Protein AF-0000000072324642 (afdb_homodimer)

Foldseek 3Di:
DVVPCVVPPPPPVPVPLDLLVLVLLCVQPNPRSVQEAEEADDDPWWKWKWADDVQHIYIYTNFLLRSLLVVQVCLQQFQLAHADLLHSHDYGDPGGGHDPDMDMFTFQQQAEEEEALLQQQLANLQPALVSLVSVVSVCSNLRHQEYAQEQLVLVLVCVLCVVLPDDLVVSQQFQEHSNCRSCSLQQQAGNHLTRDDPLRNVRRLVSSQSNLVSSVSRNHFYAYAADQFFDAQCCCVVVVFDWAQQQHALRHGTTTGGALPTPCNLVSRLSSVVSVCVRRNAGQEHEDEPCPPHDDDPVHQLQSSLVSRLVSNCVSPVNHAYEYEDDDCPPPCSNPVPPAENNYEYEQQDLLAAGAQCDDHPNHDPNGPQRYAYAAEHQQAFLQAAADAAALVSSLCSVLCCVDPVNVRSNVRYNHYYYYYSHDDPDVVRSSSRSCVSRDNDRDDPLVVVQSNQCSLQVDHDPLLSVLSVLCVVFRRNDDHPQRFHHHQAFQLQAQDFLDDRHRFDRRSGDDTGDLVSLLSSLVSLLVCLVVRFPRSSSLVVNLSSLLNSLRSVLVVLSNVLSVCLVVLVLVVNVVSLVLSLVSLVLLLQLQLQALVQALLVQLVSQLVSDDDPVSSLSSSLSRLCCQAQNDPPSSRPVSRNGRSNHGRHRPCSVPPSSVSSVVQSVVSSVVSVVVVDDDVVLVLPDPNVPPDPVRSVVVPDDDTDDDPSNVVHVVVSNDDPHIHSDGDDGNSVSSVVSSCSSVVVVPVVPPDD/DVPPVVPPPPVPVPVPLPLVVLVLLCVQPNPRSVQEAEEADADPWWKWKWADDVQHIYIYTNFLLSSLLVVQVCLQQFQLAHADLLHSHDDGDPGGGHDPDMDMFTFQQQAEEEEALLQQQLANLQDALVSLVSVVSVCSNLRHQEYAQEQLVLVLVCVLCVVLPDDLVVSQQFQEHSNCRSCSLQQQAGNHLTRDDPLRNVRRLVSSQSNLVSSVSRNHFYAYAADQFFDAQCCCVVVVFDWAQQQHALRHGTTTGGALPTPCNLVSRLSSVVSVCVRNNAGQEHEDEPCPPHDDDPVHQLQSSLVSRLVSNCVSPVNHAYEYEDDDCPPPCSNPVPPAENNYEYEQQDLLAAGQQCPDHPNHDPNGPQRYAYAAEHQQAFLQAAADAAALVSSLCSVLVCVDPVNVRSNVRYNHYYYYYSHDDPDVVRSSSRSCVSRDNDRDDPLVVQQSNQCSLQVDHDPLLSVLSVLCVVFRNNDDHPQRFHHHQAFQLQAQDFLDDRHRFDRRSGDDTGDLVSLLSSLVSLLVCCVVRFPRSSSLVVNLSSLLNSLRSVLVVLSNVLSVCLVVLVLVVNVVSLVLSLVSLVLLLQLQLQALVQALLVQLVSQLVSDDDPVSSLSSSLSRLCCQAQNDPPSSRPVSRNGRSNHGRHRPCSVPPSSVSSVVQSVVSSVVSVVVVDDDCVLVLPDPNVPPDPVRSVVVPDDDTDDDPSNVVHVVVSNDDPHIHSDGDDGNSVSSVVSSCSSPVVVPPVPPDD

Structure (mmCIF, N/CA/C/O backbone):
data_AF-0000000072324642-model_v1
#
loop_
_entity.id
_entity.type
_entity.pdbx_description
1 polymer Alpha-N-acetylglucosaminidase
#
loop_
_atom_site.group_PDB
_atom_site.id
_atom_site.type_symbol
_atom_site.label_atom_id
_atom_site.label_alt_id
_atom_site.label_comp_id
_atom_site.label_asym_id
_atom_site.label_entity_id
_atom_site.label_seq_id
_atom_site.pdbx_PDB_ins_code
_atom_site.Cartn_x
_atom_site.Cartn_y
_atom_site.Cartn_z
_atom_site.occupancy
_atom_site.B_iso_or_equiv
_atom_site.auth_seq_id
_atom_site.auth_comp_id
_atom_site.auth_asym_id
_atom_site.auth_atom_id
_atom_site.pdbx_PDB_model_num
ATOM 1 N N . MET A 1 1 ? 21.5 88.25 34.75 1 21.2 1 MET A N 1
ATOM 2 C CA . MET A 1 1 ? 20.203 88.312 34.094 1 21.2 1 MET A CA 1
ATOM 3 C C . MET A 1 1 ? 19.953 87.062 33.219 1 21.2 1 MET A C 1
ATOM 5 O O . MET A 1 1 ? 18.812 86.75 32.875 1 21.2 1 MET A O 1
ATOM 9 N N . ARG A 1 2 ? 21.172 86.812 32.375 1 30.38 2 ARG A N 1
ATOM 10 C CA . ARG A 1 2 ? 21.125 85.812 31.297 1 30.38 2 ARG A CA 1
ATOM 11 C C . ARG A 1 2 ? 20.828 84.438 31.828 1 30.38 2 ARG A C 1
ATOM 13 O O . ARG A 1 2 ? 20.562 83.5 31.062 1 30.38 2 ARG A O 1
ATOM 20 N N . LYS A 1 3 ? 21.344 84.25 33.094 1 33.34 3 LYS A N 1
ATOM 21 C CA . LYS A 1 3 ? 21.172 83 33.844 1 33.34 3 LYS A CA 1
ATOM 22 C C . LYS A 1 3 ? 19.703 82.688 34.062 1 33.34 3 LYS A C 1
ATOM 24 O O . LYS A 1 3 ? 19.328 81.562 34.375 1 33.34 3 LYS A O 1
ATOM 29 N N . LEU A 1 4 ? 19.031 83.812 34.281 1 33.78 4 LEU A N 1
ATOM 30 C CA . LEU A 1 4 ? 17.672 83.688 34.812 1 33.78 4 LEU A CA 1
ATOM 31 C C . LEU A 1 4 ? 16.734 83.125 33.719 1 33.78 4 LEU A C 1
ATOM 33 O O . LEU A 1 4 ? 15.797 82.375 34 1 33.78 4 LEU A O 1
ATOM 37 N N . LEU A 1 5 ? 17.031 83.562 32.469 1 35.97 5 LEU A N 1
ATOM 38 C CA . LEU A 1 5 ? 16.016 83.375 31.438 1 35.97 5 LEU A CA 1
ATOM 39 C C . LEU A 1 5 ? 15.852 81.875 31.109 1 35.97 5 LEU A C 1
ATOM 41 O O . LEU A 1 5 ? 14.992 81.562 30.312 1 35.97 5 LEU A O 1
ATOM 45 N N . THR A 1 6 ? 16.891 81.125 31.531 1 34.72 6 THR A N 1
ATOM 46 C CA . THR A 1 6 ? 16.656 79.75 31.109 1 34.72 6 THR A CA 1
ATOM 47 C C . THR A 1 6 ? 15.414 79.188 31.766 1 34.72 6 THR A C 1
ATOM 49 O O . THR A 1 6 ? 15.109 78 31.609 1 34.72 6 THR A O 1
ATOM 52 N N . ILE A 1 7 ? 14.883 79.875 32.812 1 37.72 7 ILE A N 1
ATOM 53 C CA . ILE A 1 7 ? 13.711 79.312 33.469 1 37.72 7 ILE A CA 1
ATOM 54 C C . ILE A 1 7 ? 12.539 79.25 32.5 1 37.72 7 ILE A C 1
ATOM 56 O O . ILE A 1 7 ? 11.383 79.312 32.906 1 37.72 7 ILE A O 1
ATOM 60 N N . ILE A 1 8 ? 12.727 79.75 31.234 1 34.94 8 ILE A N 1
ATOM 61 C CA . ILE A 1 8 ? 11.625 79.938 30.297 1 34.94 8 ILE A CA 1
ATOM 62 C C . ILE A 1 8 ? 10.758 78.688 30.25 1 34.94 8 ILE A C 1
ATOM 64 O O . ILE A 1 8 ? 9.555 78.75 30.531 1 34.94 8 ILE A O 1
ATOM 68 N N . GLY A 1 9 ? 10.586 78 28.953 1 31.8 9 GLY A N 1
ATOM 69 C CA . GLY A 1 9 ? 9.656 77.25 28.094 1 31.8 9 GLY A CA 1
ATOM 70 C C . GLY A 1 9 ? 9.453 75.812 28.516 1 31.8 9 GLY A C 1
ATOM 71 O O . GLY A 1 9 ? 10.172 74.938 28.047 1 31.8 9 GLY A O 1
ATOM 72 N N . ILE A 1 10 ? 9.586 75.438 29.766 1 35.47 10 ILE A N 1
ATOM 73 C CA . ILE A 1 10 ? 9.133 74.062 30 1 35.47 10 ILE A CA 1
ATOM 74 C C . ILE A 1 10 ? 7.691 73.938 29.5 1 35.47 10 ILE A C 1
ATOM 76 O O . ILE A 1 10 ? 6.762 74.438 30.125 1 35.47 10 ILE A O 1
ATOM 80 N N . LEU A 1 11 ? 7.367 74.375 28.203 1 31.77 11 LEU A N 1
ATOM 81 C CA . LEU A 1 11 ? 6.121 73.875 27.594 1 31.77 11 LEU A CA 1
ATOM 82 C C . LEU A 1 11 ? 5.789 72.5 28.031 1 31.77 11 LEU A C 1
ATOM 84 O O . LEU A 1 11 ? 6.645 71.562 27.984 1 31.77 11 LEU A O 1
ATOM 88 N N . LEU A 1 12 ? 5.051 72.375 29.109 1 33.28 12 LEU A N 1
ATOM 89 C CA . LEU A 1 12 ? 4.285 71.125 29.375 1 33.28 12 LEU A CA 1
ATOM 90 C C . LEU A 1 12 ? 3.82 70.5 28.094 1 33.28 12 LEU A C 1
ATOM 92 O O . LEU A 1 12 ? 3.018 71.062 27.344 1 33.28 12 LEU A O 1
ATOM 96 N N . SER A 1 13 ? 4.723 70.062 27.266 1 31.83 13 SER A N 1
ATOM 97 C CA . SER A 1 13 ? 4.234 69.062 26.297 1 31.83 13 SER A CA 1
ATOM 98 C C . SER A 1 13 ? 3.115 68.188 26.875 1 31.83 13 SER A C 1
ATOM 100 O O . SER A 1 13 ? 3.355 67.375 27.766 1 31.83 13 SER A O 1
ATOM 102 N N . ILE A 1 14 ? 2.033 68.812 27.281 1 35.88 14 ILE A N 1
ATOM 103 C CA . ILE A 1 14 ? 0.851 67.938 27.391 1 35.88 14 ILE A CA 1
ATOM 104 C C . ILE A 1 14 ? 0.906 66.875 26.328 1 35.88 14 ILE A C 1
ATOM 106 O O . ILE A 1 14 ? 0.858 67.125 25.141 1 35.88 14 ILE A O 1
ATOM 110 N N . GLN A 1 15 ? 1.738 65.938 26.516 1 36.31 15 GLN A N 1
ATOM 111 C CA . GLN A 1 15 ? 1.545 64.75 25.734 1 36.31 15 GLN A CA 1
ATOM 112 C C . GLN A 1 15 ? 0.061 64.438 25.578 1 36.31 15 GLN A C 1
ATOM 114 O O . GLN A 1 15 ? -0.611 64.062 26.531 1 36.31 15 GLN A O 1
ATOM 119 N N . MET A 1 16 ? -0.775 65.312 25.125 1 41.06 16 MET A N 1
ATOM 120 C CA . MET A 1 16 ? -2.08 64.875 24.641 1 41.06 16 MET A CA 1
ATOM 121 C C . MET A 1 16 ? -2.033 63.375 24.219 1 41.06 16 MET A C 1
ATOM 123 O O . MET A 1 16 ? -1.313 63.031 23.281 1 41.06 16 MET A O 1
ATOM 127 N N . TRP A 1 17 ? -2.004 62.5 25.141 1 50.53 17 TRP A N 1
ATOM 128 C CA . TRP A 1 17 ? -2.025 61.062 24.859 1 50.53 17 TRP A CA 1
ATOM 129 C C . TRP A 1 17 ? -3.01 60.75 23.75 1 50.53 17 TRP A C 1
ATOM 131 O O . TRP A 1 17 ? -4.199 61.031 23.844 1 50.53 17 TRP A O 1
ATOM 141 N N . ALA A 1 18 ? -2.666 60.594 22.5 1 71.69 18 ALA A N 1
ATOM 142 C CA . ALA A 1 18 ? -3.324 60.156 21.281 1 71.69 18 ALA A CA 1
ATOM 143 C C . ALA A 1 18 ? -4.145 58.906 21.516 1 71.69 18 ALA A C 1
ATOM 145 O O . ALA A 1 18 ? -3.715 58 22.234 1 71.69 18 ALA A O 1
ATOM 146 N N . ASN A 1 19 ? -5.465 58.969 21.438 1 91.56 19 ASN A N 1
ATOM 147 C CA . ASN A 1 19 ? -6.387 57.812 21.422 1 91.56 19 ASN A CA 1
ATOM 148 C C . ASN A 1 19 ? -6.016 56.812 20.359 1 91.56 19 ASN A C 1
ATOM 150 O O . ASN A 1 19 ? -6.242 57.031 19.172 1 91.56 19 ASN A O 1
ATOM 154 N N . PRO A 1 20 ? -5.262 55.719 20.781 1 95.88 20 PRO A N 1
ATOM 155 C CA . PRO A 1 20 ? -4.758 54.75 19.797 1 95.88 20 PRO A CA 1
ATOM 156 C C . PRO A 1 20 ? -5.875 54.125 18.969 1 95.88 20 PRO A C 1
ATOM 158 O O . PRO A 1 20 ? -5.633 53.656 17.844 1 95.88 20 PRO A O 1
ATOM 161 N N . VAL A 1 21 ? -7.094 54.062 19.469 1 97.44 21 VAL A N 1
ATOM 162 C CA . VAL A 1 21 ? -8.203 53.469 18.719 1 97.44 21 VAL A CA 1
ATOM 163 C C . VAL A 1 21 ? -8.648 54.438 17.609 1 97.44 21 VAL A C 1
ATOM 165 O O . VAL A 1 21 ? -9.055 54 16.531 1 97.44 21 VAL A O 1
ATOM 168 N N . ASP A 1 22 ? -8.547 55.75 17.859 1 96.56 22 ASP A N 1
ATOM 169 C CA . ASP A 1 22 ? -8.812 56.719 16.797 1 96.56 22 ASP A CA 1
ATOM 170 C C . ASP A 1 22 ? -7.824 56.562 15.648 1 96.56 22 ASP A C 1
ATOM 172 O O . ASP A 1 22 ? -8.211 56.594 14.477 1 96.56 22 ASP A O 1
ATOM 176 N N . ASP A 1 23 ? -6.586 56.375 16.047 1 97 23 ASP A N 1
ATOM 177 C CA . ASP A 1 23 ? -5.57 56.156 15.016 1 97 23 ASP A CA 1
ATOM 178 C C . ASP A 1 23 ? -5.859 54.875 14.227 1 97 23 ASP A C 1
ATOM 180 O O . ASP A 1 23 ? -5.68 54.844 13.008 1 97 23 ASP A O 1
ATOM 184 N N . LEU A 1 24 ? -6.238 53.812 14.945 1 98 24 LEU A N 1
ATOM 185 C CA . LEU A 1 24 ? -6.617 52.562 14.32 1 98 24 LEU A CA 1
ATOM 186 C C . LEU A 1 24 ? -7.781 52.75 13.359 1 98 24 LEU A C 1
ATOM 188 O O . LEU A 1 24 ? -7.762 52.25 12.234 1 98 24 LEU A O 1
ATOM 192 N N . LEU A 1 25 ? -8.742 53.531 13.719 1 98.12 25 LEU A N 1
ATOM 193 C CA . LEU A 1 25 ? -9.906 53.844 12.883 1 98.12 25 LEU A CA 1
ATOM 194 C C . LEU A 1 25 ? -9.477 54.531 11.602 1 98.12 25 LEU A C 1
ATOM 196 O O . LEU A 1 25 ? -10 54.219 10.523 1 98.12 25 LEU A O 1
ATOM 200 N N . GLU A 1 26 ? -8.492 55.438 11.688 1 97.56 26 GLU A N 1
ATOM 201 C CA . GLU A 1 26 ? -8.023 56.156 10.516 1 97.56 26 GLU A CA 1
ATOM 202 C C . GLU A 1 26 ? -7.305 55.25 9.539 1 97.56 26 GLU A C 1
ATOM 204 O O . GLU A 1 26 ? -7.328 55.469 8.328 1 97.56 26 GLU A O 1
ATOM 209 N N . ARG A 1 27 ? -6.676 54.188 10.117 1 97.62 27 ARG A N 1
ATOM 210 C CA . ARG A 1 27 ? -5.992 53.25 9.258 1 97.62 27 ARG A CA 1
ATOM 211 C C . ARG A 1 27 ? -6.988 52.281 8.609 1 97.62 27 ARG A C 1
ATOM 213 O O . ARG A 1 27 ? -6.738 51.75 7.52 1 97.62 27 ARG A O 1
ATOM 220 N N . ILE A 1 28 ? -8.141 52.094 9.25 1 97.94 28 ILE A N 1
ATOM 221 C CA . ILE A 1 28 ? -9.211 51.281 8.68 1 97.94 28 ILE A CA 1
ATOM 222 C C . ILE A 1 28 ? -9.883 52.031 7.543 1 97.94 28 ILE A C 1
ATOM 224 O O . ILE A 1 28 ? -10.102 51.469 6.461 1 97.94 28 ILE A O 1
ATOM 228 N N . ASP A 1 29 ? -10.203 53.219 7.82 1 97.56 29 ASP A N 1
ATOM 229 C CA . ASP A 1 29 ? -10.852 54.125 6.875 1 97.56 29 ASP A CA 1
ATOM 230 C C . ASP A 1 29 ? -10.562 55.594 7.223 1 97.56 29 ASP A C 1
ATOM 232 O O . ASP A 1 29 ? -10.898 56.062 8.32 1 97.56 29 ASP A O 1
ATOM 236 N N . LYS A 1 30 ? -10.008 56.344 6.297 1 96.69 30 LYS A N 1
ATOM 237 C CA . LYS A 1 30 ? -9.695 57.75 6.539 1 96.69 30 LYS A CA 1
ATOM 238 C C . LYS A 1 30 ? -10.945 58.531 6.957 1 96.69 30 LYS A C 1
ATOM 240 O O . LYS A 1 30 ? -11.969 58.469 6.277 1 96.69 30 LYS A O 1
ATOM 245 N N . GLY A 1 31 ? -10.93 59.156 8.117 1 95.94 31 GLY A N 1
ATOM 246 C CA . GLY A 1 31 ? -12.039 59.938 8.617 1 95.94 31 GLY A CA 1
ATOM 247 C C . GLY A 1 31 ? -12.961 59.156 9.539 1 95.94 31 GLY A C 1
ATOM 248 O O . GLY A 1 31 ? -13.875 59.75 10.141 1 95.94 31 GLY A O 1
ATOM 249 N N . ALA A 1 32 ? -12.672 57.969 9.711 1 96.69 32 ALA A N 1
ATOM 250 C CA . ALA A 1 32 ? -13.562 57.094 10.461 1 96.69 32 ALA A CA 1
ATOM 251 C C . ALA A 1 32 ? -13.625 57.531 11.93 1 96.69 32 ALA A C 1
ATOM 253 O O . ALA A 1 32 ? -14.664 57.375 12.586 1 96.69 32 ALA A O 1
ATOM 254 N N . SER A 1 33 ? -12.539 58.062 12.484 1 96.38 33 SER A N 1
ATOM 255 C CA . SER A 1 33 ? -12.516 58.406 13.898 1 96.38 33 SER A CA 1
ATOM 256 C C . SER A 1 33 ? -13.602 59.438 14.227 1 96.38 33 SER A C 1
ATOM 258 O O . SER A 1 33 ? -14.086 59.469 15.359 1 96.38 33 SER A O 1
ATOM 260 N N . ALA A 1 34 ? -14.055 60.156 13.266 1 96 34 ALA A N 1
ATOM 261 C CA . ALA A 1 34 ? -15.07 61.156 13.469 1 96 34 ALA A CA 1
ATOM 262 C C . ALA A 1 34 ? -16.453 60.562 13.625 1 96 34 ALA A C 1
ATOM 264 O O . ALA A 1 34 ? -17.391 61.219 14.102 1 96 34 ALA A O 1
ATOM 265 N N . LYS A 1 35 ? -16.609 59.375 13.227 1 97.12 35 LYS A N 1
ATOM 266 C CA . LYS A 1 35 ? -17.891 58.719 13.266 1 97.12 35 LYS A CA 1
ATOM 267 C C . LYS A 1 35 ? -18.094 57.969 14.586 1 97.12 35 LYS A C 1
ATOM 269 O O . LYS A 1 35 ? -19.172 57.438 14.852 1 97.12 35 LYS A O 1
ATOM 274 N N . PHE A 1 36 ? -17.047 57.938 15.406 1 97.94 36 PHE A N 1
ATOM 275 C CA . PHE A 1 36 ? -17.078 57.188 16.656 1 97.94 36 PHE A CA 1
ATOM 276 C C . PHE A 1 36 ? -16.703 58.062 17.828 1 97.94 36 PHE A C 1
ATOM 278 O O . PHE A 1 36 ? -16.094 59.125 17.641 1 97.94 36 PHE A O 1
ATOM 285 N N . LYS A 1 37 ? -17.125 57.688 19.016 1 97.38 37 LYS A N 1
ATOM 286 C CA . LYS A 1 37 ? -16.672 58.219 20.297 1 97.38 37 LYS A CA 1
ATOM 287 C C . LYS A 1 37 ? -16.219 57.094 21.234 1 97.38 37 LYS A C 1
ATOM 289 O O . LYS A 1 37 ? -17.016 56.25 21.609 1 97.38 37 LYS A O 1
ATOM 294 N N . THR A 1 38 ? -14.984 57.062 21.547 1 97.38 38 THR A N 1
ATOM 295 C CA . THR A 1 38 ? -14.438 56.031 22.406 1 97.38 38 THR A CA 1
ATOM 296 C C . THR A 1 38 ? -14.188 56.562 23.812 1 97.38 38 THR A C 1
ATOM 298 O O . THR A 1 38 ? -13.789 57.719 23.984 1 97.38 38 THR A O 1
ATOM 301 N N . GLN A 1 39 ? -14.492 55.75 24.797 1 96.75 39 GLN A N 1
ATOM 302 C CA . GLN A 1 39 ? -14.359 56.156 26.188 1 96.75 39 GLN A CA 1
ATOM 303 C C . GLN A 1 39 ? -13.719 55.062 27.047 1 96.75 39 GLN A C 1
ATOM 305 O O . GLN A 1 39 ? -14.219 53.938 27.094 1 96.75 39 GLN A O 1
ATOM 310 N N . LEU A 1 40 ? -12.648 55.406 27.703 1 96.69 40 LEU A N 1
ATOM 311 C CA . LEU A 1 40 ? -12.047 54.5 28.688 1 96.69 40 LEU A CA 1
ATOM 312 C C . LEU A 1 40 ? -12.781 54.594 30.031 1 96.69 40 LEU A C 1
ATOM 314 O O . LEU A 1 40 ? -12.883 55.688 30.609 1 96.69 40 LEU A O 1
ATOM 318 N N . VAL A 1 41 ? -13.328 53.531 30.422 1 96.94 41 VAL A N 1
ATOM 319 C CA . VAL A 1 41 ? -14.094 53.469 31.672 1 96.94 41 VAL A CA 1
ATOM 320 C C . VAL A 1 41 ? -13.547 52.375 32.562 1 96.94 41 VAL A C 1
ATOM 322 O O . VAL A 1 41 ? -13.375 51.219 32.125 1 96.94 41 VAL A O 1
ATOM 325 N N . LYS A 1 42 ? -13.234 52.625 33.812 1 96.5 42 LYS A N 1
ATOM 326 C CA . LYS A 1 42 ? -12.711 51.625 34.75 1 96.5 42 LYS A CA 1
ATOM 327 C C . LYS A 1 42 ? -13.75 50.531 35.031 1 96.5 42 LYS A C 1
ATOM 329 O O . LYS A 1 42 ? -14.945 50.812 35.094 1 96.5 42 LYS A O 1
ATOM 334 N N . SER A 1 43 ? -13.273 49.375 35.125 1 96.19 43 SER A N 1
ATOM 335 C CA . SER A 1 43 ? -14.109 48.219 35.469 1 96.19 43 SER A CA 1
ATOM 336 C C . SER A 1 43 ? -13.281 47.062 36.031 1 96.19 43 SER A C 1
ATOM 338 O O . SER A 1 43 ? -12.102 46.938 35.688 1 96.19 43 SER A O 1
ATOM 340 N N . ASP A 1 44 ? -13.891 46.25 36.875 1 93.44 44 ASP A N 1
ATOM 341 C CA . ASP A 1 44 ? -13.219 45.094 37.469 1 93.44 44 ASP A CA 1
ATOM 342 C C . ASP A 1 44 ? -13.148 43.938 36.438 1 93.44 44 ASP A C 1
ATOM 344 O O . ASP A 1 44 ? -12.242 43.125 36.5 1 93.44 44 ASP A O 1
ATOM 348 N N . LYS A 1 45 ? -14.094 43.906 35.594 1 96.31 45 LYS A N 1
ATOM 349 C CA . LYS A 1 45 ? -14.125 42.906 34.5 1 96.31 45 LYS A CA 1
ATOM 350 C C . LYS A 1 45 ? -13.789 43.562 33.156 1 96.31 45 LYS A C 1
ATOM 352 O O . LYS A 1 45 ? -14.039 44.75 32.969 1 96.31 45 LYS A O 1
ATOM 357 N N . ASP A 1 46 ? -13.203 42.75 32.375 1 97.81 46 ASP A N 1
ATOM 358 C CA . ASP A 1 46 ? -13.055 43.25 31 1 97.81 46 ASP A CA 1
ATOM 359 C C . ASP A 1 46 ? -14.414 43.406 30.328 1 97.81 46 ASP A C 1
ATOM 361 O O . ASP A 1 46 ? -15.305 42.594 30.516 1 97.81 46 ASP A O 1
ATOM 365 N N . PHE A 1 47 ? -14.531 44.469 29.547 1 98.31 47 PHE A N 1
ATOM 366 C CA . PHE A 1 47 ? -15.797 44.656 28.844 1 98.31 47 PHE A CA 1
ATOM 367 C C . PHE A 1 47 ? -15.648 45.625 27.688 1 98.31 47 PHE A C 1
ATOM 369 O O . PHE A 1 47 ? -14.664 46.375 27.609 1 98.31 47 PHE A O 1
ATOM 376 N N . PHE A 1 48 ? -16.578 45.625 26.812 1 98.5 48 PHE A N 1
ATOM 377 C CA . PHE A 1 48 ? -16.906 46.75 25.922 1 98.5 48 PHE A CA 1
ATOM 378 C C . PHE A 1 48 ? -18.406 46.969 25.891 1 98.5 48 PHE A C 1
ATOM 380 O O . PHE A 1 48 ? -19.188 46.094 26.234 1 98.5 48 PHE A O 1
ATOM 387 N N . GLU A 1 49 ? -18.688 48.188 25.547 1 98.62 49 GLU A N 1
ATOM 388 C CA . GLU A 1 49 ? -20.094 48.594 25.484 1 98.62 49 GLU A CA 1
ATOM 389 C C . GLU A 1 49 ? -20.359 49.469 24.281 1 98.62 49 GLU A C 1
ATOM 391 O O . GLU A 1 49 ? -19.594 50.375 23.984 1 98.62 49 GLU A O 1
ATOM 396 N N . LEU A 1 50 ? -21.344 49.156 23.578 1 98.75 50 LEU A N 1
ATOM 397 C CA . LEU A 1 50 ? -21.797 49.906 22.406 1 98.75 50 LEU A CA 1
ATOM 398 C C . LEU A 1 50 ? -23.016 50.75 22.75 1 98.75 50 LEU A C 1
ATOM 400 O O . LEU A 1 50 ? -23.922 50.281 23.438 1 98.75 50 LEU A O 1
ATOM 404 N N . ASP A 1 51 ? -22.922 51.938 22.281 1 98.19 51 ASP A N 1
ATOM 405 C CA . ASP A 1 51 ? -24 52.906 22.516 1 98.19 51 ASP A CA 1
ATOM 406 C C . ASP A 1 51 ? -24.062 53.938 21.391 1 98.19 51 ASP A C 1
ATOM 408 O O . ASP A 1 51 ? -23.422 53.781 20.359 1 98.19 51 ASP A O 1
ATOM 412 N N . GLN A 1 52 ? -24.969 54.969 21.609 1 97.62 52 GLN A N 1
ATOM 413 C CA . GLN A 1 52 ? -25.188 55.969 20.562 1 97.62 52 GLN A CA 1
ATOM 414 C C . GLN A 1 52 ? -25.188 57.375 21.156 1 97.62 52 GLN A C 1
ATOM 416 O O . GLN A 1 52 ? -25.766 57.594 22.219 1 97.62 52 GLN A O 1
ATOM 421 N N . ALA A 1 53 ? -24.484 58.281 20.547 1 97 53 ALA A N 1
ATOM 422 C CA . ALA A 1 53 ? -24.531 59.688 20.844 1 97 53 ALA A CA 1
ATOM 423 C C . ALA A 1 53 ? -24.703 60.531 19.578 1 97 53 ALA A C 1
ATOM 425 O O . ALA A 1 53 ? -23.734 60.844 18.906 1 97 53 ALA A O 1
ATOM 426 N N . GLY A 1 54 ? -25.906 60.969 19.312 1 95.31 54 GLY A N 1
ATOM 427 C CA . GLY A 1 54 ? -26.172 61.594 18.031 1 95.31 54 GLY A CA 1
ATOM 428 C C . GLY A 1 54 ? -25.891 60.719 16.844 1 95.31 54 GLY A C 1
ATOM 429 O O . GLY A 1 54 ? -26.406 59.594 16.766 1 95.31 54 GLY A O 1
ATOM 430 N N . ASN A 1 55 ? -24.984 61.188 16.109 1 94.69 55 ASN A N 1
ATOM 431 C CA . ASN A 1 55 ? -24.672 60.406 14.906 1 94.69 55 ASN A CA 1
ATOM 432 C C . ASN A 1 55 ? -23.422 59.562 15.094 1 94.69 55 ASN A C 1
ATOM 434 O O . ASN A 1 55 ? -23.016 58.844 14.18 1 94.69 55 ASN A O 1
ATOM 438 N N . LYS A 1 56 ? -22.891 59.531 16.266 1 97 56 LYS A N 1
ATOM 439 C CA . LYS A 1 56 ? -21.672 58.781 16.531 1 97 56 LYS A CA 1
ATOM 440 C C . LYS A 1 56 ? -21.953 57.5 17.312 1 97 56 LYS A C 1
ATOM 442 O O . LYS A 1 56 ? -22.797 57.5 18.203 1 97 56 LYS A O 1
ATOM 447 N N . VAL A 1 57 ? -21.359 56.5 16.906 1 98.31 57 VAL A N 1
ATOM 448 C CA . VAL A 1 57 ? -21.375 55.281 17.703 1 98.31 57 VAL A CA 1
ATOM 449 C C . VAL A 1 57 ? -20.406 55.406 18.875 1 98.31 57 VAL A C 1
ATOM 451 O O . VAL A 1 57 ? -19.234 55.781 18.688 1 98.31 57 VAL A O 1
ATOM 454 N N . VAL A 1 58 ? -20.891 55.156 20.094 1 98.44 58 VAL A N 1
ATOM 455 C CA . VAL A 1 58 ? -20.062 55.25 21.297 1 98.44 58 VAL A CA 1
ATOM 456 C C . VAL A 1 58 ? -19.562 53.875 21.688 1 98.44 58 VAL A C 1
ATOM 458 O O . VAL A 1 58 ? -20.359 52.906 21.766 1 98.44 58 VAL A O 1
ATOM 461 N N . ILE A 1 59 ? -18.328 53.719 21.891 1 98.69 59 ILE A N 1
ATOM 462 C CA . ILE A 1 59 ? -17.734 52.469 22.375 1 98.69 59 ILE A CA 1
ATOM 463 C C . ILE A 1 59 ? -16.984 52.719 23.672 1 98.69 59 ILE A C 1
ATOM 465 O O . ILE A 1 59 ? -16.016 53.5 23.703 1 98.69 59 ILE A O 1
ATOM 469 N N . ARG A 1 60 ? -17.375 52.062 24.719 1 98.38 60 ARG A N 1
ATOM 470 C CA . ARG A 1 60 ? -16.719 52.125 26.016 1 98.38 60 ARG A CA 1
ATOM 471 C C . ARG A 1 60 ? -16.016 50.844 26.375 1 98.38 60 ARG A C 1
ATOM 473 O O . ARG A 1 60 ? -16.469 49.75 25.969 1 98.38 60 ARG A O 1
ATOM 480 N N . GLY A 1 61 ? -14.977 50.906 27.078 1 98.19 61 GLY A N 1
ATOM 481 C CA . GLY A 1 61 ? -14.234 49.75 27.594 1 98.19 61 GLY A CA 1
ATOM 482 C C . GLY A 1 61 ? -13.219 50.125 28.656 1 98.19 61 GLY A C 1
ATOM 483 O O . GLY A 1 61 ? -12.961 51.312 28.891 1 98.19 61 GLY A O 1
ATOM 484 N N . ASN A 1 62 ? -12.656 49.156 29.297 1 97.81 62 ASN A N 1
ATOM 485 C CA . ASN A 1 62 ? -11.719 49.438 30.375 1 97.81 62 ASN A CA 1
ATOM 486 C C . ASN A 1 62 ? -10.273 49.406 29.891 1 97.81 62 ASN A C 1
ATOM 488 O O . ASN A 1 62 ? -9.344 49.656 30.656 1 97.81 62 ASN A O 1
ATOM 492 N N . SER A 1 63 ? -10.023 49.094 28.719 1 97.31 63 SER A N 1
ATOM 493 C CA . SER A 1 63 ? -8.734 49.156 28.047 1 97.31 63 SER A CA 1
ATOM 494 C C . SER A 1 63 ? -8.898 49.5 26.562 1 97.31 63 SER A C 1
ATOM 496 O O . SER A 1 63 ? -9.977 49.344 26 1 97.31 63 SER A O 1
ATOM 498 N N . TRP A 1 64 ? -7.844 50 25.906 1 97.56 64 TRP A N 1
ATOM 499 C CA . TRP A 1 64 ? -7.902 50.312 24.484 1 97.56 64 TRP A CA 1
ATOM 500 C C . TRP A 1 64 ? -8.156 49.094 23.641 1 97.56 64 TRP A C 1
ATOM 502 O O . TRP A 1 64 ? -8.875 49.156 22.641 1 97.56 64 TRP A O 1
ATOM 512 N N . VAL A 1 65 ? -7.648 47.969 24.062 1 97.81 65 VAL A N 1
ATOM 513 C CA . VAL A 1 65 ? -7.832 46.719 23.344 1 97.81 65 VAL A CA 1
ATOM 514 C C . VAL A 1 65 ? -9.289 46.25 23.438 1 97.81 65 VAL A C 1
ATOM 516 O O . VAL A 1 65 ? -9.859 45.75 22.453 1 97.81 65 VAL A O 1
ATOM 519 N N . ASN A 1 66 ? -9.891 46.438 24.562 1 98.31 66 ASN A N 1
ATOM 520 C CA . ASN A 1 66 ? -11.297 46.094 24.703 1 98.31 66 ASN A CA 1
ATOM 521 C C . ASN A 1 66 ? -12.203 47.031 23.906 1 98.31 66 ASN A C 1
ATOM 523 O O . ASN A 1 66 ? -13.227 46.594 23.359 1 98.31 66 ASN A O 1
ATOM 527 N N . ILE A 1 67 ? -11.836 48.281 23.859 1 98.5 67 ILE A N 1
ATOM 528 C CA . ILE A 1 67 ? -12.562 49.25 23.016 1 98.5 67 ILE A CA 1
ATOM 529 C C . ILE A 1 67 ? -12.422 48.812 21.547 1 98.5 67 ILE A C 1
ATOM 531 O O . ILE A 1 67 ? -13.406 48.812 20.797 1 98.5 67 ILE A O 1
ATOM 535 N N . ALA A 1 68 ? -11.242 48.375 21.172 1 98.62 68 ALA A N 1
ATOM 536 C CA . ALA A 1 68 ? -11.023 47.906 19.812 1 98.62 68 ALA A CA 1
ATOM 537 C C . ALA A 1 68 ? -11.852 46.656 19.547 1 98.62 68 ALA A C 1
ATOM 539 O O . ALA A 1 68 ? -12.367 46.469 18.438 1 98.62 68 ALA A O 1
ATOM 540 N N . SER A 1 69 ? -11.961 45.781 20.531 1 98.38 69 SER A N 1
ATOM 541 C CA . SER A 1 69 ? -12.82 44.594 20.406 1 98.38 69 SER A CA 1
ATOM 542 C C . SER A 1 69 ? -14.273 45 20.172 1 98.38 69 SER A C 1
ATOM 544 O O . SER A 1 69 ? -14.984 44.375 19.391 1 98.38 69 SER A O 1
ATOM 546 N N . GLY A 1 70 ? -14.703 46 20.906 1 98.62 70 GLY A N 1
ATOM 547 C CA . GLY A 1 70 ? -16.047 46.531 20.688 1 98.62 70 GLY A CA 1
ATOM 548 C C . GLY A 1 70 ? -16.234 47.094 19.297 1 98.62 70 GLY A C 1
ATOM 549 O O . GLY A 1 70 ? -17.297 46.906 18.688 1 98.62 70 GLY A O 1
ATOM 550 N N . LEU A 1 71 ? -15.203 47.781 18.812 1 98.5 71 LEU A N 1
ATOM 551 C CA . LEU A 1 71 ? -15.234 48.281 17.438 1 98.5 71 LEU A CA 1
ATOM 552 C C . LEU A 1 71 ? -15.414 47.125 16.453 1 98.5 71 LEU A C 1
ATOM 554 O O . LEU A 1 71 ? -16.25 47.219 15.547 1 98.5 71 LEU A O 1
ATOM 558 N N . ASN A 1 72 ? -14.609 46.125 16.625 1 98.44 72 ASN A N 1
ATOM 559 C CA . ASN A 1 72 ? -14.695 44.938 15.75 1 98.44 72 ASN A CA 1
ATOM 560 C C . ASN A 1 72 ? -16.078 44.312 15.812 1 98.44 72 ASN A C 1
ATOM 562 O O . ASN A 1 72 ? -16.625 43.906 14.781 1 98.44 72 ASN A O 1
ATOM 566 N N . TRP A 1 73 ? -16.609 44.156 17 1 98.5 73 TRP A N 1
ATOM 567 C CA . TRP A 1 73 ? -17.953 43.594 17.188 1 98.5 73 TRP A CA 1
ATOM 568 C C . TRP A 1 73 ? -19 44.438 16.453 1 98.5 73 TRP A C 1
ATOM 570 O O . TRP A 1 73 ? -19.859 43.906 15.758 1 98.5 73 TRP A O 1
ATOM 580 N N . TYR A 1 74 ? -18.953 45.75 16.578 1 98.38 74 TYR A N 1
ATOM 581 C CA . TYR A 1 74 ? -19.875 46.656 15.898 1 98.38 74 TYR A CA 1
ATOM 582 C C . TYR A 1 74 ? -19.766 46.5 14.383 1 98.38 74 TYR A C 1
ATOM 584 O O . TYR A 1 74 ? -20.781 46.406 13.688 1 98.38 74 TYR A O 1
ATOM 592 N N . LEU A 1 75 ? -18.5 46.531 13.922 1 98.25 75 LEU A N 1
ATOM 593 C CA . LEU A 1 75 ? -18.297 46.438 12.484 1 98.25 75 LEU A CA 1
ATOM 594 C C . LEU A 1 75 ? -18.906 45.125 11.93 1 98.25 75 LEU A C 1
ATOM 596 O O . LEU A 1 75 ? -19.562 45.156 10.891 1 98.25 75 LEU A O 1
ATOM 600 N N . LYS A 1 76 ? -18.781 44.062 12.633 1 97.75 76 LYS A N 1
ATOM 601 C CA . LYS A 1 76 ? -19.266 42.781 12.156 1 97.75 76 LYS A CA 1
ATOM 602 C C . LYS A 1 76 ? -20.797 42.688 12.25 1 97.75 76 LYS A C 1
ATOM 604 O O . LYS A 1 76 ? -21.469 42.406 11.258 1 97.75 76 LYS A O 1
ATOM 609 N N . TYR A 1 77 ? -21.359 43.031 13.375 1 97.19 77 TYR A N 1
ATOM 610 C CA . TYR A 1 77 ? -22.719 42.594 13.672 1 97.19 77 TYR A CA 1
ATOM 611 C C . TYR A 1 77 ? -23.703 43.75 13.5 1 97.19 77 TYR A C 1
ATOM 613 O O . TYR A 1 77 ? -24.922 43.531 13.492 1 97.19 77 TYR A O 1
ATOM 621 N N . TYR A 1 78 ? -23.219 44.969 13.328 1 97.25 78 TYR A N 1
ATOM 622 C CA . TYR A 1 78 ? -24.078 46.125 13.031 1 97.25 78 TYR A CA 1
ATOM 623 C C . TYR A 1 78 ? -23.844 46.625 11.617 1 97.25 78 TYR A C 1
ATOM 625 O O . TYR A 1 78 ? -24.781 46.75 10.836 1 97.25 78 TYR A O 1
ATOM 633 N N . ALA A 1 79 ? -22.594 46.781 11.273 1 96.75 79 ALA A N 1
ATOM 634 C CA . ALA A 1 79 ? -22.266 47.406 10 1 96.75 79 ALA A CA 1
ATOM 635 C C . ALA A 1 79 ? -22.094 46.375 8.898 1 96.75 79 ALA A C 1
ATOM 637 O O . ALA A 1 79 ? -22.078 46.719 7.711 1 96.75 79 ALA A O 1
ATOM 638 N N . GLY A 1 80 ? -21.906 45.094 9.266 1 95.94 80 GLY A N 1
ATOM 639 C CA . GLY A 1 80 ? -21.688 44.062 8.273 1 95.94 80 GLY A CA 1
ATOM 640 C C . GLY A 1 80 ? -20.328 44.125 7.613 1 95.94 80 GLY A C 1
ATOM 641 O O . GLY A 1 80 ? -20.203 43.906 6.41 1 95.94 80 GLY A O 1
ATOM 642 N N . VAL A 1 81 ? -19.281 44.5 8.344 1 96.75 81 VAL A N 1
ATOM 643 C CA . VAL A 1 81 ? -17.922 44.656 7.848 1 96.75 81 VAL A CA 1
ATOM 644 C C . VAL A 1 81 ? -17 43.688 8.602 1 96.75 81 VAL A C 1
ATOM 646 O O . VAL A 1 81 ? -16.922 43.75 9.836 1 96.75 81 VAL A O 1
ATOM 649 N N . HIS A 1 82 ? -16.344 42.844 7.895 1 97.31 82 HIS A N 1
ATOM 650 C CA . HIS A 1 82 ? -15.367 41.938 8.492 1 97.31 82 HIS A CA 1
ATOM 651 C C . HIS A 1 82 ? -13.945 42.281 8.062 1 97.31 82 HIS A C 1
ATOM 653 O O . HIS A 1 82 ? -13.625 42.25 6.875 1 97.31 82 HIS A O 1
ATOM 659 N N . LEU A 1 83 ? -13.148 42.688 9.023 1 97.38 83 LEU A N 1
ATOM 660 C CA . LEU A 1 83 ? -11.719 42.938 8.82 1 97.38 83 LEU A CA 1
ATOM 661 C C . LEU A 1 83 ? -10.906 41.688 9.141 1 97.38 83 LEU A C 1
ATOM 663 O O . LEU A 1 83 ? -10.969 41.188 10.266 1 97.38 83 LEU A O 1
ATOM 667 N N . SER A 1 84 ? -10.203 41.219 8.18 1 94.25 84 SER A N 1
ATOM 668 C CA . SER A 1 84 ? -9.398 40 8.289 1 94.25 84 SER A CA 1
ATOM 669 C C . SER A 1 84 ? -8.016 40.219 7.668 1 94.25 84 SER A C 1
ATOM 671 O O . SER A 1 84 ? -7.715 41.281 7.145 1 94.25 84 SER A O 1
ATOM 673 N N . TRP A 1 85 ? -7.129 39.219 7.746 1 95.81 85 TRP A N 1
ATOM 674 C CA . TRP A 1 85 ? -5.75 39.312 7.281 1 95.81 85 TRP A CA 1
ATOM 675 C C . TRP A 1 85 ? -5.695 39.75 5.816 1 95.81 85 TRP A C 1
ATOM 677 O O . TRP A 1 85 ? -4.801 40.469 5.414 1 95.81 85 TRP A O 1
ATOM 687 N N . ASN A 1 86 ? -6.695 39.375 5.027 1 93.75 86 ASN A N 1
ATOM 688 C CA . ASN A 1 86 ? -6.66 39.688 3.604 1 93.75 86 ASN A CA 1
ATOM 689 C C . ASN A 1 86 ? -7.285 41.062 3.322 1 93.75 86 ASN A C 1
ATOM 691 O O . ASN A 1 86 ? -7.258 41.531 2.188 1 93.75 86 ASN A O 1
ATOM 695 N N . GLN A 1 87 ? -7.883 41.625 4.414 1 94.5 87 GLN A N 1
ATOM 696 C CA . GLN A 1 87 ? -8.547 42.906 4.211 1 94.5 87 GLN A CA 1
ATOM 697 C C . GLN A 1 87 ? -8.656 43.688 5.516 1 94.5 87 GLN A C 1
ATOM 699 O O . GLN A 1 87 ? -9.688 43.656 6.18 1 94.5 87 GLN A O 1
ATOM 704 N N . MET A 1 88 ? -7.66 44.562 5.746 1 96.69 88 MET A N 1
ATOM 705 C CA . MET A 1 88 ? -7.652 45.312 7 1 96.69 88 MET A CA 1
ATOM 706 C C . MET A 1 88 ? -8.156 46.719 6.789 1 96.69 88 MET A C 1
ATOM 708 O O . MET A 1 88 ? -8.172 47.531 7.723 1 96.69 88 MET A O 1
ATOM 712 N N . GLN A 1 89 ? -8.562 47.062 5.582 1 96.69 89 GLN A N 1
ATOM 713 C CA . GLN A 1 89 ? -9.148 48.344 5.254 1 96.69 89 GLN A CA 1
ATOM 714 C C . GLN A 1 89 ? -10.516 48.188 4.605 1 96.69 89 GLN A C 1
ATOM 716 O O . GLN A 1 89 ? -10.805 47.156 3.992 1 96.69 89 GLN A O 1
ATOM 721 N N . THR A 1 90 ? -11.305 49.156 4.852 1 96.06 90 THR A N 1
ATOM 722 C CA . THR A 1 90 ? -12.641 49.156 4.258 1 96.06 90 THR A CA 1
ATOM 723 C C . THR A 1 90 ? -13.133 50.594 4.086 1 96.06 90 THR A C 1
ATOM 725 O O . THR A 1 90 ? -12.492 51.531 4.555 1 96.06 90 THR A O 1
ATOM 728 N N . LYS A 1 91 ? -14.148 50.75 3.264 1 94.62 91 LYS A N 1
ATOM 729 C CA . LYS A 1 91 ? -14.867 52 3.189 1 94.62 91 LYS A CA 1
ATOM 730 C C . LYS A 1 91 ? -16.156 51.969 4.012 1 94.62 91 LYS A C 1
ATOM 732 O O . LYS A 1 91 ? -17.109 51.281 3.646 1 94.62 91 LYS A O 1
ATOM 737 N N . LEU A 1 92 ? -16.188 52.719 5.074 1 96.31 92 LEU A N 1
ATOM 738 C CA . LEU A 1 92 ? -17.375 52.75 5.926 1 96.31 92 LEU A CA 1
ATOM 739 C C . LEU A 1 92 ? -18.438 53.688 5.332 1 96.31 92 LEU A C 1
ATOM 741 O O . LEU A 1 92 ? -18.109 54.656 4.684 1 96.31 92 LEU A O 1
ATOM 745 N N . PRO A 1 93 ? -19.688 53.375 5.555 1 93.81 93 PRO A N 1
ATOM 746 C CA . PRO A 1 93 ? -20.734 54.25 5.062 1 93.81 93 PRO A CA 1
ATOM 747 C C . PRO A 1 93 ? -20.703 55.625 5.73 1 93.81 93 PRO A C 1
ATOM 749 O O . PRO A 1 93 ? -20.172 55.781 6.836 1 93.81 93 PRO A O 1
ATOM 752 N N . ALA A 1 94 ? -21.344 56.562 5.039 1 92.62 94 ALA A N 1
ATOM 753 C CA . ALA A 1 94 ? -21.391 57.906 5.57 1 92.62 94 ALA A CA 1
ATOM 754 C C . ALA A 1 94 ? -22.125 57.969 6.902 1 92.62 94 ALA A C 1
ATOM 756 O O . ALA A 1 94 ? -21.703 58.656 7.832 1 92.62 94 ALA A O 1
ATOM 757 N N . LYS A 1 95 ? -23.234 57.25 6.922 1 94.5 95 LYS A N 1
ATOM 758 C CA . LYS A 1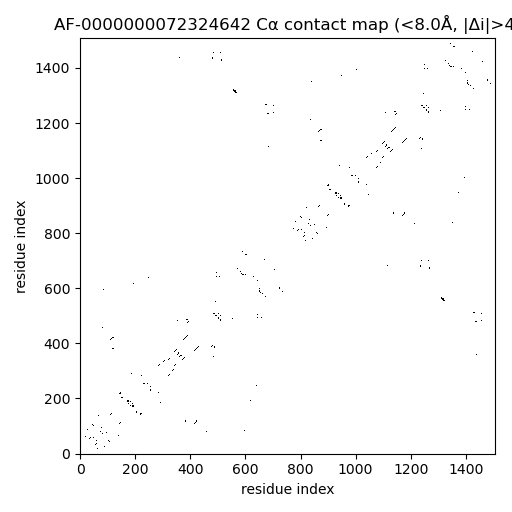 95 ? -23.969 57.062 8.172 1 94.5 95 LYS A CA 1
ATOM 759 C C . LYS A 1 95 ? -23.875 55.625 8.664 1 94.5 95 LYS A C 1
ATOM 761 O O . LYS A 1 95 ? -24.281 54.688 7.957 1 94.5 95 LYS A O 1
ATOM 766 N N . LEU A 1 96 ? -23.375 55.562 9.836 1 97.31 96 LEU A N 1
ATOM 767 C CA . LEU A 1 96 ? -23.234 54.219 10.414 1 97.31 96 LEU A CA 1
ATOM 768 C C . LEU A 1 96 ? -24.562 53.719 10.953 1 97.31 96 LEU A C 1
ATOM 770 O O . LEU A 1 96 ? -25.375 54.5 11.438 1 97.31 96 LEU A O 1
ATOM 774 N N . PRO A 1 97 ? -24.797 52.406 10.844 1 97.25 97 PRO A N 1
ATOM 775 C CA . PRO A 1 97 ? -25.984 51.875 11.516 1 97.25 97 PRO A CA 1
ATOM 776 C C . PRO A 1 97 ? -26.031 52.219 13 1 97.25 97 PRO A C 1
ATOM 778 O O . PRO A 1 97 ? -25.031 52.062 13.711 1 97.25 97 PRO A O 1
ATOM 781 N N . ALA A 1 98 ? -27.156 52.594 13.484 1 97.38 98 ALA A N 1
ATOM 782 C CA . ALA A 1 98 ? -27.281 53.094 14.859 1 97.38 98 ALA A CA 1
ATOM 783 C C . ALA A 1 98 ? -27.359 51.938 15.852 1 97.38 98 ALA A C 1
ATOM 785 O O . ALA A 1 98 ? -27.938 50.906 15.547 1 97.38 98 ALA A O 1
ATOM 786 N N . VAL A 1 99 ? -26.766 52.188 16.984 1 98.06 99 VAL A N 1
ATOM 787 C CA . VAL A 1 99 ? -26.953 51.281 18.125 1 98.06 99 VAL A CA 1
ATOM 788 C C . VAL A 1 99 ? -28.203 51.656 18.891 1 98.06 99 VAL A C 1
ATOM 790 O O . VAL A 1 99 ? -28.156 52.531 19.766 1 98.06 99 VAL A O 1
ATOM 793 N N . THR A 1 100 ? -29.266 50.969 18.656 1 96.25 100 THR A N 1
ATOM 794 C CA . THR A 1 100 ? -30.562 51.344 19.188 1 96.25 100 THR A CA 1
ATOM 795 C C . THR A 1 100 ? -30.719 50.875 20.625 1 96.25 100 THR A C 1
ATOM 797 O O . THR A 1 100 ? -31.484 51.438 21.406 1 96.25 100 THR A O 1
ATOM 800 N N . LYS A 1 101 ? -30.078 49.781 20.891 1 97 101 LYS A N 1
ATOM 801 C CA . LYS A 1 101 ? -30.047 49.25 22.25 1 97 101 LYS A CA 1
ATOM 802 C C . LYS A 1 101 ? -28.609 49.062 22.734 1 97 101 LYS A C 1
ATOM 804 O O . LYS A 1 101 ? -27.812 48.406 22.078 1 97 101 LYS A O 1
ATOM 809 N N . LYS A 1 102 ? -28.391 49.688 23.875 1 97.25 102 LYS A N 1
ATOM 810 C CA . LYS A 1 102 ? -27.062 49.531 24.484 1 97.25 102 LYS A CA 1
ATOM 811 C C . LYS A 1 102 ? -26.703 48.062 24.625 1 97.25 102 LYS A C 1
ATOM 813 O O . LYS A 1 102 ? -27.516 47.25 25.047 1 97.25 102 LYS A O 1
ATOM 818 N N . GLU A 1 103 ? -25.484 47.688 24.188 1 97.88 103 GLU A N 1
ATOM 819 C CA . GLU A 1 103 ? -25 46.312 24.266 1 97.88 103 GLU A CA 1
ATOM 820 C C . GLU A 1 103 ? -23.672 46.25 25 1 97.88 103 GLU A C 1
ATOM 822 O O . GLU A 1 103 ? -22.688 46.875 24.594 1 97.88 103 GLU A O 1
ATOM 827 N N . ARG A 1 104 ? -23.672 45.562 26.094 1 97.75 104 ARG A N 1
ATOM 828 C CA . ARG A 1 104 ? -22.469 45.344 26.891 1 97.75 104 ARG A CA 1
ATOM 829 C C . ARG A 1 104 ? -22.062 43.875 26.906 1 97.75 104 ARG A C 1
ATOM 831 O O . ARG A 1 104 ? -22.922 43 27.078 1 97.75 104 ARG A O 1
ATOM 838 N N . ARG A 1 105 ? -20.922 43.594 26.625 1 97.94 105 ARG A N 1
ATOM 839 C CA . ARG A 1 105 ? -20.312 42.281 26.781 1 97.94 105 ARG A CA 1
ATOM 840 C C . ARG A 1 105 ? -19.156 42.312 27.797 1 97.94 105 ARG A C 1
ATOM 842 O O . ARG A 1 105 ? -18.344 43.25 27.766 1 97.94 105 ARG A O 1
ATOM 849 N N . GLU A 1 106 ? -19.094 41.406 28.719 1 97.38 106 GLU A N 1
ATOM 850 C CA . GLU A 1 106 ? -18.078 41.406 29.75 1 97.38 106 GLU A CA 1
ATOM 851 C C . GLU A 1 106 ? -17.562 40 30 1 97.38 106 GLU A C 1
ATOM 853 O O . GLU A 1 106 ? -18.203 39 29.641 1 97.38 106 GLU A O 1
ATOM 858 N N . THR A 1 107 ? -16.422 39.844 30.562 1 97.5 107 THR A N 1
ATOM 859 C CA . THR A 1 107 ? -15.805 38.531 30.812 1 97.5 107 THR A CA 1
ATOM 860 C C . THR A 1 107 ? -14.758 38.656 31.922 1 97.5 107 THR A C 1
ATOM 862 O O . THR A 1 107 ? -14.203 39.719 32.156 1 97.5 107 THR A O 1
ATOM 865 N N . ASP A 1 108 ? -14.539 37.531 32.625 1 95.69 108 ASP A N 1
ATOM 866 C CA . ASP A 1 108 ? -13.461 37.438 33.594 1 95.69 108 ASP A CA 1
ATOM 867 C C . ASP A 1 108 ? -12.18 36.906 32.969 1 95.69 108 ASP A C 1
ATOM 869 O O . ASP A 1 108 ? -11.133 36.844 33.594 1 95.69 108 ASP A O 1
ATOM 873 N N . LEU A 1 109 ? -12.242 36.531 31.75 1 97.31 109 LEU A N 1
ATOM 874 C CA . LEU A 1 109 ? -11.07 36.062 31.016 1 97.31 109 LEU A CA 1
ATOM 875 C C . LEU A 1 109 ? -10.25 37.25 30.484 1 97.31 109 LEU A C 1
ATOM 877 O O . LEU A 1 109 ? -10.422 37.656 29.344 1 97.31 109 LEU A O 1
ATOM 881 N N . SER A 1 110 ? -9.32 37.625 31.203 1 96.56 110 SER A N 1
ATOM 882 C CA . SER A 1 110 ? -8.703 38.938 31 1 96.56 110 SER A CA 1
ATOM 883 C C . SER A 1 110 ? -7.434 38.812 30.156 1 96.56 110 SER A C 1
ATOM 885 O O . SER A 1 110 ? -6.906 39.812 29.672 1 96.56 110 SER A O 1
ATOM 887 N N . LEU A 1 111 ? -6.883 37.625 29.969 1 98.12 111 LEU A N 1
ATOM 888 C CA . LEU A 1 111 ? -5.66 37.469 29.188 1 98.12 111 LEU A CA 1
ATOM 889 C C . LEU A 1 111 ? -5.961 36.875 27.812 1 98.12 111 LEU A C 1
ATOM 891 O O . LEU A 1 111 ? -6.648 35.844 27.703 1 98.12 111 LEU A O 1
ATOM 895 N N . ARG A 1 112 ? -5.477 37.531 26.844 1 98.5 112 ARG A N 1
ATOM 896 C CA . ARG A 1 112 ? -5.586 37.094 25.469 1 98.5 112 ARG A CA 1
ATOM 897 C C . ARG A 1 112 ? -4.223 37.031 24.781 1 98.5 112 ARG A C 1
ATOM 899 O O . ARG A 1 112 ? -3.664 38.094 24.453 1 98.5 112 ARG A O 1
ATOM 906 N N . TYR A 1 113 ? -3.764 35.844 24.484 1 98.69 113 TYR A N 1
ATOM 907 C CA . TYR A 1 113 ? -2.414 35.562 24 1 98.69 113 TYR A CA 1
ATOM 908 C C . TYR A 1 113 ? -2.41 35.406 22.484 1 98.69 113 TYR A C 1
ATOM 910 O O . TYR A 1 113 ? -3.43 35.031 21.891 1 98.69 113 TYR A O 1
ATOM 918 N N . ASP A 1 114 ? -1.224 35.688 21.844 1 98.5 114 ASP A N 1
ATOM 919 C CA . ASP A 1 114 ? -1.091 35.469 20.406 1 98.5 114 ASP A CA 1
ATOM 920 C C . ASP A 1 114 ? 0.315 34.969 20.047 1 98.5 114 ASP A C 1
ATOM 922 O O . ASP A 1 114 ? 1.298 35.438 20.641 1 98.5 114 ASP A O 1
ATOM 926 N N . PHE A 1 115 ? 0.395 34 19.109 1 97.88 115 PHE A N 1
ATOM 927 C CA . PHE A 1 115 ? 1.559 33.562 18.375 1 97.88 115 PHE A CA 1
ATOM 928 C C . PHE A 1 115 ? 2.188 32.344 19.047 1 97.88 115 PHE A C 1
ATOM 930 O O . PHE A 1 115 ? 1.929 32.062 20.219 1 97.88 115 PHE A O 1
ATOM 937 N N . ASN A 1 116 ? 2.801 31.609 18.234 1 96.62 116 ASN A N 1
ATOM 938 C CA . ASN A 1 116 ? 3.76 30.531 18.5 1 96.62 116 ASN A CA 1
ATOM 939 C C . ASN A 1 116 ? 5.168 30.922 18.062 1 96.62 116 ASN A C 1
ATOM 941 O O . ASN A 1 116 ? 5.34 31.766 17.172 1 96.62 116 ASN A O 1
ATOM 945 N N . TYR A 1 117 ? 6.195 30.438 18.688 1 95.94 117 TYR A N 1
ATOM 946 C CA . TYR A 1 117 ? 7.535 30.703 18.188 1 95.94 117 TYR A CA 1
ATOM 947 C C . TYR A 1 117 ? 7.617 30.469 16.688 1 95.94 117 TYR A C 1
ATOM 949 O O . TYR A 1 117 ? 8.188 31.266 15.953 1 95.94 117 TYR A O 1
ATOM 957 N N . CYS A 1 118 ? 7 29.453 16.234 1 95.94 118 CYS A N 1
ATOM 958 C CA . CYS A 1 118 ? 7.043 29.031 14.836 1 95.94 118 CYS A CA 1
ATOM 959 C C . CYS A 1 118 ? 6.402 30.078 13.938 1 95.94 118 CYS A C 1
ATOM 961 O O . CYS A 1 118 ? 6.773 30.219 12.766 1 95.94 118 CYS A O 1
ATOM 963 N N . THR A 1 119 ? 5.398 30.781 14.453 1 98.19 119 THR A N 1
ATOM 964 C CA . THR A 1 119 ? 4.703 31.766 13.641 1 98.19 119 THR A CA 1
ATOM 965 C C . THR A 1 119 ? 5.684 32.781 13.078 1 98.19 119 THR A C 1
ATOM 967 O O . THR A 1 119 ? 5.52 33.25 11.945 1 98.19 119 THR A O 1
ATOM 970 N N . PHE A 1 120 ? 6.734 33.062 13.812 1 98.06 120 PHE A N 1
ATOM 971 C CA . PHE A 1 120 ? 7.691 34.125 13.477 1 98.06 120 PHE A CA 1
ATOM 972 C C . PHE A 1 120 ? 8.57 33.688 12.305 1 98.06 120 PHE A C 1
ATOM 974 O O . PHE A 1 120 ? 9.172 34.531 11.641 1 98.06 120 PHE A O 1
ATOM 981 N N . SER A 1 121 ? 8.633 32.406 12.055 1 97.94 121 SER A N 1
ATOM 982 C CA . SER A 1 121 ? 9.43 31.953 10.93 1 97.94 121 SER A CA 1
ATOM 983 C C . SER A 1 121 ? 8.539 31.531 9.758 1 97.94 121 SER A C 1
ATOM 985 O O . SER A 1 121 ? 8.852 31.828 8.602 1 97.94 121 SER A O 1
ATOM 987 N N . TYR A 1 122 ? 7.461 30.922 10 1 97.94 122 TYR A N 1
ATOM 988 C CA . TYR A 1 122 ? 6.629 30.375 8.938 1 97.94 122 TYR A CA 1
ATOM 989 C C . TYR A 1 122 ? 5.832 31.469 8.25 1 97.94 122 TYR A C 1
ATOM 991 O O . TYR A 1 122 ? 5.418 31.328 7.098 1 97.94 122 TYR A O 1
ATOM 999 N N . SER A 1 123 ? 5.566 32.594 8.969 1 97.62 123 SER A N 1
ATOM 1000 C CA . SER A 1 123 ? 4.754 33.625 8.375 1 97.62 123 SER A CA 1
ATOM 1001 C C . SER A 1 123 ? 5.477 34.969 8.414 1 97.62 123 SER A C 1
ATOM 1003 O O . SER A 1 123 ? 5.406 35.75 7.453 1 97.62 123 SER A O 1
ATOM 1005 N N . MET A 1 124 ? 6.32 35.25 9.43 1 97.75 124 MET A N 1
ATOM 1006 C CA . MET A 1 124 ? 6.656 36.656 9.734 1 97.75 124 MET A CA 1
ATOM 1007 C C . MET A 1 124 ? 8.148 36.906 9.539 1 97.75 124 MET A C 1
ATOM 1009 O O . MET A 1 124 ? 8.641 38 9.836 1 97.75 124 MET A O 1
ATOM 1013 N N . ALA A 1 125 ? 8.844 36 8.992 1 97.88 125 ALA A N 1
ATOM 1014 C CA . ALA A 1 125 ? 10.305 36 8.977 1 97.88 125 ALA A CA 1
ATOM 1015 C C . ALA A 1 125 ? 10.836 37.281 8.359 1 97.88 125 ALA A C 1
ATOM 1017 O O . ALA A 1 125 ? 11.875 37.812 8.789 1 97.88 125 ALA A O 1
ATOM 1018 N N . PHE A 1 126 ? 10.086 37.844 7.402 1 98.25 126 PHE A N 1
ATOM 1019 C CA . PHE A 1 126 ? 10.664 38.938 6.629 1 98.25 126 PHE A CA 1
ATOM 1020 C C . PHE A 1 126 ? 9.75 40.156 6.645 1 98.25 126 PHE A C 1
ATOM 1022 O O . PHE A 1 126 ? 9.891 41.062 5.812 1 98.25 126 PHE A O 1
ATOM 1029 N N . TRP A 1 127 ? 8.789 40.188 7.566 1 97.94 127 TRP A N 1
ATOM 1030 C CA . TRP A 1 127 ? 7.859 41.281 7.645 1 97.94 127 TRP A CA 1
ATOM 1031 C C . TRP A 1 127 ? 8.586 42.594 7.98 1 97.94 127 TRP A C 1
ATOM 1033 O O . TRP A 1 127 ? 9.516 42.594 8.789 1 97.94 127 TRP A O 1
ATOM 1043 N N . ASP A 1 128 ? 8.141 43.625 7.367 1 97.62 128 ASP A N 1
ATOM 1044 C CA . ASP A 1 128 ? 8.602 44.969 7.734 1 97.62 128 ASP A CA 1
ATOM 1045 C C . ASP A 1 128 ? 7.594 45.656 8.641 1 97.62 128 ASP A C 1
ATOM 1047 O O . ASP A 1 128 ? 6.613 45.062 9.07 1 97.62 128 ASP A O 1
ATOM 1051 N N . TRP A 1 129 ? 7.906 46.844 8.992 1 98.12 129 TRP A N 1
ATOM 1052 C CA . TRP A 1 129 ? 7.066 47.562 9.93 1 98.12 129 TRP A CA 1
ATOM 1053 C C . TRP A 1 129 ? 5.656 47.75 9.383 1 98.12 129 TRP A C 1
ATOM 1055 O O . TRP A 1 129 ? 4.672 47.594 10.109 1 98.12 129 TRP A O 1
ATOM 1065 N N . LYS A 1 130 ? 5.598 48.062 8.148 1 97.19 130 LYS A N 1
ATOM 1066 C CA . LYS A 1 130 ? 4.293 48.312 7.539 1 97.19 130 LYS A CA 1
ATOM 1067 C C . LYS A 1 130 ? 3.383 47.094 7.711 1 97.19 130 LYS A C 1
ATOM 1069 O O . LYS A 1 130 ? 2.205 47.219 8.047 1 97.19 130 LYS A O 1
ATOM 1074 N N . ARG A 1 131 ? 3.934 45.969 7.504 1 97.12 131 ARG A N 1
ATOM 1075 C CA . ARG A 1 131 ? 3.127 44.75 7.652 1 97.12 131 ARG A CA 1
ATOM 1076 C C . ARG A 1 131 ? 2.834 44.469 9.125 1 97.12 131 ARG A C 1
ATOM 1078 O O . ARG A 1 131 ? 1.734 44.031 9.469 1 97.12 131 ARG A O 1
ATOM 1085 N N . TRP A 1 132 ? 3.799 44.656 10.008 1 98.19 132 TRP A N 1
ATOM 1086 C CA . TRP A 1 132 ? 3.613 44.438 11.438 1 98.19 132 TRP A CA 1
ATOM 1087 C C . TRP A 1 132 ? 2.533 45.344 11.992 1 98.19 132 TRP A C 1
ATOM 1089 O O . TRP A 1 132 ? 1.761 44.969 12.875 1 98.19 132 TRP A O 1
ATOM 1099 N N . GLU A 1 133 ? 2.498 46.562 11.516 1 98 133 GLU A N 1
ATOM 1100 C CA . GLU A 1 133 ? 1.474 47.469 11.984 1 98 133 GLU A CA 1
ATOM 1101 C C . GLU A 1 133 ? 0.073 46.906 11.742 1 98 133 GLU A C 1
ATOM 1103 O O . GLU A 1 133 ? -0.794 47 12.609 1 98 133 GLU A O 1
ATOM 1108 N N . LYS A 1 134 ? -0.114 46.344 10.602 1 97.56 134 LYS A N 1
ATOM 1109 C CA . LYS A 1 134 ? -1.398 45.719 10.289 1 97.56 134 LYS A CA 1
ATOM 1110 C C . LYS A 1 134 ? -1.692 44.562 11.234 1 97.56 134 LYS A C 1
ATOM 1112 O O . LYS A 1 134 ? -2.838 44.375 11.648 1 97.56 134 LYS A O 1
ATOM 1117 N N . GLU A 1 135 ? -0.633 43.844 11.539 1 98.19 135 GLU A N 1
ATOM 1118 C CA . GLU A 1 135 ? -0.821 42.688 12.438 1 98.19 135 GLU A CA 1
ATOM 1119 C C . GLU A 1 135 ? -1.21 43.156 13.836 1 98.19 135 GLU A C 1
ATOM 1121 O O . GLU A 1 135 ? -2.066 42.562 14.484 1 98.19 135 GLU A O 1
ATOM 1126 N N . ILE A 1 136 ? -0.621 44.188 14.289 1 98.56 136 ILE A N 1
ATOM 1127 C CA . ILE A 1 136 ? -0.919 44.719 15.617 1 98.56 136 ILE A CA 1
ATOM 1128 C C . ILE A 1 136 ? -2.344 45.25 15.656 1 98.56 136 ILE A C 1
ATOM 1130 O O . ILE A 1 136 ? -3.055 45.094 16.641 1 98.56 136 ILE A O 1
ATOM 1134 N N . ASP A 1 137 ? -2.752 45.938 14.562 1 98.5 137 ASP A N 1
ATOM 1135 C CA . ASP A 1 137 ? -4.141 46.375 14.453 1 98.5 137 ASP A CA 1
ATOM 1136 C C . ASP A 1 137 ? -5.098 45.188 14.523 1 98.5 137 ASP A C 1
ATOM 1138 O O . ASP A 1 137 ? -6.125 45.25 15.203 1 98.5 137 ASP A O 1
ATOM 1142 N N . TRP A 1 138 ? -4.785 44.125 13.797 1 98.38 138 TRP A N 1
ATOM 1143 C CA . TRP A 1 138 ? -5.598 42.906 13.828 1 98.38 138 TRP A CA 1
ATOM 1144 C C . TRP A 1 138 ? -5.676 42.344 15.242 1 98.38 138 TRP A C 1
ATOM 1146 O O . TRP A 1 138 ? -6.754 41.969 15.703 1 98.38 138 TRP A O 1
ATOM 1156 N N . MET A 1 139 ? -4.539 42.312 15.961 1 98.62 139 MET A N 1
ATOM 1157 C CA . MET A 1 139 ? -4.5 41.812 17.344 1 98.62 139 MET A CA 1
ATOM 1158 C C . MET A 1 139 ? -5.41 42.656 18.234 1 98.62 139 MET A C 1
ATOM 1160 O O . MET A 1 139 ? -6.184 42.094 19.016 1 98.62 139 MET A O 1
ATOM 1164 N N . ALA A 1 140 ? -5.34 43.938 18.062 1 98.62 140 ALA A N 1
ATOM 1165 C CA . ALA A 1 140 ? -6.176 44.812 18.875 1 98.62 140 ALA A CA 1
ATOM 1166 C C . ALA A 1 140 ? -7.656 44.562 18.625 1 98.62 140 ALA A C 1
ATOM 1168 O O . ALA A 1 140 ? -8.43 44.375 19.562 1 98.62 140 ALA A O 1
ATOM 1169 N N . LEU A 1 141 ? -8.016 44.469 17.406 1 98.62 141 LEU A N 1
ATOM 1170 C CA . LEU A 1 141 ? -9.406 44.25 17.016 1 98.62 141 LEU A CA 1
ATOM 1171 C C . LEU A 1 141 ? -9.914 42.906 17.531 1 98.62 141 LEU A C 1
ATOM 1173 O O . LEU A 1 141 ? -11.125 42.719 17.734 1 98.62 141 LEU A O 1
ATOM 1177 N N . HIS A 1 142 ? -9.023 42 17.812 1 98.25 142 HIS A N 1
ATOM 1178 C CA . HIS A 1 142 ? -9.422 40.656 18.25 1 98.25 142 HIS A CA 1
ATOM 1179 C C . HIS A 1 142 ? -9.117 40.469 19.734 1 98.25 142 HIS A C 1
ATOM 1181 O O . HIS A 1 142 ? -9.094 39.344 20.219 1 98.25 142 HIS A O 1
ATOM 1187 N N . GLY A 1 143 ? -8.758 41.531 20.406 1 98 143 GLY A N 1
ATOM 1188 C CA . GLY A 1 143 ? -8.711 41.562 21.859 1 98 143 GLY A CA 1
ATOM 1189 C C . GLY A 1 143 ? -7.383 41.094 22.422 1 98 143 GLY A C 1
ATOM 1190 O O . GLY A 1 143 ? -7.246 40.906 23.641 1 98 143 GLY A O 1
ATOM 1191 N N . ILE A 1 144 ? -6.391 40.875 21.609 1 98.62 144 ILE A N 1
ATOM 1192 C CA . ILE A 1 144 ? -5.102 40.406 22.062 1 98.62 144 ILE A CA 1
ATOM 1193 C C . ILE A 1 144 ? -4.422 41.469 22.938 1 98.62 144 ILE A C 1
ATOM 1195 O O . ILE A 1 144 ? -4.219 42.594 22.484 1 98.62 144 ILE A O 1
ATOM 1199 N N . ASN A 1 145 ? -4.051 41.062 24.125 1 98.5 145 ASN A N 1
ATOM 1200 C CA . ASN A 1 145 ? -3.367 42.031 24.984 1 98.5 145 ASN A CA 1
ATOM 1201 C C . ASN A 1 145 ? -2.059 41.438 25.531 1 98.5 145 ASN A C 1
ATOM 1203 O O . ASN A 1 145 ? -1.327 42.125 26.25 1 98.5 145 ASN A O 1
ATOM 1207 N N . MET A 1 146 ? -1.766 40.25 25.125 1 98.25 146 MET A N 1
ATOM 1208 C CA . MET A 1 146 ? -0.54 39.594 25.594 1 98.25 146 MET A CA 1
ATOM 1209 C C . MET A 1 146 ? 0.165 38.875 24.438 1 98.25 146 MET A C 1
ATOM 1211 O O . MET A 1 146 ? 0.322 37.656 24.453 1 98.25 146 MET A O 1
ATOM 1215 N N . PRO A 1 147 ? 0.654 39.594 23.453 1 98.56 147 PRO A N 1
ATOM 1216 C CA . PRO A 1 147 ? 1.304 38.938 22.312 1 98.56 147 PRO A CA 1
ATOM 1217 C C . PRO A 1 147 ? 2.75 38.531 22.609 1 98.56 147 PRO A C 1
ATOM 1219 O O . PRO A 1 147 ? 3.469 39.281 23.297 1 98.56 147 PRO A O 1
ATOM 1222 N N . LEU A 1 148 ? 3.148 37.375 22.109 1 98.62 148 LEU A N 1
ATOM 1223 C CA . LEU A 1 148 ? 4.559 37.031 22.094 1 98.62 148 LEU A CA 1
ATOM 1224 C C . LEU A 1 148 ? 5.367 38 21.234 1 98.62 148 LEU A C 1
ATOM 1226 O O . LEU A 1 148 ? 4.957 38.312 20.125 1 98.62 148 LEU A O 1
ATOM 1230 N N . ALA A 1 149 ? 6.449 38.469 21.734 1 98.44 149 ALA A N 1
ATOM 1231 C CA . ALA A 1 149 ? 7.289 39.438 21.047 1 98.44 149 ALA A CA 1
ATOM 1232 C C . ALA A 1 149 ? 8.75 39 21.047 1 98.44 149 ALA A C 1
ATOM 1234 O O . ALA A 1 149 ? 9.531 39.469 21.891 1 98.44 149 ALA A O 1
ATOM 1235 N N . ILE A 1 150 ? 9.156 38.281 20 1 97.62 150 ILE A N 1
ATOM 1236 C CA . ILE A 1 150 ? 10.492 37.719 20.047 1 97.62 150 ILE A CA 1
ATOM 1237 C C . ILE A 1 150 ? 11.32 38.219 18.875 1 97.62 150 ILE A C 1
ATOM 1239 O O . ILE A 1 150 ? 12.406 37.688 18.594 1 97.62 150 ILE A O 1
ATOM 1243 N N . VAL A 1 151 ? 10.75 39.188 18.156 1 98.12 151 VAL A N 1
ATOM 1244 C CA . VAL A 1 151 ? 11.57 39.844 17.125 1 98.12 151 VAL A CA 1
ATOM 1245 C C . VAL A 1 151 ? 12.82 40.438 17.766 1 98.12 151 VAL A C 1
ATOM 1247 O O . VAL A 1 151 ? 12.75 41.062 18.812 1 98.12 151 VAL A O 1
ATOM 1250 N N . GLY A 1 152 ? 14 40.156 17.172 1 97.88 152 GLY A N 1
ATOM 1251 C CA . GLY A 1 152 ? 15.242 40.719 17.656 1 97.88 152 GLY A CA 1
ATOM 1252 C C . GLY A 1 152 ? 15.859 39.938 18.812 1 97.88 152 GLY A C 1
ATOM 1253 O O . GLY A 1 152 ? 16.875 40.375 19.375 1 97.88 152 GLY A O 1
ATOM 1254 N N . GLU A 1 153 ? 15.289 38.844 19.125 1 97.75 153 GLU A N 1
ATOM 1255 C CA . GLU A 1 153 ? 15.906 38 20.156 1 97.75 153 GLU A CA 1
ATOM 1256 C C . GLU A 1 153 ? 17.359 37.688 19.812 1 97.75 153 GLU A C 1
ATOM 1258 O O . GLU A 1 153 ? 18.203 37.594 20.703 1 97.75 153 GLU A O 1
ATOM 1263 N N . GLU A 1 154 ? 17.641 37.469 18.531 1 97.88 154 GLU A N 1
ATOM 1264 C CA . GLU A 1 154 ? 19 37.156 18.078 1 97.88 154 GLU A CA 1
ATOM 1265 C C . GLU A 1 154 ? 19.953 38.312 18.359 1 97.88 154 GLU A C 1
ATOM 1267 O O . GLU A 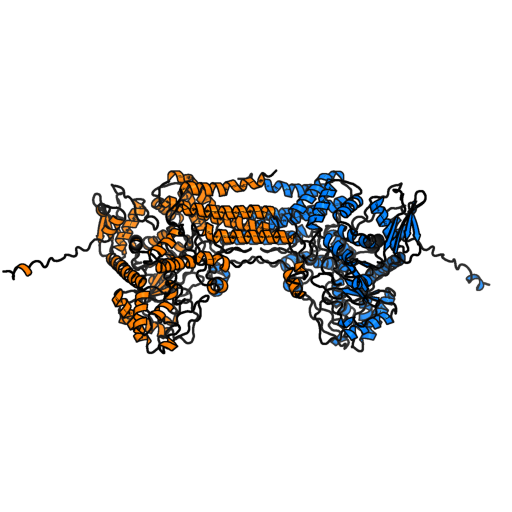1 154 ? 21.156 38.094 18.531 1 97.88 154 GLU A O 1
ATOM 1272 N N . CYS A 1 155 ? 19.469 39.562 18.469 1 98.44 155 CYS A N 1
ATOM 1273 C CA . CYS A 1 155 ? 20.312 40.688 18.844 1 98.44 155 CYS A CA 1
ATOM 1274 C C . CYS A 1 155 ? 20.781 40.562 20.281 1 98.44 155 CYS A C 1
ATOM 1276 O O . CYS A 1 155 ? 21.953 40.844 20.578 1 98.44 155 CYS A O 1
ATOM 1278 N N . VAL A 1 156 ? 19.906 40.188 21.156 1 98.44 156 VAL A N 1
ATOM 1279 C CA . VAL A 1 156 ? 20.219 39.969 22.562 1 98.44 156 VAL A CA 1
ATOM 1280 C C . VAL A 1 156 ? 21.281 38.875 22.688 1 98.44 156 VAL A C 1
ATOM 1282 O O . VAL A 1 156 ? 22.266 39.062 23.422 1 98.44 156 VAL A O 1
ATOM 1285 N N . TRP A 1 157 ? 21.125 37.812 22.016 1 98.06 157 TRP A N 1
ATOM 1286 C CA . TRP A 1 157 ? 22.031 36.688 22.047 1 98.06 157 TRP A CA 1
ATOM 1287 C C . TRP A 1 157 ? 23.406 37.062 21.5 1 98.06 157 TRP A C 1
ATOM 1289 O O . TRP A 1 157 ? 24.438 36.656 22.062 1 98.06 157 TRP A O 1
ATOM 1299 N N . ARG A 1 158 ? 23.375 37.781 20.344 1 98.38 158 ARG A N 1
ATOM 1300 C CA . ARG A 1 158 ? 24.656 38.25 19.797 1 98.38 158 ARG A CA 1
ATOM 1301 C C . ARG A 1 158 ? 25.438 39.031 20.844 1 98.38 158 ARG A C 1
ATOM 1303 O O . ARG A 1 158 ? 26.625 38.781 21.047 1 98.38 158 ARG A O 1
ATOM 1310 N N . ASN A 1 159 ? 24.781 39.969 21.5 1 98.31 159 ASN A N 1
ATOM 1311 C CA . ASN A 1 159 ? 25.438 40.781 22.516 1 98.31 159 ASN A CA 1
ATOM 1312 C C . ASN A 1 159 ? 25.969 39.938 23.656 1 98.31 159 ASN A C 1
ATOM 1314 O O . ASN A 1 159 ? 27.109 40.125 24.094 1 98.31 159 ASN A O 1
ATOM 1318 N N . MET A 1 160 ? 25.172 39.031 24.109 1 98 160 MET A N 1
ATOM 1319 C CA . MET A 1 160 ? 25.578 38.188 25.219 1 98 160 MET A CA 1
ATOM 1320 C C . MET A 1 160 ? 26.781 37.312 24.828 1 98 160 MET A C 1
ATOM 1322 O O . MET A 1 160 ? 27.75 37.219 25.594 1 98 160 MET A O 1
ATOM 1326 N N . LEU A 1 161 ? 26.75 36.688 23.672 1 98.06 161 LEU A N 1
ATOM 1327 C CA . LEU A 1 161 ? 27.812 35.781 23.25 1 98.06 161 LEU A CA 1
ATOM 1328 C C . LEU A 1 161 ? 29.125 36.531 23.047 1 98.06 161 LEU A C 1
ATOM 1330 O O . LEU A 1 161 ? 30.188 36.031 23.422 1 98.06 161 LEU A O 1
ATOM 1334 N N . LEU A 1 162 ? 29.016 37.719 22.484 1 98.19 162 LEU A N 1
ATOM 1335 C CA . LEU A 1 162 ? 30.219 38.531 22.344 1 98.19 162 LEU A CA 1
ATOM 1336 C C . LEU A 1 162 ? 30.828 38.812 23.703 1 98.19 162 LEU A C 1
ATOM 1338 O O . LEU A 1 162 ? 32.062 38.75 23.875 1 98.19 162 LEU A O 1
ATOM 1342 N N . LYS A 1 163 ? 30.078 39.094 24.672 1 97.94 163 LYS A N 1
ATOM 1343 C CA . LYS A 1 163 ? 30.547 39.438 26.016 1 97.94 163 LYS A CA 1
ATOM 1344 C C . LYS A 1 163 ? 31.094 38.188 26.719 1 97.94 163 LYS A C 1
ATOM 1346 O O . LYS A 1 163 ? 31.922 38.281 27.609 1 97.94 163 LYS A O 1
ATOM 1351 N N . LEU A 1 164 ? 30.594 37.062 26.344 1 97.56 164 LEU A N 1
ATOM 1352 C CA . LEU A 1 164 ? 31.078 35.812 26.922 1 97.56 164 LEU A CA 1
ATOM 1353 C C . LEU A 1 164 ? 32.344 35.344 26.234 1 97.56 164 LEU A C 1
ATOM 1355 O O . LEU A 1 164 ? 32.938 34.344 26.641 1 97.56 164 LEU A O 1
ATOM 1359 N N . GLY A 1 165 ? 32.719 36 25.141 1 96.94 165 GLY A N 1
ATOM 1360 C CA . GLY A 1 165 ? 34 35.75 24.531 1 96.94 165 GLY A CA 1
ATOM 1361 C C . GLY A 1 165 ? 33.906 35.094 23.172 1 96.94 165 GLY A C 1
ATOM 1362 O O . GLY A 1 165 ? 34.906 34.781 22.531 1 96.94 165 GLY A O 1
ATOM 1363 N N . TYR A 1 166 ? 32.75 34.844 22.688 1 98 166 TYR A N 1
ATOM 1364 C CA . TYR A 1 166 ? 32.625 34.344 21.328 1 98 166 TYR A CA 1
ATOM 1365 C C . TYR A 1 166 ? 32.938 35.406 20.297 1 98 166 TYR A C 1
ATOM 1367 O O . TYR A 1 166 ? 32.688 36.594 20.516 1 98 166 TYR A O 1
ATOM 1375 N N . THR A 1 167 ? 33.469 34.969 19.141 1 97.5 167 THR A N 1
ATOM 1376 C CA . THR A 1 167 ? 33.781 35.875 18.031 1 97.5 167 THR A CA 1
ATOM 1377 C C . THR A 1 167 ? 32.531 36.062 17.156 1 97.5 167 THR A C 1
ATOM 1379 O O . THR A 1 167 ? 31.578 35.312 17.25 1 97.5 167 THR A O 1
ATOM 1382 N N . GLU A 1 168 ? 32.562 37.094 16.359 1 96.75 168 GLU A N 1
ATOM 1383 C CA . GLU A 1 168 ? 31.484 37.312 15.43 1 96.75 168 GLU A CA 1
ATOM 1384 C C . GLU A 1 168 ? 31.25 36.125 14.531 1 96.75 168 GLU A C 1
ATOM 1386 O O . GLU A 1 168 ? 30.109 35.781 14.203 1 96.75 168 GLU A O 1
ATOM 1391 N N . LYS A 1 169 ? 32.344 35.531 14.164 1 97.12 169 LYS A N 1
ATOM 1392 C CA . LYS A 1 169 ? 32.25 34.344 13.328 1 97.12 169 LYS A CA 1
ATOM 1393 C C . LYS A 1 169 ? 31.516 33.188 14.055 1 97.12 169 LYS A C 1
ATOM 1395 O O . LYS A 1 169 ? 30.641 32.562 13.484 1 97.12 169 LYS A O 1
ATOM 1400 N N . GLU A 1 170 ? 31.859 32.969 15.273 1 97.31 170 GLU A N 1
ATOM 1401 C CA . GLU A 1 170 ? 31.25 31.922 16.078 1 97.31 170 GLU A CA 1
ATOM 1402 C C . GLU A 1 170 ? 29.781 32.219 16.359 1 97.31 170 GLU A C 1
ATOM 1404 O O . GLU A 1 170 ? 28.953 31.297 16.391 1 97.31 170 GLU A O 1
ATOM 1409 N N . VAL A 1 171 ? 29.484 33.469 16.562 1 97.75 171 VAL A N 1
ATOM 1410 C CA . VAL A 1 171 ? 28.094 33.906 16.734 1 97.75 171 VAL A CA 1
ATOM 1411 C C . VAL A 1 171 ? 27.281 33.562 15.477 1 97.75 171 VAL A C 1
ATOM 1413 O O . VAL A 1 171 ? 26.172 33.062 15.57 1 97.75 171 VAL A O 1
ATOM 1416 N N . GLY A 1 172 ? 27.859 33.812 14.375 1 97 172 GLY A N 1
ATOM 1417 C CA . GLY A 1 172 ? 27.219 33.531 13.102 1 97 172 GLY A CA 1
ATOM 1418 C C . GLY A 1 172 ? 27.016 32.062 12.859 1 97 172 GLY A C 1
ATOM 1419 O O . GLY A 1 172 ? 26.062 31.656 12.172 1 97 172 GLY A O 1
ATOM 1420 N N . GLU A 1 173 ? 27.875 31.219 13.383 1 96.94 173 GLU A N 1
ATOM 1421 C CA . GLU A 1 173 ? 27.781 29.766 13.242 1 96.94 173 GLU A CA 1
ATOM 1422 C C . GLU A 1 173 ? 26.734 29.188 14.195 1 96.94 173 GLU A C 1
ATOM 1424 O O . GLU A 1 173 ? 26.297 28.047 14.023 1 96.94 173 GLU A O 1
ATOM 1429 N N . PHE A 1 174 ? 26.312 30 15.125 1 98.12 174 PHE A N 1
ATOM 1430 C CA . PHE A 1 174 ? 25.391 29.531 16.141 1 98.12 174 PHE A CA 1
ATOM 1431 C C . PHE A 1 174 ? 23.969 30 15.844 1 98.12 174 PHE A C 1
ATOM 1433 O O . PHE A 1 174 ? 23.016 29.234 15.961 1 98.12 174 PHE A O 1
ATOM 1440 N N . ILE A 1 175 ? 23.781 31.25 15.484 1 98.38 175 ILE A N 1
ATOM 1441 C CA . ILE A 1 175 ? 22.453 31.844 15.305 1 98.38 175 ILE A CA 1
ATOM 1442 C C . ILE A 1 175 ? 21.922 31.484 13.914 1 98.38 175 ILE A C 1
ATOM 1444 O O . ILE A 1 175 ? 22.625 31.656 12.914 1 98.38 175 ILE A O 1
ATOM 1448 N N . ALA A 1 176 ? 20.719 31.031 13.82 1 98.44 176 ALA A N 1
ATOM 1449 C CA . ALA A 1 176 ? 20.109 30.562 12.578 1 98.44 176 ALA A CA 1
ATOM 1450 C C . ALA A 1 176 ? 19.609 31.734 11.734 1 98.44 176 ALA A C 1
ATOM 1452 O O . ALA A 1 176 ? 19.609 32.875 12.18 1 98.44 176 ALA A O 1
ATOM 1453 N N . GLY A 1 177 ? 19.219 31.375 10.516 1 98.19 177 GLY A N 1
ATOM 1454 C CA . GLY A 1 177 ? 18.641 32.344 9.617 1 98.19 177 GLY A CA 1
ATOM 1455 C C . GLY A 1 177 ? 17.172 32.625 9.906 1 98.19 177 GLY A C 1
ATOM 1456 O O . GLY A 1 177 ? 16.531 31.891 10.672 1 98.19 177 GLY A O 1
ATOM 1457 N N . PRO A 1 178 ? 16.656 33.625 9.266 1 97.75 178 PRO A N 1
ATOM 1458 C CA . PRO A 1 178 ? 15.328 34.125 9.609 1 97.75 178 PRO A CA 1
ATOM 1459 C C . PRO A 1 178 ? 14.234 33.062 9.477 1 97.75 178 PRO A C 1
ATOM 1461 O O . PRO A 1 178 ? 13.32 33 10.297 1 97.75 178 PRO A O 1
ATOM 1464 N N . ALA A 1 179 ? 14.32 32.281 8.469 1 98.25 179 ALA A N 1
ATOM 1465 C CA . ALA A 1 179 ? 13.289 31.266 8.234 1 98.25 179 ALA A CA 1
ATOM 1466 C C . ALA A 1 179 ? 13.391 30.141 9.25 1 98.25 179 ALA A C 1
ATOM 1468 O O . ALA A 1 179 ? 12.461 29.328 9.383 1 98.25 179 ALA A O 1
ATOM 1469 N N . PHE A 1 180 ? 14.469 30.078 10.055 1 98.19 180 PHE A N 1
ATOM 1470 C CA . PHE A 1 180 ? 14.711 28.953 10.945 1 98.19 180 PHE A CA 1
ATOM 1471 C C . PHE A 1 180 ? 14.992 29.438 12.359 1 98.19 180 PHE A C 1
ATOM 1473 O O . PHE A 1 180 ? 15.242 28.625 13.258 1 98.19 180 PHE A O 1
ATOM 1480 N N . LEU A 1 181 ? 14.867 30.703 12.609 1 97.06 181 LEU A N 1
ATOM 1481 C CA . LEU A 1 181 ? 15.195 31.328 13.883 1 97.06 181 LEU A CA 1
ATOM 1482 C C . LEU A 1 181 ? 14.336 30.75 15.008 1 97.06 181 LEU A C 1
ATOM 1484 O O . LEU A 1 181 ? 14.812 30.578 16.125 1 97.06 181 LEU A O 1
ATOM 1488 N N . ALA A 1 182 ? 13.094 30.516 14.711 1 95.56 182 ALA A N 1
ATOM 1489 C CA . ALA A 1 182 ? 12.188 29.984 15.727 1 95.56 182 ALA A CA 1
ATOM 1490 C C . ALA A 1 182 ? 12.719 28.672 16.312 1 95.56 182 ALA A C 1
ATOM 1492 O O . ALA A 1 182 ? 12.68 28.469 17.531 1 95.56 182 ALA A O 1
ATOM 1493 N N . TRP A 1 183 ? 13.25 27.781 15.484 1 95.38 183 TRP A N 1
ATOM 1494 C CA . TRP A 1 183 ? 13.742 26.469 15.914 1 95.38 183 TRP A CA 1
ATOM 1495 C C . TRP A 1 183 ? 15.078 26.609 16.625 1 95.38 183 TRP A C 1
ATOM 1497 O O . TRP A 1 183 ? 15.391 25.828 17.531 1 95.38 183 TRP A O 1
ATOM 1507 N N . TRP A 1 184 ? 15.812 27.578 16.203 1 95.94 184 TRP A N 1
ATOM 1508 C CA . TRP A 1 184 ? 17 27.906 16.984 1 95.94 184 TRP A CA 1
ATOM 1509 C C . TRP A 1 184 ? 16.609 28.406 18.375 1 95.94 184 TRP A C 1
ATOM 1511 O O . TRP A 1 184 ? 17.172 27.969 19.391 1 95.94 184 TRP A O 1
ATOM 1521 N N . GLU A 1 185 ? 15.617 29.25 18.438 1 94.75 185 GLU A N 1
ATOM 1522 C CA . GLU A 1 185 ? 15.141 29.812 19.703 1 94.75 185 GLU A CA 1
ATOM 1523 C C . GLU A 1 185 ? 14.562 28.734 20.609 1 94.75 185 GLU A C 1
ATOM 1525 O O . GLU A 1 185 ? 14.586 28.875 21.844 1 94.75 185 GLU A O 1
ATOM 1530 N N . MET A 1 186 ? 14.109 27.688 20.047 1 92.38 186 MET A N 1
ATOM 1531 C CA . MET A 1 186 ? 13.539 26.594 20.812 1 92.38 186 MET A CA 1
ATOM 1532 C C . MET A 1 186 ? 14.57 25.5 21.047 1 92.38 186 MET A C 1
ATOM 1534 O O . MET A 1 186 ? 14.219 24.375 21.422 1 92.38 186 MET A O 1
ATOM 1538 N N . ASN A 1 187 ? 15.805 25.766 20.672 1 93.06 187 ASN A N 1
ATOM 1539 C CA . ASN A 1 187 ? 16.938 24.891 20.969 1 93.06 187 ASN A CA 1
ATOM 1540 C C . ASN A 1 187 ? 16.953 23.672 20.062 1 93.06 187 ASN A C 1
ATOM 1542 O O . ASN A 1 187 ? 17.453 22.609 20.453 1 93.06 187 ASN A O 1
ATOM 1546 N N . ASN A 1 188 ? 16.453 23.75 18.828 1 93.62 188 ASN A N 1
ATOM 1547 C CA . ASN A 1 188 ? 16.359 22.594 17.953 1 93.62 188 ASN A CA 1
ATOM 1548 C C . ASN A 1 188 ? 17.578 22.484 17.031 1 93.62 188 ASN A C 1
ATOM 1550 O O . ASN A 1 188 ? 17.922 21.391 16.562 1 93.62 188 ASN A O 1
ATOM 1554 N N . LEU A 1 189 ? 18.156 23.656 16.766 1 96.56 189 LEU A N 1
ATOM 1555 C CA . LEU A 1 189 ? 19.234 23.625 15.789 1 96.56 189 LEU A CA 1
ATOM 1556 C C . LEU A 1 189 ? 20.188 24.812 15.992 1 96.56 189 LEU A C 1
ATOM 1558 O O . LEU A 1 189 ? 19.859 25.75 16.734 1 96.56 189 LEU A O 1
ATOM 1562 N N . GLU A 1 190 ? 21.359 24.75 15.328 1 97.25 190 GLU A N 1
ATOM 1563 C CA . GLU A 1 190 ? 22.328 25.859 15.336 1 97.25 190 GLU A CA 1
ATOM 1564 C C . GLU A 1 190 ? 22.688 26.266 13.914 1 97.25 190 GLU A C 1
ATOM 1566 O O . GLU A 1 190 ? 22.859 25.422 13.039 1 97.25 190 GLU A O 1
ATOM 1571 N N . GLY A 1 191 ? 22.672 27.5 13.719 1 97.81 191 GLY A N 1
ATOM 1572 C CA . GLY A 1 191 ? 23.391 28.125 12.625 1 97.81 191 GLY A CA 1
ATOM 1573 C C . GLY A 1 191 ? 22.672 27.984 11.289 1 97.81 191 GLY A C 1
ATOM 1574 O O . GLY A 1 191 ? 23 28.688 10.336 1 97.81 191 GLY A O 1
ATOM 1575 N N . TRP A 1 192 ? 21.703 27.078 11.094 1 98.19 192 TRP A N 1
ATOM 1576 C CA . TRP A 1 192 ? 21.094 26.797 9.805 1 98.19 192 TRP A CA 1
ATOM 1577 C C . TRP A 1 192 ? 20.438 28.047 9.219 1 98.19 192 TRP A C 1
ATOM 1579 O O . TRP A 1 192 ? 19.703 28.75 9.914 1 98.19 192 TRP A O 1
ATOM 1589 N N . GLY A 1 193 ? 20.766 28.328 7.977 1 98 193 GLY A N 1
ATOM 1590 C CA . GLY A 1 193 ? 20.234 29.484 7.285 1 98 193 GLY A CA 1
ATOM 1591 C C . GLY A 1 193 ? 21.031 30.75 7.516 1 98 193 GLY A C 1
ATOM 1592 O O . GLY A 1 193 ? 20.766 31.781 6.906 1 98 193 GLY A O 1
ATOM 1593 N N . GLY A 1 194 ? 21.891 30.719 8.547 1 97.44 194 GLY A N 1
ATOM 1594 C CA . GLY A 1 194 ? 22.812 31.812 8.773 1 97.44 194 GLY A CA 1
ATOM 1595 C C . GLY A 1 194 ? 24.094 31.688 7.965 1 97.44 194 GLY A C 1
ATOM 1596 O O . GLY A 1 194 ? 24.141 30.938 6.988 1 97.44 194 GLY A O 1
ATOM 1597 N N . PRO A 1 195 ? 25.109 32.5 8.266 1 97.62 195 PRO A N 1
ATOM 1598 C CA . PRO A 1 195 ? 25.188 33.562 9.281 1 97.62 195 PRO A CA 1
ATOM 1599 C C . PRO A 1 195 ? 24.422 34.812 8.883 1 97.62 195 PRO A C 1
ATOM 1601 O O . PRO A 1 195 ? 24.328 35.125 7.695 1 97.62 195 PRO A O 1
ATOM 1604 N N . LEU A 1 196 ? 23.984 35.5 9.867 1 98 196 LEU A N 1
ATOM 1605 C CA . LEU A 1 196 ? 23.25 36.75 9.625 1 98 196 LEU A CA 1
ATOM 1606 C C . LEU A 1 196 ? 24.188 37.938 9.547 1 98 196 LEU A C 1
ATOM 1608 O O . LEU A 1 196 ? 25.109 38.062 10.344 1 98 196 LEU A O 1
ATOM 1612 N N . PRO A 1 197 ? 24 38.781 8.539 1 97.31 197 PRO A N 1
ATOM 1613 C CA . PRO A 1 197 ? 24.797 40 8.477 1 97.31 197 PRO A CA 1
ATOM 1614 C C . PRO A 1 197 ? 24.438 41 9.562 1 97.31 197 PRO A C 1
ATOM 1616 O O . PRO A 1 197 ? 23.344 40.938 10.133 1 97.31 197 PRO A O 1
ATOM 1619 N N . THR A 1 198 ? 25.281 41.969 9.852 1 96.31 198 THR A N 1
ATOM 1620 C CA . THR A 1 198 ? 25.062 42.969 10.891 1 96.31 198 THR A CA 1
ATOM 1621 C C . THR A 1 198 ? 23.844 43.812 10.57 1 96.31 198 THR A C 1
ATOM 1623 O O . THR A 1 198 ? 23.156 44.281 11.477 1 96.31 198 THR A O 1
ATOM 1626 N N . SER A 1 199 ? 23.594 43.969 9.266 1 97.75 199 SER A N 1
ATOM 1627 C CA . SER A 1 199 ? 22.438 44.75 8.852 1 97.75 199 SER A CA 1
ATOM 1628 C C . SER A 1 199 ? 21.141 44.094 9.328 1 97.75 199 SER A C 1
ATOM 1630 O O . SER A 1 199 ? 20.156 44.781 9.602 1 97.75 199 SER A O 1
ATOM 1632 N N . TRP A 1 200 ? 21.156 42.812 9.43 1 98.19 200 TRP A N 1
ATOM 1633 C CA . TRP A 1 200 ? 19.969 42.125 9.93 1 98.19 200 TRP A CA 1
ATOM 1634 C C . TRP A 1 200 ? 19.703 42.469 11.383 1 98.19 200 TRP A C 1
ATOM 1636 O O . TRP A 1 200 ? 18.562 42.781 11.75 1 98.19 200 TRP A O 1
ATOM 1646 N N . TYR A 1 201 ? 20.719 42.438 12.211 1 98.25 201 TYR A N 1
ATOM 1647 C CA . TYR A 1 201 ? 20.562 42.781 13.625 1 98.25 201 TYR A CA 1
ATOM 1648 C C . TYR A 1 201 ? 20.047 44.188 13.805 1 98.25 201 TYR A C 1
ATOM 1650 O O . TYR A 1 201 ? 19.156 44.438 14.625 1 98.25 201 TYR A O 1
ATOM 1658 N N . ALA A 1 202 ? 20.578 45.062 13.031 1 98.12 202 ALA A N 1
ATOM 1659 C CA . ALA A 1 202 ? 20.125 46.438 13.102 1 98.12 202 ALA A CA 1
ATOM 1660 C C . ALA A 1 202 ? 18.656 46.562 12.703 1 98.12 202 ALA A C 1
ATOM 1662 O O . ALA A 1 202 ? 17.891 47.281 13.344 1 98.12 202 ALA A O 1
ATOM 1663 N N . ARG A 1 203 ? 18.359 45.906 11.703 1 97.81 203 ARG A N 1
ATOM 1664 C CA . ARG A 1 203 ? 16.984 45.906 11.203 1 97.81 203 ARG A CA 1
ATOM 1665 C C . ARG A 1 203 ? 16.031 45.375 12.25 1 97.81 203 ARG A C 1
ATOM 1667 O O . ARG A 1 203 ? 14.977 45.969 12.508 1 97.81 203 ARG A O 1
ATOM 1674 N N . GLN A 1 204 ? 16.391 44.281 12.828 1 98.38 204 GLN A N 1
ATOM 1675 C CA . GLN A 1 204 ? 15.5 43.594 13.773 1 98.38 204 GLN A CA 1
ATOM 1676 C C . GLN A 1 204 ? 15.359 44.406 15.062 1 98.38 204 GLN A C 1
ATOM 1678 O O . GLN A 1 204 ? 14.281 44.469 15.648 1 98.38 204 GLN A O 1
ATOM 1683 N N . GLU A 1 205 ? 16.406 44.969 15.516 1 98.62 205 GLU A N 1
ATOM 1684 C CA . GLU A 1 205 ? 16.328 45.812 16.703 1 98.62 205 GLU A CA 1
ATOM 1685 C C . GLU A 1 205 ? 15.391 46.969 16.5 1 98.62 205 GLU A C 1
ATOM 1687 O O . GLU A 1 205 ? 14.539 47.25 17.344 1 98.62 205 GLU A O 1
ATOM 1692 N N . LYS A 1 206 ? 15.555 47.625 15.414 1 98.56 206 LYS A N 1
ATOM 1693 C CA . LYS A 1 206 ? 14.695 48.75 15.094 1 98.56 206 LYS A CA 1
ATOM 1694 C C . LYS A 1 206 ? 13.234 48.312 15 1 98.56 206 LYS A C 1
ATOM 1696 O O . LYS A 1 206 ? 12.352 48.969 15.555 1 98.56 206 LYS A O 1
ATOM 1701 N N . LEU A 1 207 ? 12.984 47.281 14.328 1 98.69 207 LEU A N 1
ATOM 1702 C CA . LEU A 1 207 ? 11.633 46.75 14.125 1 98.69 207 LEU A CA 1
ATOM 1703 C C . LEU A 1 207 ? 10.977 46.406 15.461 1 98.69 207 LEU A C 1
ATOM 1705 O O . LEU A 1 207 ? 9.82 46.75 15.695 1 98.69 207 LEU A O 1
ATOM 1709 N N . GLN A 1 208 ? 11.75 45.75 16.312 1 98.75 208 GLN A N 1
ATOM 1710 C CA . GLN A 1 208 ? 11.188 45.344 17.594 1 98.75 208 GLN A CA 1
ATOM 1711 C C . GLN A 1 208 ? 10.836 46.562 18.453 1 98.75 208 GLN A C 1
ATOM 1713 O O . GLN A 1 208 ? 9.82 46.562 19.156 1 98.75 208 GLN A O 1
ATOM 1718 N N . LYS A 1 209 ? 11.586 47.531 18.422 1 98.69 209 LYS A N 1
ATOM 1719 C CA . LYS A 1 209 ? 11.297 48.75 19.188 1 98.69 209 LYS A CA 1
ATOM 1720 C C . LYS A 1 209 ? 10.016 49.406 18.703 1 98.69 209 LYS A C 1
ATOM 1722 O O . LYS A 1 209 ? 9.227 49.906 19.5 1 98.69 209 LYS A O 1
ATOM 1727 N N . GLN A 1 210 ? 9.805 49.375 17.406 1 98.62 210 GLN A N 1
ATOM 1728 C CA . GLN A 1 210 ? 8.562 49.875 16.844 1 98.62 210 GLN A CA 1
ATOM 1729 C C . GLN A 1 210 ? 7.371 49.031 17.281 1 98.62 210 GLN A C 1
ATOM 1731 O O . GLN A 1 210 ? 6.324 49.594 17.656 1 98.62 210 GLN A O 1
ATOM 1736 N N . ILE A 1 211 ? 7.512 47.75 17.25 1 98.69 211 ILE A N 1
ATOM 1737 C CA . ILE A 1 211 ? 6.457 46.812 17.609 1 98.69 211 ILE A CA 1
ATOM 1738 C C . ILE A 1 211 ? 6.059 47.031 19.062 1 98.69 211 ILE A C 1
ATOM 1740 O O . ILE A 1 211 ? 4.879 47.219 19.375 1 98.69 211 ILE A O 1
ATOM 1744 N N . LEU A 1 212 ? 7.062 47.094 19.938 1 98.62 212 LEU A N 1
ATOM 1745 C CA . LEU A 1 212 ? 6.82 47.219 21.359 1 98.62 212 LEU A CA 1
ATOM 1746 C C . LEU A 1 212 ? 6.188 48.594 21.688 1 98.62 212 LEU A C 1
ATOM 1748 O O . LEU A 1 212 ? 5.32 48.688 22.547 1 98.62 212 LEU A O 1
ATOM 1752 N N . ALA A 1 213 ? 6.625 49.594 20.984 1 98.06 213 ALA A N 1
ATOM 1753 C CA . ALA A 1 213 ? 6.043 50.938 21.203 1 98.06 213 ALA A CA 1
ATOM 1754 C C . ALA A 1 213 ? 4.559 50.938 20.844 1 98.06 213 ALA A C 1
ATOM 1756 O O . ALA A 1 213 ? 3.742 51.5 21.578 1 98.06 213 ALA A O 1
ATOM 1757 N N . ARG A 1 214 ? 4.242 50.375 19.75 1 98.19 214 ARG A N 1
ATOM 1758 C CA . ARG A 1 214 ? 2.844 50.312 19.328 1 98.19 214 ARG A CA 1
ATOM 1759 C C . ARG A 1 214 ? 2.021 49.469 20.297 1 98.19 214 ARG A C 1
ATOM 1761 O O . ARG A 1 214 ? 0.882 49.812 20.609 1 98.19 214 ARG A O 1
ATOM 1768 N N . MET A 1 215 ? 2.547 48.344 20.734 1 98.25 215 MET A N 1
ATOM 1769 C CA . MET A 1 215 ? 1.862 47.5 21.703 1 98.25 215 MET A CA 1
ATOM 1770 C C . MET A 1 215 ? 1.598 48.25 23 1 98.25 215 MET A C 1
ATOM 1772 O O . MET A 1 215 ? 0.505 48.156 23.562 1 98.25 215 MET A O 1
ATOM 1776 N N . LYS A 1 216 ? 2.551 49 23.391 1 97.19 216 LYS A N 1
ATOM 1777 C CA . LYS A 1 216 ? 2.412 49.812 24.609 1 97.19 216 LYS A CA 1
ATOM 1778 C C . LYS A 1 216 ? 1.325 50.844 24.438 1 97.19 216 LYS A C 1
ATOM 1780 O O . LYS A 1 216 ? 0.529 51.094 25.359 1 97.19 216 LYS A O 1
ATOM 1785 N N . GLN A 1 217 ? 1.311 51.469 23.281 1 96.62 217 GLN A N 1
ATOM 1786 C CA . GLN A 1 217 ? 0.295 52.469 23 1 96.62 217 GLN A CA 1
ATOM 1787 C C . GLN A 1 217 ? -1.11 51.875 23.141 1 96.62 217 GLN A C 1
ATOM 1789 O O . GLN A 1 217 ? -2.029 52.562 23.578 1 96.62 217 GLN A O 1
ATOM 1794 N N . LEU A 1 218 ? -1.28 50.688 22.844 1 97.5 218 LEU A N 1
ATOM 1795 C CA . LEU A 1 218 ? -2.582 50.031 22.859 1 97.5 218 LEU A CA 1
ATOM 1796 C C . LEU A 1 218 ? -2.84 49.344 24.203 1 97.5 218 LEU A C 1
ATOM 1798 O O . LEU A 1 218 ? -3.9 48.75 24.422 1 97.5 218 LEU A O 1
ATOM 1802 N N . GLY A 1 219 ? -1.875 49.406 25.031 1 95.75 219 GLY A N 1
ATOM 1803 C CA . GLY A 1 219 ? -2.016 48.875 26.359 1 95.75 219 GLY A CA 1
ATOM 1804 C C . GLY A 1 219 ? -1.762 47.375 26.422 1 95.75 219 GLY A C 1
ATOM 1805 O O . GLY A 1 219 ? -2.217 46.688 27.344 1 95.75 219 GLY A O 1
ATOM 1806 N N . MET A 1 220 ? -1.062 46.812 25.469 1 97.88 220 MET A N 1
ATOM 1807 C CA . MET A 1 220 ? -0.721 45.406 25.484 1 97.88 220 MET A CA 1
ATOM 1808 C C . MET A 1 220 ? 0.471 45.125 26.406 1 97.88 220 MET A C 1
ATOM 1810 O O . MET A 1 220 ? 1.248 46.031 26.688 1 97.88 220 MET A O 1
ATOM 1814 N N . HIS A 1 221 ? 0.559 43.938 26.859 1 97.06 221 HIS A N 1
ATOM 1815 C CA . HIS A 1 221 ? 1.683 43.438 27.656 1 97.06 221 HIS A CA 1
ATOM 1816 C C . HIS A 1 221 ? 2.447 42.344 26.906 1 97.06 221 HIS A C 1
ATOM 1818 O O . HIS A 1 221 ? 2.184 41.156 27.109 1 97.06 221 HIS A O 1
ATOM 1824 N N . PRO A 1 222 ? 3.436 42.75 26.172 1 98.06 222 PRO A N 1
ATOM 1825 C CA . PRO A 1 222 ? 4.16 41.75 25.359 1 98.06 222 PRO A CA 1
ATOM 1826 C C . PRO A 1 222 ? 4.891 40.719 26.219 1 98.06 222 PRO A C 1
ATOM 1828 O O . PRO A 1 222 ? 5.375 41.031 27.297 1 98.06 222 PRO A O 1
ATOM 1831 N N . VAL A 1 223 ? 4.953 39.531 25.719 1 98.62 223 VAL A N 1
ATOM 1832 C CA . VAL A 1 223 ? 5.73 38.438 26.312 1 98.62 223 VAL A CA 1
ATOM 1833 C C . VAL A 1 223 ? 7.109 38.375 25.672 1 98.62 223 VAL A C 1
ATOM 1835 O O . VAL A 1 223 ? 7.234 38.031 24.484 1 98.62 223 VAL A O 1
ATOM 1838 N N . LEU A 1 224 ? 8.133 38.688 26.375 1 98.25 224 LEU A N 1
ATOM 1839 C CA . LEU A 1 224 ? 9.492 38.688 25.844 1 98.25 224 LEU A CA 1
ATOM 1840 C C . LEU A 1 224 ? 10.148 37.312 26.062 1 98.25 224 LEU A C 1
ATOM 1842 O O . LEU A 1 224 ? 9.688 36.531 26.875 1 98.25 224 LEU A O 1
ATOM 1846 N N . PRO A 1 225 ? 11.203 37 25.297 1 97.38 225 PRO A N 1
ATOM 1847 C CA . PRO A 1 225 ? 11.883 35.719 25.469 1 97.38 225 PRO A CA 1
ATOM 1848 C C . PRO A 1 225 ? 12.789 35.688 26.703 1 97.38 225 PRO A C 1
ATOM 1850 O O . PRO A 1 225 ? 13.656 36.562 26.859 1 97.38 225 PRO A O 1
ATOM 1853 N N . GLY A 1 226 ? 12.562 34.75 27.547 1 96.38 226 GLY A N 1
ATOM 1854 C CA . GLY A 1 226 ? 13.422 34.562 28.719 1 96.38 226 GLY A CA 1
ATOM 1855 C C . GLY A 1 226 ? 14.617 33.656 28.422 1 96.38 226 GLY A C 1
ATOM 1856 O O . GLY A 1 226 ? 14.859 33.281 27.281 1 96.38 226 GLY A O 1
ATOM 1857 N N . TYR A 1 227 ? 15.414 33.438 29.484 1 95.88 227 TYR A N 1
ATOM 1858 C CA . TYR A 1 227 ? 16.609 32.625 29.359 1 95.88 227 TYR A CA 1
ATOM 1859 C C . TYR A 1 227 ? 16.469 31.328 30.141 1 95.88 227 TYR A C 1
ATOM 1861 O O . TYR A 1 227 ? 16.281 31.359 31.359 1 95.88 227 TYR A O 1
ATOM 1869 N N . CYS A 1 228 ? 16.609 30.203 29.453 1 90.88 228 CYS A N 1
ATOM 1870 C CA . CYS A 1 228 ? 16.391 28.953 30.156 1 90.88 228 CYS A CA 1
ATOM 1871 C C . CYS A 1 228 ? 17.625 28.047 30.062 1 90.88 228 CYS A C 1
ATOM 1873 O O . CYS A 1 228 ? 17.516 26.828 30.219 1 90.88 228 CYS A O 1
ATOM 1875 N N . GLY A 1 229 ? 18.781 28.609 29.719 1 92.31 229 GLY A N 1
ATOM 1876 C CA . GLY A 1 229 ? 20.016 27.859 29.859 1 92.31 229 GLY A CA 1
ATOM 1877 C C . GLY A 1 229 ? 20.594 27.422 28.531 1 92.31 229 GLY A C 1
ATOM 1878 O O . GLY A 1 229 ? 21.641 26.75 28.484 1 92.31 229 GLY A O 1
ATOM 1879 N N . MET A 1 230 ? 20.031 27.797 27.406 1 93.12 230 MET A N 1
ATOM 1880 C CA . MET A 1 230 ? 20.594 27.469 26.109 1 93.12 230 MET A CA 1
ATOM 1881 C C . MET A 1 230 ? 21.984 28.062 25.938 1 93.12 230 MET A C 1
ATOM 1883 O O . MET A 1 230 ? 22.219 29.203 26.344 1 93.12 230 MET A O 1
ATOM 1887 N N . VAL A 1 231 ? 22.906 27.266 25.469 1 95.38 231 VAL A N 1
ATOM 1888 C CA . VAL A 1 231 ? 24.25 27.719 25.125 1 95.38 231 VAL A CA 1
ATOM 1889 C C . VAL A 1 231 ? 24.734 26.984 23.875 1 95.38 231 VAL A C 1
ATOM 1891 O O . VAL A 1 231 ? 24.172 25.953 23.5 1 95.38 231 VAL A O 1
ATOM 1894 N N . PRO A 1 232 ? 25.719 27.578 23.203 1 97.19 232 PRO A N 1
ATOM 1895 C CA . PRO A 1 232 ? 26.266 26.859 22.062 1 97.19 232 PRO A CA 1
ATOM 1896 C C . PRO A 1 232 ? 26.734 25.453 22.438 1 97.19 232 PRO A C 1
ATOM 1898 O O . PRO A 1 232 ? 27.156 25.219 23.578 1 97.19 232 PRO A O 1
ATOM 1901 N N . HIS A 1 233 ? 26.703 24.547 21.469 1 96.12 233 HIS A N 1
ATOM 1902 C CA . HIS A 1 233 ? 27 23.141 21.719 1 96.12 233 HIS A CA 1
ATOM 1903 C C . HIS A 1 233 ? 28.422 22.953 22.234 1 96.12 233 HIS A C 1
ATOM 1905 O O . HIS A 1 233 ? 28.719 21.953 22.906 1 96.12 233 HIS A O 1
ATOM 1911 N N . ASP A 1 234 ? 29.328 23.922 21.984 1 95.81 234 ASP A N 1
ATOM 1912 C CA . ASP A 1 234 ? 30.734 23.781 22.359 1 95.81 234 ASP A CA 1
ATOM 1913 C C . ASP A 1 234 ? 31.031 24.547 23.641 1 95.81 234 ASP A C 1
ATOM 1915 O O . ASP A 1 234 ? 32.188 24.781 23.969 1 95.81 234 ASP A O 1
ATOM 1919 N N . ALA A 1 235 ? 30.062 24.969 24.375 1 96.44 235 ALA A N 1
ATOM 1920 C CA . ALA A 1 235 ? 30.219 25.844 25.531 1 96.44 235 ALA A CA 1
ATOM 1921 C C . ALA A 1 235 ? 31.016 25.156 26.625 1 96.44 235 ALA A C 1
ATOM 1923 O O . ALA A 1 235 ? 31.719 25.828 27.406 1 96.44 235 ALA A O 1
ATOM 1924 N N . LYS A 1 236 ? 30.891 23.859 26.766 1 94.94 236 LYS A N 1
ATOM 1925 C CA . LYS A 1 236 ? 31.719 23.156 27.734 1 94.94 236 LYS A CA 1
ATOM 1926 C C . LYS A 1 236 ? 33.219 23.375 27.453 1 94.94 236 LYS A C 1
ATOM 1928 O O . LYS A 1 236 ? 33.969 23.688 28.359 1 94.94 236 LYS A O 1
ATOM 1933 N N . GLU A 1 237 ? 33.625 23.234 26.281 1 95.5 237 GLU A N 1
ATOM 1934 C CA . GLU A 1 237 ? 35 23.359 25.875 1 95.5 237 GLU A CA 1
ATOM 1935 C C . GLU A 1 237 ? 35.469 24.812 25.906 1 95.5 237 GLU A C 1
ATOM 1937 O O . GLU A 1 237 ? 36.562 25.125 26.359 1 95.5 237 GLU A O 1
ATOM 1942 N N . LYS A 1 238 ? 34.594 25.672 25.438 1 94.94 238 LYS A N 1
ATOM 1943 C CA . LYS A 1 238 ? 34.969 27.062 25.219 1 94.94 238 LYS A CA 1
ATOM 1944 C C . LYS A 1 238 ? 34.875 27.859 26.516 1 94.94 238 LYS A C 1
ATOM 1946 O O . LYS A 1 238 ? 35.656 28.781 26.734 1 94.94 238 LYS A O 1
ATOM 1951 N N . LEU A 1 239 ? 33.875 27.531 27.344 1 96.06 239 LEU A N 1
ATOM 1952 C CA . LEU A 1 239 ? 33.625 28.375 28.516 1 96.06 239 LEU A CA 1
ATOM 1953 C C . LEU A 1 239 ? 33.781 27.594 29.812 1 96.06 239 LEU A C 1
ATOM 1955 O O . LEU A 1 239 ? 33.75 28.172 30.891 1 96.06 239 LEU A O 1
ATOM 1959 N N . GLY A 1 240 ? 34 26.297 29.672 1 95.06 240 GLY A N 1
ATOM 1960 C CA . GLY A 1 240 ? 34.156 25.469 30.859 1 95.06 240 GLY A CA 1
ATOM 1961 C C . GLY A 1 240 ? 32.844 25.25 31.609 1 95.06 240 GLY A C 1
ATOM 1962 O O . GLY A 1 240 ? 32.844 25.031 32.812 1 95.06 240 GLY A O 1
ATOM 1963 N N . LEU A 1 241 ? 31.75 25.344 30.938 1 95.31 241 LEU A N 1
ATOM 1964 C CA . LEU A 1 241 ? 30.438 25.234 31.578 1 95.31 241 LEU A CA 1
ATOM 1965 C C . LEU A 1 241 ? 30.031 23.766 31.734 1 95.31 241 LEU A C 1
ATOM 1967 O O . LEU A 1 241 ? 30.438 22.922 30.953 1 95.31 241 LEU A O 1
ATOM 1971 N N . ASN A 1 242 ? 29.281 23.469 32.781 1 93.12 242 ASN A N 1
ATOM 1972 C CA . ASN A 1 242 ? 28.625 22.188 32.906 1 93.12 242 ASN A CA 1
ATOM 1973 C C . ASN A 1 242 ? 27.297 22.156 32.156 1 93.12 242 ASN A C 1
ATOM 1975 O O . ASN A 1 242 ? 26.312 22.734 32.594 1 93.12 242 ASN A O 1
ATOM 1979 N N . VAL A 1 243 ? 27.328 21.484 31 1 92.25 243 VAL A N 1
ATOM 1980 C CA . VAL A 1 243 ? 26.156 21.484 30.125 1 92.25 243 VAL A CA 1
ATOM 1981 C C . VAL A 1 243 ? 25.656 20.062 29.922 1 92.25 243 VAL A C 1
ATOM 1983 O O . VAL A 1 243 ? 26.406 19.094 30.078 1 92.25 243 VAL A O 1
ATOM 1986 N N . ALA A 1 244 ? 24.391 19.906 29.688 1 87.25 244 ALA A N 1
ATOM 1987 C CA . ALA A 1 244 ? 23.812 18.672 29.156 1 87.25 244 ALA A CA 1
ATOM 1988 C C . ALA A 1 244 ? 23.797 18.672 27.625 1 87.25 244 ALA A C 1
ATOM 1990 O O . ALA A 1 244 ? 23.344 19.641 27.016 1 87.25 244 ALA A O 1
ATOM 1991 N N . ASP A 1 245 ? 24.391 17.594 27.078 1 85.94 245 ASP A N 1
ATOM 1992 C CA . ASP A 1 245 ? 24.359 17.453 25.625 1 85.94 245 ASP A CA 1
ATOM 1993 C C . ASP A 1 245 ? 22.938 17.156 25.141 1 85.94 245 ASP A C 1
ATOM 1995 O O . ASP A 1 245 ? 22.266 16.266 25.656 1 85.94 245 ASP A O 1
ATOM 1999 N N . ALA A 1 246 ? 22.5 17.922 24.125 1 85.75 246 ALA A N 1
ATOM 2000 C CA . ALA A 1 246 ? 21.125 17.781 23.672 1 85.75 246 ALA A CA 1
ATOM 2001 C C . ALA A 1 246 ? 21.047 16.922 22.422 1 85.75 246 ALA A C 1
ATOM 2003 O O . ALA A 1 246 ? 19.953 16.594 21.953 1 85.75 246 ALA A O 1
ATOM 2004 N N . GLY A 1 247 ? 22.219 16.5 21.859 1 90 247 GLY A N 1
ATOM 2005 C CA . GLY A 1 247 ? 22.234 15.609 20.719 1 90 247 GLY A CA 1
ATOM 2006 C C . GLY A 1 247 ? 21.781 16.281 19.422 1 90 247 GLY A C 1
ATOM 2007 O O . GLY A 1 247 ? 22.219 17.391 19.109 1 90 247 GLY A O 1
ATOM 2008 N N . LEU A 1 248 ? 20.969 15.477 18.531 1 92.62 248 LEU A N 1
ATOM 2009 C CA . LEU A 1 248 ? 20.5 15.961 17.234 1 92.62 248 LEU A CA 1
ATOM 2010 C C . LEU A 1 248 ? 18.984 16.109 17.219 1 92.62 248 LEU A C 1
ATOM 2012 O O . LEU A 1 248 ? 18.281 15.438 17.984 1 92.62 248 LEU A O 1
ATOM 2016 N N . TRP A 1 249 ? 18.547 16.953 16.484 1 93.62 249 TRP A N 1
ATOM 2017 C CA . TRP A 1 249 ? 17.125 17.078 16.156 1 93.62 249 TRP A CA 1
ATOM 2018 C C . TRP A 1 249 ? 16.906 16.922 14.648 1 93.62 249 TRP A C 1
ATOM 2020 O O . TRP A 1 249 ? 17.219 17.812 13.867 1 93.62 249 TRP A O 1
ATOM 2030 N N . ASN A 1 250 ? 16.391 15.734 14.219 1 94.69 250 ASN A N 1
ATOM 2031 C CA . ASN A 1 250 ? 16.156 15.406 12.812 1 94.69 250 ASN A CA 1
ATOM 2032 C C . ASN A 1 250 ? 17.406 15.609 11.977 1 94.69 250 ASN A C 1
ATOM 2034 O O . ASN A 1 250 ? 17.328 16.016 10.812 1 94.69 250 ASN A O 1
ATOM 2038 N N . GLY A 1 251 ? 18.547 15.523 12.555 1 95.62 251 GLY A N 1
ATOM 2039 C CA . GLY A 1 251 ? 19.812 15.617 11.852 1 95.62 251 GLY A CA 1
ATOM 2040 C C . GLY A 1 251 ? 20.578 16.891 12.172 1 95.62 251 GLY A C 1
ATOM 2041 O O . GLY A 1 251 ? 21.781 16.969 11.906 1 95.62 251 GLY A O 1
ATOM 2042 N N . PHE A 1 252 ? 19.984 17.859 12.805 1 96.69 252 PHE A N 1
ATOM 2043 C CA . PHE A 1 252 ? 20.641 19.109 13.172 1 96.69 252 PHE A CA 1
ATOM 2044 C C . PHE A 1 252 ? 21.281 19 14.547 1 96.69 252 PHE A C 1
ATOM 2046 O O . PHE A 1 252 ? 20.703 18.406 15.461 1 96.69 252 PHE A O 1
ATOM 2053 N N . GLN A 1 253 ? 22.453 19.625 14.633 1 95.69 253 GLN A N 1
ATOM 2054 C CA . GLN A 1 253 ? 23.062 19.781 15.945 1 95.69 253 GLN A CA 1
ATOM 2055 C C . GLN A 1 253 ? 22.234 20.719 16.828 1 95.69 253 GLN A C 1
ATOM 2057 O O . GLN A 1 253 ? 21.953 21.859 16.438 1 95.69 253 GLN A O 1
ATOM 2062 N N . ARG A 1 254 ? 21.875 20.297 18.047 1 95.31 254 ARG A N 1
ATOM 2063 C CA . ARG A 1 254 ? 21.156 21.141 19 1 95.31 254 ARG A CA 1
ATOM 2064 C C . ARG A 1 254 ? 22.141 21.953 19.859 1 95.31 254 ARG A C 1
ATOM 2066 O O . ARG A 1 254 ? 23.25 21.516 20.109 1 95.31 254 ARG A O 1
ATOM 2073 N N . PRO A 1 255 ? 21.672 23.078 20.312 1 95.12 255 PRO A N 1
ATOM 2074 C CA . PRO A 1 255 ? 22.391 23.75 21.391 1 95.12 255 PRO A CA 1
ATOM 2075 C C . PRO A 1 255 ? 22.438 22.938 22.672 1 95.12 255 PRO A C 1
ATOM 2077 O O . PRO A 1 255 ? 21.547 22.109 22.922 1 95.12 255 PRO A O 1
ATOM 2080 N N . ALA A 1 256 ? 23.516 23.188 23.453 1 93 256 ALA A N 1
ATOM 2081 C CA . ALA A 1 256 ? 23.609 22.531 24.75 1 93 256 ALA A CA 1
ATOM 2082 C C . ALA A 1 256 ? 22.766 23.25 25.781 1 93 256 ALA A C 1
ATOM 2084 O O . ALA A 1 256 ? 22.312 24.375 25.562 1 93 256 ALA A O 1
ATOM 2085 N N . ASN A 1 257 ? 22.531 22.578 26.891 1 90.62 257 ASN A N 1
ATOM 2086 C CA . ASN A 1 257 ? 21.766 23.156 28 1 90.62 257 ASN A CA 1
ATOM 2087 C C . ASN A 1 257 ? 22.641 23.359 29.234 1 90.62 257 ASN A C 1
ATOM 2089 O O . ASN A 1 257 ? 23.125 22.391 29.812 1 90.62 257 ASN A O 1
ATOM 2093 N N . LEU A 1 258 ? 22.844 24.547 29.516 1 90.56 258 LEU A N 1
ATOM 2094 C CA . LEU A 1 258 ? 23.547 24.859 30.766 1 90.56 258 LEU A CA 1
ATOM 2095 C C . LEU A 1 258 ? 22.75 24.375 31.969 1 90.56 258 LEU A C 1
ATOM 2097 O O . LEU A 1 258 ? 21.578 24.766 32.125 1 90.56 258 LEU A O 1
ATOM 2101 N N . LEU A 1 259 ? 23.391 23.562 32.781 1 88.06 259 LEU A N 1
ATOM 2102 C CA . LEU A 1 259 ? 22.688 23.062 33.938 1 88.06 259 LEU A CA 1
ATOM 2103 C C . LEU A 1 259 ? 22.469 24.172 34.969 1 88.06 259 LEU A C 1
ATOM 2105 O O . LEU A 1 259 ? 23.359 24.969 35.219 1 88.06 259 LEU A O 1
ATOM 2109 N N . PRO A 1 260 ? 21.281 24.297 35.438 1 82.69 260 PRO A N 1
ATOM 2110 C CA . PRO A 1 260 ? 20.969 25.375 36.375 1 82.69 260 PRO A CA 1
ATOM 2111 C C . PRO A 1 260 ? 21.828 25.312 37.656 1 82.69 260 PRO A C 1
ATOM 2113 O O . PRO A 1 260 ? 21.938 26.297 38.375 1 82.69 260 PRO A O 1
ATOM 2116 N N . THR A 1 261 ? 22.406 24.188 37.875 1 82.31 261 THR A N 1
ATOM 2117 C CA . THR A 1 261 ? 23.25 24 39.062 1 82.31 261 THR A CA 1
ATOM 2118 C C . THR A 1 261 ? 24.672 24.438 38.781 1 82.31 261 THR A C 1
ATOM 2120 O O . THR A 1 261 ? 25.516 24.469 39.688 1 82.31 261 THR A O 1
ATOM 2123 N N . ASP A 1 262 ? 24.891 24.766 37.562 1 90.94 262 ASP A N 1
ATOM 2124 C CA . ASP A 1 262 ? 26.203 25.328 37.25 1 90.94 262 ASP A CA 1
ATOM 2125 C C . ASP A 1 262 ? 26.422 26.641 37.969 1 90.94 262 ASP A C 1
ATOM 2127 O O . ASP A 1 262 ? 25.5 27.453 38.094 1 90.94 262 ASP A O 1
ATOM 2131 N N . ALA A 1 263 ? 27.656 26.844 38.375 1 90.56 263 ALA A N 1
ATOM 2132 C CA . ALA A 1 263 ? 28 28 39.188 1 90.56 263 ALA A CA 1
ATOM 2133 C C . ALA A 1 263 ? 27.828 29.297 38.406 1 90.56 263 ALA A C 1
ATOM 2135 O O . ALA A 1 263 ? 27.594 30.359 38.969 1 90.56 263 ALA A O 1
ATOM 2136 N N . ARG A 1 264 ? 27.859 29.203 37.094 1 94.88 264 ARG A N 1
ATOM 2137 C CA . ARG A 1 264 ? 27.828 30.406 36.25 1 94.88 264 ARG A CA 1
ATOM 2138 C C . ARG A 1 264 ? 26.422 30.656 35.688 1 94.88 264 ARG A C 1
ATOM 2140 O O . ARG A 1 264 ? 26.188 31.625 34.969 1 94.88 264 ARG A O 1
ATOM 2147 N N . PHE A 1 265 ? 25.453 29.844 36.031 1 94.62 265 PHE A N 1
ATOM 2148 C CA . PHE A 1 265 ? 24.109 30.016 35.5 1 94.62 265 PHE A CA 1
ATOM 2149 C C . PHE A 1 265 ? 23.562 31.406 35.844 1 94.62 265 PHE A C 1
ATOM 2151 O O . PHE A 1 265 ? 23.031 32.094 34.969 1 94.62 265 PHE A O 1
ATOM 2158 N N . SER A 1 266 ? 23.688 31.766 37.031 1 94.31 266 SER A N 1
ATOM 2159 C CA . SER A 1 266 ? 23.156 33.031 37.5 1 94.31 266 SER A CA 1
ATOM 2160 C C . SER A 1 266 ? 23.812 34.219 36.781 1 94.31 266 SER A C 1
ATOM 2162 O O . SER A 1 266 ? 23.141 35.156 36.375 1 94.31 266 SER A O 1
ATOM 2164 N N . GLU A 1 267 ? 25.062 34.125 36.594 1 95.38 267 GLU A N 1
ATOM 2165 C CA . GLU A 1 267 ? 25.828 35.156 35.906 1 95.38 267 GLU A CA 1
ATOM 2166 C C . GLU A 1 267 ? 25.344 35.312 34.469 1 95.38 267 GLU A C 1
ATOM 2168 O O . GLU A 1 267 ? 25.078 36.438 34 1 95.38 267 GLU A O 1
ATOM 2173 N N . ILE A 1 268 ? 25.25 34.219 33.844 1 96.62 268 ILE A N 1
ATOM 2174 C CA . ILE A 1 268 ? 24.906 34.219 32.438 1 96.62 268 ILE A CA 1
ATOM 2175 C C . ILE A 1 268 ? 23.453 34.656 32.25 1 96.62 268 ILE A C 1
ATOM 2177 O O . ILE A 1 268 ? 23.141 35.438 31.344 1 96.62 268 ILE A O 1
ATOM 2181 N N . ALA A 1 269 ? 22.594 34.156 33.062 1 96.56 269 ALA A N 1
ATOM 2182 C CA . ALA A 1 269 ? 21.188 34.562 33.031 1 96.56 269 ALA A CA 1
ATOM 2183 C C . ALA A 1 269 ? 21.062 36.094 33.219 1 96.56 269 ALA A C 1
ATOM 2185 O O . ALA A 1 269 ? 20.297 36.75 32.531 1 96.56 269 ALA A O 1
ATOM 2186 N N . THR A 1 270 ? 21.781 36.594 34.156 1 95.88 270 THR A N 1
ATOM 2187 C CA . THR A 1 270 ? 21.766 38.031 34.406 1 95.88 270 THR A CA 1
ATOM 2188 C C . THR A 1 270 ? 22.25 38.812 33.188 1 95.88 270 THR A C 1
ATOM 2190 O O . THR A 1 270 ? 21.672 39.844 32.844 1 95.88 270 THR A O 1
ATOM 2193 N N . LEU A 1 271 ? 23.297 38.312 32.656 1 97.12 271 LEU A N 1
ATOM 2194 C CA . LEU A 1 271 ? 23.844 38.938 31.453 1 97.12 271 LEU A CA 1
ATOM 2195 C C . LEU A 1 271 ? 22.797 38.969 30.344 1 97.12 271 LEU A C 1
ATOM 2197 O O . LEU A 1 271 ? 22.609 40.031 29.688 1 97.12 271 LEU A O 1
ATOM 2201 N N . TYR A 1 272 ? 22.141 37.906 30.109 1 97.81 272 TYR A N 1
ATOM 2202 C CA . TYR A 1 272 ? 21.094 37.844 29.094 1 97.81 272 TYR A CA 1
ATOM 2203 C C . TYR A 1 272 ? 20 38.844 29.375 1 97.81 272 TYR A C 1
ATOM 2205 O O . TYR A 1 272 ? 19.625 39.625 28.484 1 97.81 272 TYR A O 1
ATOM 2213 N N . TYR A 1 273 ? 19.438 38.875 30.547 1 97.88 273 TYR A N 1
ATOM 2214 C CA . TYR A 1 273 ? 18.312 39.719 30.875 1 97.88 273 TYR A CA 1
ATOM 2215 C C . TYR A 1 273 ? 18.734 41.188 30.844 1 97.88 273 TYR A C 1
ATOM 2217 O O . TYR A 1 273 ? 17.938 42.062 30.484 1 97.88 273 TYR A O 1
ATOM 2225 N N . ASN A 1 274 ? 20 41.469 31.203 1 97.5 274 ASN A N 1
ATOM 2226 C CA . ASN A 1 274 ? 20.484 42.844 31.078 1 97.5 274 ASN A CA 1
ATOM 2227 C C . ASN A 1 274 ? 20.469 43.312 29.641 1 97.5 274 ASN A C 1
ATOM 2229 O O . ASN A 1 274 ? 20.031 44.438 29.344 1 97.5 274 ASN A O 1
ATOM 2233 N N . GLU A 1 275 ? 20.953 42.438 28.797 1 98.12 275 GLU A N 1
ATOM 2234 C CA . GLU A 1 275 ? 20.969 42.781 27.391 1 98.12 275 GLU A CA 1
ATOM 2235 C C . GLU A 1 275 ? 19.547 42.938 26.844 1 98.12 275 GLU A C 1
ATOM 2237 O O . GLU A 1 275 ? 19.266 43.812 26.031 1 98.12 275 GLU A O 1
ATOM 2242 N N . LEU A 1 276 ? 18.672 42.031 27.25 1 98.44 276 LEU A N 1
ATOM 2243 C CA . LEU A 1 276 ? 17.266 42.062 26.828 1 98.44 276 LEU A CA 1
ATOM 2244 C C . LEU A 1 276 ? 16.609 43.375 27.297 1 98.44 276 LEU A C 1
ATOM 2246 O O . LEU A 1 276 ? 15.953 44.062 26.5 1 98.44 276 LEU A O 1
ATOM 2250 N N . THR A 1 277 ? 16.844 43.688 28.562 1 97.62 277 THR A N 1
ATOM 2251 C CA . THR A 1 277 ? 16.234 44.906 29.141 1 97.62 277 THR A CA 1
ATOM 2252 C C . THR A 1 277 ? 16.797 46.156 28.5 1 97.62 277 THR A C 1
ATOM 2254 O O . THR A 1 277 ? 16.062 47.125 28.266 1 97.62 277 THR A O 1
ATOM 2257 N N . LYS A 1 278 ? 18.047 46.125 28.25 1 97.81 278 LYS A N 1
ATOM 2258 C CA . LYS A 1 278 ? 18.703 47.25 27.609 1 97.81 278 LYS A CA 1
ATOM 2259 C C . LYS A 1 278 ? 18.078 47.531 26.234 1 97.81 278 LYS A C 1
ATOM 2261 O O . LYS A 1 278 ? 17.828 48.688 25.891 1 97.81 278 LYS A O 1
ATOM 2266 N N . LEU A 1 279 ? 17.844 46.531 25.516 1 98.06 279 LEU A N 1
ATOM 2267 C CA . LEU A 1 279 ? 17.375 46.688 24.156 1 98.06 279 LEU A CA 1
ATOM 2268 C C . LEU A 1 279 ? 15.859 46.906 24.125 1 98.06 279 LEU A C 1
ATOM 2270 O O . LEU A 1 279 ? 15.367 47.75 23.375 1 98.06 279 LEU A O 1
ATOM 2274 N N . PHE A 1 280 ? 15.125 46.156 24.969 1 98.06 280 PHE A N 1
ATOM 2275 C CA . PHE A 1 280 ? 13.695 46.062 24.719 1 98.06 280 PHE A CA 1
ATOM 2276 C C . PHE A 1 280 ? 12.898 46.375 25.984 1 98.06 280 PHE A C 1
ATOM 2278 O O . PHE A 1 280 ? 11.664 46.281 25.984 1 98.06 280 PHE A O 1
ATOM 2285 N N . GLY A 1 281 ? 13.547 46.688 27.062 1 95.88 281 GLY A N 1
ATOM 2286 C CA . GLY A 1 281 ? 12.883 47.062 28.312 1 95.88 281 GLY A CA 1
ATOM 2287 C C . GLY A 1 281 ? 12.461 45.844 29.141 1 95.88 281 GLY A C 1
ATOM 2288 O O . GLY A 1 281 ? 12.672 44.719 28.719 1 95.88 281 GLY A O 1
ATOM 2289 N N . LYS A 1 282 ? 11.898 46.125 30.266 1 94.44 282 LYS A N 1
ATOM 2290 C CA . LYS A 1 282 ? 11.391 45.062 31.156 1 94.44 282 LYS A CA 1
ATOM 2291 C C . LYS A 1 282 ? 9.984 44.656 30.766 1 94.44 282 LYS A C 1
ATOM 2293 O O . LYS A 1 282 ? 9.227 45.438 30.203 1 94.44 282 LYS A O 1
ATOM 2298 N N . ALA A 1 283 ? 9.688 43.469 31.078 1 95.62 283 ALA A N 1
ATOM 2299 C CA . ALA A 1 283 ? 8.352 42.938 30.828 1 95.62 283 ALA A CA 1
ATOM 2300 C C . ALA A 1 283 ? 7.797 42.25 32.062 1 95.62 283 ALA A C 1
ATOM 2302 O O . ALA A 1 283 ? 8.547 41.906 33 1 95.62 283 ALA A O 1
ATOM 2303 N N . ASP A 1 284 ? 6.512 42.062 32.062 1 96.31 284 ASP A N 1
ATOM 2304 C CA . ASP A 1 284 ? 5.859 41.312 33.125 1 96.31 284 ASP A CA 1
ATOM 2305 C C . ASP A 1 284 ? 5.812 39.812 32.812 1 96.31 284 ASP A C 1
ATOM 2307 O O . ASP A 1 284 ? 5.652 39 33.688 1 96.31 284 ASP A O 1
ATOM 2311 N N . TYR A 1 285 ? 5.875 39.5 31.562 1 97.94 285 TYR A N 1
ATOM 2312 C CA . TYR A 1 285 ? 5.801 38.094 31.094 1 97.94 285 TYR A CA 1
ATOM 2313 C C . TYR A 1 285 ? 7.047 37.719 30.312 1 97.94 285 TYR A C 1
ATOM 2315 O O . TYR A 1 285 ? 7.512 38.5 29.469 1 97.94 285 TYR A O 1
ATOM 2323 N N . TYR A 1 286 ? 7.629 36.562 30.578 1 97.94 286 TYR A N 1
ATOM 2324 C CA . TYR A 1 286 ? 8.75 36 29.828 1 97.94 286 TYR A CA 1
ATOM 2325 C C . TYR A 1 286 ? 8.461 34.562 29.406 1 97.94 286 TYR A C 1
ATOM 2327 O O . TYR A 1 286 ? 8.062 33.719 30.234 1 97.94 286 TYR A O 1
ATOM 2335 N N . SER A 1 287 ? 8.641 34.281 28.172 1 97.25 287 SER A N 1
ATOM 2336 C CA . SER A 1 287 ? 8.359 32.969 27.625 1 97.25 287 SER A CA 1
ATOM 2337 C C . SER A 1 287 ? 9.609 32.094 27.625 1 97.25 287 SER A C 1
ATOM 2339 O O . SER A 1 287 ? 10.672 32.5 27.172 1 97.25 287 SER A O 1
ATOM 2341 N N . MET A 1 288 ? 9.516 30.844 28.141 1 94.06 288 MET A N 1
ATOM 2342 C CA . MET A 1 288 ? 10.578 29.844 28.125 1 94.06 288 MET A CA 1
ATOM 2343 C C . MET A 1 288 ? 10 28.438 28.078 1 94.06 288 MET A C 1
ATOM 2345 O O . MET A 1 288 ? 8.992 28.156 28.734 1 94.06 288 MET A O 1
ATOM 2349 N N . ASP A 1 289 ? 10.594 27.594 27.312 1 92.88 289 ASP A N 1
ATOM 2350 C CA . ASP A 1 289 ? 10.258 26.172 27.25 1 92.88 289 ASP A CA 1
ATOM 2351 C C . ASP A 1 289 ? 11.492 25.312 27.438 1 92.88 289 ASP A C 1
ATOM 2353 O O . ASP A 1 289 ? 11.953 24.656 26.5 1 92.88 289 ASP A O 1
ATOM 2357 N N . PRO A 1 290 ? 11.93 25.219 28.609 1 89.25 290 PRO A N 1
ATOM 2358 C CA . PRO A 1 290 ? 13.141 24.438 28.859 1 89.25 290 PRO A CA 1
ATOM 2359 C C . PRO A 1 290 ? 12.977 22.953 28.5 1 89.25 290 PRO A C 1
ATOM 2361 O O . PRO A 1 290 ? 11.922 22.375 28.75 1 89.25 290 PRO A O 1
ATOM 2364 N N . PHE A 1 291 ? 13.953 22.328 27.906 1 82.12 291 PHE A N 1
ATOM 2365 C CA . PHE A 1 291 ? 14.023 20.922 27.578 1 82.12 291 PHE A CA 1
ATOM 2366 C C . PHE A 1 291 ? 12.898 20.531 26.625 1 82.12 291 PHE A C 1
ATOM 2368 O O . PHE A 1 291 ? 12.312 19.453 26.75 1 82.12 291 PHE A O 1
ATOM 2375 N N . HIS A 1 292 ? 12.555 21.438 25.766 1 81.12 292 HIS A N 1
ATOM 2376 C CA . HIS A 1 292 ? 11.461 21.266 24.828 1 81.12 292 HIS A CA 1
ATOM 2377 C C . HIS A 1 292 ? 11.672 20.016 23.953 1 81.12 292 HIS A C 1
ATOM 2379 O O . HIS A 1 292 ? 12.719 19.875 23.312 1 81.12 292 HIS A O 1
ATOM 2385 N N . GLU A 1 293 ? 10.766 19.047 23.875 1 78.69 293 GLU A N 1
ATOM 2386 C CA . GLU A 1 293 ? 10.75 17.828 23.062 1 78.69 293 GLU A CA 1
ATOM 2387 C C . GLU A 1 293 ? 11.961 16.953 23.359 1 78.69 293 GLU A C 1
ATOM 2389 O O . GLU A 1 293 ? 12.555 16.375 22.438 1 78.69 293 GLU A O 1
ATOM 2394 N N . SER A 1 294 ? 12.43 17.016 24.594 1 79.56 294 SER A N 1
ATOM 2395 C CA . SER A 1 294 ? 13.508 16.141 25.047 1 79.56 294 SER A CA 1
ATOM 2396 C C . SER A 1 294 ? 13 15.086 26.031 1 79.56 294 SER A C 1
ATOM 2398 O O . SER A 1 294 ? 12.078 15.344 26.812 1 79.56 294 SER A O 1
ATOM 2400 N N . ASN A 1 295 ? 13.727 14.008 26.062 1 79.31 295 ASN A N 1
ATOM 2401 C CA . ASN A 1 295 ? 13.398 12.961 27.031 1 79.31 295 ASN A CA 1
ATOM 2402 C C . ASN A 1 295 ? 13.883 13.328 28.422 1 79.31 295 ASN A C 1
ATOM 2404 O O . ASN A 1 295 ? 14.789 14.141 28.578 1 79.31 295 ASN A O 1
ATOM 2408 N N . ASP A 1 296 ? 13.234 12.703 29.375 1 84.06 296 ASP A N 1
ATOM 2409 C CA . ASP A 1 296 ? 13.672 12.914 30.766 1 84.06 296 ASP A CA 1
ATOM 2410 C C . ASP A 1 296 ? 15.102 12.43 30.969 1 84.06 296 ASP A C 1
ATOM 2412 O O . ASP A 1 296 ? 15.5 11.398 30.406 1 84.06 296 ASP A O 1
ATOM 2416 N N . ASP A 1 297 ? 15.766 13.266 31.609 1 82.56 297 ASP A N 1
ATOM 2417 C CA . ASP A 1 297 ? 17.141 12.969 31.984 1 82.56 297 ASP A CA 1
ATOM 2418 C C . ASP A 1 297 ? 17.281 12.852 33.5 1 82.56 297 ASP A C 1
ATOM 2420 O O . ASP A 1 297 ? 17.094 13.836 34.219 1 82.56 297 ASP A O 1
ATOM 2424 N N . PRO A 1 298 ? 17.641 11.703 33.969 1 83.56 298 PRO A N 1
ATOM 2425 C CA . PRO A 1 298 ? 17.734 11.5 35.406 1 83.56 298 PRO A CA 1
ATOM 2426 C C . PRO A 1 298 ? 18.828 12.352 36.031 1 83.56 298 PRO A C 1
ATOM 2428 O O . PRO A 1 298 ? 18.844 12.547 37.25 1 83.56 298 PRO A O 1
ATOM 2431 N N . ASN A 1 299 ? 19.688 12.875 35.25 1 79.38 299 ASN A N 1
ATOM 2432 C CA . ASN A 1 299 ? 20.797 13.664 35.781 1 79.38 299 ASN A CA 1
ATOM 2433 C C . ASN A 1 299 ? 20.375 15.117 36.031 1 79.38 299 ASN A C 1
ATOM 2435 O O . ASN A 1 299 ? 21.141 15.898 36.594 1 79.38 299 ASN A O 1
ATOM 2439 N N . ILE A 1 300 ? 19.203 15.477 35.656 1 84.88 300 ILE A N 1
ATOM 2440 C CA . ILE A 1 300 ? 18.734 16.844 35.812 1 84.88 300 ILE A CA 1
ATOM 2441 C C . ILE A 1 300 ? 17.812 16.938 37.031 1 84.88 300 ILE A C 1
ATOM 2443 O O . ILE A 1 300 ? 16.844 16.172 37.125 1 84.88 300 ILE A O 1
ATOM 2447 N N . ASP A 1 301 ? 18.141 17.734 37.906 1 89.38 301 ASP A N 1
ATOM 2448 C CA . ASP A 1 301 ? 17.219 18.094 38.969 1 89.38 301 ASP A CA 1
ATOM 2449 C C . ASP A 1 301 ? 16.203 19.141 38.5 1 89.38 301 ASP A C 1
ATOM 2451 O O . ASP A 1 301 ? 16.453 20.344 38.625 1 89.38 301 ASP A O 1
ATOM 2455 N N . TYR A 1 302 ? 15.062 18.75 38.125 1 91.75 302 TYR A N 1
ATOM 2456 C CA . TYR A 1 302 ? 14.078 19.625 37.5 1 91.75 302 TYR A CA 1
ATOM 2457 C C . TYR A 1 302 ? 13.555 20.656 38.469 1 91.75 302 TYR A C 1
ATOM 2459 O O . TYR A 1 302 ? 13.266 21.797 38.094 1 91.75 302 TYR A O 1
ATOM 2467 N N . ALA A 1 303 ? 13.414 20.297 39.719 1 93 303 ALA A N 1
ATOM 2468 C CA . ALA A 1 303 ? 12.938 21.234 40.719 1 93 303 ALA A CA 1
ATOM 2469 C C . ALA A 1 303 ? 13.914 22.391 40.906 1 93 303 ALA A C 1
ATOM 2471 O O . ALA A 1 303 ? 13.516 23.562 40.906 1 93 303 ALA A O 1
ATOM 2472 N N . LYS A 1 304 ? 15.148 22.031 41 1 91.62 304 LYS A N 1
ATOM 2473 C CA . LYS A 1 304 ? 16.172 23.062 41.125 1 91.62 304 LYS A CA 1
ATOM 2474 C C . LYS A 1 304 ? 16.281 23.906 39.875 1 91.62 304 LYS A C 1
ATOM 2476 O O . LYS A 1 304 ? 16.578 25.109 39.938 1 91.62 304 LYS A O 1
ATOM 2481 N N . ALA A 1 305 ? 16.141 23.297 38.812 1 91.06 305 ALA A N 1
ATOM 2482 C CA . ALA A 1 305 ? 16.188 24.016 37.531 1 91.06 305 ALA A CA 1
ATOM 2483 C C . ALA A 1 305 ? 15.07 25.047 37.469 1 91.06 305 ALA A C 1
ATOM 2485 O O . ALA A 1 305 ? 15.305 26.203 37.094 1 91.06 305 ALA A O 1
ATOM 2486 N N . GLY A 1 306 ? 13.852 24.641 37.812 1 93.12 306 GLY A N 1
ATOM 2487 C CA . GLY A 1 306 ? 12.734 25.562 37.844 1 93.12 306 GLY A CA 1
ATOM 2488 C C . GLY A 1 306 ? 12.953 26.75 38.75 1 93.12 306 GLY A C 1
ATOM 2489 O O . GLY A 1 306 ? 12.656 27.891 38.406 1 93.12 306 GLY A O 1
ATOM 2490 N N . GLN A 1 307 ? 13.492 26.453 39.875 1 93.19 307 GLN A N 1
ATOM 2491 C CA . GLN A 1 307 ? 13.766 27.5 40.844 1 93.19 307 GLN A CA 1
ATOM 2492 C C . GLN A 1 307 ? 14.797 28.484 40.312 1 93.19 307 GLN A C 1
ATOM 2494 O O . GLN A 1 307 ? 14.641 29.703 40.5 1 93.19 307 GLN A O 1
ATOM 2499 N N . ALA A 1 308 ? 15.812 27.953 39.781 1 92.88 308 ALA A N 1
ATOM 2500 C CA . ALA A 1 308 ? 16.875 28.797 39.25 1 92.88 308 ALA A CA 1
ATOM 2501 C C . ALA A 1 308 ? 16.359 29.719 38.156 1 92.88 308 ALA A C 1
ATOM 2503 O O . ALA A 1 308 ? 16.719 30.906 38.094 1 92.88 308 ALA A O 1
ATOM 2504 N N . MET A 1 309 ? 15.578 29.266 37.312 1 93.19 309 MET A N 1
ATOM 2505 C CA . MET A 1 309 ? 15.031 30.047 36.188 1 93.19 309 MET A CA 1
ATOM 2506 C C . MET A 1 309 ? 14.078 31.125 36.719 1 93.19 309 MET A C 1
ATOM 2508 O O . MET A 1 309 ? 14.117 32.25 36.25 1 93.19 309 MET A O 1
ATOM 2512 N N . MET A 1 310 ? 13.242 30.75 37.656 1 94.31 310 MET A N 1
ATOM 2513 C CA . MET A 1 310 ? 12.328 31.703 38.281 1 94.31 310 MET A CA 1
ATOM 2514 C C . MET A 1 310 ? 13.094 32.812 38.969 1 94.31 310 MET A C 1
ATOM 2516 O O . MET A 1 310 ? 12.75 34 38.844 1 94.31 310 MET A O 1
ATOM 2520 N N . GLN A 1 311 ? 14.117 32.438 39.625 1 93.94 311 GLN A N 1
ATOM 2521 C CA . GLN A 1 311 ? 14.906 33.406 40.344 1 93.94 311 GLN A CA 1
ATOM 2522 C C . GLN A 1 311 ? 15.586 34.375 39.406 1 93.94 311 GLN A C 1
ATOM 2524 O O . GLN A 1 311 ? 15.648 35.594 39.688 1 93.94 311 GLN A O 1
ATOM 2529 N N . ALA A 1 312 ? 16.109 33.875 38.375 1 93.19 312 ALA A N 1
ATOM 2530 C CA . ALA A 1 312 ? 16.766 34.75 37.406 1 93.19 312 ALA A CA 1
ATOM 2531 C C . ALA A 1 312 ? 15.789 35.75 36.844 1 93.19 312 ALA A C 1
ATOM 2533 O O . ALA A 1 312 ? 16.141 36.938 36.688 1 93.19 312 ALA A O 1
ATOM 2534 N N . MET A 1 313 ? 14.594 35.406 36.5 1 94.06 313 MET A N 1
ATOM 2535 C CA . MET A 1 313 ? 13.555 36.281 35.969 1 94.06 313 MET A CA 1
ATOM 2536 C C . MET A 1 313 ? 13.125 37.312 37 1 94.06 313 MET A C 1
ATOM 2538 O O . MET A 1 313 ? 12.992 38.5 36.688 1 94.06 313 MET A O 1
ATOM 2542 N N . LYS A 1 314 ? 12.961 36.875 38.25 1 94.62 314 LYS A N 1
ATOM 2543 C CA . LYS A 1 314 ? 12.461 37.75 39.312 1 94.62 314 LYS A CA 1
ATOM 2544 C C . LYS A 1 314 ? 13.5 38.781 39.719 1 94.62 314 LYS A C 1
ATOM 2546 O O . LYS A 1 314 ? 13.156 39.844 40.188 1 94.62 314 LYS A O 1
ATOM 2551 N N . ARG A 1 315 ? 14.75 38.5 39.5 1 93.69 315 ARG A N 1
ATOM 2552 C CA . ARG A 1 315 ? 15.797 39.469 39.75 1 93.69 315 ARG A CA 1
ATOM 2553 C C . ARG A 1 315 ? 15.656 40.688 38.844 1 93.69 315 ARG A C 1
ATOM 2555 O O . ARG A 1 315 ? 15.992 41.781 39.219 1 93.69 315 ARG A O 1
ATOM 2562 N N . VAL A 1 316 ? 15.18 40.438 37.688 1 91.69 316 VAL A N 1
ATOM 2563 C CA . VAL A 1 316 ? 14.992 41.5 36.719 1 91.69 316 VAL A CA 1
ATOM 2564 C C . VAL A 1 316 ? 13.688 42.25 37.031 1 91.69 316 VAL A C 1
ATOM 2566 O O . VAL A 1 316 ? 13.656 43.469 37 1 91.69 316 VAL A O 1
ATOM 2569 N N . ASN A 1 317 ? 12.672 41.469 37.219 1 93.88 317 ASN A N 1
ATOM 2570 C CA . ASN A 1 317 ? 11.359 41.969 37.562 1 93.88 317 ASN A CA 1
ATOM 2571 C C . ASN A 1 317 ? 10.648 41.094 38.562 1 93.88 317 ASN A C 1
ATOM 2573 O O . ASN A 1 317 ? 10.188 40 38.219 1 93.88 317 ASN A O 1
ATOM 2577 N N . PRO A 1 318 ? 10.477 41.562 39.719 1 94.81 318 PRO A N 1
ATOM 2578 C CA . PRO A 1 318 ? 9.844 40.719 40.75 1 94.81 318 PRO A CA 1
ATOM 2579 C C . PRO A 1 318 ? 8.414 40.344 40.375 1 94.81 318 PRO A C 1
ATOM 2581 O O . PRO A 1 318 ? 7.887 39.344 40.938 1 94.81 318 PRO A O 1
ATOM 2584 N N . LYS A 1 319 ? 7.797 40.969 39.469 1 94.38 319 LYS A N 1
ATOM 2585 C CA . LYS A 1 319 ? 6.426 40.688 39.062 1 94.38 319 LYS A CA 1
ATOM 2586 C C . LYS A 1 319 ? 6.398 39.719 37.875 1 94.38 319 LYS A C 1
ATOM 2588 O O . LYS A 1 319 ? 5.328 39.344 37.406 1 94.38 319 LYS A O 1
ATOM 2593 N N . ALA A 1 320 ? 7.504 39.344 37.531 1 96 320 ALA A N 1
ATOM 2594 C CA . ALA A 1 320 ? 7.613 38.562 36.281 1 96 320 ALA A CA 1
ATOM 2595 C C . ALA A 1 320 ? 6.852 37.25 36.375 1 96 320 ALA A C 1
ATOM 2597 O O . ALA A 1 320 ? 6.867 36.594 37.438 1 96 320 ALA A O 1
ATOM 2598 N N . VAL A 1 321 ? 6.152 36.875 35.375 1 97.94 321 VAL A N 1
ATOM 2599 C CA . VAL A 1 321 ? 5.43 35.625 35.25 1 97.94 321 VAL A CA 1
ATOM 2600 C C . VAL A 1 321 ? 6.059 34.781 34.125 1 97.94 321 VAL A C 1
ATOM 2602 O O . VAL A 1 321 ? 6.348 35.312 33.031 1 97.94 321 VAL A O 1
ATOM 2605 N N . TRP A 1 322 ? 6.332 33.531 34.438 1 97.94 322 TRP A N 1
ATOM 2606 C CA . TRP A 1 322 ? 6.844 32.562 33.469 1 97.94 322 TRP A CA 1
ATOM 2607 C C . TRP A 1 322 ? 5.719 32.031 32.594 1 97.94 322 TRP A C 1
ATOM 2609 O O . TRP A 1 322 ? 4.797 31.375 33.094 1 97.94 322 TRP A O 1
ATOM 2619 N N . VAL A 1 323 ? 5.785 32.281 31.281 1 98.25 323 VAL A N 1
ATOM 2620 C CA . VAL A 1 323 ? 4.836 31.75 30.312 1 98.25 323 VAL A CA 1
ATOM 2621 C C . VAL A 1 323 ? 5.426 30.516 29.656 1 98.25 323 VAL A C 1
ATOM 2623 O O . VAL A 1 323 ? 6.488 30.578 29.031 1 98.25 323 VAL A O 1
ATOM 2626 N N . ILE A 1 324 ? 4.738 29.344 29.75 1 96.94 324 ILE A N 1
ATOM 2627 C CA . ILE A 1 324 ? 5.262 28.078 29.234 1 96.94 324 ILE A CA 1
ATOM 2628 C C . ILE A 1 324 ? 4.195 27.391 28.391 1 96.94 324 ILE A C 1
ATOM 2630 O O . ILE A 1 324 ? 3.006 27.438 28.703 1 96.94 324 ILE A O 1
ATOM 2634 N N . GLN A 1 325 ? 4.625 26.781 27.344 1 96.25 325 GLN A N 1
ATOM 2635 C CA . GLN A 1 325 ? 3.707 26.031 26.5 1 96.25 325 GLN A CA 1
ATOM 2636 C C . GLN A 1 325 ? 3.412 24.656 27.078 1 96.25 325 GLN A C 1
ATOM 2638 O O . GLN A 1 325 ? 4.332 23.922 27.453 1 96.25 325 GLN A O 1
ATOM 2643 N N . GLY A 1 326 ? 2.105 24.359 27.234 1 95.56 326 GLY A N 1
ATOM 2644 C CA . GLY A 1 326 ? 1.712 23 27.547 1 95.56 326 GLY A CA 1
ATOM 2645 C C . GLY A 1 326 ? 1.722 22.094 26.328 1 95.56 326 GLY A C 1
ATOM 2646 O O . GLY A 1 326 ? 0.721 21.984 25.609 1 95.56 326 GLY A O 1
ATOM 2647 N N . TRP A 1 327 ? 2.754 21.375 26.109 1 91.81 327 TRP A N 1
ATOM 2648 C CA . TRP A 1 327 ? 3.018 20.531 24.953 1 91.81 327 TRP A CA 1
ATOM 2649 C C . TRP A 1 327 ? 3.895 19.344 25.328 1 91.81 327 TRP A C 1
ATOM 2651 O O . TRP A 1 327 ? 4.996 19.516 25.859 1 91.81 327 TRP A O 1
ATOM 2661 N N . THR A 1 328 ? 3.393 18.109 25.016 1 87.62 328 THR A N 1
ATOM 2662 C CA . THR A 1 328 ? 4.07 16.875 25.375 1 87.62 328 THR A CA 1
ATOM 2663 C C . THR A 1 328 ? 4.289 16.797 26.891 1 87.62 328 THR A C 1
ATOM 2665 O O . THR A 1 328 ? 3.33 16.812 27.656 1 87.62 328 THR A O 1
ATOM 2668 N N . GLU A 1 329 ? 5.621 16.891 27.281 1 86.12 329 GLU A N 1
ATOM 2669 C CA . GLU A 1 329 ? 5.949 16.75 28.703 1 86.12 329 GLU A CA 1
ATOM 2670 C C . GLU A 1 329 ? 5.906 18.094 29.422 1 86.12 329 GLU A C 1
ATOM 2672 O O . GLU A 1 329 ? 5.84 18.141 30.656 1 86.12 329 GLU A O 1
ATOM 2677 N N . ASN A 1 330 ? 5.891 19.156 28.672 1 91.06 330 ASN A N 1
ATOM 2678 C CA . ASN A 1 330 ? 5.934 20.469 29.312 1 91.06 330 ASN A CA 1
ATOM 2679 C C . ASN A 1 330 ? 4.547 20.922 29.75 1 91.06 330 ASN A C 1
ATOM 2681 O O . ASN A 1 330 ? 3.557 20.672 29.062 1 91.06 330 ASN A O 1
ATOM 2685 N N . PRO A 1 331 ? 4.484 21.562 30.875 1 94.06 331 PRO A N 1
ATOM 2686 C CA . PRO A 1 331 ? 5.527 21.688 31.891 1 94.06 331 PRO A CA 1
ATOM 2687 C C . PRO A 1 331 ? 5.707 20.391 32.688 1 94.06 331 PRO A C 1
ATOM 2689 O O . PRO A 1 331 ? 4.727 19.734 33.031 1 94.06 331 PRO A O 1
ATOM 2692 N N . ARG A 1 332 ? 6.902 20.125 32.906 1 93.62 332 ARG A N 1
ATOM 2693 C CA . ARG A 1 332 ? 7.172 19.016 33.812 1 93.62 332 ARG A CA 1
ATOM 2694 C C . ARG A 1 332 ? 6.719 19.328 35.219 1 93.62 332 ARG A C 1
ATOM 2696 O O . ARG A 1 332 ? 7.082 20.375 35.781 1 93.62 332 ARG A O 1
ATOM 2703 N N . GLU A 1 333 ? 5.961 18.438 35.781 1 92.81 333 GLU A N 1
ATOM 2704 C CA . GLU A 1 333 ? 5.426 18.656 37.125 1 92.81 333 GLU A CA 1
ATOM 2705 C C . GLU A 1 333 ? 6.547 18.875 38.156 1 92.81 333 GLU A C 1
ATOM 2707 O O . GLU A 1 333 ? 6.488 19.797 38.969 1 92.81 333 GLU A O 1
ATOM 2712 N N . ALA A 1 334 ? 7.551 18.047 38.062 1 93.44 334 ALA A N 1
ATOM 2713 C CA . ALA A 1 334 ? 8.672 18.125 39 1 93.44 334 ALA A CA 1
ATOM 2714 C C . ALA A 1 334 ? 9.312 19.516 38.969 1 93.44 334 ALA A C 1
ATOM 2716 O O . ALA A 1 334 ? 9.844 19.984 40 1 93.44 334 ALA A O 1
ATOM 2717 N N . MET A 1 335 ? 9.203 20.188 37.906 1 93.75 335 MET A N 1
ATOM 2718 C CA . MET A 1 335 ? 9.867 21.484 37.719 1 93.75 335 MET A CA 1
ATOM 2719 C C . MET A 1 335 ? 9.023 22.609 38.281 1 93.75 335 MET A C 1
ATOM 2721 O O . MET A 1 335 ? 9.562 23.641 38.719 1 93.75 335 MET A O 1
ATOM 2725 N N . VAL A 1 336 ? 7.656 22.406 38.344 1 95 336 VAL A N 1
ATOM 2726 C CA . VAL A 1 336 ? 6.836 23.594 38.562 1 95 336 VAL A CA 1
ATOM 2727 C C . VAL A 1 336 ? 5.992 23.422 39.844 1 95 336 VAL A C 1
ATOM 2729 O O . VAL A 1 336 ? 5.359 24.375 40.312 1 95 336 VAL A O 1
ATOM 2732 N N . ASP A 1 337 ? 6.02 22.328 40.5 1 93.25 337 ASP A N 1
ATOM 2733 C CA . ASP A 1 337 ? 5.129 21.984 41.594 1 93.25 337 ASP A CA 1
ATOM 2734 C C . ASP A 1 337 ? 5.312 22.938 42.781 1 93.25 337 ASP A C 1
ATOM 2736 O O . ASP A 1 337 ? 4.359 23.234 43.5 1 93.25 337 ASP A O 1
ATOM 2740 N N . ASP A 1 338 ? 6.473 23.391 42.906 1 91.62 338 ASP A N 1
ATOM 2741 C CA . ASP A 1 338 ? 6.75 24.188 44.094 1 91.62 338 ASP A CA 1
ATOM 2742 C C . ASP A 1 338 ? 6.555 25.688 43.812 1 91.62 338 ASP A C 1
ATOM 2744 O O . ASP A 1 338 ? 6.754 26.516 44.719 1 91.62 338 ASP A O 1
ATOM 2748 N N . MET A 1 339 ? 6.105 26.047 42.688 1 94.69 339 MET A N 1
ATOM 2749 C CA . MET A 1 339 ? 5.922 27.453 42.344 1 94.69 339 MET A CA 1
ATOM 2750 C C . MET A 1 339 ? 4.602 27.984 42.906 1 94.69 339 MET A C 1
ATOM 2752 O O . MET A 1 339 ? 3.637 27.234 43.031 1 94.69 339 MET A O 1
ATOM 2756 N N . LYS A 1 340 ? 4.598 29.203 43.094 1 94.06 340 LYS A N 1
ATOM 2757 C CA . LYS A 1 340 ? 3.393 29.828 43.625 1 94.06 340 LYS A CA 1
ATOM 2758 C C . LYS A 1 340 ? 2.383 30.094 42.5 1 94.06 340 LYS A C 1
ATOM 2760 O O . LYS A 1 340 ? 2.762 30.297 41.344 1 94.06 340 LYS A O 1
ATOM 2765 N N . THR A 1 341 ? 1.121 30.109 42.969 1 95.19 341 THR A N 1
ATOM 2766 C CA . THR A 1 341 ? 0.077 30.516 42.062 1 95.19 341 THR A CA 1
ATOM 2767 C C . THR A 1 341 ? 0.352 31.922 41.5 1 95.19 341 THR A C 1
ATOM 2769 O O . THR A 1 341 ? 0.642 32.844 42.281 1 95.19 341 THR A O 1
ATOM 2772 N N . GLY A 1 342 ? 0.384 31.969 40.188 1 95.12 342 GLY A N 1
ATOM 2773 C CA . GLY A 1 342 ? 0.598 33.281 39.531 1 95.12 342 GLY A CA 1
ATOM 2774 C C . GLY A 1 342 ? 1.997 33.438 38.969 1 95.12 342 GLY A C 1
ATOM 2775 O O . GLY A 1 342 ? 2.242 34.344 38.156 1 95.12 342 GLY A O 1
ATOM 2776 N N . ASP A 1 343 ? 2.871 32.625 39.438 1 96.5 343 ASP A N 1
ATOM 2777 C CA . ASP A 1 343 ? 4.238 32.688 38.938 1 96.5 343 ASP A CA 1
ATOM 2778 C C . ASP A 1 343 ? 4.359 32.062 37.562 1 96.5 343 ASP A C 1
ATOM 2780 O O . ASP A 1 343 ? 5.242 32.438 36.781 1 96.5 343 ASP A O 1
ATOM 2784 N N . LEU A 1 344 ? 3.51 31.109 37.312 1 97.56 344 LEU A N 1
ATOM 2785 C CA . LEU A 1 344 ? 3.521 30.375 36.062 1 97.56 344 LEU A CA 1
ATOM 2786 C C . LEU A 1 344 ? 2.191 30.531 35.344 1 97.56 344 LEU A C 1
ATOM 2788 O O . LEU A 1 344 ? 1.127 30.469 35.969 1 97.56 344 LEU A O 1
ATOM 2792 N N . LEU A 1 345 ? 2.252 30.781 34.062 1 98.44 345 LEU A N 1
ATOM 2793 C CA . LEU A 1 345 ? 1.108 30.797 33.156 1 98.44 345 LEU A CA 1
ATOM 2794 C C . LEU A 1 345 ? 1.301 29.797 32.031 1 98.44 345 LEU A C 1
ATOM 2796 O O . LEU A 1 345 ? 2.193 29.953 31.188 1 98.44 345 LEU A O 1
ATOM 2800 N N . VAL A 1 346 ? 0.448 28.75 31.984 1 98.19 346 VAL A N 1
ATOM 2801 C CA . VAL A 1 346 ? 0.601 27.688 31 1 98.19 346 VAL A CA 1
ATOM 2802 C C . VAL A 1 346 ? -0.304 27.953 29.812 1 98.19 346 VAL A C 1
ATOM 2804 O O . VAL A 1 346 ? -1.494 28.234 29.969 1 98.19 346 VAL A O 1
ATOM 2807 N N . LEU A 1 347 ? 0.26 27.953 28.656 1 98.5 347 LEU A N 1
ATOM 2808 C CA . LEU A 1 347 ? -0.535 27.922 27.438 1 98.5 347 LEU A CA 1
ATOM 2809 C C . LEU A 1 347 ? -0.951 26.5 27.094 1 98.5 347 LEU A C 1
ATOM 2811 O O . LEU A 1 347 ? -0.146 25.719 26.594 1 98.5 347 LEU A O 1
ATOM 2815 N N . ASP A 1 348 ? -2.158 26.109 27.406 1 98.19 348 ASP A N 1
ATOM 2816 C CA . ASP A 1 348 ? -2.619 24.828 26.875 1 98.19 348 ASP A CA 1
ATOM 2817 C C . ASP A 1 348 ? -2.668 24.859 25.344 1 98.19 348 ASP A C 1
ATOM 2819 O O . ASP A 1 348 ? -3.719 25.125 24.766 1 98.19 348 ASP A O 1
ATOM 2823 N N . LEU A 1 349 ? -1.651 24.516 24.766 1 97.69 349 LEU A N 1
ATOM 2824 C CA . LEU A 1 349 ? -1.252 24.922 23.406 1 97.69 349 LEU A CA 1
ATOM 2825 C C . LEU A 1 349 ? -2.281 24.469 22.391 1 97.69 349 LEU A C 1
ATOM 2827 O O . LEU A 1 349 ? -2.494 25.141 21.375 1 97.69 349 LEU A O 1
ATOM 2831 N N . PHE A 1 350 ? -2.879 23.25 22.531 1 97.69 350 PHE A N 1
ATOM 2832 C CA . PHE A 1 350 ? -3.711 22.562 21.547 1 97.69 350 PHE A CA 1
ATOM 2833 C C . PHE A 1 350 ? -5.035 22.141 22.172 1 97.69 350 PHE A C 1
ATOM 2835 O O . PHE A 1 350 ? -5.449 20.984 22.016 1 97.69 350 PHE A O 1
ATOM 2842 N N . SER A 1 351 ? -5.699 23.062 22.797 1 97.94 351 SER A N 1
ATOM 2843 C CA . SER A 1 351 ? -6.898 22.797 23.578 1 97.94 351 SER A CA 1
ATOM 2844 C C . SER A 1 351 ? -8.023 22.25 22.703 1 97.94 351 SER A C 1
ATOM 2846 O O . SER A 1 351 ? -8.859 21.484 23.172 1 97.94 351 SER A O 1
ATOM 2848 N N . GLU A 1 352 ? -8.023 22.562 21.469 1 97.19 352 GLU A N 1
ATOM 2849 C CA . GLU A 1 352 ? -9.141 22.188 20.609 1 97.19 352 GLU A CA 1
ATOM 2850 C C . GLU A 1 352 ? -9 20.734 20.141 1 97.19 352 GLU A C 1
ATOM 2852 O O . GLU A 1 352 ? -9.953 20.156 19.609 1 97.19 352 GLU A O 1
ATOM 2857 N N . CYS A 1 353 ? -7.777 20.172 20.406 1 96.5 353 CYS A N 1
ATOM 2858 C CA . CYS A 1 353 ? -7.582 18.812 19.922 1 96.5 353 CYS A CA 1
ATOM 2859 C C . CYS A 1 353 ? -7.023 17.906 21.016 1 96.5 353 CYS A C 1
ATOM 2861 O O . CYS A 1 353 ? -7.543 16.812 21.25 1 96.5 353 CYS A O 1
ATOM 2863 N N . ARG A 1 354 ? -5.973 18.422 21.703 1 95.69 354 ARG A N 1
ATOM 2864 C CA . ARG A 1 354 ? -5.297 17.656 22.75 1 95.69 354 ARG A CA 1
ATOM 2865 C C . ARG A 1 354 ? -5.254 18.438 24.062 1 95.69 354 ARG A C 1
ATOM 2867 O O . ARG A 1 354 ? -4.176 18.672 24.609 1 95.69 354 ARG A O 1
ATOM 2874 N N . PRO A 1 355 ? -6.398 18.719 24.562 1 96.38 355 PRO A N 1
ATOM 2875 C CA . PRO A 1 355 ? -6.352 19.453 25.812 1 96.38 355 PRO A CA 1
ATOM 2876 C C . PRO A 1 355 ? -5.672 18.672 26.938 1 96.38 355 PRO A C 1
ATOM 2878 O O . PRO A 1 355 ? -5.832 17.453 27.031 1 96.38 355 PRO A O 1
ATOM 2881 N N . MET A 1 356 ? -4.953 19.391 27.75 1 96.19 356 MET A N 1
ATOM 2882 C CA . MET A 1 356 ? -4.223 18.766 28.844 1 96.19 356 MET A CA 1
ATOM 2883 C C . MET A 1 356 ? -4.742 19.234 30.203 1 96.19 356 MET A C 1
ATOM 2885 O O . MET A 1 356 ? -4.16 18.922 31.234 1 96.19 356 MET A O 1
ATOM 2889 N N . PHE A 1 357 ? -5.863 19.891 30.25 1 95.75 357 PHE A N 1
ATOM 2890 C CA . PHE A 1 357 ? -6.305 20.547 31.469 1 95.75 357 PHE A CA 1
ATOM 2891 C C . PHE A 1 357 ? -7.301 19.672 32.219 1 95.75 357 PHE A C 1
ATOM 2893 O O . PHE A 1 357 ? -7.93 20.125 33.188 1 95.75 357 PHE A O 1
ATOM 2900 N N . GLY A 1 358 ? -7.473 18.453 31.734 1 92.56 358 GLY A N 1
ATOM 2901 C CA . GLY A 1 358 ? -8.172 17.516 32.625 1 92.56 358 GLY A CA 1
ATOM 2902 C C . GLY A 1 358 ? -9.352 16.844 31.938 1 92.56 358 GLY A C 1
ATOM 2903 O O . GLY A 1 358 ? -9.844 15.82 32.438 1 92.56 358 GLY A O 1
ATOM 2904 N N . ILE A 1 359 ? -9.805 17.312 30.781 1 92.62 359 ILE A N 1
ATOM 2905 C CA . ILE A 1 359 ? -10.922 16.688 30.078 1 92.62 359 ILE A CA 1
ATOM 2906 C C . ILE A 1 359 ? -10.422 15.516 29.234 1 92.62 359 ILE A C 1
ATOM 2908 O O . ILE A 1 359 ? -9.211 15.305 29.125 1 92.62 359 ILE A O 1
ATOM 2912 N N . PRO A 1 360 ? -11.367 14.664 28.672 1 89.56 360 PRO A N 1
ATOM 2913 C CA . PRO A 1 360 ? -10.922 13.531 27.875 1 89.56 360 PRO A CA 1
ATOM 2914 C C . PRO A 1 360 ? -10.016 13.953 26.703 1 89.56 360 PRO A C 1
ATOM 2916 O O . PRO A 1 360 ? -10.383 14.828 25.922 1 89.56 360 PRO A O 1
ATOM 2919 N N . SER A 1 361 ? -8.891 13.359 26.719 1 92.75 361 SER A N 1
ATOM 2920 C CA . SER A 1 361 ? -7.844 13.703 25.766 1 92.75 361 SER A CA 1
ATOM 2921 C C . SER A 1 361 ? -6.762 12.633 25.703 1 92.75 361 SER A C 1
ATOM 2923 O O . SER A 1 361 ? -6.539 11.922 26.688 1 92.75 361 SER A O 1
ATOM 2925 N N . ILE A 1 362 ? -6.109 12.531 24.594 1 92.31 362 ILE A N 1
ATOM 2926 C CA . ILE A 1 362 ? -4.988 11.609 24.469 1 92.31 362 ILE A CA 1
ATOM 2927 C C . ILE A 1 362 ? -3.854 12.047 25.391 1 92.31 362 ILE A C 1
ATOM 2929 O O . ILE A 1 362 ? -3.029 11.227 25.812 1 92.31 362 ILE A O 1
ATOM 2933 N N . TRP A 1 363 ? -3.801 13.328 25.781 1 92 363 TRP A N 1
ATOM 2934 C CA . TRP A 1 363 ? -2.746 13.867 26.625 1 92 363 TRP A CA 1
ATOM 2935 C C . TRP A 1 363 ? -3.32 14.359 27.953 1 92 363 TRP A C 1
ATOM 2937 O O . TRP A 1 363 ? -2.773 15.281 28.562 1 92 363 TRP A O 1
ATOM 2947 N N . LYS A 1 364 ? -4.344 13.82 28.344 1 92.62 364 LYS A N 1
ATOM 2948 C CA . LYS A 1 364 ? -5.035 14.242 29.562 1 92.62 364 LYS A CA 1
ATOM 2949 C C . LYS A 1 364 ? -4.098 14.219 30.766 1 92.62 364 LYS A C 1
ATOM 2951 O O . LYS A 1 364 ? -3.416 13.219 31 1 92.62 364 LYS A O 1
ATOM 2956 N N . ARG A 1 365 ? -4.059 15.344 31.438 1 93.06 365 ARG A N 1
ATOM 2957 C CA . ARG A 1 365 ? -3.518 15.406 32.781 1 93.06 365 ARG A CA 1
ATOM 2958 C C . ARG A 1 365 ? -4.637 15.391 33.812 1 93.06 365 ARG A C 1
ATOM 2960 O O . ARG A 1 365 ? -5.43 16.328 33.906 1 93.06 365 ARG A O 1
ATOM 2967 N N . GLU A 1 366 ? -4.668 14.461 34.688 1 89.31 366 GLU A N 1
ATOM 2968 C CA . GLU A 1 366 ? -5.789 14.234 35.594 1 89.31 366 GLU A CA 1
ATOM 2969 C C . GLU A 1 366 ? -6.094 15.477 36.406 1 89.31 366 GLU A C 1
ATOM 2971 O O . GLU A 1 366 ? -7.258 15.781 36.688 1 89.31 366 GLU A O 1
ATOM 2976 N N . GLN A 1 367 ? -5.105 16.156 36.812 1 92.81 367 GLN A N 1
ATOM 2977 C CA . GLN A 1 367 ? -5.312 17.328 37.656 1 92.81 367 GLN A CA 1
ATOM 2978 C C . GLN A 1 367 ? -5.035 18.609 36.875 1 92.81 367 GLN A C 1
ATOM 2980 O O . GLN A 1 367 ? -4.789 19.672 37.469 1 92.81 367 GLN A O 1
ATOM 2985 N N . GLY A 1 368 ? -5.035 18.484 35.562 1 94.56 368 GLY A N 1
ATOM 2986 C CA . GLY A 1 368 ? -4.688 19.641 34.75 1 94.56 368 GLY A CA 1
ATOM 2987 C C . GLY A 1 368 ? -3.34 20.234 35.125 1 94.56 368 GLY A C 1
ATOM 2988 O O . GLY A 1 368 ? -2.332 19.516 35.156 1 94.56 368 GLY A O 1
ATOM 2989 N N . TYR A 1 369 ? -3.393 21.5 35.438 1 96.81 369 TYR A N 1
ATOM 2990 C CA . TYR A 1 369 ? -2.148 22.188 35.75 1 96.81 369 TYR A CA 1
ATOM 2991 C C . TYR A 1 369 ? -2.074 22.547 37.25 1 96.81 369 TYR A C 1
ATOM 2993 O O . TYR A 1 369 ? -1.357 23.469 37.625 1 96.81 369 TYR A O 1
ATOM 3001 N N . LYS A 1 370 ? -2.916 21.906 38.031 1 95.44 370 LYS A N 1
ATOM 3002 C CA . LYS A 1 370 ? -2.938 22.031 39.469 1 95.44 370 LYS A CA 1
ATOM 3003 C C . LYS A 1 370 ? -3.121 23.484 39.906 1 95.44 370 LYS A C 1
ATOM 3005 O O . LYS A 1 370 ? -4.086 24.141 39.469 1 95.44 370 LYS A O 1
ATOM 3010 N N . GLN A 1 371 ? -2.182 24.094 40.531 1 96.38 371 GLN A N 1
ATOM 3011 C CA . GLN A 1 371 ? -2.383 25.422 41.125 1 96.38 371 GLN A CA 1
ATOM 3012 C C . GLN A 1 371 ? -2.053 26.516 40.094 1 96.38 371 GLN A C 1
ATOM 3014 O O . GLN A 1 371 ? -2.299 27.688 40.344 1 96.38 371 GLN A O 1
ATOM 3019 N N . HIS A 1 372 ? -1.524 26.141 39 1 97.75 372 HIS A N 1
ATOM 3020 C CA . HIS A 1 372 ? -0.994 27.125 38.062 1 97.75 372 HIS A CA 1
ATOM 3021 C C . HIS A 1 372 ? -2.088 27.656 37.156 1 97.75 372 HIS A C 1
ATOM 3023 O O . HIS A 1 372 ? -2.996 26.922 36.781 1 97.75 372 HIS A O 1
ATOM 3029 N N . GLN A 1 373 ? -1.985 28.922 36.781 1 98 373 GLN A N 1
ATOM 3030 C CA . GLN A 1 373 ? -2.895 29.562 35.844 1 98 373 GLN A CA 1
ATOM 3031 C C . GLN A 1 373 ? -2.604 29.125 34.406 1 98 373 GLN A C 1
ATOM 3033 O O . GLN A 1 373 ? -1.476 28.734 34.094 1 98 373 GLN A O 1
ATOM 3038 N N . TRP A 1 374 ? -3.641 29.125 33.594 1 98.31 374 TRP A N 1
ATOM 3039 C CA . TRP A 1 374 ? -3.443 28.656 32.219 1 98.31 374 TRP A CA 1
ATOM 3040 C C . TRP A 1 374 ? -4.418 29.344 31.281 1 98.31 374 TRP A C 1
ATOM 3042 O O . TRP A 1 374 ? -5.332 30.047 31.719 1 98.31 374 TRP A O 1
ATOM 3052 N N . LEU A 1 375 ? -4.148 29.219 29.938 1 98.62 375 LEU A N 1
ATOM 3053 C CA . LEU A 1 375 ? -4.977 29.75 28.875 1 98.62 375 LEU A CA 1
ATOM 3054 C C . LEU A 1 375 ? -5.469 28.641 27.953 1 98.62 375 LEU A C 1
ATOM 3056 O O . LEU A 1 375 ? -4.734 27.688 27.672 1 98.62 375 LEU A O 1
ATOM 3060 N N . PHE A 1 376 ? -6.723 28.719 27.453 1 98.62 376 PHE A N 1
ATOM 3061 C CA . PHE A 1 376 ? -7.305 27.859 26.422 1 98.62 376 PHE A CA 1
ATOM 3062 C C . PHE A 1 376 ? -6.855 28.312 25.031 1 98.62 376 PHE A C 1
ATOM 3064 O O . PHE A 1 376 ? -7.262 29.359 24.547 1 98.62 376 PHE A O 1
ATOM 3071 N N . CYS A 1 377 ? -6.066 27.469 24.344 1 98.69 377 CYS A N 1
ATOM 3072 C CA . CYS A 1 377 ? -5.449 27.984 23.125 1 98.69 377 CYS A CA 1
ATOM 3073 C C . CYS A 1 377 ? -5.934 27.219 21.906 1 98.69 377 CYS A C 1
ATOM 3075 O O . CYS A 1 377 ? -6.375 26.062 22.016 1 98.69 377 CYS A O 1
ATOM 3077 N N . LEU A 1 378 ? -5.863 27.859 20.719 1 98.56 378 LEU A N 1
ATOM 3078 C CA . LEU A 1 378 ? -6.133 27.312 19.406 1 98.56 378 LEU A CA 1
ATOM 3079 C C . LEU A 1 378 ? -4.852 27.25 18.578 1 98.56 378 LEU A C 1
ATOM 3081 O O . LEU A 1 378 ? -4.281 28.281 18.219 1 98.56 378 LEU A O 1
ATOM 3085 N N . LEU A 1 379 ? -4.391 26.047 18.281 1 98 379 LEU A N 1
ATOM 3086 C CA . LEU A 1 379 ? -3.199 25.859 17.453 1 98 379 LEU A CA 1
ATOM 3087 C C . LEU A 1 379 ? -3.559 25.891 15.977 1 98 379 LEU A C 1
ATOM 3089 O O . LEU A 1 379 ? -2.885 26.531 15.172 1 98 379 LEU A O 1
ATOM 3093 N N . GLU A 1 380 ? -4.59 25.266 15.539 1 97.06 380 GLU A N 1
ATOM 3094 C CA . GLU A 1 380 ? -5.293 25.328 14.258 1 97.06 380 GLU A CA 1
ATOM 3095 C C . GLU A 1 380 ? -4.43 24.766 13.133 1 97.06 380 GLU A C 1
ATOM 3097 O O . GLU A 1 380 ? -4.914 24 12.289 1 97.06 380 GLU A O 1
ATOM 3102 N N . ASN A 1 381 ? -3.117 25.125 12.969 1 95.94 381 ASN A N 1
ATOM 3103 C CA . ASN A 1 381 ? -2.328 24.609 11.859 1 95.94 381 ASN A CA 1
ATOM 3104 C C . ASN A 1 381 ? -0.868 24.406 12.258 1 95.94 381 ASN A C 1
ATOM 3106 O O . ASN A 1 381 ? -0.427 24.906 13.289 1 95.94 381 ASN A O 1
ATOM 3110 N N . PHE A 1 382 ? -0.18 23.656 11.469 1 96.69 382 PHE A N 1
ATOM 3111 C CA . PHE A 1 382 ? 1.236 23.312 11.555 1 96.69 382 PHE A CA 1
ATOM 3112 C C . PHE A 1 382 ? 1.959 23.672 10.258 1 96.69 382 PHE A C 1
ATOM 3114 O O . PHE A 1 382 ? 1.444 23.422 9.172 1 96.69 382 PHE A O 1
ATOM 3121 N N . GLY A 1 383 ? 3.104 24.344 10.336 1 96.81 383 GLY A N 1
ATOM 3122 C CA . GLY A 1 383 ? 3.895 24.688 9.164 1 96.81 383 GLY A CA 1
ATOM 3123 C C . GLY A 1 383 ? 3.248 25.766 8.305 1 96.81 383 GLY A C 1
ATOM 3124 O O . GLY A 1 383 ? 3.709 26.031 7.191 1 96.81 383 GLY A O 1
ATOM 3125 N N . ALA A 1 384 ? 2.129 26.328 8.758 1 97.19 384 ALA A N 1
ATOM 3126 C CA . ALA A 1 384 ? 1.33 27.266 7.965 1 97.19 384 ALA A CA 1
ATOM 3127 C C . ALA A 1 384 ? 0.867 26.625 6.66 1 97.19 384 ALA A C 1
ATOM 3129 O O . ALA A 1 384 ? 0.805 27.281 5.621 1 97.19 384 ALA A O 1
ATOM 3130 N N . ASN A 1 385 ? 0.66 25.359 6.703 1 97.38 385 ASN A N 1
ATOM 3131 C CA . ASN A 1 385 ? 0.256 24.641 5.5 1 97.38 385 ASN A CA 1
ATOM 3132 C C . ASN A 1 385 ? -1.096 25.125 4.984 1 97.38 385 ASN A C 1
ATOM 3134 O O . ASN A 1 385 ? -1.982 25.453 5.77 1 97.38 385 ASN A O 1
ATOM 3138 N N . VAL A 1 386 ? -1.229 25.109 3.752 1 96.81 386 VAL A N 1
ATOM 3139 C CA . VAL A 1 386 ? -2.428 25.625 3.109 1 96.81 386 VAL A CA 1
ATOM 3140 C C . VAL A 1 386 ? -3.508 24.547 3.066 1 96.81 386 VAL A C 1
ATOM 3142 O O . VAL A 1 386 ? -3.26 23.438 2.607 1 96.81 386 VAL A O 1
ATOM 3145 N N . GLY A 1 387 ? -4.719 24.859 3.545 1 97.62 387 GLY A N 1
ATOM 3146 C CA . GLY A 1 387 ? -5.883 23.984 3.514 1 97.62 387 GLY A CA 1
ATOM 3147 C C . GLY A 1 387 ? -6.973 24.406 4.477 1 97.62 387 GLY A C 1
ATOM 3148 O O . GLY A 1 387 ? -6.695 25.047 5.5 1 97.62 387 GLY A O 1
ATOM 3149 N N . LEU A 1 388 ? -8.172 24.094 4.129 1 98.56 388 LEU A N 1
ATOM 3150 C CA . LEU A 1 388 ? -9.273 24.344 5.051 1 98.56 388 LEU A CA 1
ATOM 3151 C C . LEU A 1 388 ? -9.258 23.344 6.203 1 98.56 388 LEU A C 1
ATOM 3153 O O . LEU A 1 388 ? -9.039 22.141 5.988 1 98.56 388 LEU A O 1
ATOM 3157 N N . HIS A 1 389 ? -9.445 23.906 7.383 1 98.31 389 HIS A N 1
ATOM 3158 C CA . HIS A 1 389 ? -9.461 23 8.531 1 98.31 389 HIS A CA 1
ATOM 3159 C C . HIS A 1 389 ? -10.086 23.672 9.75 1 98.31 389 HIS A C 1
ATOM 3161 O O . HIS A 1 389 ? -9.891 24.875 9.969 1 98.31 389 HIS A O 1
ATOM 3167 N N . GLY A 1 390 ? -10.789 22.922 10.5 1 98.25 390 GLY A N 1
ATOM 3168 C CA . GLY A 1 390 ? -11.305 23.375 11.781 1 98.25 390 GLY A CA 1
ATOM 3169 C C . GLY A 1 390 ? -11.953 22.266 12.586 1 98.25 390 GLY A C 1
ATOM 3170 O O . GLY A 1 390 ? -12.289 21.203 12.047 1 98.25 390 GLY A O 1
ATOM 3171 N N . ARG A 1 391 ? -12.062 22.469 13.836 1 98 391 ARG A N 1
ATOM 3172 C CA . ARG A 1 391 ? -12.719 21.578 14.789 1 98 391 ARG A CA 1
ATOM 3173 C C . ARG A 1 391 ? -13.828 22.328 15.539 1 98 391 ARG A C 1
ATOM 3175 O O . ARG A 1 391 ? -13.812 22.406 16.766 1 98 391 ARG A O 1
ATOM 3182 N N . MET A 1 392 ? -14.773 22.781 14.789 1 98.62 392 MET A N 1
ATOM 3183 C CA . MET A 1 392 ? -15.711 23.75 15.352 1 98.62 392 MET A CA 1
ATOM 3184 C C . MET A 1 392 ? -16.453 23.172 16.547 1 98.62 392 MET A C 1
ATOM 3186 O O . MET A 1 392 ? -16.453 23.75 17.641 1 98.62 392 MET A O 1
ATOM 3190 N N . ASP A 1 393 ? -17.047 21.969 16.406 1 98.38 393 ASP A N 1
ATOM 3191 C CA . ASP A 1 393 ? -17.781 21.375 17.516 1 98.38 393 ASP A CA 1
ATOM 3192 C C . ASP A 1 393 ? -16.859 21.031 18.688 1 98.38 393 ASP A C 1
ATOM 3194 O O . ASP A 1 393 ? -17.188 21.297 19.844 1 98.38 393 ASP A O 1
ATOM 3198 N N . GLN A 1 394 ? -15.742 20.469 18.391 1 97.56 394 GLN A N 1
ATOM 3199 C CA . GLN A 1 394 ? -14.828 20.094 19.469 1 97.56 394 GLN A CA 1
ATOM 3200 C C . GLN A 1 394 ? -14.312 21.328 20.203 1 97.56 394 GLN A C 1
ATOM 3202 O O . GLN A 1 394 ? -14.156 21.297 21.438 1 97.56 394 GLN A O 1
ATOM 3207 N N . LEU A 1 395 ? -14 22.375 19.469 1 98.31 395 LEU A N 1
ATOM 3208 C CA . LEU A 1 395 ? -13.57 23.641 20.062 1 98.31 395 LEU A CA 1
ATOM 3209 C C . LEU A 1 395 ? -14.625 24.156 21.031 1 98.31 395 LEU A C 1
ATOM 3211 O O . LEU A 1 395 ? -14.32 24.469 22.188 1 98.31 395 LEU A O 1
ATOM 3215 N N . LEU A 1 396 ? -15.883 24.234 20.594 1 98.31 396 LEU A N 1
ATOM 3216 C CA . LEU A 1 396 ? -16.984 24.734 21.406 1 98.31 396 LEU A CA 1
ATOM 3217 C C . LEU A 1 396 ? -17.219 23.828 22.609 1 98.31 396 LEU A C 1
ATOM 3219 O O . LEU A 1 396 ? -17.359 24.297 23.734 1 98.31 396 LEU A O 1
ATOM 3223 N N . ASP A 1 397 ? -17.203 22.547 22.344 1 97.25 397 ASP A N 1
ATOM 3224 C CA . ASP A 1 397 ? -17.453 21.578 23.406 1 97.25 397 ASP A CA 1
ATOM 3225 C C . ASP A 1 397 ? -16.375 21.641 24.484 1 97.25 397 ASP A C 1
ATOM 3227 O O . ASP A 1 397 ? -16.688 21.688 25.688 1 97.25 397 ASP A O 1
ATOM 3231 N N . ASN A 1 398 ? -15.148 21.656 24.078 1 97.19 398 ASN A N 1
ATOM 3232 C CA . ASN A 1 398 ? -14.055 21.719 25.031 1 97.19 398 ASN A CA 1
ATOM 3233 C C . ASN A 1 398 ? -14.117 22.984 25.875 1 97.19 398 ASN A C 1
ATOM 3235 O O . ASN A 1 398 ? -13.891 22.938 27.078 1 97.19 398 ASN A O 1
ATOM 3239 N N . PHE A 1 399 ? -14.43 24.109 25.266 1 98 399 PHE A N 1
ATOM 3240 C CA . PHE A 1 399 ? -14.445 25.391 25.969 1 98 399 PHE A CA 1
ATOM 3241 C C . PHE A 1 399 ? -15.602 25.453 26.953 1 98 399 PHE A C 1
ATOM 3243 O O . PHE A 1 399 ? -15.398 25.781 28.125 1 98 399 PHE A O 1
ATOM 3250 N N . TYR A 1 400 ? -16.75 25.125 26.562 1 97.12 400 TYR A N 1
ATOM 3251 C CA . TYR A 1 400 ? -17.938 25.312 27.391 1 97.12 400 TYR A CA 1
ATOM 3252 C C . TYR A 1 400 ? -18.062 24.203 28.438 1 97.12 400 TYR A C 1
ATOM 3254 O O . TYR A 1 400 ? -18.797 24.344 29.422 1 97.12 400 TYR A O 1
ATOM 3262 N N . MET A 1 401 ? -17.391 23.125 28.234 1 94.06 401 MET A N 1
ATOM 3263 C CA . MET A 1 401 ? -17.344 22.078 29.25 1 94.06 401 MET A CA 1
ATOM 3264 C C . MET A 1 401 ? -16.75 22.625 30.547 1 94.06 401 MET A C 1
ATOM 3266 O O . MET A 1 401 ? -17.062 22.125 31.625 1 94.06 401 MET A O 1
ATOM 3270 N N . LEU A 1 402 ? -15.938 23.594 30.438 1 93.62 402 LEU A N 1
ATOM 3271 C CA . LEU A 1 402 ? -15.273 24.188 31.578 1 93.62 402 LEU A CA 1
ATOM 3272 C C . LEU A 1 402 ? -16.281 24.891 32.5 1 93.62 402 LEU A C 1
ATOM 3274 O O . LEU A 1 402 ? -15.969 25.219 33.625 1 93.62 402 LEU A O 1
ATOM 3278 N N . GLN A 1 403 ? -17.469 25.125 32 1 91.5 403 GLN A N 1
ATOM 3279 C CA . GLN A 1 403 ? -18.5 25.75 32.812 1 91.5 403 GLN A CA 1
ATOM 3280 C C . GLN A 1 403 ? -19.188 24.734 33.719 1 91.5 403 GLN A C 1
ATOM 3282 O O . GLN A 1 403 ? -19.891 25.109 34.656 1 91.5 403 GLN A O 1
ATOM 3287 N N . SER A 1 404 ? -18.906 23.516 33.469 1 91.88 404 SER A N 1
ATOM 3288 C CA . SER A 1 404 ? -19.453 22.453 34.312 1 91.88 404 SER A CA 1
ATOM 3289 C C . SER A 1 404 ? -18.828 22.469 35.688 1 91.88 404 SER A C 1
ATOM 3291 O O . SER A 1 404 ? -17.625 22.719 35.844 1 91.88 404 SER A O 1
ATOM 3293 N N . SER A 1 405 ? -19.562 22.094 36.656 1 93.06 405 SER A N 1
ATOM 3294 C CA . SER A 1 405 ? -19.078 22.016 38.031 1 93.06 405 SER A CA 1
ATOM 3295 C C . SER A 1 405 ? -18.016 20.922 38.188 1 93.06 405 SER A C 1
ATOM 3297 O O . SER A 1 405 ? -17.156 21.016 39.062 1 93.06 405 SER A O 1
ATOM 3299 N N . LYS A 1 406 ? -18.062 19.969 37.344 1 90.44 406 LYS A N 1
ATOM 3300 C CA . LYS A 1 406 ? -17.109 18.844 37.375 1 90.44 406 LYS A CA 1
ATOM 3301 C C . LYS A 1 406 ? -15.688 19.344 37.156 1 90.44 406 LYS A C 1
ATOM 3303 O O . LYS A 1 406 ? -14.734 18.719 37.625 1 90.44 406 LYS A O 1
ATOM 3308 N N . PHE A 1 407 ? -15.523 20.547 36.5 1 93.75 407 PHE A N 1
ATOM 3309 C CA . PHE A 1 407 ? -14.195 21.047 36.188 1 93.75 407 PHE A CA 1
ATOM 3310 C C . PHE A 1 407 ? -13.945 22.391 36.844 1 93.75 407 PHE A C 1
ATOM 3312 O O . PHE A 1 407 ? -13.203 23.219 36.312 1 93.75 407 PHE A O 1
ATOM 3319 N N . GLN A 1 408 ? -14.516 22.594 37.906 1 93.75 408 GLN A N 1
ATOM 3320 C CA . GLN A 1 408 ? -14.422 23.859 38.625 1 93.75 408 GLN A CA 1
ATOM 3321 C C . GLN A 1 408 ? -12.984 24.125 39.062 1 93.75 408 GLN A C 1
ATOM 3323 O O . GLN A 1 408 ? -12.531 25.281 39.062 1 93.75 408 GLN A O 1
ATOM 3328 N N . ALA A 1 409 ? -12.336 23.094 39.469 1 93.06 409 ALA A N 1
ATOM 3329 C CA . ALA A 1 409 ? -10.953 23.25 39.906 1 93.06 409 ALA A CA 1
ATOM 3330 C C . ALA A 1 409 ? -10.078 23.766 38.75 1 93.06 409 ALA A C 1
ATOM 3332 O O . ALA A 1 409 ? -9.203 24.594 38.969 1 93.06 409 ALA A O 1
ATOM 3333 N N . GLN A 1 410 ? -10.328 23.281 37.594 1 93.44 410 GLN A N 1
ATOM 3334 C CA . GLN A 1 410 ? -9.578 23.688 36.406 1 93.44 410 GLN A CA 1
ATOM 3335 C C . GLN A 1 410 ? -10.023 25.062 35.938 1 93.44 410 GLN A C 1
ATOM 3337 O O . GLN A 1 410 ? -9.188 25.906 35.594 1 93.44 410 GLN A O 1
ATOM 3342 N N . SER A 1 411 ? -11.32 25.25 35.969 1 93.88 411 SER A N 1
ATOM 3343 C CA . SER A 1 411 ? -11.875 26.484 35.438 1 93.88 411 SER A CA 1
ATOM 3344 C C . SER A 1 411 ? -11.508 27.688 36.281 1 93.88 411 SER A C 1
ATOM 3346 O O . SER A 1 411 ? -11.391 28.812 35.781 1 93.88 411 SER A O 1
ATOM 3348 N N . SER A 1 412 ? -11.281 27.453 37.531 1 95.38 412 SER A N 1
ATOM 3349 C CA . SER A 1 412 ? -10.945 28.547 38.438 1 95.38 412 SER A CA 1
ATOM 3350 C C . SER A 1 412 ? -9.555 29.094 38.125 1 95.38 412 SER A C 1
ATOM 3352 O O . SER A 1 412 ? -9.219 30.203 38.531 1 95.38 412 SER A O 1
ATOM 3354 N N . LYS A 1 413 ? -8.75 28.344 37.438 1 96.81 413 LYS A N 1
ATOM 3355 C CA . LYS A 1 413 ? -7.387 28.75 37.094 1 96.81 413 LYS A CA 1
ATOM 3356 C C . LYS A 1 413 ? -7.281 29.234 35.656 1 96.81 413 LYS A C 1
ATOM 3358 O O . LYS A 1 413 ? -6.227 29.703 35.219 1 96.81 413 LYS A O 1
ATOM 3363 N N . LEU A 1 414 ? -8.391 29.156 34.906 1 97.88 414 LEU A N 1
ATOM 3364 C CA . LEU A 1 414 ? -8.422 29.672 33.531 1 97.88 414 LEU A CA 1
ATOM 3365 C C . LEU A 1 414 ? -8.438 31.188 33.531 1 97.88 414 LEU A C 1
ATOM 3367 O O . LEU A 1 414 ? -9.312 31.812 34.125 1 97.88 414 LEU A O 1
ATOM 3371 N N . LYS A 1 415 ? -7.488 31.781 32.781 1 97.94 415 LYS A N 1
ATOM 3372 C CA . LYS A 1 415 ? -7.371 33.25 32.812 1 97.94 415 LYS A CA 1
ATOM 3373 C C . LYS A 1 415 ? -7.73 33.875 31.469 1 97.94 415 LYS A C 1
ATOM 3375 O O . LYS A 1 415 ? -7.922 35.062 31.375 1 97.94 415 LYS A O 1
ATOM 3380 N N . GLY A 1 416 ? -7.828 33.062 30.422 1 98.12 416 GLY A N 1
ATOM 3381 C CA . GLY A 1 416 ? -8.164 33.625 29.125 1 98.12 416 GLY A CA 1
ATOM 3382 C C . GLY A 1 416 ? -7.988 32.625 27.984 1 98.12 416 GLY A C 1
ATOM 3383 O O . GLY A 1 416 ? -8.18 31.422 28.188 1 98.12 416 GLY A O 1
ATOM 3384 N N . ILE A 1 417 ? -7.77 33.156 26.75 1 98.62 417 ILE A N 1
ATOM 3385 C CA . ILE A 1 417 ? -7.594 32.344 25.547 1 98.62 417 ILE A CA 1
ATOM 3386 C C . ILE A 1 417 ? -6.301 32.75 24.844 1 98.62 417 ILE A C 1
ATOM 3388 O O . ILE A 1 417 ? -5.688 33.75 25.172 1 98.62 417 ILE A O 1
ATOM 3392 N N . GLY A 1 418 ? -5.879 31.891 23.891 1 98.69 418 GLY A N 1
ATOM 3393 C CA . GLY A 1 418 ? -4.695 32.219 23.109 1 98.69 418 GLY A CA 1
ATOM 3394 C C . GLY A 1 418 ? -4.727 31.609 21.719 1 98.69 418 GLY A C 1
ATOM 3395 O O . GLY A 1 418 ? -5.336 30.562 21.5 1 98.69 418 GLY A O 1
ATOM 3396 N N . PHE A 1 419 ? -4.129 32.312 20.734 1 98.62 419 PHE A N 1
ATOM 3397 C CA . PHE A 1 419 ? -3.807 31.781 19.406 1 98.62 419 PHE A CA 1
ATOM 3398 C C . PHE A 1 419 ? -2.367 31.281 19.359 1 98.62 419 PHE A C 1
ATOM 3400 O O . PHE A 1 419 ? -1.434 32.031 19.641 1 98.62 419 PHE A O 1
ATOM 3407 N N . THR A 1 420 ? -2.221 30.031 19.047 1 98.38 420 THR A N 1
ATOM 3408 C CA . THR A 1 420 ? -0.889 29.438 19.078 1 98.38 420 THR A CA 1
ATOM 3409 C C . THR A 1 420 ? -0.583 28.719 17.766 1 98.38 420 THR A C 1
ATOM 3411 O O . THR A 1 420 ? 0.074 27.688 17.766 1 98.38 420 THR A O 1
ATOM 3414 N N . MET A 1 421 ? -1.127 29.234 16.625 1 97.94 421 MET A N 1
ATOM 3415 C CA . MET A 1 421 ? -0.902 28.609 15.32 1 97.94 421 MET A CA 1
ATOM 3416 C C . MET A 1 421 ? 0.57 28.688 14.93 1 97.94 421 MET A C 1
ATOM 3418 O O . MET A 1 421 ? 1.26 29.656 15.266 1 97.94 421 MET A O 1
ATOM 3422 N N . GLU A 1 422 ? 1.032 27.75 14.172 1 97.44 422 GLU A N 1
ATOM 3423 C CA . GLU A 1 422 ? 2.408 27.812 13.688 1 97.44 422 GLU A CA 1
ATOM 3424 C C . GLU A 1 422 ? 2.555 28.844 12.57 1 97.44 422 GLU A C 1
ATOM 3426 O O . GLU A 1 422 ? 3.635 29.406 12.375 1 97.44 422 GLU A O 1
ATOM 3431 N N . GLY A 1 423 ? 1.533 29.016 11.844 1 97.31 423 GLY A N 1
ATOM 3432 C CA . GLY A 1 423 ? 1.491 30.078 10.844 1 97.31 423 GLY A CA 1
ATOM 3433 C C . GLY A 1 423 ? 0.181 30.844 10.836 1 97.31 423 GLY A C 1
ATOM 3434 O O . GLY A 1 423 ? -0.878 30.266 11.109 1 97.31 423 GLY A O 1
ATOM 3435 N N . SER A 1 424 ? 0.203 32.094 10.422 1 95.88 424 SER A N 1
ATOM 3436 C CA . SER A 1 424 ? -0.982 32.969 10.398 1 95.88 424 SER A CA 1
ATOM 3437 C C . SER A 1 424 ? -1.52 33.125 8.984 1 95.88 424 SER A C 1
ATOM 3439 O O . SER A 1 424 ? -1.063 32.438 8.055 1 95.88 424 SER A O 1
ATOM 3441 N N . GLU A 1 425 ? -2.604 33.75 8.812 1 95.38 425 GLU A N 1
ATOM 3442 C CA . GLU A 1 425 ? -3.17 34.219 7.547 1 95.38 425 GLU A CA 1
ATOM 3443 C C . GLU A 1 425 ? -3.9 33.094 6.82 1 95.38 425 GLU A C 1
ATOM 3445 O O . GLU A 1 425 ? -3.863 33.031 5.59 1 95.38 425 GLU A O 1
ATOM 3450 N N . ASN A 1 426 ? -4.312 32.125 7.539 1 93.94 426 ASN A N 1
ATOM 3451 C CA . ASN A 1 426 ? -5.203 31.141 6.945 1 93.94 426 ASN A CA 1
ATOM 3452 C C . ASN A 1 426 ? -6.305 30.734 7.914 1 93.94 426 ASN A C 1
ATOM 3454 O O . ASN A 1 426 ? -6.219 31 9.109 1 93.94 426 ASN A O 1
ATOM 3458 N N . ASN A 1 427 ? -7.441 30.297 7.363 1 97.38 427 ASN A N 1
ATOM 3459 C CA . ASN A 1 427 ? -8.617 29.844 8.109 1 97.38 427 ASN A CA 1
ATOM 3460 C C . ASN A 1 427 ? -9.109 30.922 9.078 1 97.38 427 ASN A C 1
ATOM 3462 O O . ASN A 1 427 ? -9.289 30.656 10.266 1 97.38 427 ASN A O 1
ATOM 3466 N N . PRO A 1 428 ? -9.32 32.094 8.555 1 97.19 428 PRO A N 1
ATOM 3467 C CA . PRO A 1 428 ? -9.766 33.188 9.453 1 97.19 428 PRO A CA 1
ATOM 3468 C C . PRO A 1 428 ? -11.023 32.812 10.227 1 97.19 428 PRO A C 1
ATOM 3470 O O . PRO A 1 428 ? -11.227 33.281 11.344 1 97.19 428 PRO A O 1
ATOM 3473 N N . VAL A 1 429 ? -11.812 31.906 9.695 1 98.19 429 VAL A N 1
ATOM 3474 C CA . VAL A 1 429 ? -13.086 31.547 10.305 1 98.19 429 VAL A CA 1
ATOM 3475 C C . VAL A 1 429 ? -12.844 30.969 11.703 1 98.19 429 VAL A C 1
ATOM 3477 O O . VAL A 1 429 ? -13.602 31.25 12.633 1 98.19 429 VAL A O 1
ATOM 3480 N N . MET A 1 430 ? -11.844 30.234 11.898 1 98.44 430 MET A N 1
ATOM 3481 C CA . MET A 1 430 ? -11.57 29.594 13.188 1 98.44 430 MET A CA 1
ATOM 3482 C C . MET A 1 430 ? -11.078 30.609 14.211 1 98.44 430 MET A C 1
ATOM 3484 O O . MET A 1 430 ? -11.414 30.531 15.391 1 98.44 430 MET A O 1
ATOM 3488 N N . PHE A 1 431 ? -10.328 31.531 13.773 1 98.19 431 PHE A N 1
ATOM 3489 C CA . PHE A 1 431 ? -9.797 32.531 14.68 1 98.19 431 PHE A CA 1
ATOM 3490 C C . PHE A 1 431 ? -10.883 33.531 15.07 1 98.19 431 PHE A C 1
ATOM 3492 O O . PHE A 1 431 ? -10.891 34.031 16.203 1 98.19 431 PHE A O 1
ATOM 3499 N N . GLU A 1 432 ? -11.742 33.812 14.109 1 98.06 432 GLU A N 1
ATOM 3500 C CA . GLU A 1 432 ? -12.898 34.625 14.445 1 98.06 432 GLU A CA 1
ATOM 3501 C C . GLU A 1 432 ? -13.773 33.938 15.492 1 98.06 432 GLU A C 1
ATOM 3503 O O . GLU A 1 432 ? -14.211 34.594 16.453 1 98.06 432 GLU A O 1
ATOM 3508 N N . LEU A 1 433 ? -13.984 32.656 15.281 1 98.44 433 LEU A N 1
ATOM 3509 C CA . LEU A 1 433 ? -14.781 31.875 16.234 1 98.44 433 LEU A CA 1
ATOM 3510 C C . LEU A 1 433 ? -14.148 31.891 17.609 1 98.44 433 LEU A C 1
ATOM 3512 O O . LEU A 1 433 ? -14.812 32.219 18.609 1 98.44 433 LEU A O 1
ATOM 3516 N N . MET A 1 434 ? -12.914 31.641 17.703 1 98.31 434 MET A N 1
ATOM 3517 C CA . MET A 1 434 ? -12.18 31.578 18.953 1 98.31 434 MET A CA 1
ATOM 3518 C C . MET A 1 434 ? -12.172 32.938 19.672 1 98.31 434 MET A C 1
ATOM 3520 O O . MET A 1 434 ? -12.367 33 20.875 1 98.31 434 MET A O 1
ATOM 3524 N N . SER A 1 435 ? -11.977 34 18.938 1 97.88 435 SER A N 1
ATOM 3525 C CA . SER A 1 435 ? -11.812 35.344 19.516 1 97.88 435 SER A CA 1
ATOM 3526 C C . SER A 1 435 ? -13.109 35.812 20.172 1 97.88 435 SER A C 1
ATOM 3528 O O . SER A 1 435 ? -13.086 36.719 21.016 1 97.88 435 SER A O 1
ATOM 3530 N N . GLU A 1 436 ? -14.195 35.219 19.875 1 97.88 436 GLU A N 1
ATOM 3531 C CA . GLU A 1 436 ? -15.484 35.688 20.375 1 97.88 436 GLU A CA 1
ATOM 3532 C C . GLU A 1 436 ? -15.898 34.906 21.625 1 97.88 436 GLU A C 1
ATOM 3534 O O . GLU A 1 436 ? -16.812 35.312 22.344 1 97.88 436 GLU A O 1
ATOM 3539 N N . LEU A 1 437 ? -15.258 33.812 21.906 1 98.06 437 LEU A N 1
ATOM 3540 C CA . LEU A 1 437 ? -15.695 32.906 22.969 1 98.06 437 LEU A CA 1
ATOM 3541 C C . LEU A 1 437 ? -15.711 33.625 24.312 1 98.06 437 LEU A C 1
ATOM 3543 O O . LEU A 1 437 ? -16.672 33.5 25.062 1 98.06 437 LEU A O 1
ATOM 3547 N N . PRO A 1 438 ? -14.727 34.469 24.656 1 97.56 438 PRO A N 1
ATOM 3548 C CA . PRO A 1 438 ? -14.781 35.156 25.953 1 97.56 438 PRO A CA 1
ATOM 3549 C C . PRO A 1 438 ? -16 36.062 26.094 1 97.56 438 PRO A C 1
ATOM 3551 O O . PRO A 1 438 ? -16.469 36.312 27.219 1 97.56 438 PRO A O 1
ATOM 3554 N N . TRP A 1 439 ? -16.562 36.531 25 1 98.06 439 TRP A N 1
ATOM 3555 C CA . TRP A 1 439 ? -17.641 37.5 25.016 1 98.06 439 TRP A CA 1
ATOM 3556 C C . TRP A 1 439 ? -19 36.812 24.906 1 98.06 439 TRP A C 1
ATOM 3558 O O . TRP A 1 439 ? -20.031 37.469 24.859 1 98.06 439 TRP A O 1
ATOM 3568 N N . ARG A 1 440 ? -18.938 35.469 24.812 1 97.31 440 ARG A N 1
ATOM 3569 C CA . ARG A 1 440 ? -20.172 34.688 24.672 1 97.31 440 ARG A CA 1
ATOM 3570 C C . ARG A 1 440 ? -20.297 33.688 25.812 1 97.31 440 ARG A C 1
ATOM 3572 O O . ARG A 1 440 ? -19.938 32.531 25.672 1 97.31 440 ARG A O 1
ATOM 3579 N N . PRO A 1 441 ? -21.016 34.062 26.859 1 94.94 441 PRO A N 1
ATOM 3580 C CA . PRO A 1 441 ? -21.094 33.188 28.031 1 94.94 441 PRO A CA 1
ATOM 3581 C C . PRO A 1 441 ? -21.953 31.953 27.797 1 94.94 441 PRO A C 1
ATOM 3583 O O . PRO A 1 441 ? -21.719 30.906 28.406 1 94.94 441 PRO A O 1
ATOM 3586 N N . GLU A 1 442 ? -22.969 32.094 26.922 1 95.94 442 GLU A N 1
ATOM 3587 C CA . GLU A 1 442 ? -23.828 30.953 26.625 1 95.94 442 GLU A CA 1
ATOM 3588 C C . GLU A 1 442 ? -23.344 30.188 25.406 1 95.94 442 GLU A C 1
ATOM 3590 O O . GLU A 1 442 ? -22.969 30.797 24.391 1 95.94 442 GLU A O 1
ATOM 3595 N N . LYS A 1 443 ? -23.328 28.844 25.562 1 96 443 LYS A N 1
ATOM 3596 C CA . LYS A 1 443 ? -22.938 28.016 24.422 1 96 443 LYS A CA 1
ATOM 3597 C C . LYS A 1 443 ? -23.906 28.188 23.25 1 96 443 LYS A C 1
ATOM 3599 O O . LYS A 1 443 ? -25.109 28.359 23.453 1 96 443 LYS A O 1
ATOM 3604 N N . PHE A 1 444 ? -23.422 28.156 22.062 1 97.62 444 PHE A N 1
ATOM 3605 C CA . PHE A 1 444 ? -24.188 28.266 20.828 1 97.62 444 PHE A CA 1
ATOM 3606 C C . PHE A 1 444 ? -23.797 27.172 19.844 1 97.62 444 PHE A C 1
ATOM 3608 O O . PHE A 1 444 ? -22.859 26.406 20.094 1 97.62 444 PHE A O 1
ATOM 3615 N N . THR A 1 445 ? -24.516 27.078 18.734 1 97.06 445 THR A N 1
ATOM 3616 C CA . THR A 1 445 ? -24.203 26.078 17.719 1 97.06 445 THR A CA 1
ATOM 3617 C C . THR A 1 445 ? -23.359 26.703 16.609 1 97.06 445 THR A C 1
ATOM 3619 O O . THR A 1 445 ? -23.5 27.875 16.297 1 97.06 445 THR A O 1
ATOM 3622 N N . LYS A 1 446 ? -22.516 25.906 16.047 1 97.94 446 LYS A N 1
ATOM 3623 C CA . LYS A 1 446 ? -21.703 26.375 14.922 1 97.94 446 LYS A CA 1
ATOM 3624 C C . LYS A 1 446 ? -22.578 26.828 13.758 1 97.94 446 LYS A C 1
ATOM 3626 O O . LYS A 1 446 ? -22.234 27.766 13.047 1 97.94 446 LYS A O 1
ATOM 3631 N N . GLU A 1 447 ? -23.766 26.188 13.539 1 97.62 447 GLU A N 1
ATOM 3632 C CA . GLU A 1 447 ? -24.641 26.547 12.422 1 97.62 447 GLU A CA 1
ATOM 3633 C C . GLU A 1 447 ? -25.141 27.969 12.547 1 97.62 447 GLU A C 1
ATOM 3635 O O . GLU A 1 447 ? -25.094 28.75 11.586 1 97.62 447 GLU A O 1
ATOM 3640 N N . GLN A 1 448 ? -25.547 28.297 13.703 1 96.69 448 GLN A N 1
ATOM 3641 C CA . GLN A 1 448 ? -26.047 29.656 13.938 1 96.69 448 GLN A CA 1
ATOM 3642 C C . GLN A 1 448 ? -24.922 30.672 13.82 1 96.69 448 GLN A C 1
ATOM 3644 O O . GLN A 1 448 ? -25.094 31.75 13.234 1 96.69 448 GLN A O 1
ATOM 3649 N N . TRP A 1 449 ? -23.875 30.375 14.383 1 98.19 449 TRP A N 1
ATOM 3650 C CA . TRP A 1 449 ? -22.734 31.297 14.359 1 98.19 449 TRP A CA 1
ATOM 3651 C C . TRP A 1 449 ? -22.25 31.516 12.938 1 98.19 449 TRP A C 1
ATOM 3653 O O . TRP A 1 449 ? -21.953 32.656 12.547 1 98.19 449 TRP A O 1
ATOM 3663 N N . VAL A 1 450 ? -22.156 30.469 12.133 1 98.12 450 VAL A N 1
ATOM 3664 C CA . VAL A 1 450 ? -21.625 30.562 10.781 1 98.12 450 VAL A CA 1
ATOM 3665 C C . VAL A 1 450 ? -22.531 31.438 9.922 1 98.12 450 VAL A C 1
ATOM 3667 O O . VAL A 1 450 ? -22.047 32.188 9.07 1 98.12 450 VAL A O 1
ATOM 3670 N N . LYS A 1 451 ? -23.797 31.344 10.117 1 96.88 451 LYS A N 1
ATOM 3671 C CA . LYS A 1 451 ? -24.719 32.188 9.375 1 96.88 451 LYS A CA 1
ATOM 3672 C C . LYS A 1 451 ? -24.422 33.688 9.617 1 96.88 451 LYS A C 1
ATOM 3674 O O . LYS A 1 451 ? -24.375 34.469 8.672 1 96.88 451 LYS A O 1
ATOM 3679 N N . ASN A 1 452 ? -24.172 34.031 10.875 1 96.88 452 ASN A N 1
ATOM 3680 C CA . ASN A 1 452 ? -23.844 35.406 11.211 1 96.88 452 ASN A CA 1
ATOM 3681 C C . ASN A 1 452 ? -22.453 35.781 10.703 1 96.88 452 ASN A C 1
ATOM 3683 O O . ASN A 1 452 ? -22.234 36.938 10.273 1 96.88 452 ASN A O 1
ATOM 3687 N N . TYR A 1 453 ? -21.578 34.906 10.797 1 97.38 453 TYR A N 1
ATOM 3688 C CA . TYR A 1 453 ? -20.219 35.125 10.312 1 97.38 453 TYR A CA 1
ATOM 3689 C C . TYR A 1 453 ? -20.219 35.469 8.828 1 97.38 453 TYR A C 1
ATOM 3691 O O . TYR A 1 453 ? -19.578 36.438 8.398 1 97.38 453 TYR A O 1
ATOM 3699 N N . VAL A 1 454 ? -20.953 34.688 8.078 1 96.88 454 VAL A N 1
ATOM 3700 C CA . VAL A 1 454 ? -20.953 34.844 6.629 1 96.88 454 VAL A CA 1
ATOM 3701 C C . VAL A 1 454 ? -21.609 36.156 6.246 1 96.88 454 VAL A C 1
ATOM 3703 O O . VAL A 1 454 ? -21.172 36.844 5.32 1 96.88 454 VAL A O 1
ATOM 3706 N N . LYS A 1 455 ? -22.641 36.5 6.922 1 96.69 455 LYS A N 1
ATOM 3707 C CA . LYS A 1 455 ? -23.281 37.781 6.699 1 96.69 455 LYS A CA 1
ATOM 3708 C C . LYS A 1 455 ? -22.297 38.938 6.926 1 96.69 455 LYS A C 1
ATOM 3710 O O . LYS A 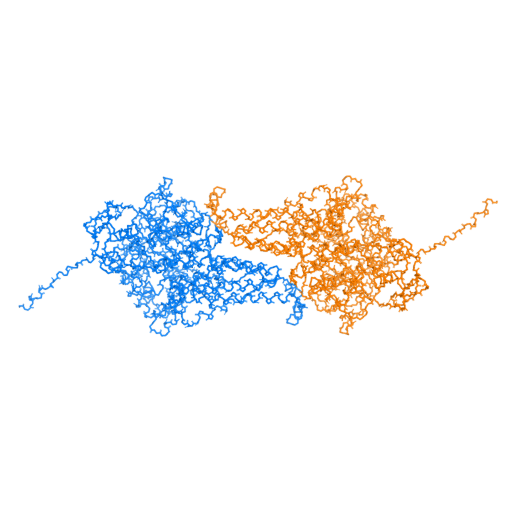1 455 ? -22.234 39.875 6.133 1 96.69 455 LYS A O 1
ATOM 3715 N N . ALA A 1 456 ? -21.531 38.875 7.996 1 96.69 456 ALA A N 1
ATOM 3716 C CA . ALA A 1 456 ? -20.547 39.906 8.312 1 96.69 456 ALA A CA 1
ATOM 3717 C C . ALA A 1 456 ? -19.406 39.906 7.301 1 96.69 456 ALA A C 1
ATOM 3719 O O . ALA A 1 456 ? -18.922 40.969 6.883 1 96.69 456 ALA A O 1
ATOM 3720 N N . ARG A 1 457 ? -18.938 38.75 6.918 1 97.62 457 ARG A N 1
ATOM 3721 C CA . ARG A 1 457 ? -17.734 38.562 6.109 1 97.62 457 ARG A CA 1
ATOM 3722 C C . ARG A 1 457 ? -17.922 39.188 4.719 1 97.62 457 ARG A C 1
ATOM 3724 O O . ARG A 1 457 ? -17 39.812 4.188 1 97.62 457 ARG A O 1
ATOM 3731 N N . TYR A 1 458 ? -19.188 39 4.195 1 97.19 458 TYR A N 1
ATOM 3732 C CA . TYR A 1 458 ? -19.391 39.438 2.82 1 97.19 458 TYR A CA 1
ATOM 3733 C C . TYR A 1 458 ? -20.312 40.656 2.766 1 97.19 458 TYR A C 1
ATOM 3735 O O . TYR A 1 458 ? -20.438 41.281 1.718 1 97.19 458 TYR A O 1
ATOM 3743 N N . GLY A 1 459 ? -20.938 40.969 3.893 1 95.88 459 GLY A N 1
ATOM 3744 C CA . GLY A 1 459 ? -21.828 42.094 3.975 1 95.88 459 GLY A CA 1
ATOM 3745 C C . GLY A 1 459 ? -23.172 41.875 3.297 1 95.88 459 GLY A C 1
ATOM 3746 O O . GLY A 1 459 ? -23.875 42.812 2.979 1 95.88 459 GLY A O 1
ATOM 3747 N N . VAL A 1 460 ? -23.422 40.562 3.053 1 95.06 460 VAL A N 1
ATOM 3748 C CA . VAL A 1 460 ? -24.656 40.219 2.338 1 95.06 460 VAL A CA 1
ATOM 3749 C C . VAL A 1 460 ? -25.266 38.969 2.924 1 95.06 460 VAL A C 1
ATOM 3751 O O . VAL A 1 460 ? -24.578 38.219 3.627 1 95.06 460 VAL A O 1
ATOM 3754 N N . GLU A 1 461 ? -26.562 38.812 2.684 1 95.5 461 GLU A N 1
ATOM 3755 C CA . GLU A 1 461 ? -27.25 37.531 2.924 1 95.5 461 GLU A CA 1
ATOM 3756 C C . GLU A 1 461 ? -27.578 36.844 1.612 1 95.5 461 GLU A C 1
ATOM 3758 O O . GLU A 1 461 ? -28.281 37.375 0.763 1 95.5 461 GLU A O 1
ATOM 3763 N N . ASP A 1 462 ? -27 35.688 1.39 1 97.69 462 ASP A N 1
ATOM 3764 C CA . ASP A 1 462 ? -27.188 34.906 0.172 1 97.69 462 ASP A CA 1
ATOM 3765 C C . ASP A 1 462 ? -27.344 33.438 0.493 1 97.69 462 ASP A C 1
ATOM 3767 O O . ASP A 1 462 ? -26.484 32.844 1.14 1 97.69 462 ASP A O 1
ATOM 3771 N N . GLU A 1 463 ? -28.422 32.844 0.008 1 98 463 GLU A N 1
ATOM 3772 C CA . GLU A 1 463 ? -28.766 31.484 0.357 1 98 463 GLU A CA 1
ATOM 3773 C C . GLU A 1 463 ? -27.703 30.5 -0.126 1 98 463 GLU A C 1
ATOM 3775 O O . GLU A 1 463 ? -27.391 29.531 0.563 1 98 463 GLU A O 1
ATOM 3780 N N . ALA A 1 464 ? -27.172 30.672 -1.309 1 98.5 464 ALA A N 1
ATOM 3781 C CA . ALA A 1 464 ? -26.141 29.781 -1.853 1 98.5 464 ALA A CA 1
ATOM 3782 C C . ALA A 1 464 ? -24.875 29.828 -1.009 1 98.5 464 ALA A C 1
ATOM 3784 O O . ALA A 1 464 ? -24.25 28.797 -0.749 1 98.5 464 ALA A O 1
ATOM 3785 N N . ILE A 1 465 ? -24.516 31.016 -0.564 1 98.44 465 ILE A N 1
ATOM 3786 C CA . ILE A 1 465 ? -23.328 31.203 0.259 1 98.44 465 ILE A CA 1
ATOM 3787 C C . ILE A 1 465 ? -23.531 30.531 1.616 1 98.44 465 ILE A C 1
ATOM 3789 O O . ILE A 1 465 ? -22.641 29.828 2.109 1 98.44 465 ILE A O 1
ATOM 3793 N N . GLU A 1 466 ? -24.672 30.781 2.164 1 98.25 466 GLU A N 1
ATOM 3794 C CA . GLU A 1 466 ? -24.984 30.172 3.455 1 98.25 466 GLU A CA 1
ATOM 3795 C C . GLU A 1 466 ? -24.938 28.641 3.377 1 98.25 466 GLU A C 1
ATOM 3797 O O . GLU A 1 466 ? -24.344 28 4.246 1 98.25 466 GLU A O 1
ATOM 3802 N N . LYS A 1 467 ? -25.5 28.094 2.33 1 98.62 467 LYS A N 1
ATOM 3803 C CA . LYS A 1 467 ? -25.516 26.656 2.141 1 98.62 467 LYS A CA 1
ATOM 3804 C C . LYS A 1 467 ? -24.094 26.125 1.957 1 98.62 467 LYS A C 1
ATOM 3806 O O . LYS A 1 467 ? -23.75 25.047 2.477 1 98.62 467 LYS A O 1
ATOM 3811 N N . ALA A 1 468 ? -23.266 26.797 1.178 1 98.81 468 ALA A N 1
ATOM 3812 C CA . ALA A 1 468 ? -21.875 26.391 0.973 1 98.81 468 ALA A CA 1
ATOM 3813 C C . ALA A 1 468 ? -21.125 26.328 2.299 1 98.81 468 ALA A C 1
ATOM 3815 O O . ALA A 1 468 ? -20.469 25.328 2.596 1 98.81 468 ALA A O 1
ATOM 3816 N N . TRP A 1 469 ? -21.266 27.328 3.119 1 98.75 469 TRP A N 1
ATOM 3817 C CA . TRP A 1 469 ? -20.516 27.422 4.367 1 98.75 469 TRP A CA 1
ATOM 3818 C C . TRP A 1 469 ? -21.031 26.422 5.395 1 98.75 469 TRP A C 1
ATOM 3820 O O . TRP A 1 469 ? -20.266 25.859 6.18 1 98.75 469 TRP A O 1
ATOM 3830 N N . LEU A 1 470 ? -22.312 26.203 5.391 1 98.69 470 LEU A N 1
ATOM 3831 C CA . LEU A 1 470 ? -22.859 25.188 6.285 1 98.69 470 LEU A CA 1
ATOM 3832 C C . LEU A 1 470 ? -22.406 23.797 5.879 1 98.69 470 LEU A C 1
ATOM 3834 O O . LEU A 1 470 ? -22.172 22.938 6.738 1 98.69 470 LEU A O 1
ATOM 3838 N N . THR A 1 471 ? -22.281 23.547 4.547 1 98.75 471 THR A N 1
ATOM 3839 C CA . THR A 1 471 ? -21.734 22.297 4.055 1 98.75 471 THR A CA 1
ATOM 3840 C C . THR A 1 471 ? -20.297 22.094 4.559 1 98.75 471 THR A C 1
ATOM 3842 O O . THR A 1 471 ? -19.953 21.016 5.023 1 98.75 471 THR A O 1
ATOM 3845 N N . LEU A 1 472 ? -19.5 23.109 4.543 1 98.81 472 LEU A N 1
ATOM 3846 C CA . LEU A 1 472 ? -18.125 23.047 5.023 1 98.81 472 LEU A CA 1
ATOM 3847 C C . LEU A 1 472 ? -18.094 22.875 6.539 1 98.81 472 LEU A C 1
ATOM 3849 O O . LEU A 1 472 ? -17.312 22.062 7.055 1 98.81 472 LEU A O 1
ATOM 3853 N N . ALA A 1 473 ? -18.953 23.609 7.254 1 98.69 473 ALA A N 1
ATOM 3854 C CA . ALA A 1 473 ? -18.984 23.562 8.719 1 98.69 473 ALA A CA 1
ATOM 3855 C C . ALA A 1 473 ? -19.391 22.172 9.219 1 98.69 473 ALA A C 1
ATOM 3857 O O . ALA A 1 473 ? -19.016 21.781 10.32 1 98.69 473 ALA A O 1
ATOM 3858 N N . LYS A 1 474 ? -20.062 21.422 8.383 1 97.94 474 LYS A N 1
ATOM 3859 C CA . LYS A 1 474 ? -20.531 20.078 8.766 1 97.94 474 LYS A CA 1
ATOM 3860 C C . LYS A 1 474 ? -19.547 19.016 8.305 1 97.94 474 LYS A C 1
ATOM 3862 O O . LYS A 1 474 ? -19.719 17.828 8.633 1 97.94 474 LYS A O 1
ATOM 3867 N N . SER A 1 475 ? -18.578 19.422 7.57 1 98 475 SER A N 1
ATOM 3868 C CA . SER A 1 475 ? -17.641 18.469 6.996 1 98 475 SER A CA 1
ATOM 3869 C C . SER A 1 475 ? -16.188 18.859 7.309 1 98 475 SER A C 1
ATOM 3871 O O . SER A 1 475 ? -15.711 18.641 8.422 1 98 475 SER A O 1
ATOM 3873 N N . ILE A 1 476 ? -15.539 19.641 6.441 1 98.44 476 ILE A N 1
ATOM 3874 C CA . ILE A 1 476 ? -14.102 19.844 6.512 1 98.44 476 ILE A CA 1
ATOM 3875 C C . ILE A 1 476 ? -13.758 20.734 7.703 1 98.44 476 ILE A C 1
ATOM 3877 O O . ILE A 1 476 ? -12.695 20.594 8.305 1 98.44 476 ILE A O 1
ATOM 3881 N N . TYR A 1 477 ? -14.609 21.641 8.148 1 98.62 477 TYR A N 1
ATOM 3882 C CA . TYR A 1 477 ? -14.344 22.531 9.273 1 98.62 477 TYR A CA 1
ATOM 3883 C C . TYR A 1 477 ? -14.812 21.906 10.586 1 98.62 477 TYR A C 1
ATOM 3885 O O . TYR A 1 477 ? -14.828 22.578 11.625 1 98.62 477 TYR A O 1
ATOM 3893 N N . ASN A 1 478 ? -15.18 20.656 10.523 1 98.31 478 ASN A N 1
ATOM 3894 C CA . ASN A 1 478 ? -15.633 19.984 11.734 1 98.31 478 ASN A CA 1
ATOM 3895 C C . ASN A 1 478 ? -14.914 18.641 11.93 1 98.31 478 ASN A C 1
ATOM 3897 O O . ASN A 1 478 ? -15.555 17.609 12.094 1 98.31 478 ASN A O 1
ATOM 3901 N N . CYS A 1 479 ? -13.641 18.641 11.844 1 97.88 479 CYS A N 1
ATOM 3902 C CA . CYS A 1 479 ? -12.859 17.453 12.188 1 97.88 479 CYS A CA 1
ATOM 3903 C C . CYS A 1 479 ? -13.289 16.891 13.539 1 97.88 479 CYS A C 1
ATOM 3905 O O . CYS A 1 479 ? -13.273 17.609 14.547 1 97.88 479 CYS A O 1
ATOM 3907 N N . PRO A 1 480 ? -13.602 15.695 13.609 1 97.31 480 PRO A N 1
ATOM 3908 C CA . PRO A 1 480 ? -14.266 15.18 14.812 1 97.31 480 PRO A CA 1
ATOM 3909 C C . PRO A 1 480 ? -13.273 14.844 15.93 1 97.31 480 PRO A C 1
ATOM 3911 O O . PRO A 1 480 ? -12.117 14.523 15.656 1 97.31 480 PRO A O 1
ATOM 3914 N N . ALA A 1 481 ? -13.836 14.844 17.141 1 96.25 481 ALA A N 1
ATOM 3915 C CA . ALA A 1 481 ? -13.062 14.398 18.297 1 96.25 481 ALA A CA 1
ATOM 3916 C C . ALA A 1 481 ? -12.594 12.961 18.125 1 96.25 481 ALA A C 1
ATOM 3918 O O . ALA A 1 481 ? -13.367 12.102 17.688 1 96.25 481 ALA A O 1
ATOM 3919 N N . GLY A 1 482 ? -11.367 12.711 18.453 1 94.06 482 GLY A N 1
ATOM 3920 C CA . GLY A 1 482 ? -10.773 11.406 18.219 1 94.06 482 GLY A CA 1
ATOM 3921 C C . GLY A 1 482 ? -9.82 11.391 17.031 1 94.06 482 GLY A C 1
ATOM 3922 O O . GLY A 1 482 ? -8.93 10.547 16.953 1 94.06 482 GLY A O 1
ATOM 3923 N N . ASN A 1 483 ? -10.055 12.219 16.031 1 95.81 483 ASN A N 1
ATOM 3924 C CA . ASN A 1 483 ? -9.086 12.469 14.977 1 95.81 483 ASN A CA 1
ATOM 3925 C C . ASN A 1 483 ? -7.949 13.367 15.453 1 95.81 483 ASN A C 1
ATOM 3927 O O . ASN A 1 483 ? -8.188 14.508 15.852 1 95.81 483 ASN A O 1
ATOM 3931 N N . ASN A 1 484 ? -6.746 12.938 15.344 1 94.12 484 ASN A N 1
ATOM 3932 C CA . ASN A 1 484 ? -5.617 13.625 15.961 1 94.12 484 ASN A CA 1
ATOM 3933 C C . ASN A 1 484 ? -4.738 14.305 14.922 1 94.12 484 ASN A C 1
ATOM 3935 O O . ASN A 1 484 ? -3.557 14.555 15.164 1 94.12 484 ASN A O 1
ATOM 3939 N N . GLN A 1 485 ? -5.27 14.57 13.703 1 94.5 485 GLN A N 1
ATOM 3940 C CA . GLN A 1 485 ? -4.457 15.172 12.656 1 94.5 485 GLN A CA 1
ATOM 3941 C C . GLN A 1 485 ? -3.969 16.562 13.062 1 94.5 485 GLN A C 1
ATOM 3943 O O . GLN A 1 485 ? -4.633 17.25 13.836 1 94.5 485 GLN A O 1
ATOM 3948 N N . GLN A 1 486 ? -2.834 16.906 12.562 1 94.88 486 GLN A N 1
ATOM 3949 C CA . GLN A 1 486 ? -2.199 18.203 12.828 1 94.88 486 GLN A CA 1
ATOM 3950 C C . GLN A 1 486 ? -2.35 19.141 11.641 1 94.88 486 GLN A C 1
ATOM 3952 O O . GLN A 1 486 ? -1.476 19.203 10.773 1 94.88 486 GLN A O 1
ATOM 3957 N N . GLY A 1 487 ? -3.447 19.938 11.719 1 95.44 487 GLY A N 1
ATOM 3958 C CA . GLY A 1 487 ? -3.688 20.891 10.641 1 95.44 487 GLY A CA 1
ATOM 3959 C C . GLY A 1 487 ? -4.578 20.328 9.547 1 95.44 487 GLY A C 1
ATOM 3960 O O . GLY A 1 487 ? -5.402 19.453 9.789 1 95.44 487 GLY A O 1
ATOM 3961 N N . PRO A 1 488 ? -4.496 20.906 8.367 1 96.5 488 PRO A N 1
ATOM 3962 C CA . PRO A 1 488 ? -5.406 20.531 7.281 1 96.5 488 PRO A CA 1
ATOM 3963 C C . PRO A 1 488 ? -5.082 19.172 6.684 1 96.5 488 PRO A C 1
ATOM 3965 O O . PRO A 1 488 ? -4.004 18.625 6.926 1 96.5 488 PRO A O 1
ATOM 3968 N N . HIS A 1 489 ? -6.125 18.703 6.051 1 94.81 489 HIS A N 1
ATOM 3969 C CA . HIS A 1 489 ? -5.871 17.562 5.172 1 94.81 489 HIS A CA 1
ATOM 3970 C C . HIS A 1 489 ? -4.93 17.953 4.035 1 94.81 489 HIS A C 1
ATOM 3972 O O . HIS A 1 489 ? -5.305 18.719 3.146 1 94.81 489 HIS A O 1
ATOM 3978 N N . GLU A 1 490 ? -3.723 17.422 4.047 1 97.06 490 GLU A N 1
ATOM 3979 C CA . GLU A 1 490 ? -2.66 17.891 3.164 1 97.06 490 GLU A CA 1
ATOM 3980 C C . GLU A 1 490 ? -2.943 17.531 1.712 1 97.06 490 GLU A C 1
ATOM 3982 O O . GLU A 1 490 ? -3.475 16.453 1.434 1 97.06 490 GLU A O 1
ATOM 3987 N N . SER A 1 491 ? -2.594 18.375 0.839 1 97.88 491 SER A N 1
ATOM 3988 C CA . SER A 1 491 ? -2.883 18.234 -0.583 1 97.88 491 SER A CA 1
ATOM 3989 C C . SER A 1 491 ? -2.018 17.141 -1.214 1 97.88 491 SER A C 1
ATOM 3991 O O . SER A 1 491 ? -0.808 17.094 -0.983 1 97.88 491 SER A O 1
ATOM 3993 N N . ILE A 1 492 ? -2.658 16.359 -2.039 1 98.19 492 ILE A N 1
ATOM 3994 C CA . ILE A 1 492 ? -1.952 15.305 -2.756 1 98.19 492 ILE A CA 1
ATOM 3995 C C . ILE A 1 492 ? -0.906 15.922 -3.684 1 98.19 492 ILE A C 1
ATOM 3997 O O . ILE A 1 492 ? 0.143 15.32 -3.928 1 98.19 492 ILE A O 1
ATOM 4001 N N . PHE A 1 493 ? -1.116 17.141 -4.168 1 98.69 493 PHE A N 1
ATOM 4002 C CA . PHE A 1 493 ? -0.204 17.812 -5.09 1 98.69 493 PHE A CA 1
ATOM 4003 C C . PHE A 1 493 ? 1.158 18.016 -4.441 1 98.69 493 PHE A C 1
ATOM 4005 O O . PHE A 1 493 ? 2.184 18.016 -5.125 1 98.69 493 PHE A O 1
ATOM 4012 N N . CYS A 1 494 ? 1.153 18.156 -3.139 1 98.44 494 CYS A N 1
ATOM 4013 C CA . CYS A 1 494 ? 2.361 18.594 -2.451 1 98.44 494 CYS A CA 1
ATOM 4014 C C . CYS A 1 494 ? 3.213 17.406 -2.027 1 98.44 494 CYS A C 1
ATOM 4016 O O . CYS A 1 494 ? 4.367 17.562 -1.633 1 98.44 494 CYS A O 1
ATOM 4018 N N . GLY A 1 495 ? 2.723 16.266 -2.131 1 97.5 495 GLY A N 1
ATOM 4019 C CA . GLY A 1 495 ? 3.434 15.094 -1.637 1 97.5 495 GLY A CA 1
ATOM 4020 C C . GLY A 1 495 ? 4.496 14.586 -2.596 1 97.5 495 GLY A C 1
ATOM 4021 O O . GLY A 1 495 ? 4.391 14.789 -3.809 1 97.5 495 GLY A O 1
ATOM 4022 N N . ARG A 1 496 ? 5.555 13.945 -2.021 1 97.75 496 ARG A N 1
ATOM 4023 C CA . ARG A 1 496 ? 6.441 13.133 -2.854 1 97.75 496 ARG A CA 1
ATOM 4024 C C . ARG A 1 496 ? 5.734 11.875 -3.346 1 97.75 496 ARG A C 1
ATOM 4026 O O . ARG A 1 496 ? 5.23 11.086 -2.543 1 97.75 496 ARG A O 1
ATOM 4033 N N . PRO A 1 497 ? 5.68 11.711 -4.656 1 97.69 497 PRO A N 1
ATOM 4034 C CA . PRO A 1 497 ? 4.883 10.617 -5.215 1 97.69 497 PRO A CA 1
ATOM 4035 C C . PRO A 1 497 ? 5.383 9.242 -4.785 1 97.69 497 PRO A C 1
ATOM 4037 O O . PRO A 1 497 ? 6.598 9.016 -4.723 1 97.69 497 PRO A O 1
ATOM 4040 N N . THR A 1 498 ? 4.562 8.336 -4.418 1 96.88 498 THR A N 1
ATOM 4041 C CA . THR A 1 498 ? 4.691 6.895 -4.215 1 96.88 498 THR A CA 1
ATOM 4042 C C . THR A 1 498 ? 3.402 6.176 -4.602 1 96.88 498 THR A C 1
ATOM 4044 O O . THR A 1 498 ? 2.42 6.816 -4.984 1 96.88 498 THR A O 1
ATOM 4047 N N . LEU A 1 499 ? 3.363 4.93 -4.438 1 96.44 499 LEU A N 1
ATOM 4048 C CA . LEU A 1 499 ? 2.15 4.176 -4.73 1 96.44 499 LEU A CA 1
ATOM 4049 C C . LEU A 1 499 ? 1.133 4.32 -3.604 1 96.44 499 LEU A C 1
ATOM 4051 O O . LEU A 1 499 ? -0.034 3.957 -3.764 1 96.44 499 LEU A O 1
ATOM 4055 N N . ASN A 1 500 ? 1.539 4.879 -2.473 1 94.44 500 ASN A N 1
ATOM 4056 C CA . ASN A 1 500 ? 0.689 4.984 -1.291 1 94.44 500 ASN A CA 1
ATOM 4057 C C . ASN A 1 500 ? 0.761 6.375 -0.671 1 94.44 500 ASN A C 1
ATOM 4059 O O . ASN A 1 500 ? 0.732 6.516 0.553 1 94.44 500 ASN A O 1
ATOM 4063 N N . ASN A 1 501 ? 0.906 7.293 -1.51 1 94.69 501 ASN A N 1
ATOM 4064 C CA . ASN A 1 501 ? 1.004 8.664 -1.015 1 94.69 501 ASN A CA 1
ATOM 4065 C C . ASN A 1 501 ? -0.292 9.109 -0.344 1 94.69 501 ASN A C 1
ATOM 4067 O O . ASN A 1 501 ? -1.361 9.062 -0.955 1 94.69 501 ASN A O 1
ATOM 4071 N N . PHE A 1 502 ? -0.247 9.531 0.897 1 94.12 502 PHE A N 1
ATOM 4072 C CA . PHE A 1 502 ? -1.434 9.969 1.625 1 94.12 502 PHE A CA 1
ATOM 4073 C C . PHE A 1 502 ? -1.234 11.367 2.203 1 94.12 502 PHE A C 1
ATOM 4075 O O . PHE A 1 502 ? -2.127 12.211 2.121 1 94.12 502 PHE A O 1
ATOM 4082 N N . GLN A 1 503 ? -0.051 11.641 2.672 1 95.31 503 GLN A N 1
ATOM 4083 C CA . GLN A 1 503 ? 0.27 12.938 3.258 1 95.31 503 GLN A CA 1
ATOM 4084 C C . GLN A 1 503 ? 1.562 13.5 2.674 1 95.31 503 GLN A C 1
ATOM 4086 O O . GLN A 1 503 ? 2.398 12.75 2.164 1 95.31 503 GLN A O 1
ATOM 4091 N N . ALA A 1 504 ? 1.734 14.758 2.76 1 96.94 504 ALA A N 1
ATOM 4092 C CA . ALA A 1 504 ? 2.928 15.422 2.236 1 96.94 504 ALA A CA 1
ATOM 4093 C C . ALA A 1 504 ? 4.051 15.422 3.271 1 96.94 504 ALA A C 1
ATOM 4095 O O . ALA A 1 504 ? 5.199 15.109 2.953 1 96.94 504 ALA A O 1
ATOM 4096 N N . SER A 1 505 ? 3.727 15.766 4.496 1 96.88 505 SER A N 1
ATOM 4097 C CA . SER A 1 505 ? 4.734 15.883 5.547 1 96.88 505 SER A CA 1
ATOM 4098 C C . SER A 1 505 ? 4.781 14.633 6.414 1 96.88 505 SER A C 1
ATOM 4100 O O . SER A 1 505 ? 3.857 13.812 6.387 1 96.88 505 SER A O 1
ATOM 4102 N N . SER A 1 506 ? 5.836 14.508 7.207 1 95.12 506 SER A N 1
ATOM 4103 C CA . SER A 1 506 ? 6.09 13.289 7.969 1 95.12 506 SER A CA 1
ATOM 4104 C C . SER A 1 506 ? 5.188 13.211 9.195 1 95.12 506 SER A C 1
ATOM 4106 O O . SER A 1 506 ? 4.855 12.117 9.656 1 95.12 506 SER A O 1
ATOM 4108 N N . TRP A 1 507 ? 4.656 14.375 9.734 1 93.25 507 TRP A N 1
ATOM 4109 C CA . TRP A 1 507 ? 4.035 14.359 11.055 1 93.25 507 TRP A CA 1
ATOM 4110 C C . TRP A 1 507 ? 2.588 14.836 10.977 1 93.25 507 TRP A C 1
ATOM 4112 O O . TRP A 1 507 ? 1.99 15.188 12 1 93.25 507 TRP A O 1
ATOM 4122 N N . SER A 1 508 ? 2.004 14.82 9.859 1 93.69 508 SER A N 1
ATOM 4123 C CA . SER A 1 508 ? 0.646 15.32 9.672 1 93.69 508 SER A CA 1
ATOM 4124 C C . SER A 1 508 ? -0.353 14.562 10.531 1 93.69 508 SER A C 1
ATOM 4126 O O . SER A 1 508 ? -1.277 15.148 11.094 1 93.69 508 SER A O 1
ATOM 4128 N N . LYS A 1 509 ? -0.259 13.188 10.633 1 92.88 509 LYS A N 1
ATOM 4129 C CA . LYS A 1 509 ? -1.144 12.258 11.336 1 92.88 509 LYS A CA 1
ATOM 4130 C C . LYS A 1 509 ? -2.564 12.336 10.781 1 92.88 509 LYS A C 1
ATOM 4132 O O . LYS A 1 509 ? -3.527 12.039 11.492 1 92.88 509 LYS A O 1
ATOM 4137 N N . MET A 1 510 ? -2.697 12.859 9.547 1 94.5 510 MET A N 1
ATOM 4138 C CA . MET A 1 510 ? -4.027 13.07 8.984 1 94.5 510 MET A CA 1
ATOM 4139 C C . MET A 1 510 ? -4.762 11.75 8.805 1 94.5 510 MET A C 1
ATOM 4141 O O . MET A 1 510 ? -4.137 10.719 8.555 1 94.5 510 MET A O 1
ATOM 4145 N N . LYS A 1 511 ? -6.004 11.789 9.023 1 94.56 511 LYS A N 1
ATOM 4146 C CA . LYS A 1 511 ? -6.973 10.703 8.875 1 94.56 511 LYS A CA 1
ATOM 4147 C C . LYS A 1 511 ? -8.25 11.203 8.203 1 94.56 511 LYS A C 1
ATOM 4149 O O . LYS A 1 511 ? -8.766 12.266 8.555 1 94.56 511 LYS A O 1
ATOM 4154 N N . ASN A 1 512 ? -8.742 10.469 7.25 1 96.19 512 ASN A N 1
ATOM 4155 C CA . ASN A 1 512 ? -9.938 10.883 6.523 1 96.19 512 ASN A CA 1
ATOM 4156 C C . ASN A 1 512 ? -11.133 11.047 7.457 1 96.19 512 ASN A C 1
ATOM 4158 O O . ASN A 1 512 ? -11.344 10.219 8.352 1 96.19 512 ASN A O 1
ATOM 4162 N N . TYR A 1 513 ? -11.922 12.109 7.23 1 97.19 513 TYR A N 1
ATOM 4163 C CA . TYR A 1 513 ? -13.094 12.281 8.086 1 97.19 513 TYR A CA 1
ATOM 4164 C C . TYR A 1 513 ? -14.219 12.977 7.332 1 97.19 513 TYR A C 1
ATOM 4166 O O . TYR A 1 513 ? -15.312 13.172 7.875 1 97.19 513 TYR A O 1
ATOM 4174 N N . TYR A 1 514 ? -14 13.383 6.07 1 97.81 514 TYR A N 1
ATOM 4175 C CA . TYR A 1 514 ? -15.062 14 5.273 1 97.81 514 TYR A CA 1
ATOM 4176 C C . TYR A 1 514 ? -15.016 13.5 3.834 1 97.81 514 TYR A C 1
ATOM 4178 O O . TYR A 1 514 ? -13.945 13.148 3.328 1 97.81 514 TYR A O 1
ATOM 4186 N N . ASP A 1 515 ? -16.188 13.539 3.184 1 97.06 515 ASP A N 1
ATOM 4187 C CA . ASP A 1 515 ? -16.312 13.141 1.787 1 97.06 515 ASP A CA 1
ATOM 4188 C C . ASP A 1 515 ? -15.883 14.266 0.85 1 97.06 515 ASP A C 1
ATOM 4190 O O . ASP A 1 515 ? -16.375 15.391 0.952 1 97.06 515 ASP A O 1
ATOM 4194 N N . PRO A 1 516 ? -14.992 13.969 -0.112 1 97.19 516 PRO A N 1
ATOM 4195 C CA . PRO A 1 516 ? -14.562 15 -1.068 1 97.19 516 PRO A CA 1
ATOM 4196 C C . PRO A 1 516 ? -15.734 15.617 -1.831 1 97.19 516 PRO A C 1
ATOM 4198 O O . PRO A 1 516 ? -15.625 16.734 -2.344 1 97.19 516 PRO A O 1
ATOM 4201 N N . ALA A 1 517 ? -16.844 14.969 -1.878 1 97.38 517 ALA A N 1
ATOM 4202 C CA . ALA A 1 517 ? -18.031 15.508 -2.539 1 97.38 517 ALA A CA 1
ATOM 4203 C C . ALA A 1 517 ? -18.547 16.75 -1.81 1 97.38 517 ALA A C 1
ATOM 4205 O O . ALA A 1 517 ? -19.188 17.609 -2.414 1 97.38 517 ALA A O 1
ATOM 4206 N N . MET A 1 518 ? -18.234 16.859 -0.558 1 98.31 518 MET A N 1
ATOM 4207 C CA . MET A 1 518 ? -18.734 17.984 0.228 1 98.31 518 MET A CA 1
ATOM 4208 C C . MET A 1 518 ? -18.031 19.266 -0.149 1 98.31 518 MET A C 1
ATOM 4210 O O . MET A 1 518 ? -18.656 20.312 -0.323 1 98.31 518 MET A O 1
ATOM 4214 N N . THR A 1 519 ? -16.734 19.25 -0.287 1 98.56 519 THR A N 1
ATOM 4215 C CA . THR A 1 519 ? -16.016 20.438 -0.713 1 98.56 519 THR A CA 1
ATOM 4216 C C . THR A 1 519 ? -16.359 20.797 -2.16 1 98.56 519 THR A C 1
ATOM 4218 O O . THR A 1 519 ? -16.438 21.969 -2.518 1 98.56 519 THR A O 1
ATOM 4221 N N . LYS A 1 520 ? -16.516 19.781 -2.984 1 98.31 520 LYS A N 1
ATOM 4222 C CA . LYS A 1 520 ? -16.938 20 -4.363 1 98.31 520 LYS A CA 1
ATOM 4223 C C . LYS A 1 520 ? -18.297 20.719 -4.418 1 98.31 520 LYS A C 1
ATOM 4225 O O . LYS A 1 520 ? -18.469 21.656 -5.191 1 98.31 520 LYS A O 1
ATOM 4230 N N . LYS A 1 521 ? -19.219 20.266 -3.607 1 98.56 521 LYS A N 1
ATOM 4231 C CA . LYS A 1 521 ? -20.547 20.891 -3.52 1 98.56 521 LYS A CA 1
ATOM 4232 C C . LYS A 1 521 ? -20.438 22.344 -3.068 1 98.56 521 LYS A C 1
ATOM 4234 O O . LYS A 1 521 ? -21.062 23.219 -3.65 1 98.56 521 LYS A O 1
ATOM 4239 N N . ALA A 1 522 ? -19.641 22.594 -2.057 1 98.88 522 ALA A N 1
ATOM 4240 C CA . ALA A 1 522 ? -19.453 23.953 -1.557 1 98.88 522 ALA A CA 1
ATOM 4241 C C . ALA A 1 522 ? -18.844 24.859 -2.631 1 98.88 522 ALA A C 1
ATOM 4243 O O . ALA A 1 522 ? -19.281 26 -2.811 1 98.88 522 ALA A O 1
ATOM 4244 N N . ALA A 1 523 ? -17.875 24.359 -3.344 1 98.88 523 ALA A N 1
ATOM 4245 C CA . ALA A 1 523 ? -17.25 25.125 -4.418 1 98.88 523 ALA A CA 1
ATOM 4246 C C . ALA A 1 523 ? -18.25 25.453 -5.512 1 98.88 523 ALA A C 1
ATOM 4248 O O . ALA A 1 523 ? -18.266 26.578 -6.027 1 98.88 523 ALA A O 1
ATOM 4249 N N . LYS A 1 524 ? -19.078 24.5 -5.871 1 98.69 524 LYS A N 1
ATOM 4250 C CA . LYS A 1 524 ? -20.094 24.734 -6.887 1 98.69 524 LYS A CA 1
ATOM 4251 C C . LYS A 1 524 ? -21.062 25.828 -6.453 1 98.69 524 LYS A C 1
ATOM 4253 O O . LYS A 1 524 ? -21.422 26.703 -7.246 1 98.69 524 LYS A O 1
ATOM 4258 N N . LEU A 1 525 ? -21.484 25.766 -5.215 1 98.88 525 LEU A N 1
ATOM 4259 C CA . LEU A 1 525 ? -22.422 26.75 -4.672 1 98.88 525 LEU A CA 1
ATOM 4260 C C . LEU A 1 525 ? -21.797 28.141 -4.672 1 98.88 525 LEU A C 1
ATOM 4262 O O . LEU A 1 525 ? -22.422 29.094 -5.133 1 98.88 525 LEU A O 1
ATOM 4266 N N . MET A 1 526 ? -20.578 28.328 -4.188 1 98.88 526 MET A N 1
ATOM 4267 C CA . MET A 1 526 ? -19.891 29.625 -4.203 1 98.88 526 MET A CA 1
ATOM 4268 C C . MET A 1 526 ? -19.781 30.172 -5.629 1 98.88 526 MET A C 1
ATOM 4270 O O . MET A 1 526 ? -20.031 31.344 -5.871 1 98.88 526 MET A O 1
ATOM 4274 N N . ASN A 1 527 ? -19.391 29.297 -6.543 1 98.69 527 ASN A N 1
ATOM 4275 C CA . ASN A 1 527 ? -19.172 29.703 -7.93 1 98.69 527 ASN A CA 1
ATOM 4276 C C . ASN A 1 527 ? -20.484 30.109 -8.602 1 98.69 527 ASN A C 1
ATOM 4278 O O . ASN A 1 527 ? -20.484 30.953 -9.492 1 98.69 527 ASN A O 1
ATOM 4282 N N . SER A 1 528 ? -21.594 29.531 -8.18 1 98.62 528 SER A N 1
ATOM 4283 C CA . SER A 1 528 ? -22.875 29.828 -8.789 1 98.62 528 SER A CA 1
ATOM 4284 C C . SER A 1 528 ? -23.281 31.281 -8.586 1 98.62 528 SER A C 1
ATOM 4286 O O . SER A 1 528 ? -24.078 31.828 -9.344 1 98.62 528 SER A O 1
ATOM 4288 N N . VAL A 1 529 ? -22.688 31.969 -7.574 1 98.62 529 VAL A N 1
ATOM 4289 C CA . VAL A 1 529 ? -23.047 33.344 -7.301 1 98.62 529 VAL A CA 1
ATOM 4290 C C . VAL A 1 529 ? -21.828 34.25 -7.453 1 98.62 529 VAL A C 1
ATOM 4292 O O . VAL A 1 529 ? -21.844 35.406 -7.059 1 98.62 529 VAL A O 1
ATOM 4295 N N . ALA A 1 530 ? -20.766 33.781 -8.023 1 98.69 530 ALA A N 1
ATOM 4296 C CA . ALA A 1 530 ? -19.484 34.469 -8.062 1 98.69 530 ALA A CA 1
ATOM 4297 C C . ALA A 1 530 ? -19.578 35.781 -8.867 1 98.69 530 ALA A C 1
ATOM 4299 O O . ALA A 1 530 ? -18.984 36.781 -8.5 1 98.69 530 ALA A O 1
ATOM 4300 N N . GLU A 1 531 ? -20.328 35.75 -9.992 1 98.38 531 GLU A N 1
ATOM 4301 C CA . GLU A 1 531 ? -20.484 36.969 -10.812 1 98.38 531 GLU A CA 1
ATOM 4302 C C . GLU A 1 531 ? -21.156 38.094 -10.023 1 98.38 531 GLU A C 1
ATOM 4304 O O . GLU A 1 531 ? -20.781 39.25 -10.18 1 98.38 531 GLU A O 1
ATOM 4309 N N . LYS A 1 532 ? -22.062 37.688 -9.156 1 98.31 532 LYS A N 1
ATOM 4310 C CA . LYS A 1 532 ? -22.812 38.656 -8.352 1 98.31 532 LYS A CA 1
ATOM 4311 C C . LYS A 1 532 ? -21.906 39.375 -7.379 1 98.31 532 LYS A C 1
ATOM 4313 O O . LYS A 1 532 ? -22.141 40.562 -7.055 1 98.31 532 LYS A O 1
ATOM 4318 N N . TYR A 1 533 ? -20.859 38.812 -6.945 1 98.06 533 TYR A N 1
ATOM 4319 C CA . TYR A 1 533 ? -20.047 39.375 -5.879 1 98.06 533 TYR A CA 1
ATOM 4320 C C . TYR A 1 533 ? -18.641 39.688 -6.367 1 98.06 533 TYR A C 1
ATOM 4322 O O . TYR A 1 533 ? -17.703 39.781 -5.562 1 98.06 533 TYR A O 1
ATOM 4330 N N . ARG A 1 534 ? -18.484 39.719 -7.707 1 97.69 534 ARG A N 1
ATOM 4331 C CA . ARG A 1 534 ? -17.219 40.188 -8.273 1 97.69 534 ARG A CA 1
ATOM 4332 C C . ARG A 1 534 ? -16.766 41.5 -7.641 1 97.69 534 ARG A C 1
ATOM 4334 O O . ARG A 1 534 ? -17.547 42.438 -7.527 1 97.69 534 ARG A O 1
ATOM 4341 N N . GLY A 1 535 ? -15.547 41.469 -7.109 1 96.06 535 GLY A N 1
ATOM 4342 C CA . GLY A 1 535 ? -14.992 42.688 -6.508 1 96.06 535 GLY A CA 1
ATOM 4343 C C . GLY A 1 535 ? -15.016 42.656 -4.992 1 96.06 535 GLY A C 1
ATOM 4344 O O . GLY A 1 535 ? -14.32 43.438 -4.344 1 96.06 535 GLY A O 1
ATOM 4345 N N . ASN A 1 536 ? -15.859 41.906 -4.398 1 97.19 536 ASN A N 1
ATOM 4346 C CA . ASN A 1 536 ? -15.812 41.719 -2.953 1 97.19 536 ASN A CA 1
ATOM 4347 C C . ASN A 1 536 ? -14.57 40.906 -2.535 1 97.19 536 ASN A C 1
ATOM 4349 O O . ASN A 1 536 ? -14.484 39.719 -2.773 1 97.19 536 ASN A O 1
ATOM 4353 N N . ASN A 1 537 ? -13.672 41.562 -1.87 1 97.38 537 ASN A N 1
ATOM 4354 C CA . ASN A 1 537 ? -12.352 41 -1.607 1 97.38 537 ASN A CA 1
ATOM 4355 C C . ASN A 1 537 ? -12.43 39.75 -0.721 1 97.38 537 ASN A C 1
ATOM 4357 O O . ASN A 1 537 ? -11.75 38.781 -0.971 1 97.38 537 ASN A O 1
ATOM 4361 N N . ASN A 1 538 ? -13.25 39.812 0.309 1 97.94 538 ASN A N 1
ATOM 4362 C CA . ASN A 1 538 ? -13.414 38.656 1.188 1 97.94 538 ASN A CA 1
ATOM 4363 C C . ASN A 1 538 ? -14.039 37.469 0.451 1 97.94 538 ASN A C 1
ATOM 4365 O O . ASN A 1 538 ? -13.602 36.344 0.617 1 97.94 538 ASN A O 1
ATOM 4369 N N . PHE A 1 539 ? -15.023 37.75 -0.375 1 98.12 539 PHE A N 1
ATOM 4370 C CA . PHE A 1 539 ? -15.68 36.719 -1.136 1 98.12 539 PHE A CA 1
ATOM 4371 C C . PHE A 1 539 ? -14.703 36.062 -2.117 1 98.12 539 PHE A C 1
ATOM 4373 O O . PHE A 1 539 ? -14.625 34.844 -2.211 1 98.12 539 PHE A O 1
ATOM 4380 N N . GLU A 1 540 ? -13.984 36.906 -2.811 1 98.5 540 GLU A N 1
ATOM 4381 C CA . GLU A 1 540 ? -13.07 36.375 -3.82 1 98.5 540 GLU A CA 1
ATOM 4382 C C . GLU A 1 540 ? -11.961 35.562 -3.184 1 98.5 540 GLU A C 1
ATOM 4384 O O . GLU A 1 540 ? -11.523 34.562 -3.752 1 98.5 540 GLU A O 1
ATOM 4389 N N . TYR A 1 541 ? -11.477 35.938 -2.018 1 98.38 541 TYR A N 1
ATOM 4390 C CA . TYR A 1 541 ? -10.516 35.125 -1.291 1 98.38 541 TYR A CA 1
ATOM 4391 C C . TYR A 1 541 ? -11.078 33.75 -1.011 1 98.38 541 TYR A C 1
ATOM 4393 O O . TYR A 1 541 ? -10.43 32.719 -1.291 1 98.38 541 TYR A O 1
ATOM 4401 N N . ASP A 1 542 ? -12.258 33.719 -0.508 1 98.69 542 ASP A N 1
ATOM 4402 C CA . ASP A 1 542 ? -12.859 32.438 -0.123 1 98.69 542 ASP A CA 1
ATOM 4403 C C . ASP A 1 542 ? -13.234 31.609 -1.353 1 98.69 542 ASP A C 1
ATOM 4405 O O . ASP A 1 542 ? -13.148 30.375 -1.333 1 98.69 542 ASP A O 1
ATOM 4409 N N . LEU A 1 543 ? -13.703 32.312 -2.418 1 98.88 543 LEU A N 1
ATOM 4410 C CA . LEU A 1 543 ? -14 31.641 -3.67 1 98.88 543 LEU A CA 1
ATOM 4411 C C . LEU A 1 543 ? -12.789 30.844 -4.152 1 98.88 543 LEU A C 1
ATOM 4413 O O . LEU A 1 543 ? -12.914 29.656 -4.473 1 98.88 543 LEU A O 1
ATOM 4417 N N . VAL A 1 544 ? -11.672 31.438 -4.145 1 98.88 544 VAL A N 1
ATOM 4418 C CA . VAL A 1 544 ? -10.438 30.797 -4.617 1 98.88 544 VAL A CA 1
ATOM 4419 C C . VAL A 1 544 ? -10.023 29.688 -3.656 1 98.88 544 VAL A C 1
ATOM 4421 O O . VAL A 1 544 ? -9.703 28.578 -4.082 1 98.88 544 VAL A O 1
ATOM 4424 N N . ASP A 1 545 ? -10.086 29.938 -2.387 1 98.75 545 ASP A N 1
ATOM 4425 C CA . ASP A 1 545 ? -9.625 28.984 -1.39 1 98.75 545 ASP A CA 1
ATOM 4426 C C . ASP A 1 545 ? -10.523 27.75 -1.357 1 98.75 545 ASP A C 1
ATOM 4428 O O . ASP A 1 545 ? -10.031 26.609 -1.267 1 98.75 545 ASP A O 1
ATOM 4432 N N . ILE A 1 546 ? -11.797 27.922 -1.44 1 98.88 546 ILE A N 1
ATOM 4433 C CA . ILE A 1 546 ? -12.75 26.812 -1.425 1 98.88 546 ILE A CA 1
ATOM 4434 C C . ILE A 1 546 ? -12.641 26.031 -2.727 1 98.88 546 ILE A C 1
ATOM 4436 O O . ILE A 1 546 ? -12.672 24.797 -2.717 1 98.88 546 ILE A O 1
ATOM 4440 N N . THR A 1 547 ? -12.492 26.719 -3.838 1 98.88 547 THR A N 1
ATOM 4441 C CA . THR A 1 547 ? -12.305 26.047 -5.121 1 98.88 547 THR A CA 1
ATOM 4442 C C . THR A 1 547 ? -11 25.266 -5.129 1 98.88 547 THR A C 1
ATOM 4444 O O . THR A 1 547 ? -10.953 24.125 -5.617 1 98.88 547 THR A O 1
ATOM 4447 N N . ARG A 1 548 ? -9.953 25.844 -4.598 1 98.88 548 ARG A N 1
ATOM 4448 C CA . ARG A 1 548 ? -8.672 25.172 -4.449 1 98.88 548 ARG A CA 1
ATOM 4449 C C . ARG A 1 548 ? -8.828 23.859 -3.68 1 98.88 548 ARG A C 1
ATOM 4451 O O . ARG A 1 548 ? -8.32 22.828 -4.098 1 98.88 548 ARG A O 1
ATOM 4458 N N . GLN A 1 549 ? -9.523 23.953 -2.547 1 98.81 549 GLN A N 1
ATOM 4459 C CA . GLN A 1 549 ? -9.719 22.781 -1.692 1 98.81 549 GLN A CA 1
ATOM 4460 C C . GLN A 1 549 ? -10.469 21.688 -2.43 1 98.81 549 GLN A C 1
ATOM 4462 O O . GLN A 1 549 ? -10.109 20.5 -2.338 1 98.81 549 GLN A O 1
ATOM 4467 N N . ALA A 1 550 ? -11.469 22.078 -3.115 1 98.75 550 ALA A N 1
ATOM 4468 C CA . ALA A 1 550 ? -12.258 21.109 -3.869 1 98.75 550 ALA A CA 1
ATOM 4469 C C . ALA A 1 550 ? -11.414 20.422 -4.938 1 98.75 550 ALA A C 1
ATOM 4471 O O . ALA A 1 550 ? -11.477 19.203 -5.094 1 98.75 550 ALA A O 1
ATOM 4472 N N . LEU A 1 551 ? -10.656 21.203 -5.668 1 98.75 551 LEU A N 1
ATOM 4473 C CA . LEU A 1 551 ? -9.828 20.641 -6.723 1 98.75 551 LEU A CA 1
ATOM 4474 C C . LEU A 1 551 ? -8.766 19.703 -6.141 1 98.75 551 LEU A C 1
ATOM 4476 O O . LEU A 1 551 ? -8.492 18.656 -6.703 1 98.75 551 LEU A O 1
ATOM 4480 N N . ALA A 1 552 ? -8.164 20.094 -5.047 1 98.44 552 ALA A N 1
ATOM 4481 C CA . ALA A 1 552 ? -7.176 19.234 -4.379 1 98.44 552 ALA A CA 1
ATOM 4482 C C . ALA A 1 552 ? -7.801 17.922 -3.939 1 98.44 552 ALA A C 1
ATOM 4484 O O . ALA A 1 552 ? -7.195 16.859 -4.09 1 98.44 552 ALA A O 1
ATOM 4485 N N . ASP A 1 553 ? -9 18 -3.365 1 98.19 553 ASP A N 1
ATOM 4486 C CA . ASP A 1 553 ? -9.695 16.797 -2.936 1 98.19 553 ASP A CA 1
ATOM 4487 C C . ASP A 1 553 ? -10.023 15.891 -4.125 1 98.19 553 ASP A C 1
ATOM 4489 O O . ASP A 1 553 ? -9.859 14.672 -4.047 1 98.19 553 ASP A O 1
ATOM 4493 N N . GLN A 1 554 ? -10.453 16.516 -5.18 1 98 554 GLN A N 1
ATOM 4494 C CA . GLN A 1 554 ? -10.75 15.742 -6.379 1 98 554 GLN A CA 1
ATOM 4495 C C . GLN A 1 554 ? -9.469 15.18 -6.992 1 98 554 GLN A C 1
ATOM 4497 O O . GLN A 1 554 ? -9.484 14.094 -7.582 1 98 554 GLN A O 1
ATOM 4502 N N . ALA A 1 555 ? -8.398 15.875 -6.906 1 98.38 555 ALA A N 1
ATOM 4503 C CA . ALA A 1 555 ? -7.113 15.391 -7.406 1 98.38 555 ALA A CA 1
ATOM 4504 C C . ALA A 1 555 ? -6.668 14.141 -6.645 1 98.38 555 ALA A C 1
ATOM 4506 O O . ALA A 1 555 ? -6.043 13.25 -7.219 1 98.38 555 ALA A O 1
ATOM 4507 N N . ARG A 1 556 ? -6.914 14.117 -5.34 1 98.06 556 ARG A N 1
ATOM 4508 C CA . ARG A 1 556 ? -6.609 12.906 -4.586 1 98.06 556 ARG A CA 1
ATOM 4509 C C . ARG A 1 556 ? -7.371 11.711 -5.141 1 98.06 556 ARG A C 1
ATOM 4511 O O . ARG A 1 556 ? -6.816 10.617 -5.258 1 98.06 556 ARG A O 1
ATOM 4518 N N . LEU A 1 557 ? -8.633 11.93 -5.441 1 97.25 557 LEU A N 1
ATOM 4519 C CA . LEU A 1 557 ? -9.414 10.883 -6.082 1 97.25 557 LEU A CA 1
ATOM 4520 C C . LEU A 1 557 ? -8.789 10.469 -7.406 1 97.25 557 LEU A C 1
ATOM 4522 O O . LEU A 1 557 ? -8.68 9.273 -7.699 1 97.25 557 LEU A O 1
ATOM 4526 N N . GLN A 1 558 ? -8.422 11.438 -8.18 1 97.94 558 GLN A N 1
ATOM 4527 C CA . GLN A 1 558 ? -7.797 11.188 -9.477 1 97.94 558 GLN A CA 1
ATOM 4528 C C . GLN A 1 558 ? -6.484 10.422 -9.32 1 97.94 558 GLN A C 1
ATOM 4530 O O . GLN A 1 558 ? -6.207 9.492 -10.086 1 97.94 558 GLN A O 1
ATOM 4535 N N . TYR A 1 559 ? -5.645 10.812 -8.359 1 98.5 559 TYR A N 1
ATOM 4536 C CA . TYR A 1 559 ? -4.398 10.117 -8.047 1 98.5 559 TYR A CA 1
ATOM 4537 C C . TYR A 1 559 ? -4.652 8.648 -7.742 1 98.5 559 TYR A C 1
ATOM 4539 O O . TYR A 1 559 ? -4.004 7.766 -8.312 1 98.5 559 TYR A O 1
ATOM 4547 N N . GLN A 1 560 ? -5.602 8.445 -6.859 1 98.31 560 GLN A N 1
ATOM 4548 C CA . GLN A 1 560 ? -5.906 7.074 -6.473 1 98.31 560 GLN A CA 1
ATOM 4549 C C . GLN A 1 560 ? -6.375 6.254 -7.676 1 98.31 560 GLN A C 1
ATOM 4551 O O . GLN A 1 560 ? -6.004 5.09 -7.82 1 98.31 560 GLN A O 1
ATOM 4556 N N . LYS A 1 561 ? -7.172 6.82 -8.484 1 97.56 561 LYS A N 1
ATOM 4557 C CA . LYS A 1 561 ? -7.609 6.145 -9.703 1 97.56 561 LYS A CA 1
ATOM 4558 C C . LYS A 1 561 ? -6.43 5.832 -10.617 1 97.56 561 LYS A C 1
ATOM 4560 O O . LYS A 1 561 ? -6.371 4.758 -11.219 1 97.56 561 LYS A O 1
ATOM 4565 N N . THR A 1 562 ? -5.523 6.754 -10.773 1 98.56 562 THR A N 1
ATOM 4566 C CA . THR A 1 562 ? -4.328 6.57 -11.586 1 98.56 562 THR A CA 1
ATOM 4567 C C . THR A 1 562 ? -3.496 5.398 -11.07 1 98.56 562 THR A C 1
ATOM 4569 O O . THR A 1 562 ? -3.043 4.559 -11.852 1 98.56 562 THR A O 1
ATOM 4572 N N . ILE A 1 563 ? -3.312 5.336 -9.75 1 98.31 563 ILE A N 1
ATOM 4573 C CA . ILE A 1 563 ? -2.549 4.254 -9.133 1 98.31 563 ILE A CA 1
ATOM 4574 C C . ILE A 1 563 ? -3.281 2.928 -9.336 1 98.31 563 ILE A C 1
ATOM 4576 O O . ILE A 1 563 ? -2.65 1.891 -9.555 1 98.31 563 ILE A O 1
ATOM 4580 N N . ALA A 1 564 ? -4.605 3.004 -9.227 1 97.75 564 ALA A N 1
ATOM 4581 C CA . ALA A 1 564 ? -5.406 1.808 -9.477 1 97.75 564 ALA A CA 1
ATOM 4582 C C . ALA A 1 564 ? -5.152 1.271 -10.883 1 97.75 564 ALA A C 1
ATOM 4584 O O . ALA A 1 564 ? -5.004 0.062 -11.078 1 97.75 564 ALA A O 1
ATOM 4585 N N . ASP A 1 565 ? -5.09 2.162 -11.883 1 98 565 ASP A N 1
ATOM 4586 C CA . ASP A 1 565 ? -4.801 1.771 -13.258 1 98 565 ASP A CA 1
ATOM 4587 C C . ASP A 1 565 ? -3.428 1.113 -13.359 1 98 565 ASP A C 1
ATOM 4589 O O . ASP A 1 565 ? -3.266 0.112 -14.062 1 98 565 ASP A O 1
ATOM 4593 N N . TYR A 1 566 ? -2.398 1.646 -12.727 1 98.06 566 TYR A N 1
ATOM 4594 C CA . TYR A 1 566 ? -1.047 1.098 -12.719 1 98.06 566 TYR A CA 1
ATOM 4595 C C . TYR A 1 566 ? -1.03 -0.304 -12.125 1 98.06 566 TYR A C 1
ATOM 4597 O O . TYR A 1 566 ? -0.482 -1.234 -12.727 1 98.06 566 TYR A O 1
ATOM 4605 N N . LYS A 1 567 ? -1.692 -0.408 -10.961 1 97.25 567 LYS A N 1
ATOM 4606 C CA . LYS A 1 567 ? -1.688 -1.681 -10.242 1 97.25 567 LYS A CA 1
ATOM 4607 C C . LYS A 1 567 ? -2.432 -2.756 -11.031 1 97.25 567 LYS A C 1
ATOM 4609 O O . LYS A 1 567 ? -2.092 -3.938 -10.953 1 97.25 567 LYS A O 1
ATOM 4614 N N . ALA A 1 568 ? -3.389 -2.352 -11.789 1 96.5 568 ALA A N 1
ATOM 4615 C CA . ALA A 1 568 ? -4.16 -3.289 -12.602 1 96.5 568 ALA A CA 1
ATOM 4616 C C . ALA A 1 568 ? -3.52 -3.484 -13.977 1 96.5 568 ALA A C 1
ATOM 4618 O O . ALA A 1 568 ? -4.012 -4.266 -14.789 1 96.5 568 ALA A O 1
ATOM 4619 N N . PHE A 1 569 ? -2.434 -2.699 -14.25 1 97.31 569 PHE A N 1
ATOM 4620 C CA . PHE A 1 569 ? -1.645 -2.797 -15.477 1 97.31 569 PHE A CA 1
ATOM 4621 C C . PHE A 1 569 ? -2.459 -2.352 -16.688 1 97.31 569 PHE A C 1
ATOM 4623 O O . PHE A 1 569 ? -2.303 -2.895 -17.781 1 97.31 569 PHE A O 1
ATOM 4630 N N . SER A 1 570 ? -3.459 -1.509 -16.5 1 97.56 570 SER A N 1
ATOM 4631 C CA . SER A 1 570 ? -4.203 -0.872 -17.578 1 97.56 570 SER A CA 1
ATOM 4632 C C . SER A 1 570 ? -3.451 0.329 -18.141 1 97.56 570 SER A C 1
ATOM 4634 O O . SER A 1 570 ? -3.719 1.47 -17.766 1 97.56 570 SER A O 1
ATOM 4636 N N . ARG A 1 571 ? -2.607 0.163 -19.078 1 97.31 571 ARG A N 1
ATOM 4637 C CA . ARG A 1 571 ? -1.602 1.135 -19.484 1 97.31 571 ARG A CA 1
ATOM 4638 C C . ARG A 1 571 ? -2.25 2.344 -20.156 1 97.31 571 ARG A C 1
ATOM 4640 O O . ARG A 1 571 ? -1.883 3.486 -19.875 1 97.31 571 ARG A O 1
ATOM 4647 N N . LYS A 1 572 ? -3.232 2.121 -21 1 97.38 572 LYS A N 1
ATOM 4648 C CA . LYS A 1 572 ? -3.898 3.227 -21.688 1 97.38 572 LYS A CA 1
ATOM 4649 C C . LYS A 1 572 ? -4.66 4.102 -20.703 1 97.38 572 LYS A C 1
ATOM 4651 O O . LYS A 1 572 ? -4.594 5.332 -20.766 1 97.38 572 LYS A O 1
ATOM 4656 N N . GLN A 1 573 ? -5.395 3.467 -19.766 1 97.62 573 GLN A N 1
ATOM 4657 C CA . GLN A 1 573 ? -6.121 4.223 -18.75 1 97.62 573 GLN A CA 1
ATOM 4658 C C . GLN A 1 573 ? -5.16 4.98 -17.844 1 97.62 573 GLN A C 1
ATOM 4660 O O . GLN A 1 573 ? -5.445 6.109 -17.438 1 97.62 573 GLN A O 1
ATOM 4665 N N . PHE A 1 574 ? -3.998 4.348 -17.547 1 98.38 574 PHE A N 1
ATOM 4666 C CA . PHE A 1 574 ? -2.984 4.996 -16.719 1 98.38 574 PHE A CA 1
ATOM 4667 C C . PHE A 1 574 ? -2.512 6.293 -17.375 1 98.38 574 PHE A C 1
ATOM 4669 O O . PHE A 1 574 ? -2.449 7.336 -16.719 1 98.38 574 PHE A O 1
ATOM 4676 N N . ASP A 1 575 ? -2.248 6.199 -18.641 1 98.56 575 ASP A N 1
ATOM 4677 C CA . ASP A 1 575 ? -1.764 7.375 -19.344 1 98.56 575 ASP A CA 1
ATOM 4678 C C . ASP A 1 575 ? -2.793 8.5 -19.312 1 98.56 575 ASP A C 1
ATOM 4680 O O . ASP A 1 575 ? -2.447 9.656 -19.031 1 98.56 575 ASP A O 1
ATOM 4684 N N . ARG A 1 576 ? -3.988 8.141 -19.531 1 98.25 576 ARG A N 1
ATOM 4685 C CA . ARG A 1 576 ? -5.07 9.125 -19.547 1 98.25 576 ARG A CA 1
ATOM 4686 C C . ARG A 1 576 ? -5.25 9.766 -18.172 1 98.25 576 ARG A C 1
ATOM 4688 O O . ARG A 1 576 ? -5.34 10.984 -18.062 1 98.25 576 ARG A O 1
ATOM 4695 N N . ASP A 1 577 ? -5.348 8.977 -17.156 1 98.38 577 ASP A N 1
ATOM 4696 C CA . ASP A 1 577 ? -5.621 9.469 -15.805 1 98.38 577 ASP A CA 1
ATOM 4697 C C . ASP A 1 577 ? -4.422 10.227 -15.242 1 98.38 577 ASP A C 1
ATOM 4699 O O . ASP A 1 577 ? -4.582 11.188 -14.492 1 98.38 577 ASP A O 1
ATOM 4703 N N . ALA A 1 578 ? -3.201 9.789 -15.57 1 98.75 578 ALA A N 1
ATOM 4704 C CA . ALA A 1 578 ? -2.002 10.531 -15.188 1 98.75 578 ALA A CA 1
ATOM 4705 C C . ALA A 1 578 ? -1.99 11.922 -15.805 1 98.75 578 ALA A C 1
ATOM 4707 O O . ALA A 1 578 ? -1.681 12.906 -15.133 1 98.75 578 ALA A O 1
ATOM 4708 N N . GLU A 1 579 ? -2.336 11.984 -17.062 1 98.69 579 GLU A N 1
ATOM 4709 C CA . GLU A 1 579 ? -2.398 13.266 -17.75 1 98.69 579 GLU A CA 1
ATOM 4710 C C . GLU A 1 579 ? -3.439 14.188 -17.109 1 98.69 579 GLU A C 1
ATOM 4712 O O . GLU A 1 579 ? -3.199 15.383 -16.953 1 98.69 579 GLU A O 1
ATOM 4717 N N . ARG A 1 580 ? -4.562 13.648 -16.812 1 98.44 580 ARG A N 1
ATOM 4718 C CA . ARG A 1 580 ? -5.609 14.438 -16.188 1 98.44 580 ARG A CA 1
ATOM 4719 C C . ARG A 1 580 ? -5.148 14.984 -14.836 1 98.44 580 ARG A C 1
ATOM 4721 O O . ARG A 1 580 ? -5.414 16.141 -14.5 1 98.44 580 ARG A O 1
ATOM 4728 N N . PHE A 1 581 ? -4.512 14.148 -14.055 1 98.69 581 PHE A N 1
ATOM 4729 C CA . PHE A 1 581 ? -3.975 14.586 -12.773 1 98.69 581 PHE A CA 1
ATOM 4730 C C . PHE A 1 581 ? -3.027 15.766 -12.953 1 98.69 581 PHE A C 1
ATOM 4732 O O . PHE A 1 581 ? -3.109 16.75 -12.219 1 98.69 581 PHE A O 1
ATOM 4739 N N . LEU A 1 582 ? -2.127 15.625 -13.883 1 98.88 582 LEU A N 1
ATOM 4740 C CA . LEU A 1 582 ? -1.152 16.688 -14.133 1 98.88 582 LEU A CA 1
ATOM 4741 C C . LEU A 1 582 ? -1.843 17.969 -14.594 1 98.88 582 LEU A C 1
ATOM 4743 O O . LEU A 1 582 ? -1.423 19.062 -14.242 1 98.88 582 LEU A O 1
ATOM 4747 N N . LYS A 1 583 ? -2.895 17.828 -15.375 1 98.75 583 LYS A N 1
ATOM 4748 C CA . LYS A 1 583 ? -3.674 18.984 -15.789 1 98.75 583 LYS A CA 1
ATOM 4749 C C . LYS A 1 583 ? -4.344 19.656 -14.594 1 98.75 583 LYS A C 1
ATOM 4751 O O . LYS A 1 583 ? -4.422 20.891 -14.516 1 98.75 583 LYS A O 1
ATOM 4756 N N . MET A 1 584 ? -4.852 18.922 -13.672 1 98.81 584 MET A N 1
ATOM 4757 C CA . MET A 1 584 ? -5.453 19.453 -12.453 1 98.81 584 MET A CA 1
ATOM 4758 C C . MET A 1 584 ? -4.438 20.266 -11.656 1 98.81 584 MET A C 1
ATOM 4760 O O . MET A 1 584 ? -4.754 21.328 -11.141 1 98.81 584 MET A O 1
ATOM 4764 N N . LEU A 1 585 ? -3.24 19.688 -11.562 1 98.88 585 LEU A N 1
ATOM 4765 C CA . LEU A 1 585 ? -2.166 20.359 -10.844 1 98.88 585 LEU A CA 1
ATOM 4766 C C . LEU A 1 585 ? -1.866 21.719 -11.461 1 98.88 585 LEU A C 1
ATOM 4768 O O . LEU A 1 585 ? -1.767 22.719 -10.75 1 98.88 585 LEU A O 1
ATOM 4772 N N . LEU A 1 586 ? -1.81 21.797 -12.758 1 98.88 586 LEU A N 1
ATOM 4773 C CA . LEU A 1 586 ? -1.523 23.047 -13.445 1 98.88 586 LEU A CA 1
ATOM 4774 C C . LEU A 1 586 ? -2.707 24.016 -13.352 1 98.88 586 LEU A C 1
ATOM 4776 O O . LEU A 1 586 ? -2.521 25.234 -13.281 1 98.88 586 LEU A O 1
ATOM 4780 N N . LEU A 1 587 ? -3.906 23.469 -13.406 1 98.75 587 LEU A N 1
ATOM 4781 C CA . LEU A 1 587 ? -5.098 24.297 -13.234 1 98.75 587 LEU A CA 1
ATOM 4782 C C . LEU A 1 587 ? -5.133 24.922 -11.844 1 98.75 587 LEU A C 1
ATOM 4784 O O . LEU A 1 587 ? -5.562 26.062 -11.68 1 98.75 587 LEU A O 1
ATOM 4788 N N . GLN A 1 588 ? -4.734 24.156 -10.875 1 98.88 588 GLN A N 1
ATOM 4789 C CA . GLN A 1 588 ? -4.617 24.688 -9.523 1 98.88 588 GLN A CA 1
ATOM 4790 C C . GLN A 1 588 ? -3.629 25.844 -9.469 1 98.88 588 GLN A C 1
ATOM 4792 O O . GLN A 1 588 ? -3.867 26.844 -8.781 1 98.88 588 GLN A O 1
ATOM 4797 N N . ASP A 1 589 ? -2.51 25.672 -10.125 1 98.88 589 ASP A N 1
ATOM 4798 C CA . ASP A 1 589 ? -1.521 26.75 -10.203 1 98.88 589 ASP A CA 1
ATOM 4799 C C . ASP A 1 589 ? -2.135 28.016 -10.789 1 98.88 589 ASP A C 1
ATOM 4801 O O . ASP A 1 589 ? -1.927 29.109 -10.266 1 98.88 589 ASP A O 1
ATOM 4805 N N . LYS A 1 590 ? -2.885 27.859 -11.812 1 98.88 590 LYS A N 1
ATOM 4806 C CA . LYS A 1 590 ? -3.535 28.984 -12.469 1 98.88 590 LYS A CA 1
ATOM 4807 C C . LYS A 1 590 ? -4.531 29.672 -11.531 1 98.88 590 LYS A C 1
ATOM 4809 O O . LYS A 1 590 ? -4.562 30.891 -11.438 1 98.88 590 LYS A O 1
ATOM 4814 N N . LEU A 1 591 ? -5.309 28.906 -10.867 1 98.94 591 LEU A N 1
ATOM 4815 C CA . LEU A 1 591 ? -6.305 29.422 -9.938 1 98.94 591 LEU A CA 1
ATOM 4816 C C . LEU A 1 591 ? -5.641 30.25 -8.836 1 98.94 591 LEU A C 1
ATOM 4818 O O . LEU A 1 591 ? -6.055 31.375 -8.562 1 98.94 591 LEU A O 1
ATOM 4822 N N . LEU A 1 592 ? -4.605 29.734 -8.273 1 98.88 592 LEU A N 1
ATOM 4823 C CA . LEU A 1 592 ? -3.979 30.375 -7.117 1 98.88 592 LEU A CA 1
ATOM 4824 C C . LEU A 1 592 ? -3.188 31.609 -7.539 1 98.88 592 LEU A C 1
ATOM 4826 O O . LEU A 1 592 ? -2.957 32.5 -6.73 1 98.88 592 LEU A O 1
ATOM 4830 N N . GLY A 1 593 ? -2.875 31.672 -8.812 1 98.75 593 GLY A N 1
ATOM 4831 C CA . GLY A 1 593 ? -2.221 32.844 -9.344 1 98.75 593 GLY A CA 1
ATOM 4832 C C . GLY A 1 593 ? -3.094 34.094 -9.297 1 98.75 593 GLY A C 1
ATOM 4833 O O . GLY A 1 593 ? -2.598 35.219 -9.414 1 98.75 593 GLY A O 1
ATOM 4834 N N . THR A 1 594 ? -4.359 33.938 -9.039 1 98.81 594 THR A N 1
ATOM 4835 C CA . THR A 1 594 ? -5.297 35.062 -9.109 1 98.81 594 THR A CA 1
ATOM 4836 C C . THR A 1 594 ? -5.309 35.844 -7.805 1 98.81 594 THR A C 1
ATOM 4838 O O . THR A 1 594 ? -5.934 36.906 -7.715 1 98.81 594 THR A O 1
ATOM 4841 N N . ARG A 1 595 ? -4.602 35.375 -6.777 1 98.12 595 ARG A N 1
ATOM 4842 C CA . ARG A 1 595 ? -4.562 36.031 -5.473 1 98.12 595 ARG A CA 1
ATOM 4843 C C . ARG A 1 595 ? -3.137 36.094 -4.945 1 98.12 595 ARG A C 1
ATOM 4845 O O . ARG A 1 595 ? -2.404 35.125 -4.961 1 98.12 595 ARG A O 1
ATOM 4852 N N . THR A 1 596 ? -2.789 37.188 -4.398 1 97.56 596 THR A N 1
ATOM 4853 C CA . THR A 1 596 ? -1.433 37.406 -3.91 1 97.56 596 THR A CA 1
ATOM 4854 C C . THR A 1 596 ? -1.117 36.438 -2.762 1 97.56 596 THR A C 1
ATOM 4856 O O . THR A 1 596 ? 0.012 35.969 -2.641 1 97.56 596 THR A O 1
ATOM 4859 N N . GLU A 1 597 ? -2.076 36.125 -1.933 1 96.94 597 GLU A N 1
ATOM 4860 C CA . GLU A 1 597 ? -1.887 35.312 -0.733 1 96.94 597 GLU A CA 1
ATOM 4861 C C . GLU A 1 597 ? -1.43 33.906 -1.087 1 96.94 597 GLU A C 1
ATOM 4863 O O . GLU A 1 597 ? -0.878 33.188 -0.243 1 96.94 597 GLU A O 1
ATOM 4868 N N . PHE A 1 598 ? -1.673 33.5 -2.375 1 98.38 598 PHE A N 1
ATOM 4869 C CA . PHE A 1 598 ? -1.415 32.125 -2.766 1 98.38 598 PHE A CA 1
ATOM 4870 C C . PHE A 1 598 ? -0.309 32.062 -3.812 1 98.38 598 PHE A C 1
ATOM 4872 O O . PHE A 1 598 ? -0.264 31.125 -4.617 1 98.38 598 PHE A O 1
ATOM 4879 N N . ARG A 1 599 ? 0.559 33 -3.793 1 98.38 599 ARG A N 1
ATOM 4880 C CA . ARG A 1 599 ? 1.675 33.031 -4.734 1 98.38 599 ARG A CA 1
ATOM 4881 C C . ARG A 1 599 ? 3.008 32.906 -4.004 1 98.38 599 ARG A C 1
ATOM 4883 O O . ARG A 1 599 ? 3.23 33.562 -2.988 1 98.38 599 ARG A O 1
ATOM 4890 N N . VAL A 1 600 ? 3.893 32.125 -4.531 1 98.38 600 VAL A N 1
ATOM 4891 C CA . VAL A 1 600 ? 5.203 31.969 -3.918 1 98.38 600 VAL A CA 1
ATOM 4892 C C . VAL A 1 600 ? 5.961 33.281 -3.939 1 98.38 600 VAL A C 1
ATOM 4894 O O . VAL A 1 600 ? 6.75 33.562 -3.037 1 98.38 600 VAL A O 1
ATOM 4897 N N . GLY A 1 601 ? 5.637 34.125 -4.898 1 98.19 601 GLY A N 1
ATOM 4898 C CA . GLY A 1 601 ? 6.258 35.438 -5 1 98.19 601 GLY A CA 1
ATOM 4899 C C . GLY A 1 601 ? 5.992 36.344 -3.797 1 98.19 601 GLY A C 1
ATOM 4900 O O . GLY A 1 601 ? 6.828 37.156 -3.434 1 98.19 601 GLY A O 1
ATOM 4901 N N . HIS A 1 602 ? 4.828 36.156 -3.205 1 96.5 602 HIS A N 1
ATOM 4902 C CA . HIS A 1 602 ? 4.484 36.906 -1.993 1 96.5 602 HIS A CA 1
ATOM 4903 C C . HIS A 1 602 ? 5.48 36.625 -0.875 1 96.5 602 HIS A C 1
ATOM 4905 O O . HIS A 1 602 ? 5.891 37.531 -0.158 1 96.5 602 HIS A O 1
ATOM 4911 N N . TRP A 1 603 ? 5.984 35.469 -0.778 1 97.69 603 TRP A N 1
ATOM 4912 C CA . TRP A 1 603 ? 6.91 34.969 0.236 1 97.69 603 TRP A CA 1
ATOM 4913 C C . TRP A 1 603 ? 8.352 35.312 -0.138 1 97.69 603 TRP A C 1
ATOM 4915 O O . TRP A 1 603 ? 9.086 35.906 0.661 1 97.69 603 TRP A O 1
ATOM 4925 N N . THR A 1 604 ? 8.734 35.094 -1.369 1 98.06 604 THR A N 1
ATOM 4926 C CA . THR A 1 604 ? 10.125 35.281 -1.775 1 98.06 604 THR A CA 1
ATOM 4927 C C . THR A 1 604 ? 10.445 36.75 -1.968 1 98.06 604 THR A C 1
ATOM 4929 O O . THR A 1 604 ? 11.57 37.188 -1.708 1 98.06 604 THR A O 1
ATOM 4932 N N . GLN A 1 605 ? 9.516 37.531 -2.381 1 97.44 605 GLN A N 1
ATOM 4933 C CA . GLN A 1 605 ? 9.789 38.938 -2.553 1 97.44 605 GLN A CA 1
ATOM 4934 C C . GLN A 1 605 ? 10.023 39.625 -1.209 1 97.44 605 GLN A C 1
ATOM 4936 O O . GLN A 1 605 ? 10.859 40.531 -1.105 1 97.44 605 GLN A O 1
ATOM 4941 N N . ASP A 1 606 ? 9.258 39.25 -0.246 1 97.12 606 ASP A N 1
ATOM 4942 C CA . ASP A 1 606 ? 9.508 39.781 1.089 1 97.12 606 ASP A CA 1
ATOM 4943 C C . ASP A 1 606 ? 10.93 39.469 1.55 1 97.12 606 ASP A C 1
ATOM 4945 O O . ASP A 1 606 ? 11.594 40.312 2.145 1 97.12 606 ASP A O 1
ATOM 4949 N N . ALA A 1 607 ? 11.352 38.312 1.298 1 98.38 607 ALA A N 1
ATOM 4950 C CA . ALA A 1 607 ? 12.703 37.875 1.669 1 98.38 607 ALA A CA 1
ATOM 4951 C C . ALA A 1 607 ? 13.75 38.719 0.927 1 98.38 607 ALA A C 1
ATOM 4953 O O . ALA A 1 607 ? 14.68 39.25 1.539 1 98.38 607 ALA A O 1
ATOM 4954 N N . VAL A 1 608 ? 13.57 38.844 -0.37 1 98.12 608 VAL A N 1
ATOM 4955 C CA . VAL A 1 608 ? 14.516 39.594 -1.188 1 98.12 608 VAL A CA 1
ATOM 4956 C C . VAL A 1 608 ? 14.539 41.062 -0.739 1 98.12 608 VAL A C 1
ATOM 4958 O O . VAL A 1 608 ? 15.609 41.656 -0.618 1 98.12 608 VAL A O 1
ATOM 4961 N N . ASN A 1 609 ? 13.398 41.594 -0.427 1 97.44 609 ASN A N 1
ATOM 4962 C CA . ASN A 1 609 ? 13.273 42.969 -0.037 1 97.44 609 ASN A CA 1
ATOM 4963 C C . ASN A 1 609 ? 13.953 43.25 1.302 1 97.44 609 ASN A C 1
ATOM 4965 O O . ASN A 1 609 ? 14.266 44.406 1.619 1 97.44 609 ASN A O 1
ATOM 4969 N N . ALA A 1 610 ? 14.164 42.312 2.086 1 97.88 610 ALA A N 1
ATOM 4970 C CA . ALA A 1 610 ? 14.805 42.469 3.387 1 97.88 610 ALA A CA 1
ATOM 4971 C C . ALA A 1 610 ? 16.312 42.656 3.234 1 97.88 610 ALA A C 1
ATOM 4973 O O . ALA A 1 610 ? 16.984 43.094 4.168 1 97.88 610 ALA A O 1
ATOM 4974 N N . GLY A 1 611 ? 16.828 42.344 2.086 1 97.75 611 GLY A N 1
ATOM 4975 C CA . GLY A 1 611 ? 18.25 42.438 1.86 1 97.75 611 GLY A CA 1
ATOM 4976 C C . GLY A 1 611 ? 18.672 43.781 1.264 1 97.75 611 GLY A C 1
ATOM 4977 O O . GLY A 1 611 ? 17.953 44.344 0.424 1 97.75 611 GLY A O 1
ATOM 4978 N N . ASN A 1 612 ? 19.875 44.188 1.695 1 97.25 612 ASN A N 1
ATOM 4979 C CA . ASN A 1 612 ? 20.406 45.469 1.19 1 97.25 612 ASN A CA 1
ATOM 4980 C C . ASN A 1 612 ? 21.422 45.219 0.076 1 97.25 612 ASN A C 1
ATOM 4982 O O . ASN A 1 612 ? 21.688 46.125 -0.724 1 97.25 612 ASN A O 1
ATOM 4986 N N . THR A 1 613 ? 22.062 44.094 0.083 1 98.06 613 THR A N 1
ATOM 4987 C CA . THR A 1 613 ? 23.062 43.688 -0.914 1 98.06 613 THR A CA 1
ATOM 4988 C C . THR A 1 613 ? 22.625 42.438 -1.665 1 98.06 613 THR A C 1
ATOM 4990 O O . THR A 1 613 ? 21.688 41.781 -1.254 1 98.06 613 THR A O 1
ATOM 4993 N N . ALA A 1 614 ? 23.359 42.25 -2.746 1 97 614 ALA A N 1
ATOM 4994 C CA . ALA A 1 614 ? 23.062 41.031 -3.531 1 97 614 ALA A CA 1
ATOM 4995 C C . ALA A 1 614 ? 23.25 39.781 -2.697 1 97 614 ALA A C 1
ATOM 4997 O O . ALA A 1 614 ? 22.469 38.812 -2.822 1 97 614 ALA A O 1
ATOM 4998 N N . GLU A 1 615 ? 24.203 39.75 -1.887 1 97.62 615 GLU A N 1
ATOM 4999 C CA . GLU A 1 615 ? 24.5 38.594 -1.043 1 97.62 615 GLU A CA 1
ATOM 5000 C C . GLU A 1 615 ? 23.406 38.406 0.007 1 97.62 615 GLU A C 1
ATOM 5002 O O . GLU A 1 615 ? 23.016 37.25 0.281 1 97.62 615 GLU A O 1
ATOM 5007 N N . GLU A 1 616 ? 22.953 39.469 0.55 1 98.06 616 GLU A N 1
ATOM 5008 C CA . GLU A 1 616 ? 21.891 39.406 1.539 1 98.06 616 GLU A CA 1
ATOM 5009 C C . GLU A 1 616 ? 20.594 38.906 0.906 1 98.06 616 GLU A C 1
ATOM 5011 O O . GLU A 1 616 ? 19.875 38.094 1.481 1 98.06 616 GLU A O 1
ATOM 5016 N N . LYS A 1 617 ? 20.312 39.469 -0.251 1 98.19 617 LYS A N 1
ATOM 5017 C CA . LYS A 1 617 ? 19.109 39.062 -0.971 1 98.19 617 LYS A CA 1
ATOM 5018 C C . LYS A 1 617 ? 19.125 37.562 -1.288 1 98.19 617 LYS A C 1
ATOM 5020 O O . LYS A 1 617 ? 18.125 36.875 -1.101 1 98.19 617 LYS A O 1
ATOM 5025 N N . LYS A 1 618 ? 20.266 37.094 -1.757 1 97.94 618 LYS A N 1
ATOM 5026 C CA . LYS A 1 618 ? 20.422 35.688 -2.07 1 97.94 618 LYS A CA 1
ATOM 5027 C C . LYS A 1 618 ? 20.25 34.844 -0.825 1 97.94 618 LYS A C 1
ATOM 5029 O O . LYS A 1 618 ? 19.578 33.781 -0.872 1 97.94 618 LYS A O 1
ATOM 5034 N N . LEU A 1 619 ? 20.75 35.219 0.291 1 98.25 619 LEU A N 1
ATOM 5035 C CA . LEU A 1 619 ? 20.672 34.469 1.546 1 98.25 619 LEU A CA 1
ATOM 5036 C C . LEU A 1 619 ? 19.234 34.344 2.02 1 98.25 619 LEU A C 1
ATOM 5038 O O . LEU A 1 619 ? 18.781 33.281 2.375 1 98.25 619 LEU A O 1
ATOM 5042 N N . TYR A 1 620 ? 18.578 35.469 2.002 1 98.56 620 TYR A N 1
ATOM 5043 C CA . TYR A 1 620 ? 17.219 35.469 2.527 1 98.56 620 TYR A CA 1
ATOM 5044 C C . TYR A 1 620 ? 16.266 34.75 1.596 1 98.56 620 TYR A C 1
ATOM 5046 O O . TYR A 1 620 ? 15.344 34.062 2.053 1 98.56 620 TYR A O 1
ATOM 5054 N N . GLU A 1 621 ? 16.5 34.906 0.301 1 98.5 621 GLU A N 1
ATOM 5055 C CA . GLU A 1 621 ? 15.672 34.156 -0.635 1 98.5 621 GLU A CA 1
ATOM 5056 C C . GLU A 1 621 ? 15.883 32.625 -0.468 1 98.5 621 GLU A C 1
ATOM 5058 O O . GLU A 1 621 ? 14.93 31.859 -0.537 1 98.5 621 GLU A O 1
ATOM 5063 N N . TRP A 1 622 ? 17.125 32.25 -0.316 1 98.62 622 TRP A N 1
ATOM 5064 C CA . TRP A 1 622 ? 17.422 30.844 -0.065 1 98.62 622 TRP A CA 1
ATOM 5065 C C . TRP A 1 622 ? 16.703 30.344 1.191 1 98.62 622 TRP A C 1
ATOM 5067 O O . TRP A 1 622 ? 16.141 29.25 1.202 1 98.62 622 TRP A O 1
ATOM 5077 N N . ASN A 1 623 ? 16.734 31.156 2.264 1 98.69 623 ASN A N 1
ATOM 5078 C CA . ASN A 1 623 ? 15.984 30.844 3.475 1 98.69 623 ASN A CA 1
ATOM 5079 C C . ASN A 1 623 ? 14.508 30.578 3.168 1 98.69 623 ASN A C 1
ATOM 5081 O O . ASN A 1 623 ? 13.953 29.562 3.598 1 98.69 623 ASN A O 1
ATOM 5085 N N . ALA A 1 624 ? 13.984 31.453 2.424 1 98.56 624 ALA A N 1
ATOM 5086 C CA . ALA A 1 624 ? 12.562 31.391 2.113 1 98.56 624 ALA A CA 1
ATOM 5087 C C . ALA A 1 624 ? 12.227 30.141 1.297 1 98.56 624 ALA A C 1
ATOM 5089 O O . ALA A 1 624 ? 11.258 29.438 1.584 1 98.56 624 ALA A O 1
ATOM 5090 N N . ARG A 1 625 ? 13.016 29.812 0.329 1 98.56 625 ARG A N 1
ATOM 5091 C CA . ARG A 1 625 ? 12.766 28.703 -0.572 1 98.56 625 ARG A CA 1
ATOM 5092 C C . ARG A 1 625 ? 12.969 27.375 0.141 1 98.56 625 ARG A C 1
ATOM 5094 O O . ARG A 1 625 ? 12.148 26.453 0.004 1 98.56 625 ARG A O 1
ATOM 5101 N N . VAL A 1 626 ? 13.984 27.219 0.912 1 98.69 626 VAL A N 1
ATOM 5102 C CA . VAL A 1 626 ? 14.352 25.969 1.565 1 98.69 626 VAL A CA 1
ATOM 5103 C C . VAL A 1 626 ? 13.305 25.609 2.615 1 98.69 626 VAL A C 1
ATOM 5105 O O . VAL A 1 626 ? 12.875 24.453 2.707 1 98.69 626 VAL A O 1
ATOM 5108 N N . GLN A 1 627 ? 12.828 26.531 3.33 1 98.62 627 GLN A N 1
ATOM 5109 C CA . GLN A 1 627 ? 11.914 26.25 4.43 1 98.62 627 GLN A CA 1
ATOM 5110 C C . GLN A 1 627 ? 10.633 25.594 3.924 1 98.62 627 GLN A C 1
ATOM 5112 O O . GLN A 1 627 ? 10.055 24.734 4.602 1 98.62 627 GLN A O 1
ATOM 5117 N N . ILE A 1 628 ? 10.188 25.922 2.73 1 98.5 628 ILE A N 1
ATOM 5118 C CA . ILE A 1 628 ? 8.867 25.484 2.285 1 98.5 628 ILE A CA 1
ATOM 5119 C C . ILE A 1 628 ? 9.016 24.266 1.376 1 98.5 628 ILE A C 1
ATOM 5121 O O . ILE A 1 628 ? 8.055 23.844 0.718 1 98.5 628 ILE A O 1
ATOM 5125 N N . THR A 1 629 ? 10.258 23.672 1.269 1 98.44 629 THR A N 1
ATOM 5126 C CA . THR A 1 629 ? 10.5 22.516 0.41 1 98.44 629 THR A CA 1
ATOM 5127 C C . THR A 1 629 ? 11.289 21.453 1.157 1 98.44 629 THR A C 1
ATOM 5129 O O . THR A 1 629 ? 10.727 20.703 1.961 1 98.44 629 THR A O 1
ATOM 5132 N N . THR A 1 630 ? 12.68 21.531 1.091 1 98.31 630 THR A N 1
ATOM 5133 C CA . THR A 1 630 ? 13.5 20.484 1.68 1 98.31 630 THR A CA 1
ATOM 5134 C C . THR A 1 630 ? 13.688 20.703 3.176 1 98.31 630 THR A C 1
ATOM 5136 O O . THR A 1 630 ? 14.023 19.781 3.918 1 98.31 630 THR A O 1
ATOM 5139 N N . TRP A 1 631 ? 13.547 21.984 3.619 1 98.31 631 TRP A N 1
ATOM 5140 C CA . TRP A 1 631 ? 13.633 22.438 5.004 1 98.31 631 TRP A CA 1
ATOM 5141 C C . TRP A 1 631 ? 15.055 22.297 5.527 1 98.31 631 TRP A C 1
ATOM 5143 O O . TRP A 1 631 ? 15.508 23.109 6.344 1 98.31 631 TRP A O 1
ATOM 5153 N N . GLY A 1 632 ? 15.758 21.266 5.129 1 97.69 632 GLY A N 1
ATOM 5154 C CA . GLY A 1 632 ? 17.125 21.016 5.535 1 97.69 632 GLY A CA 1
ATOM 5155 C C . GLY A 1 632 ? 17.969 20.391 4.441 1 97.69 632 GLY A C 1
ATOM 5156 O O . GLY A 1 632 ? 17.562 20.344 3.281 1 97.69 632 GLY A O 1
ATOM 5157 N N . ASN A 1 633 ? 19.219 19.969 4.848 1 97.06 633 ASN A N 1
ATOM 5158 C CA . ASN A 1 633 ? 20.078 19.25 3.902 1 97.06 633 ASN A CA 1
ATOM 5159 C C . ASN A 1 633 ? 19.531 17.859 3.609 1 97.06 633 ASN A C 1
ATOM 5161 O O . ASN A 1 633 ? 18.453 17.484 4.086 1 97.06 633 ASN A O 1
ATOM 5165 N N . ARG A 1 634 ? 20.203 17.172 2.838 1 97.5 634 ARG A N 1
ATOM 5166 C CA . ARG A 1 634 ? 19.719 15.875 2.379 1 97.5 634 ARG A CA 1
ATOM 5167 C C . ARG A 1 634 ? 19.359 14.977 3.561 1 97.5 634 ARG A C 1
ATOM 5169 O O . ARG A 1 634 ? 18.297 14.359 3.58 1 97.5 634 ARG A O 1
ATOM 5176 N N . TYR A 1 635 ? 20.234 14.852 4.512 1 97.62 635 TYR A N 1
ATOM 5177 C CA . TYR A 1 635 ? 20 13.984 5.66 1 97.62 635 TYR A CA 1
ATOM 5178 C C . TYR A 1 635 ? 18.75 14.422 6.426 1 97.62 635 TYR A C 1
ATOM 5180 O O . TYR A 1 635 ? 17.906 13.594 6.77 1 97.62 635 TYR A O 1
ATOM 5188 N N . CYS A 1 636 ? 18.625 15.734 6.719 1 97.5 636 CYS A N 1
ATOM 5189 C CA . CYS A 1 636 ? 17.516 16.266 7.492 1 97.5 636 CYS A CA 1
ATOM 5190 C C . CYS A 1 636 ? 16.203 16.125 6.73 1 97.5 636 CYS A C 1
ATOM 5192 O O . CYS A 1 636 ? 15.156 15.844 7.324 1 97.5 636 CYS A O 1
ATOM 5194 N N . ALA A 1 637 ? 16.297 16.266 5.438 1 97.81 637 ALA A N 1
ATOM 5195 C CA . ALA A 1 637 ? 15.109 16.172 4.594 1 97.81 637 ALA A CA 1
ATOM 5196 C C . ALA A 1 637 ? 14.633 14.727 4.48 1 97.81 637 ALA A C 1
ATOM 5198 O O . ALA A 1 637 ? 13.453 14.445 4.699 1 97.81 637 ALA A O 1
ATOM 5199 N N . ASP A 1 638 ? 15.539 13.844 4.168 1 97.25 638 ASP A N 1
ATOM 5200 C CA . ASP A 1 638 ? 15.164 12.477 3.826 1 97.25 638 ASP A CA 1
ATOM 5201 C C . ASP A 1 638 ? 15.141 11.586 5.07 1 97.25 638 ASP A C 1
ATOM 5203 O O . ASP A 1 638 ? 14.117 10.961 5.367 1 97.25 638 ASP A O 1
ATOM 5207 N N . THR A 1 639 ? 16.203 11.562 5.863 1 96.94 639 THR A N 1
ATOM 5208 C CA . THR A 1 639 ? 16.297 10.695 7.031 1 96.94 639 TH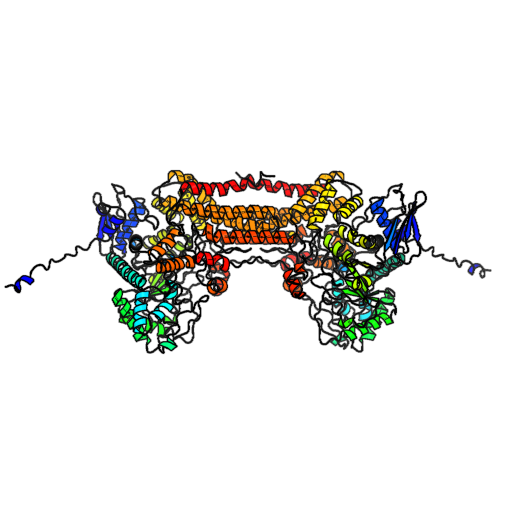R A CA 1
ATOM 5209 C C . THR A 1 639 ? 15.602 11.32 8.234 1 96.94 639 THR A C 1
ATOM 5211 O O . THR A 1 639 ? 14.883 10.633 8.969 1 96.94 639 THR A O 1
ATOM 5214 N N . GLY A 1 640 ? 15.836 12.641 8.352 1 97 640 GLY A N 1
ATOM 5215 C CA . GLY A 1 640 ? 15.195 13.344 9.445 1 97 640 GLY A CA 1
ATOM 5216 C C . GLY A 1 640 ? 13.711 13.586 9.219 1 97 640 GLY A C 1
ATOM 5217 O O . GLY A 1 640 ? 12.969 13.859 10.164 1 97 640 GLY A O 1
ATOM 5218 N N . GLY A 1 641 ? 13.305 13.617 7.945 1 97.25 641 GLY A N 1
ATOM 5219 C CA . GLY A 1 641 ? 11.898 13.672 7.605 1 97.25 641 GLY A CA 1
ATOM 5220 C C . GLY A 1 641 ? 11.352 15.086 7.531 1 97.25 641 GLY A C 1
ATOM 5221 O O . GLY A 1 641 ? 10.133 15.289 7.512 1 97.25 641 GLY A O 1
ATOM 5222 N N . LEU A 1 642 ? 12.109 16.109 7.461 1 97.75 642 LEU A N 1
ATOM 5223 C CA . LEU A 1 642 ? 11.648 17.484 7.57 1 97.75 642 LEU A CA 1
ATOM 5224 C C . LEU A 1 642 ? 11.117 17.984 6.23 1 97.75 642 LEU A C 1
ATOM 5226 O O . LEU A 1 642 ? 10.469 19.031 6.168 1 97.75 642 LEU A O 1
ATOM 5230 N N . ARG A 1 643 ? 11.461 17.25 5.148 1 97.88 643 ARG A N 1
ATOM 5231 C CA . ARG A 1 643 ? 10.961 17.672 3.842 1 97.88 643 ARG A CA 1
ATOM 5232 C C . ARG A 1 643 ? 9.453 17.891 3.885 1 97.88 643 ARG A C 1
ATOM 5234 O O . ARG A 1 643 ? 8.719 17.125 4.5 1 97.88 643 ARG A O 1
ATOM 5241 N N . ASP A 1 644 ? 9.008 19.016 3.285 1 98.19 644 ASP A N 1
ATOM 5242 C CA . ASP A 1 644 ? 7.617 19.375 3.049 1 98.19 644 ASP A CA 1
ATOM 5243 C C . ASP A 1 644 ? 6.871 19.578 4.367 1 98.19 644 ASP A C 1
ATOM 5245 O O . ASP A 1 644 ? 5.641 19.531 4.406 1 98.19 644 ASP A O 1
ATOM 5249 N N . TYR A 1 645 ? 7.578 19.781 5.41 1 98 645 TYR A N 1
ATOM 5250 C CA . TYR A 1 645 ? 6.883 20.094 6.652 1 98 645 TYR A CA 1
ATOM 5251 C C . TYR A 1 645 ? 6.027 21.344 6.488 1 98 645 TYR A C 1
ATOM 5253 O O . TYR A 1 645 ? 4.891 21.391 6.961 1 98 645 TYR A O 1
ATOM 5261 N N . ALA A 1 646 ? 6.598 22.328 5.84 1 98.19 646 ALA A N 1
ATOM 5262 C CA . ALA A 1 646 ? 5.898 23.578 5.586 1 98.19 646 ALA A CA 1
ATOM 5263 C C . ALA A 1 646 ? 5.539 23.719 4.105 1 98.19 646 ALA A C 1
ATOM 5265 O O . ALA A 1 646 ? 5.793 24.766 3.496 1 98.19 646 ALA A O 1
ATOM 5266 N N . HIS A 1 647 ? 5.012 22.672 3.568 1 98.12 647 HIS A N 1
ATOM 5267 C CA . HIS A 1 647 ? 4.602 22.719 2.168 1 98.12 647 HIS A CA 1
ATOM 5268 C C . HIS A 1 647 ? 3.516 23.75 1.944 1 98.12 647 HIS A C 1
ATOM 5270 O O . HIS A 1 647 ? 2.777 24.094 2.871 1 98.12 647 HIS A O 1
ATOM 5276 N N . LYS A 1 648 ? 3.473 24.328 0.668 1 98.19 648 LYS A N 1
ATOM 5277 C CA . LYS A 1 648 ? 2.492 25.344 0.307 1 98.19 648 LYS A CA 1
ATOM 5278 C C . LYS A 1 648 ? 1.837 25.031 -1.034 1 98.19 648 LYS A C 1
ATOM 5280 O O . LYS A 1 648 ? 2.525 24.719 -2.012 1 98.19 648 LYS A O 1
ATOM 5285 N N . GLU A 1 649 ? 0.531 25.109 -1.084 1 97.38 649 GLU A N 1
ATOM 5286 C CA . GLU A 1 649 ? -0.143 25.203 -2.375 1 97.38 649 GLU A CA 1
ATOM 5287 C C . GLU A 1 649 ? -0.132 26.625 -2.912 1 97.38 649 GLU A C 1
ATOM 5289 O O . GLU A 1 649 ? -1.139 27.328 -2.83 1 97.38 649 GLU A O 1
ATOM 5294 N N . TRP A 1 650 ? 0.94 26.953 -3.523 1 98.62 650 TRP A N 1
ATOM 5295 C CA . TRP A 1 650 ? 1.107 28.297 -4.066 1 98.62 650 TRP A CA 1
ATOM 5296 C C . TRP A 1 650 ? 1.434 28.234 -5.555 1 98.62 650 TRP A C 1
ATOM 5298 O O . TRP A 1 650 ? 2.137 27.344 -6.012 1 98.62 650 TRP A O 1
ATOM 5308 N N . GLN A 1 651 ? 0.853 29.219 -6.262 1 98.62 651 GLN A N 1
ATOM 5309 C CA . GLN A 1 651 ? 1.269 29.406 -7.645 1 98.62 651 GLN A CA 1
ATOM 5310 C C . GLN A 1 651 ? 2.785 29.547 -7.754 1 98.62 651 GLN A C 1
ATOM 5312 O O . GLN A 1 651 ? 3.41 30.234 -6.953 1 98.62 651 GLN A O 1
ATOM 5317 N N . GLY A 1 652 ? 3.416 28.953 -8.688 1 98.31 652 GLY A N 1
ATOM 5318 C CA . GLY A 1 652 ? 4.859 28.891 -8.859 1 98.31 652 GLY A CA 1
ATOM 5319 C C . GLY A 1 652 ? 5.465 27.594 -8.32 1 98.31 652 GLY A C 1
ATOM 5320 O O . GLY A 1 652 ? 6.207 26.922 -9.031 1 98.31 652 GLY A O 1
ATOM 5321 N N . LEU A 1 653 ? 5.199 27.25 -7.059 1 98.12 653 LEU A N 1
ATOM 5322 C CA . LEU A 1 653 ? 5.637 25.984 -6.477 1 98.12 653 LEU A CA 1
ATOM 5323 C C . LEU A 1 653 ? 4.93 24.812 -7.141 1 98.12 653 LEU A C 1
ATOM 5325 O O . LEU A 1 653 ? 5.551 23.781 -7.418 1 98.12 653 LEU A O 1
ATOM 5329 N N . LEU A 1 654 ? 3.605 24.969 -7.344 1 98.69 654 LEU A N 1
ATOM 5330 C CA . LEU A 1 654 ? 2.814 23.922 -7.98 1 98.69 654 LEU A CA 1
ATOM 5331 C C . LEU A 1 654 ? 3.369 23.594 -9.359 1 98.69 654 LEU A C 1
ATOM 5333 O O . LEU A 1 654 ? 3.666 22.422 -9.648 1 98.69 654 LEU A O 1
ATOM 5337 N N . LYS A 1 655 ? 3.637 24.547 -10.094 1 98.5 655 LYS A N 1
ATOM 5338 C CA . LYS A 1 655 ? 4.031 24.375 -11.492 1 98.5 655 LYS A CA 1
ATOM 5339 C C . LYS A 1 655 ? 5.5 23.969 -11.594 1 98.5 655 LYS A C 1
ATOM 5341 O O . LYS A 1 655 ? 5.848 23.078 -12.383 1 98.5 655 LYS A O 1
ATOM 5346 N N . ASP A 1 656 ? 6.367 24.562 -10.805 1 98.38 656 ASP A N 1
ATOM 5347 C CA . ASP A 1 656 ? 7.797 24.469 -11.078 1 98.38 656 ASP A CA 1
ATOM 5348 C C . ASP A 1 656 ? 8.477 23.5 -10.117 1 98.38 656 ASP A C 1
ATOM 5350 O O . ASP A 1 656 ? 9.641 23.141 -10.312 1 98.38 656 ASP A O 1
ATOM 5354 N N . PHE A 1 657 ? 7.805 23.031 -9.125 1 98.5 657 PHE A N 1
ATOM 5355 C CA . PHE A 1 657 ? 8.398 22.141 -8.141 1 98.5 657 PHE A CA 1
ATOM 5356 C C . PHE A 1 657 ? 7.602 20.844 -8.031 1 98.5 657 PHE A C 1
ATOM 5358 O O . PHE A 1 657 ? 8.102 19.766 -8.375 1 98.5 657 PHE A O 1
ATOM 5365 N N . TYR A 1 658 ? 6.309 20.891 -7.688 1 98.75 658 TYR A N 1
ATOM 5366 C CA . TYR A 1 658 ? 5.492 19.703 -7.473 1 98.75 658 TYR A CA 1
ATOM 5367 C C . TYR A 1 658 ? 5.172 19.016 -8.797 1 98.75 658 TYR A C 1
ATOM 5369 O O . TYR A 1 658 ? 5.152 17.781 -8.875 1 98.75 658 TYR A O 1
ATOM 5377 N N . TYR A 1 659 ? 4.84 19.812 -9.82 1 98.75 659 TYR A N 1
ATOM 5378 C CA . TYR A 1 659 ? 4.578 19.234 -11.141 1 98.75 659 TYR A CA 1
ATOM 5379 C C . TYR A 1 659 ? 5.75 18.375 -11.602 1 98.75 659 TYR A C 1
ATOM 5381 O O . TYR A 1 659 ? 5.551 17.297 -12.164 1 98.75 659 TYR A O 1
ATOM 5389 N N . VAL A 1 660 ? 6.949 18.781 -11.359 1 98.5 660 VAL A N 1
ATOM 5390 C CA . VAL A 1 660 ? 8.156 18.078 -11.789 1 98.5 660 VAL A CA 1
ATOM 5391 C C . VAL A 1 660 ? 8.234 16.719 -11.109 1 98.5 660 VAL A C 1
ATOM 5393 O O . VAL A 1 660 ? 8.539 15.711 -11.75 1 98.5 660 VAL A O 1
ATOM 5396 N N . ARG A 1 661 ? 7.953 16.672 -9.789 1 98.12 661 ARG A N 1
ATOM 5397 C CA . ARG A 1 661 ? 7.91 15.414 -9.055 1 98.12 661 ARG A CA 1
ATOM 5398 C C . ARG A 1 661 ? 6.945 14.43 -9.703 1 98.12 661 ARG A C 1
ATOM 5400 O O . ARG A 1 661 ? 7.324 13.297 -10.016 1 98.12 661 ARG A O 1
ATOM 5407 N N . TRP A 1 662 ? 5.742 14.891 -9.859 1 98.75 662 TRP A N 1
ATOM 5408 C CA . TRP A 1 662 ? 4.648 14.023 -10.281 1 98.75 662 TRP A CA 1
ATOM 5409 C C . TRP A 1 662 ? 4.844 13.562 -11.719 1 98.75 662 TRP A C 1
ATOM 5411 O O . TRP A 1 662 ? 4.652 12.383 -12.039 1 98.75 662 TRP A O 1
ATOM 5421 N N . LYS A 1 663 ? 5.227 14.438 -12.586 1 98.81 663 LYS A N 1
ATOM 5422 C CA . LYS A 1 663 ? 5.477 14.062 -13.977 1 98.81 663 LYS A CA 1
ATOM 5423 C C . LYS A 1 663 ? 6.574 13.008 -14.07 1 98.81 663 LYS A C 1
ATOM 5425 O O . LYS A 1 663 ? 6.438 12.023 -14.789 1 98.81 663 LYS A O 1
ATOM 5430 N N . SER A 1 664 ? 7.664 13.219 -13.312 1 98.75 664 SER A N 1
ATOM 5431 C CA . SER A 1 664 ? 8.781 12.273 -13.32 1 98.75 664 SER A CA 1
ATOM 5432 C C . SER A 1 664 ? 8.352 10.906 -12.805 1 98.75 664 SER A C 1
ATOM 5434 O O . SER A 1 664 ? 8.758 9.875 -13.352 1 98.75 664 SER A O 1
ATOM 5436 N N . TYR A 1 665 ? 7.633 10.875 -11.789 1 98.69 665 TYR A N 1
ATOM 5437 C CA . TYR A 1 665 ? 7.188 9.617 -11.203 1 98.69 665 TYR A CA 1
ATOM 5438 C C . TYR A 1 665 ? 6.254 8.867 -12.148 1 98.69 665 TYR A C 1
ATOM 5440 O O . TYR A 1 665 ? 6.414 7.664 -12.359 1 98.69 665 TYR A O 1
ATOM 5448 N N . PHE A 1 666 ? 5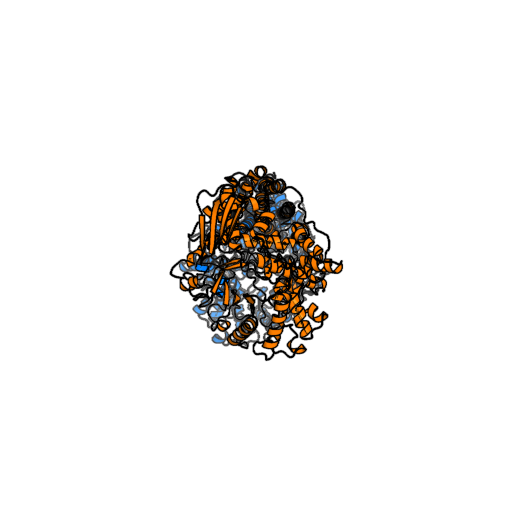.223 9.555 -12.734 1 98.81 666 PHE A N 1
ATOM 5449 C CA . PHE A 1 666 ? 4.289 8.914 -13.656 1 98.81 666 PHE A CA 1
ATOM 5450 C C . PHE A 1 666 ? 5.016 8.406 -14.891 1 98.81 666 PHE A C 1
ATOM 5452 O O . PHE A 1 666 ? 4.707 7.324 -15.398 1 98.81 666 PHE A O 1
ATOM 5459 N N . ASP A 1 667 ? 5.996 9.188 -15.352 1 98.81 667 ASP A N 1
ATOM 5460 C CA . ASP A 1 667 ? 6.809 8.727 -16.469 1 98.81 667 ASP A CA 1
ATOM 5461 C C . ASP A 1 667 ? 7.547 7.434 -16.125 1 98.81 667 ASP A C 1
ATOM 5463 O O . ASP A 1 667 ? 7.621 6.516 -16.938 1 98.81 667 ASP A O 1
ATOM 5467 N N . ALA A 1 668 ? 8.07 7.395 -14.945 1 98.56 668 ALA A N 1
ATOM 5468 C CA . ALA A 1 668 ? 8.805 6.215 -14.508 1 98.56 668 ALA A CA 1
ATOM 5469 C C . ALA A 1 668 ? 7.887 5 -14.398 1 98.56 668 ALA A C 1
ATOM 5471 O O . ALA A 1 668 ? 8.273 3.887 -14.758 1 98.56 668 ALA A O 1
ATOM 5472 N N . LEU A 1 669 ? 6.703 5.156 -13.836 1 98.56 669 LEU A N 1
ATOM 5473 C CA . LEU A 1 669 ? 5.734 4.07 -13.75 1 98.56 669 LEU A CA 1
ATOM 5474 C C . LEU A 1 669 ? 5.367 3.557 -15.141 1 98.56 669 LEU A C 1
ATOM 5476 O O . LEU A 1 669 ? 5.301 2.346 -15.359 1 98.56 669 LEU A O 1
ATOM 5480 N N . ALA A 1 670 ? 5.078 4.492 -16.047 1 98.56 670 ALA A N 1
ATOM 5481 C CA . ALA A 1 670 ? 4.746 4.117 -17.422 1 98.56 670 ALA A CA 1
ATOM 5482 C C . ALA A 1 670 ? 5.875 3.309 -18.062 1 98.56 670 ALA A C 1
ATOM 5484 O O . ALA A 1 670 ? 5.625 2.299 -18.719 1 98.56 670 ALA A O 1
ATOM 5485 N N . ALA A 1 671 ? 7.094 3.738 -17.844 1 98.12 671 ALA A N 1
ATOM 5486 C CA . ALA A 1 671 ? 8.258 3.053 -18.391 1 98.12 671 ALA A CA 1
ATOM 5487 C C . ALA A 1 671 ? 8.398 1.65 -17.812 1 98.12 671 ALA A C 1
ATOM 5489 O O . ALA A 1 671 ? 8.75 0.708 -18.516 1 98.12 671 ALA A O 1
ATOM 5490 N N . GLN A 1 672 ? 8.188 1.534 -16.547 1 97.12 672 GLN A N 1
ATOM 5491 C CA . GLN A 1 672 ? 8.273 0.23 -15.898 1 97.12 672 GLN A CA 1
ATOM 5492 C C . GLN A 1 672 ? 7.242 -0.737 -16.469 1 97.12 672 GLN A C 1
ATOM 5494 O O . GLN A 1 672 ? 7.555 -1.898 -16.75 1 97.12 672 GLN A O 1
ATOM 5499 N N . MET A 1 673 ? 5.965 -0.322 -16.625 1 97.5 673 MET A N 1
ATOM 5500 C CA . MET A 1 673 ? 4.934 -1.18 -17.203 1 97.5 673 MET A CA 1
ATOM 5501 C C . MET A 1 673 ? 5.316 -1.627 -18.609 1 97.5 673 MET A C 1
ATOM 5503 O O . MET A 1 673 ? 5.168 -2.801 -18.953 1 97.5 673 MET A O 1
ATOM 5507 N N . LYS A 1 674 ? 5.785 -0.69 -19.375 1 97.31 674 LYS A N 1
ATOM 5508 C CA . LYS A 1 674 ? 6.207 -1.023 -20.734 1 97.31 674 LYS A CA 1
ATOM 5509 C C . LYS A 1 674 ? 7.305 -2.084 -20.719 1 97.31 674 LYS A C 1
ATOM 5511 O O . LYS A 1 674 ? 7.25 -3.049 -21.484 1 97.31 674 LYS A O 1
ATOM 5516 N N . ALA A 1 675 ? 8.266 -1.947 -19.891 1 96 675 ALA A N 1
ATOM 5517 C CA . ALA A 1 675 ? 9.383 -2.881 -19.797 1 96 675 ALA A CA 1
ATOM 5518 C C . ALA A 1 675 ? 8.906 -4.277 -19.406 1 96 675 ALA A C 1
ATOM 5520 O O . ALA A 1 675 ? 9.453 -5.281 -19.859 1 96 675 ALA A O 1
ATOM 5521 N N . GLN A 1 676 ? 7.918 -4.34 -18.625 1 96.06 676 GLN A N 1
ATOM 5522 C CA . GLN A 1 676 ? 7.422 -5.602 -18.078 1 96.06 676 GLN A CA 1
ATOM 5523 C C . GLN A 1 676 ? 6.715 -6.418 -19.156 1 96.06 676 GLN A C 1
ATOM 5525 O O . GLN A 1 676 ? 6.477 -7.617 -18.984 1 96.06 676 GLN A O 1
ATOM 5530 N N . THR A 1 677 ? 6.34 -5.867 -20.297 1 96.56 677 THR A N 1
ATOM 5531 C CA . THR A 1 677 ? 5.645 -6.57 -21.359 1 96.56 677 THR A CA 1
ATOM 5532 C C . THR A 1 677 ? 6.637 -7.301 -22.266 1 96.56 677 THR A C 1
ATOM 5534 O O . THR A 1 677 ? 6.234 -8.047 -23.172 1 96.56 677 THR A O 1
ATOM 5537 N N . ALA A 1 678 ? 7.93 -7.125 -22.016 1 96.38 678 ALA A N 1
ATOM 5538 C CA . ALA A 1 678 ? 8.961 -7.676 -22.891 1 96.38 678 ALA A CA 1
ATOM 5539 C C . ALA A 1 678 ? 10.008 -8.445 -22.094 1 96.38 678 ALA A C 1
ATOM 5541 O O . ALA A 1 678 ? 10.109 -8.281 -20.875 1 96.38 678 ALA A O 1
ATOM 5542 N N . PRO A 1 679 ? 10.727 -9.344 -22.812 1 95.94 679 PRO A N 1
ATOM 5543 C CA . PRO A 1 679 ? 11.812 -10.039 -22.125 1 95.94 679 PRO A CA 1
ATOM 5544 C C . PRO A 1 679 ? 12.828 -9.086 -21.5 1 95.94 679 PRO A C 1
ATOM 5546 O O . PRO A 1 679 ? 13.148 -8.047 -22.094 1 95.94 679 PRO A O 1
ATOM 5549 N N . GLN A 1 680 ? 13.273 -9.469 -20.344 1 93.56 680 GLN A N 1
ATOM 5550 C CA . GLN A 1 680 ? 14.273 -8.68 -19.625 1 93.56 680 GLN A CA 1
ATOM 5551 C C . GLN A 1 680 ? 15.516 -9.516 -19.328 1 93.56 680 GLN A C 1
ATOM 5553 O O . GLN A 1 680 ? 15.695 -10 -18.219 1 93.56 680 GLN A O 1
ATOM 5558 N N . PRO A 1 681 ? 16.422 -9.602 -20.188 1 92.19 681 PRO A N 1
ATOM 5559 C CA . PRO A 1 681 ? 17.609 -10.453 -20.062 1 92.19 681 PRO A CA 1
ATOM 5560 C C . PRO A 1 681 ? 18.469 -10.086 -18.844 1 92.19 681 PRO A C 1
ATOM 5562 O O . PRO A 1 681 ? 19.156 -10.945 -18.297 1 92.19 681 PRO A O 1
ATOM 5565 N N . GLU A 1 682 ? 18.406 -8.844 -18.438 1 91.44 682 GLU A N 1
ATOM 5566 C CA . GLU A 1 682 ? 19.203 -8.406 -17.297 1 91.44 682 GLU A CA 1
ATOM 5567 C C . GLU A 1 682 ? 18.781 -9.109 -16.016 1 91.44 682 GLU A C 1
ATOM 5569 O O . GLU A 1 682 ? 19.578 -9.266 -15.094 1 91.44 682 GLU A O 1
ATOM 5574 N N . LEU A 1 683 ? 17.594 -9.516 -16.016 1 92.81 683 LEU A N 1
ATOM 5575 C CA . LEU A 1 683 ? 17.078 -10.195 -14.844 1 92.81 683 LEU A CA 1
ATOM 5576 C C . LEU A 1 683 ? 17.484 -11.664 -14.836 1 92.81 683 LEU A C 1
ATOM 5578 O O . LEU A 1 683 ? 17.25 -12.375 -13.852 1 92.81 683 LEU A O 1
ATOM 5582 N N . LEU A 1 684 ? 18.125 -12.18 -15.883 1 92.94 684 LEU A N 1
ATOM 5583 C CA . LEU A 1 684 ? 18.594 -13.555 -16 1 92.94 684 LEU A CA 1
ATOM 5584 C C . LEU A 1 684 ? 20.109 -13.617 -15.914 1 92.94 684 LEU A C 1
ATOM 5586 O O . LEU A 1 684 ? 20.719 -14.609 -16.328 1 92.94 684 LEU A O 1
ATOM 5590 N N . GLY A 1 685 ? 20.703 -12.539 -15.438 1 87.75 685 GLY A N 1
ATOM 5591 C CA . GLY A 1 685 ? 22.156 -12.484 -15.242 1 87.75 685 GLY A CA 1
ATOM 5592 C C . GLY A 1 685 ? 22.891 -12.008 -16.484 1 87.75 685 GLY A C 1
ATOM 5593 O O . GLY A 1 685 ? 24.078 -12.32 -16.656 1 87.75 685 GLY A O 1
ATOM 5594 N N . GLY A 1 686 ? 22.203 -11.406 -17.281 1 84.19 686 GLY A N 1
ATOM 5595 C CA . GLY A 1 686 ? 22.859 -10.852 -18.453 1 84.19 686 GLY A CA 1
ATOM 5596 C C . GLY A 1 686 ? 23.375 -9.438 -18.234 1 84.19 686 GLY A C 1
ATOM 5597 O O . GLY A 1 686 ? 22.969 -8.766 -17.266 1 84.19 686 GLY A O 1
ATOM 5598 N N . GLY A 1 687 ? 24.25 -9.078 -19.062 1 83.56 687 GLY A N 1
ATOM 5599 C CA . GLY A 1 687 ? 24.719 -7.707 -19.062 1 83.56 687 GLY A CA 1
ATOM 5600 C C . GLY A 1 687 ? 25.406 -7.316 -17.766 1 83.56 687 GLY A C 1
ATOM 5601 O O . GLY A 1 687 ? 26.344 -7.992 -17.312 1 83.56 687 GLY A O 1
ATOM 5602 N N . PRO A 1 688 ? 24.828 -6.238 -17.203 1 87.12 688 PRO A N 1
ATOM 5603 C CA . PRO A 1 688 ? 25.453 -5.711 -16 1 87.12 688 PRO A CA 1
ATOM 5604 C C . PRO A 1 688 ? 25.297 -6.637 -14.797 1 87.12 688 PRO A C 1
ATOM 5606 O O . PRO A 1 688 ? 25.984 -6.477 -13.789 1 87.12 688 PRO A O 1
ATOM 5609 N N . ASN A 1 689 ? 24.406 -7.582 -14.945 1 89.12 689 ASN A N 1
ATOM 5610 C CA . ASN A 1 689 ? 24.109 -8.445 -13.812 1 89.12 689 ASN A CA 1
ATOM 5611 C C . ASN A 1 689 ? 24.766 -9.812 -13.953 1 89.12 689 ASN A C 1
ATOM 5613 O O . ASN A 1 689 ? 24.406 -10.758 -13.25 1 89.12 689 ASN A O 1
ATOM 5617 N N . ALA A 1 690 ? 25.781 -9.961 -14.773 1 86.38 690 ALA A N 1
ATOM 5618 C CA . ALA A 1 690 ? 26.438 -11.227 -15.094 1 86.38 690 ALA A CA 1
ATOM 5619 C C . ALA A 1 690 ? 27.156 -11.789 -13.867 1 86.38 690 ALA A C 1
ATOM 5621 O O . ALA A 1 690 ? 27.406 -12.992 -13.789 1 86.38 690 ALA A O 1
ATOM 5622 N N . THR A 1 691 ? 27.453 -10.898 -12.906 1 90 691 THR A N 1
ATOM 5623 C CA . THR A 1 691 ? 28.219 -11.352 -11.742 1 90 691 THR A CA 1
ATOM 5624 C C . THR A 1 691 ? 27.297 -11.547 -10.539 1 90 691 THR A C 1
ATOM 5626 O O . THR A 1 691 ? 27.766 -11.859 -9.445 1 90 691 THR A O 1
ATOM 5629 N N . LYS A 1 692 ? 26 -11.359 -10.719 1 91.38 692 LYS A N 1
ATOM 5630 C CA . LYS A 1 692 ? 25.078 -11.477 -9.602 1 91.38 692 LYS A CA 1
ATOM 5631 C C . LYS A 1 692 ? 24.828 -12.945 -9.242 1 91.38 692 LYS A C 1
ATOM 5633 O O . LYS A 1 692 ? 24.875 -13.812 -10.117 1 91.38 692 LYS A O 1
ATOM 5638 N N . THR A 1 693 ? 24.609 -13.133 -7.957 1 90.06 693 THR A N 1
ATOM 5639 C CA . THR A 1 693 ? 24.281 -14.461 -7.465 1 90.06 693 THR A CA 1
ATOM 5640 C C . THR A 1 693 ? 22.828 -14.812 -7.797 1 90.06 693 THR A C 1
ATOM 5642 O O . THR A 1 693 ? 22.031 -13.93 -8.148 1 90.06 693 THR A O 1
ATOM 5645 N N . ALA A 1 694 ? 22.5 -16.062 -7.66 1 86.81 694 ALA A N 1
ATOM 5646 C CA . ALA A 1 694 ? 21.125 -16.516 -7.879 1 86.81 694 ALA A CA 1
ATOM 5647 C C . ALA A 1 694 ? 20.156 -15.812 -6.922 1 86.81 694 ALA A C 1
ATOM 5649 O O . ALA A 1 694 ? 19.062 -15.43 -7.316 1 86.81 694 ALA A O 1
ATOM 5650 N N . ALA A 1 695 ? 20.609 -15.648 -5.758 1 88.69 695 ALA A N 1
ATOM 5651 C CA . ALA A 1 695 ? 19.766 -14.992 -4.754 1 88.69 695 ALA A CA 1
ATOM 5652 C C . ALA A 1 695 ? 19.5 -13.539 -5.133 1 88.69 695 ALA A C 1
ATOM 5654 O O . ALA A 1 695 ? 18.375 -13.055 -4.977 1 88.69 695 ALA A O 1
ATOM 5655 N N . GLU A 1 696 ? 20.484 -12.898 -5.605 1 91.94 696 GLU A N 1
ATOM 5656 C CA . GLU A 1 696 ? 20.344 -11.508 -6.031 1 91.94 696 GLU A CA 1
ATOM 5657 C C . GLU A 1 696 ? 19.406 -11.398 -7.234 1 91.94 696 GLU A C 1
ATOM 5659 O O . GLU A 1 696 ? 18.547 -10.523 -7.277 1 91.94 696 GLU A O 1
ATOM 5664 N N . LEU A 1 697 ? 19.594 -12.25 -8.18 1 90.5 697 LEU A N 1
ATOM 5665 C CA . LEU A 1 697 ? 18.75 -12.25 -9.375 1 90.5 697 LEU A CA 1
ATOM 5666 C C . LEU A 1 697 ? 17.312 -12.578 -9.016 1 90.5 697 LEU A C 1
ATOM 5668 O O . LEU A 1 697 ? 16.375 -11.992 -9.57 1 90.5 697 LEU A O 1
ATOM 5672 N N . PHE A 1 698 ? 17.203 -13.438 -8.117 1 90.12 698 PHE A N 1
ATOM 5673 C CA . PHE A 1 698 ? 15.867 -13.789 -7.645 1 90.12 698 PHE A CA 1
ATOM 5674 C C . PHE A 1 698 ? 15.164 -12.578 -7.039 1 90.12 698 PHE A C 1
ATOM 5676 O O . PHE A 1 698 ? 14 -12.32 -7.336 1 90.12 698 PHE A O 1
ATOM 5683 N N . ALA A 1 699 ? 15.875 -11.891 -6.238 1 90.62 699 ALA A N 1
ATOM 5684 C CA . ALA A 1 699 ? 15.328 -10.688 -5.613 1 90.62 699 ALA A CA 1
ATOM 5685 C C . ALA A 1 699 ? 14.969 -9.641 -6.664 1 90.62 699 ALA A C 1
ATOM 5687 O O . ALA A 1 699 ? 13.945 -8.961 -6.551 1 90.62 699 ALA A O 1
ATOM 5688 N N . MET A 1 700 ? 15.742 -9.5 -7.656 1 90.19 700 MET A N 1
ATOM 5689 C CA . MET A 1 700 ? 15.539 -8.516 -8.711 1 90.19 700 MET A CA 1
ATOM 5690 C C . MET A 1 700 ? 14.328 -8.891 -9.57 1 90.19 700 MET A C 1
ATOM 5692 O O . MET A 1 700 ? 13.703 -8.016 -10.172 1 90.19 700 MET A O 1
ATOM 5696 N N . ALA A 1 701 ? 14 -10.133 -9.602 1 89.31 701 ALA A N 1
ATOM 5697 C CA . ALA A 1 701 ? 12.922 -10.617 -10.461 1 89.31 701 ALA A CA 1
ATOM 5698 C C . ALA A 1 701 ? 11.562 -10.414 -9.797 1 89.31 701 ALA A C 1
ATOM 5700 O O . ALA A 1 701 ? 10.523 -10.5 -10.461 1 89.31 701 ALA A O 1
ATOM 5701 N N . LEU A 1 702 ? 11.594 -10.086 -8.508 1 89.31 702 LEU A N 1
ATOM 5702 C CA . LEU A 1 702 ? 10.352 -9.781 -7.793 1 89.31 702 LEU A CA 1
ATOM 5703 C C . LEU A 1 702 ? 9.836 -8.398 -8.172 1 89.31 702 LEU A C 1
ATOM 5705 O O . LEU A 1 702 ? 10.578 -7.578 -8.711 1 89.31 702 LEU A O 1
ATOM 5709 N N . PRO A 1 703 ? 8.484 -8.156 -7.973 1 86.19 703 PRO A N 1
ATOM 5710 C CA . PRO A 1 703 ? 7.977 -6.805 -8.227 1 86.19 703 PRO A CA 1
ATOM 5711 C C . PRO A 1 703 ? 8.781 -5.73 -7.5 1 86.19 703 PRO A C 1
ATOM 5713 O O . PRO A 1 703 ? 9.117 -5.891 -6.324 1 86.19 703 PRO A O 1
ATOM 5716 N N . GLN A 1 704 ? 9.148 -4.719 -8.234 1 88.75 704 GLN A N 1
ATOM 5717 C CA . GLN A 1 704 ? 9.969 -3.643 -7.688 1 88.75 704 GLN A CA 1
ATOM 5718 C C . GLN A 1 704 ? 9.195 -2.328 -7.641 1 88.75 704 GLN A C 1
ATOM 5720 O O . GLN A 1 704 ? 8.461 -2.002 -8.578 1 88.75 704 GLN A O 1
ATOM 5725 N N . GLU A 1 705 ? 9.344 -1.633 -6.574 1 91.19 705 GLU A N 1
ATOM 5726 C CA . GLU A 1 705 ? 8.797 -0.284 -6.488 1 91.19 705 GLU A CA 1
ATOM 5727 C C . GLU A 1 705 ? 9.695 0.728 -7.188 1 91.19 705 GLU A C 1
ATOM 5729 O O . GLU A 1 705 ? 10.922 0.634 -7.109 1 91.19 705 GLU A O 1
ATOM 5734 N N . VAL A 1 706 ? 9.055 1.688 -7.828 1 94.69 706 VAL A N 1
ATOM 5735 C CA . VAL A 1 706 ? 9.797 2.801 -8.414 1 94.69 706 VAL A CA 1
ATOM 5736 C C . VAL A 1 706 ? 10.219 3.773 -7.32 1 94.69 706 VAL A C 1
ATOM 5738 O O . VAL A 1 706 ? 9.391 4.25 -6.547 1 94.69 706 VAL A O 1
ATOM 5741 N N . LYS A 1 707 ? 11.492 4.074 -7.238 1 92.88 707 LYS A N 1
ATOM 5742 C CA . LYS A 1 707 ? 12.039 5.043 -6.289 1 92.88 707 LYS A CA 1
ATOM 5743 C C . LYS A 1 707 ? 12.859 6.113 -7.008 1 92.88 707 LYS A C 1
ATOM 5745 O O . LYS A 1 707 ? 13.773 5.793 -7.766 1 92.88 707 LYS A O 1
ATOM 5750 N N . LEU A 1 708 ? 12.492 7.312 -6.812 1 97.38 708 LEU A N 1
ATOM 5751 C CA . LEU A 1 708 ? 13.227 8.438 -7.383 1 97.38 708 LEU A CA 1
ATOM 5752 C C . LEU A 1 708 ? 14.031 9.164 -6.309 1 97.38 708 LEU A C 1
ATOM 5754 O O . LEU A 1 708 ? 13.648 9.156 -5.137 1 97.38 708 LEU A O 1
ATOM 5758 N N . ASP A 1 709 ? 15.156 9.75 -6.66 1 97.94 709 ASP A N 1
ATOM 5759 C CA . ASP A 1 709 ? 15.922 10.617 -5.762 1 97.94 709 ASP A CA 1
ATOM 5760 C C . ASP A 1 709 ? 15.328 12.023 -5.727 1 97.94 709 ASP A C 1
ATOM 5762 O O . ASP A 1 709 ? 15.836 12.93 -6.391 1 97.94 709 ASP A O 1
ATOM 5766 N N . TYR A 1 710 ? 14.375 12.242 -4.922 1 98 710 TYR A N 1
ATOM 5767 C CA . TYR A 1 710 ? 13.617 13.492 -4.895 1 98 710 TYR A CA 1
ATOM 5768 C C . TYR A 1 710 ? 14.492 14.648 -4.414 1 98 710 TYR A C 1
ATOM 5770 O O . TYR A 1 710 ? 14.367 15.773 -4.902 1 98 710 TYR A O 1
ATOM 5778 N N . TYR A 1 711 ? 15.352 14.414 -3.438 1 98.44 711 TYR A N 1
ATOM 5779 C CA . TYR A 1 711 ? 16.203 15.5 -2.957 1 98.44 711 TYR A CA 1
ATOM 5780 C C . TYR A 1 711 ? 17.047 16.062 -4.086 1 98.44 711 TYR A C 1
ATOM 5782 O O . TYR A 1 711 ? 17.172 17.281 -4.227 1 98.44 711 TYR A O 1
ATOM 5790 N N . ALA A 1 712 ? 17.625 15.172 -4.855 1 98.25 712 ALA A N 1
ATOM 5791 C CA . ALA A 1 712 ? 18.438 15.609 -5.984 1 98.25 712 ALA A CA 1
ATOM 5792 C C . ALA A 1 712 ? 17.609 16.406 -6.984 1 98.25 712 ALA A C 1
ATOM 5794 O O . ALA A 1 712 ? 18.125 17.344 -7.609 1 98.25 712 ALA A O 1
ATOM 5795 N N . MET A 1 713 ? 16.375 16.109 -7.156 1 97.56 713 MET A N 1
ATOM 5796 C CA . MET A 1 713 ? 15.469 16.797 -8.062 1 97.56 713 MET A CA 1
ATOM 5797 C C . MET A 1 713 ? 15.047 18.156 -7.48 1 97.56 713 MET A C 1
ATOM 5799 O O . MET A 1 713 ? 14.812 19.109 -8.219 1 97.56 713 MET A O 1
ATOM 5803 N N . GLU A 1 714 ? 14.945 18.25 -6.176 1 98.25 714 GLU A N 1
ATOM 5804 C CA . GLU A 1 714 ? 14.336 19.375 -5.484 1 98.25 714 GLU A CA 1
ATOM 5805 C C . GLU A 1 714 ? 15.367 20.453 -5.172 1 98.25 714 GLU A C 1
ATOM 5807 O O . GLU A 1 714 ? 15.055 21.656 -5.215 1 98.25 714 GLU A O 1
ATOM 5812 N N . GLU A 1 715 ? 16.562 20.094 -4.863 1 98.06 715 GLU A N 1
ATOM 5813 C CA . GLU A 1 715 ? 17.562 21.016 -4.371 1 98.06 715 GLU A CA 1
ATOM 5814 C C . GLU A 1 715 ? 17.859 22.109 -5.391 1 98.06 715 GLU A C 1
ATOM 5816 O O . GLU A 1 715 ? 18.031 23.281 -5.027 1 98.06 715 GLU A O 1
ATOM 5821 N N . PRO A 1 716 ? 17.891 21.781 -6.691 1 97.94 716 PRO A N 1
ATOM 5822 C CA . PRO A 1 716 ? 18.141 22.844 -7.668 1 97.94 716 PRO A CA 1
ATOM 5823 C C . PRO A 1 716 ? 17.125 23.984 -7.586 1 97.94 716 PRO A C 1
ATOM 5825 O O . PRO A 1 716 ? 17.484 25.156 -7.785 1 97.94 716 PRO A O 1
ATOM 5828 N N . TRP A 1 717 ? 15.891 23.719 -7.266 1 98.19 717 TRP A N 1
ATOM 5829 C CA . TRP A 1 717 ? 14.891 24.766 -7.129 1 98.19 717 TRP A CA 1
ATOM 5830 C C . TRP A 1 717 ? 15.203 25.672 -5.941 1 98.19 717 TRP A C 1
ATOM 5832 O O . TRP A 1 717 ? 14.977 26.875 -5.996 1 98.19 717 TRP A O 1
ATOM 5842 N N . THR A 1 718 ? 15.734 25.156 -4.867 1 98.06 718 THR A N 1
ATOM 5843 C CA . THR A 1 718 ? 16.062 25.938 -3.682 1 98.06 718 THR A CA 1
ATOM 5844 C C . THR A 1 718 ? 17.219 26.891 -3.965 1 98.06 718 THR A C 1
ATOM 5846 O O . THR A 1 718 ? 17.344 27.938 -3.332 1 98.06 718 THR A O 1
ATOM 5849 N N . LEU A 1 719 ? 18.031 26.531 -4.891 1 97.44 719 LEU A N 1
ATOM 5850 C CA . LEU A 1 719 ? 19.234 27.312 -5.203 1 97.44 719 LEU A CA 1
ATOM 5851 C C . LEU A 1 719 ? 18.953 28.312 -6.316 1 97.44 719 LEU A C 1
ATOM 5853 O O . LEU A 1 719 ? 19.734 29.25 -6.527 1 97.44 719 LEU A O 1
ATOM 5857 N N . ASP A 1 720 ? 17.797 28.109 -6.953 1 95.38 720 ASP A N 1
ATOM 5858 C CA . ASP A 1 720 ? 17.422 28.969 -8.078 1 95.38 720 ASP A CA 1
ATOM 5859 C C . ASP A 1 720 ? 17.094 30.391 -7.602 1 95.38 720 ASP A C 1
ATOM 5861 O O . ASP A 1 720 ? 16.859 30.609 -6.41 1 95.38 720 ASP A O 1
ATOM 5865 N N . GLN A 1 721 ? 17.203 31.391 -8.484 1 93.69 721 GLN A N 1
ATOM 5866 C CA . GLN A 1 721 ? 16.906 32.781 -8.156 1 93.69 721 GLN A CA 1
ATOM 5867 C C . GLN A 1 721 ? 15.914 33.375 -9.148 1 93.69 721 GLN A C 1
ATOM 5869 O O . GLN A 1 721 ? 15.805 34.594 -9.258 1 93.69 721 GLN A O 1
ATOM 5874 N N . THR A 1 722 ? 15.297 32.469 -9.859 1 93.31 722 THR A N 1
ATOM 5875 C CA . THR A 1 722 ? 14.258 32.969 -10.75 1 93.31 722 THR A CA 1
ATOM 5876 C C . THR A 1 722 ? 13.195 33.719 -9.961 1 93.31 722 THR A C 1
ATOM 5878 O O . THR A 1 722 ? 12.609 33.188 -9.016 1 93.31 722 THR A O 1
ATOM 5881 N N . PRO A 1 723 ? 12.93 35 -10.367 1 95.56 723 PRO A N 1
ATOM 5882 C CA . PRO A 1 723 ? 11.977 35.781 -9.594 1 95.56 723 PRO A CA 1
ATOM 5883 C C . PRO A 1 723 ? 10.531 35.344 -9.805 1 95.56 723 PRO A C 1
ATOM 5885 O O . PRO A 1 723 ? 10.141 35 -10.922 1 95.56 723 PRO A O 1
ATOM 5888 N N . TYR A 1 724 ? 9.789 35.344 -8.773 1 97.38 724 TYR A N 1
ATOM 5889 C CA . TYR A 1 724 ? 8.344 35.188 -8.789 1 97.38 724 TYR A CA 1
ATOM 5890 C C . TYR A 1 724 ? 7.633 36.469 -8.375 1 97.38 724 TYR A C 1
ATOM 5892 O O . TYR A 1 724 ? 8.047 37.125 -7.426 1 97.38 724 TYR A O 1
ATOM 5900 N N . SER A 1 725 ? 6.578 36.719 -9.094 1 97.25 725 SER A N 1
ATOM 5901 C CA . SER A 1 725 ? 5.828 37.938 -8.773 1 97.25 725 SER A CA 1
ATOM 5902 C C . SER A 1 725 ? 4.789 37.688 -7.688 1 97.25 725 SER A C 1
ATOM 5904 O O . SER A 1 725 ? 4.152 36.625 -7.676 1 97.25 725 SER A O 1
ATOM 5906 N N . ALA A 1 726 ? 4.633 38.688 -6.809 1 97.44 726 ALA A N 1
ATOM 5907 C CA . ALA A 1 726 ? 3.564 38.625 -5.812 1 97.44 726 ALA A CA 1
ATOM 5908 C C . ALA A 1 726 ? 2.25 39.156 -6.395 1 97.44 726 ALA A C 1
ATOM 5910 O O . ALA A 1 726 ? 1.185 38.938 -5.809 1 97.44 726 ALA A O 1
ATOM 5911 N N . ALA A 1 727 ? 2.314 39.812 -7.527 1 97.81 727 ALA A N 1
ATOM 5912 C CA . ALA A 1 727 ? 1.134 40.438 -8.125 1 97.81 727 ALA A CA 1
ATOM 5913 C C . ALA A 1 727 ? 0.193 39.375 -8.695 1 97.81 727 ALA A C 1
ATOM 5915 O O . ALA A 1 727 ? 0.627 38.469 -9.422 1 97.81 727 ALA A O 1
ATOM 5916 N N . PRO A 1 728 ? -1.073 39.531 -8.383 1 97.88 728 PRO A N 1
ATOM 5917 C CA . PRO A 1 728 ? -2.025 38.562 -8.906 1 97.88 728 PRO A CA 1
ATOM 5918 C C . PRO A 1 728 ? -2.162 38.594 -10.43 1 97.88 728 PRO A C 1
ATOM 5920 O O . PRO A 1 728 ? -1.93 39.656 -11.031 1 97.88 728 PRO A O 1
ATOM 5923 N N . GLU A 1 729 ? -2.475 37.5 -11.008 1 97.5 729 GLU A N 1
ATOM 5924 C CA . GLU A 1 729 ? -2.734 37.375 -12.438 1 97.5 729 GLU A CA 1
ATOM 5925 C C . GLU A 1 729 ? -4.078 36.688 -12.695 1 97.5 729 GLU A C 1
ATOM 5927 O O . GLU A 1 729 ? -4.387 35.656 -12.102 1 97.5 729 GLU A O 1
ATOM 5932 N N . GLY A 1 730 ? -4.875 37.344 -13.523 1 97.12 730 GLY A N 1
ATOM 5933 C CA . GLY A 1 730 ? -6.16 36.781 -13.883 1 97.12 730 GLY A CA 1
ATOM 5934 C C . GLY A 1 730 ? -7.266 37.125 -12.906 1 97.12 730 GLY A C 1
ATOM 5935 O O . GLY A 1 730 ? -7.023 37.844 -11.914 1 97.12 730 GLY A O 1
ATOM 5936 N N . SER A 1 731 ? -8.477 36.688 -13.266 1 98.12 731 SER A N 1
ATOM 5937 C CA . SER A 1 731 ? -9.656 36.969 -12.469 1 98.12 731 SER A CA 1
ATOM 5938 C C . SER A 1 731 ? -10.008 35.781 -11.562 1 98.12 731 SER A C 1
ATOM 5940 O O . SER A 1 731 ? -10.195 34.656 -12.039 1 98.12 731 SER A O 1
ATOM 5942 N N . PRO A 1 732 ? -10.102 36.062 -10.281 1 98.56 732 PRO A N 1
ATOM 5943 C CA . PRO A 1 732 ? -10.516 34.969 -9.391 1 98.56 732 PRO A CA 1
ATOM 5944 C C . PRO A 1 732 ? -11.82 34.312 -9.828 1 98.56 732 PRO A C 1
ATOM 5946 O O . PRO A 1 732 ? -11.922 33.094 -9.844 1 98.56 732 PRO A O 1
ATOM 5949 N N . VAL A 1 733 ? -12.773 35.094 -10.258 1 98.81 733 VAL A N 1
ATOM 5950 C CA . VAL A 1 733 ? -14.102 34.594 -10.602 1 98.81 733 VAL A CA 1
ATOM 5951 C C . VAL A 1 733 ? -14.039 33.781 -11.883 1 98.81 733 VAL A C 1
ATOM 5953 O O . VAL A 1 733 ? -14.586 32.656 -11.945 1 98.81 733 VAL A O 1
ATOM 5956 N N . ASP A 1 734 ? -13.32 34.219 -12.922 1 98.75 734 ASP A N 1
ATOM 5957 C CA . ASP A 1 734 ? -13.273 33.531 -14.211 1 98.75 734 ASP A CA 1
ATOM 5958 C C . ASP A 1 734 ? -12.508 32.219 -14.117 1 98.75 734 ASP A C 1
ATOM 5960 O O . ASP A 1 734 ? -12.938 31.203 -14.648 1 98.75 734 ASP A O 1
ATOM 5964 N N . VAL A 1 735 ? -11.383 32.25 -13.445 1 98.81 735 VAL A N 1
ATOM 5965 C CA . VAL A 1 735 ? -10.555 31.062 -13.359 1 98.81 735 VAL A CA 1
ATOM 5966 C C . VAL A 1 735 ? -11.219 30.031 -12.445 1 98.81 735 VAL A C 1
ATOM 5968 O O . VAL A 1 735 ? -11.141 28.828 -12.695 1 98.81 735 VAL A O 1
ATOM 5971 N N . ALA A 1 736 ? -11.883 30.484 -11.359 1 98.81 736 ALA A N 1
ATOM 5972 C CA . ALA A 1 736 ? -12.625 29.562 -10.508 1 98.81 736 ALA A CA 1
ATOM 5973 C C . ALA A 1 736 ? -13.703 28.828 -11.305 1 98.81 736 ALA A C 1
ATOM 5975 O O . ALA A 1 736 ? -13.914 27.625 -11.125 1 98.81 736 ALA A O 1
ATOM 5976 N N . LYS A 1 737 ? -14.344 29.547 -12.141 1 98.5 737 LYS A N 1
ATOM 5977 C CA . LYS A 1 737 ? -15.352 28.922 -12.992 1 98.5 737 LYS A CA 1
ATOM 5978 C C . LYS A 1 737 ? -14.734 27.891 -13.914 1 98.5 737 LYS A C 1
ATOM 5980 O O . LYS A 1 737 ? -15.312 26.812 -14.133 1 98.5 737 LYS A O 1
ATOM 5985 N N . GLU A 1 738 ? -13.578 28.188 -14.477 1 98.31 738 GLU A N 1
ATOM 5986 C CA . GLU A 1 738 ? -12.859 27.219 -15.312 1 98.31 738 GLU A CA 1
ATOM 5987 C C . GLU A 1 738 ? -12.57 25.938 -14.555 1 98.31 738 GLU A C 1
ATOM 5989 O O . GLU A 1 738 ? -12.711 24.844 -15.102 1 98.31 738 GLU A O 1
ATOM 5994 N N . VAL A 1 739 ? -12.188 26.062 -13.336 1 98.56 739 VAL A N 1
ATOM 5995 C CA . VAL A 1 739 ? -11.859 24.922 -12.492 1 98.56 739 VAL A CA 1
ATOM 5996 C C . VAL A 1 739 ? -13.117 24.094 -12.242 1 98.56 739 VAL A C 1
ATOM 5998 O O . VAL A 1 739 ? -13.086 22.859 -12.328 1 98.56 739 VAL A O 1
ATOM 6001 N N . ILE A 1 740 ? -14.242 24.781 -11.961 1 98.25 740 ILE A N 1
ATOM 6002 C CA . ILE A 1 740 ? -15.5 24.094 -11.711 1 98.25 740 ILE A CA 1
ATOM 6003 C C . ILE A 1 740 ? -15.922 23.328 -12.969 1 98.25 740 ILE A C 1
ATOM 6005 O O . ILE A 1 740 ? -16.328 22.156 -12.883 1 98.25 740 ILE A O 1
ATOM 6009 N N . ASP A 1 741 ? -15.773 23.906 -14.141 1 97.5 741 ASP A N 1
ATOM 6010 C CA . ASP A 1 741 ? -16.125 23.266 -15.398 1 97.5 741 ASP A CA 1
ATOM 6011 C C . ASP A 1 741 ? -15.266 22.016 -15.641 1 97.5 741 ASP A C 1
ATOM 6013 O O . ASP A 1 741 ? -15.766 21 -16.109 1 97.5 741 ASP A O 1
ATOM 6017 N N . PHE A 1 742 ? -14.031 22.172 -15.359 1 97.38 742 PHE A N 1
ATOM 6018 C CA . PHE A 1 742 ? -13.125 21.047 -15.523 1 97.38 742 PHE A CA 1
ATOM 6019 C C . PHE A 1 742 ? -13.531 19.875 -14.625 1 97.38 742 PHE A C 1
ATOM 6021 O O . PHE A 1 742 ? -13.516 18.719 -15.047 1 97.38 742 PHE A O 1
ATOM 6028 N N . MET A 1 743 ? -13.859 20.172 -13.344 1 94.75 743 MET A N 1
ATOM 6029 C CA . MET A 1 743 ? -14.203 19.141 -12.375 1 94.75 743 MET A CA 1
ATOM 6030 C C . MET A 1 743 ? -15.5 18.422 -12.773 1 94.75 743 MET A C 1
ATOM 6032 O O . MET A 1 743 ? -15.664 17.234 -12.5 1 94.75 743 MET A O 1
ATOM 6036 N N . PHE A 1 744 ? -16.375 19.094 -13.438 1 88.75 744 PHE A N 1
ATOM 6037 C CA . PHE A 1 744 ? -17.703 18.531 -13.703 1 88.75 744 PHE A CA 1
ATOM 6038 C C . PHE A 1 744 ? -17.812 18.078 -15.148 1 88.75 744 PHE A C 1
ATOM 6040 O O . PHE A 1 744 ? -18.703 17.297 -15.492 1 88.75 744 PHE A O 1
ATOM 6047 N N . ASN A 1 745 ? -17.062 18.625 -16.234 1 73.94 745 ASN A N 1
ATOM 6048 C CA . ASN A 1 745 ? -17.109 18.172 -17.625 1 73.94 745 ASN A CA 1
ATOM 6049 C C . ASN A 1 745 ? -16.266 16.922 -17.828 1 73.94 745 ASN A C 1
ATOM 6051 O O . ASN A 1 745 ? -16.547 16.109 -18.719 1 73.94 745 ASN A O 1
ATOM 6055 N N . GLY A 1 746 ? -15.125 16.75 -17.359 1 57.91 746 GLY A N 1
ATOM 6056 C CA . GLY A 1 746 ? -14.242 15.648 -17.703 1 57.91 746 GLY A CA 1
ATOM 6057 C C . GLY A 1 746 ? -14.852 14.281 -17.422 1 57.91 746 GLY A C 1
ATOM 6058 O O . GLY A 1 746 ? -14.258 13.258 -17.75 1 57.91 746 GLY A O 1
ATOM 6059 N N . GLN A 1 747 ? -15.672 14.211 -16.594 1 48.19 747 GLN A N 1
ATOM 6060 C CA . GLN A 1 747 ? -16.203 12.875 -16.375 1 48.19 747 GLN A CA 1
ATOM 6061 C C . GLN A 1 747 ? -17.016 12.398 -17.578 1 48.19 747 GLN A C 1
ATOM 6063 O O . GLN A 1 747 ? -17.203 11.195 -17.766 1 48.19 747 GLN A O 1
ATOM 6068 N N . CYS A 1 748 ? -17.469 13.367 -18.422 1 37.84 748 CYS A N 1
ATOM 6069 C CA . CYS A 1 748 ? -18.328 12.969 -19.547 1 37.84 748 CYS A CA 1
ATOM 6070 C C . CYS A 1 748 ? -17.484 12.406 -20.688 1 37.84 748 CYS A C 1
ATOM 6072 O O . CYS A 1 748 ? -18.016 11.75 -21.594 1 37.84 748 CYS A O 1
ATOM 6074 N N . SER A 1 749 ? -16.312 12.859 -21 1 35.19 749 SER A N 1
ATOM 6075 C CA . SER A 1 749 ? -15.664 12.414 -22.234 1 35.19 749 SER A CA 1
ATOM 6076 C C . SER A 1 749 ? -15.305 10.938 -22.172 1 35.19 749 SER A C 1
ATOM 6078 O O . SER A 1 749 ? -14.773 10.375 -23.125 1 35.19 749 SER A O 1
ATOM 6080 N N . MET A 1 750 ? -15.117 10.398 -21.062 1 33.78 750 MET A N 1
ATOM 6081 C CA . MET A 1 750 ? -14.641 9.023 -21.219 1 33.78 750 MET A CA 1
ATOM 6082 C C . MET A 1 750 ? -15.703 8.148 -21.875 1 33.78 750 MET A C 1
ATOM 6084 O O . MET A 1 750 ? -15.469 6.957 -22.109 1 33.78 750 MET A O 1
ATOM 6088 N N . VAL A 1 751 ? -16.984 8.664 -21.906 1 30.55 751 VAL A N 1
ATOM 6089 C CA . VAL A 1 751 ? -17.922 7.727 -22.531 1 30.55 751 VAL A CA 1
ATOM 6090 C C . VAL A 1 751 ? -17.938 7.941 -24.031 1 30.55 751 VAL A C 1
ATOM 6092 O O . VAL A 1 751 ? -18.562 7.164 -24.766 1 30.55 751 VAL A O 1
ATOM 6095 N N . ASN A 1 752 ? -17.578 9.148 -24.656 1 24.23 752 ASN A N 1
ATOM 6096 C CA . ASN A 1 752 ? -17.859 9.242 -26.078 1 24.23 752 ASN A CA 1
ATOM 6097 C C . ASN A 1 752 ? -16.734 8.625 -26.922 1 24.23 752 ASN A C 1
ATOM 6099 O O . ASN A 1 752 ? -16.734 8.742 -28.141 1 24.23 752 ASN A O 1
ATOM 6103 N N . GLY A 1 753 ? -15.5 8.711 -26.453 1 22.2 753 GLY A N 1
ATOM 6104 C CA . GLY A 1 753 ? -14.656 8.336 -27.578 1 22.2 753 GLY A CA 1
ATOM 6105 C C . GLY A 1 753 ? -14.898 6.914 -28.062 1 22.2 753 GLY A C 1
ATOM 6106 O O . GLY A 1 753 ? -15.125 6.676 -29.25 1 22.2 753 GLY A O 1
ATOM 6107 N N . LYS A 1 754 ? -14.211 5.781 -27.844 1 17.52 754 LYS A N 1
ATOM 6108 C CA . LYS A 1 754 ? -14.336 4.82 -28.938 1 17.52 754 LYS A CA 1
ATOM 6109 C C . LYS A 1 754 ? -15.75 4.254 -29.016 1 17.52 754 LYS A C 1
ATOM 6111 O O . LYS A 1 754 ? -16.359 3.947 -27.984 1 17.52 754 LYS A O 1
ATOM 6116 N N . MET B 1 1 ? -7.965 -95.375 -21.156 1 21.55 1 MET B N 1
ATOM 6117 C CA . MET B 1 1 ? -8.477 -94.562 -22.25 1 21.55 1 MET B CA 1
ATOM 6118 C C . MET B 1 1 ? -8.734 -93.125 -21.781 1 21.55 1 MET B C 1
ATOM 6120 O O . MET B 1 1 ? -9.18 -92.312 -22.578 1 21.55 1 MET B O 1
ATOM 6124 N N . ARG B 1 2 ? -9.18 -93.125 -20.406 1 34.72 2 ARG B N 1
ATOM 6125 C CA . ARG B 1 2 ? -9.344 -91.875 -19.641 1 34.72 2 ARG B CA 1
ATOM 6126 C C . ARG B 1 2 ? -8.039 -91.062 -19.609 1 34.72 2 ARG B C 1
ATOM 6128 O O . ARG B 1 2 ? -8 -90 -19.062 1 34.72 2 ARG B O 1
ATOM 6135 N N . LYS B 1 3 ? -6.941 -91.938 -19.828 1 33.16 3 LYS B N 1
ATOM 6136 C CA . LYS B 1 3 ? -5.531 -91.562 -19.75 1 33.16 3 LYS B CA 1
ATOM 6137 C C . LYS B 1 3 ? -5.152 -90.625 -20.859 1 33.16 3 LYS B C 1
ATOM 6139 O O . LYS B 1 3 ? -4.238 -89.812 -20.703 1 33.16 3 LYS B O 1
ATOM 6144 N N . LEU B 1 4 ? -5.645 -90.938 -22.016 1 34.19 4 LEU B N 1
ATOM 6145 C CA . LEU B 1 4 ? -5.02 -90.438 -23.203 1 34.19 4 LEU B CA 1
ATOM 6146 C C . LEU B 1 4 ? -5.457 -88.938 -23.438 1 34.19 4 LEU B C 1
ATOM 6148 O O . LEU B 1 4 ? -4.68 -88.125 -23.922 1 34.19 4 LEU B O 1
ATOM 6152 N N . LEU B 1 5 ? -6.746 -88.688 -23.172 1 37.22 5 LEU B N 1
ATOM 6153 C CA . LEU B 1 5 ? -7.277 -87.438 -23.703 1 37.22 5 LEU B CA 1
ATOM 6154 C C . LEU B 1 5 ? -6.664 -86.25 -23 1 37.22 5 LEU B C 1
ATOM 6156 O O . LEU B 1 5 ? -6.973 -85.125 -23.344 1 37.22 5 LEU B O 1
ATOM 6160 N N . THR B 1 6 ? -5.965 -86.562 -21.859 1 36.81 6 THR B N 1
ATOM 6161 C CA . THR B 1 6 ? -5.473 -85.438 -21.062 1 36.81 6 THR B CA 1
ATOM 6162 C C . THR B 1 6 ? -4.402 -84.688 -21.812 1 36.81 6 THR B C 1
ATOM 6164 O O . THR B 1 6 ? -4.098 -83.562 -21.469 1 36.81 6 THR B O 1
ATOM 6167 N N . ILE B 1 7 ? -3.619 -85.438 -22.641 1 37.56 7 ILE B N 1
ATOM 6168 C CA . ILE B 1 7 ? -2.379 -84.812 -23.094 1 37.56 7 ILE B CA 1
ATOM 6169 C C . ILE B 1 7 ? -2.697 -83.625 -24.031 1 37.56 7 ILE B C 1
ATOM 6171 O O . ILE B 1 7 ? -1.946 -82.688 -24.109 1 37.56 7 ILE B O 1
ATOM 6175 N N . ILE B 1 8 ? -3.625 -83.812 -24.938 1 36.12 8 ILE B N 1
ATOM 6176 C CA . ILE B 1 8 ? -3.582 -83 -26.141 1 36.12 8 ILE B CA 1
ATOM 6177 C C . ILE B 1 8 ? -3.873 -81.562 -25.797 1 36.12 8 ILE B C 1
ATOM 6179 O O . ILE B 1 8 ? -3.426 -80.625 -26.484 1 36.12 8 ILE B O 1
ATOM 6183 N N . GLY B 1 9 ? -4.832 -81.25 -24.938 1 33.38 9 GLY B N 1
ATOM 6184 C CA . GLY B 1 9 ? -5.332 -79.875 -25.047 1 33.38 9 GLY B CA 1
ATOM 6185 C C . GLY B 1 9 ? -4.352 -78.812 -24.547 1 33.38 9 GLY B C 1
ATOM 6186 O O . GLY B 1 9 ? -4.398 -78.438 -23.375 1 33.38 9 GLY B O 1
ATOM 6187 N N . ILE B 1 10 ? -3.033 -79.125 -24.484 1 35.72 10 ILE B N 1
ATOM 6188 C CA . ILE B 1 10 ? -2.246 -77.938 -24.156 1 35.72 10 ILE B CA 1
ATOM 6189 C C . ILE B 1 10 ? -2.559 -76.812 -25.141 1 35.72 10 ILE B C 1
ATOM 6191 O O . ILE B 1 10 ? -2.215 -76.938 -26.328 1 35.72 10 ILE B O 1
ATOM 6195 N N . LEU B 1 11 ? -3.846 -76.375 -25.266 1 32.75 11 LEU B N 1
ATOM 6196 C CA . LEU B 1 11 ? -4.18 -75.125 -25.922 1 32.75 11 LEU B CA 1
ATOM 6197 C C . LEU B 1 11 ? -3.086 -74.062 -25.703 1 32.75 11 LEU B C 1
ATOM 6199 O O . LEU B 1 11 ? -2.715 -73.812 -24.562 1 32.75 11 LEU B O 1
ATOM 6203 N N . LEU B 1 12 ? -2.027 -74.125 -26.531 1 34.16 12 LEU B N 1
ATOM 6204 C CA . LEU B 1 12 ? -1.217 -72.938 -26.719 1 34.16 12 LEU B CA 1
ATOM 6205 C C . LEU B 1 12 ? -2.068 -71.625 -26.594 1 34.16 12 LEU B C 1
ATOM 6207 O O . LEU B 1 12 ? -2.986 -71.438 -27.391 1 34.16 12 LEU B O 1
ATOM 6211 N N . SER B 1 13 ? -2.533 -71.375 -25.438 1 32.22 13 SER B N 1
ATOM 6212 C CA . SER B 1 13 ? -2.961 -70 -25.266 1 32.22 13 SER B CA 1
ATOM 6213 C C . SER B 1 13 ? -2.062 -69 -26.047 1 32.22 13 SER B C 1
ATOM 6215 O O . SER B 1 13 ? -0.917 -68.812 -25.656 1 32.22 13 SER B O 1
ATOM 6217 N N . ILE B 1 14 ? -1.897 -69.25 -27.344 1 34.88 14 ILE B N 1
ATOM 6218 C CA . ILE B 1 14 ? -1.418 -68.062 -28.094 1 34.88 14 ILE B CA 1
ATOM 6219 C C . ILE B 1 14 ? -1.934 -66.812 -27.453 1 34.88 14 ILE B C 1
ATOM 6221 O O . ILE B 1 14 ? -3.143 -66.562 -27.422 1 34.88 14 ILE B O 1
ATOM 6225 N N . GLN B 1 15 ? -1.415 -66.438 -26.375 1 36.66 15 GLN B N 1
ATOM 6226 C CA . GLN B 1 15 ? -1.606 -65.062 -25.953 1 36.66 15 GLN B CA 1
ATOM 6227 C C . GLN B 1 15 ? -1.596 -64.125 -27.156 1 36.66 15 GLN B C 1
ATOM 6229 O O . GLN B 1 15 ? -0.544 -63.875 -27.766 1 36.66 15 GLN B O 1
ATOM 6234 N N . MET B 1 16 ? -2.33 -64.312 -28.203 1 41.28 16 MET B N 1
ATOM 6235 C CA . MET B 1 16 ? -2.559 -63.25 -29.156 1 41.28 16 MET B CA 1
ATOM 6236 C C . MET B 1 16 ? -2.377 -61.875 -28.516 1 41.28 16 MET B C 1
ATOM 6238 O O . MET B 1 16 ? -3.129 -61.531 -27.609 1 41.28 16 MET B O 1
ATOM 6242 N N . TRP B 1 17 ? -1.17 -61.5 -28.25 1 51.19 17 TRP B N 1
ATOM 6243 C CA . TRP B 1 17 ? -0.874 -60.156 -27.734 1 51.19 17 TRP B CA 1
ATOM 6244 C C . TRP B 1 17 ? -1.737 -59.094 -28.406 1 51.19 17 TRP B C 1
ATOM 6246 O O . TRP B 1 17 ? -1.697 -58.938 -29.625 1 51.19 17 TRP B O 1
ATOM 6256 N N . ALA B 1 18 ? -2.834 -58.656 -27.906 1 71.62 18 ALA B N 1
ATOM 6257 C CA . ALA B 1 18 ? -3.773 -57.594 -28.25 1 71.62 18 ALA B CA 1
ATOM 6258 C C . ALA B 1 18 ? -3.039 -56.281 -28.562 1 71.62 18 ALA B C 1
ATOM 6260 O O . ALA B 1 18 ? -2.057 -55.938 -27.891 1 71.62 18 ALA B O 1
ATOM 6261 N N . ASN B 1 19 ? -3.076 -55.781 -29.797 1 91.56 19 ASN B N 1
ATOM 6262 C CA . ASN B 1 19 ? -2.607 -54.469 -30.219 1 91.56 19 ASN B CA 1
ATOM 6263 C C . ASN B 1 19 ? -3.201 -53.375 -29.359 1 91.56 19 ASN B C 1
ATOM 6265 O O . ASN B 1 19 ? -4.379 -53.031 -29.484 1 91.56 19 ASN B O 1
ATOM 6269 N N . PRO B 1 20 ? -2.395 -52.906 -28.312 1 95.94 20 PRO B N 1
ATOM 6270 C CA . PRO B 1 20 ? -2.945 -51.938 -27.375 1 95.94 20 PRO B CA 1
ATOM 6271 C C . PRO B 1 20 ? -3.426 -50.656 -28.062 1 95.94 20 PRO B C 1
ATOM 6273 O O . PRO B 1 20 ? -4.281 -49.938 -27.516 1 95.94 20 PRO B O 1
ATOM 6276 N N . VAL B 1 21 ? -2.908 -50.312 -29.219 1 97.5 21 VAL B N 1
ATOM 6277 C CA . VAL B 1 21 ? -3.338 -49.094 -29.922 1 97.5 21 VAL B CA 1
ATOM 6278 C C . VAL B 1 21 ? -4.715 -49.312 -30.547 1 97.5 21 VAL B C 1
ATOM 6280 O O . VAL B 1 21 ? -5.527 -48.406 -30.625 1 97.5 21 VAL B O 1
ATOM 6283 N N . ASP B 1 22 ? -5.023 -50.562 -30.969 1 96.56 22 ASP B N 1
ATOM 6284 C CA . ASP B 1 22 ? -6.371 -50.875 -31.422 1 96.56 22 ASP B CA 1
ATOM 6285 C C . ASP B 1 22 ? -7.391 -50.688 -30.312 1 96.56 22 ASP B C 1
ATOM 6287 O O . ASP B 1 22 ? -8.477 -50.156 -30.531 1 96.56 22 ASP B O 1
ATOM 6291 N N . ASP B 1 23 ? -6.988 -51.188 -29.156 1 97 23 ASP B N 1
ATOM 6292 C CA . ASP B 1 23 ? -7.867 -51 -28 1 97 23 ASP B CA 1
ATOM 6293 C C . ASP B 1 23 ? -8.078 -49.531 -27.688 1 97 23 ASP B C 1
ATOM 6295 O O . ASP B 1 23 ? -9.195 -49.125 -27.359 1 97 23 ASP B O 1
ATOM 6299 N N . LEU B 1 24 ? -6.988 -48.75 -27.734 1 98 24 LEU B N 1
ATOM 6300 C CA . LEU B 1 24 ? -7.066 -47.312 -27.547 1 98 24 LEU B CA 1
ATOM 6301 C C . LEU B 1 24 ? -7.996 -46.688 -28.562 1 98 24 LEU B C 1
ATOM 6303 O O . LEU B 1 24 ? -8.836 -45.844 -28.203 1 98 24 LEU B O 1
ATOM 6307 N N . LEU B 1 25 ? -7.953 -47.062 -29.781 1 98.12 25 LEU B N 1
ATOM 6308 C CA . LEU B 1 25 ? -8.805 -46.562 -30.859 1 98.12 25 LEU B CA 1
ATOM 6309 C C . LEU B 1 25 ? -10.273 -46.844 -30.547 1 98.12 25 LEU B C 1
ATOM 6311 O O . LEU B 1 25 ? -11.133 -46 -30.766 1 98.12 25 LEU B O 1
ATOM 6315 N N . GLU B 1 26 ? -10.57 -48.031 -29.984 1 97.56 26 GLU B N 1
ATOM 6316 C CA . GLU B 1 26 ? -11.945 -48.406 -29.672 1 97.56 26 GLU B CA 1
ATOM 6317 C C . GLU B 1 26 ? -12.5 -47.531 -28.547 1 97.56 26 GLU B C 1
ATOM 6319 O O . GLU B 1 26 ? -13.703 -47.281 -28.484 1 97.56 26 GLU B O 1
ATOM 6324 N N . ARG B 1 27 ? -11.578 -47.125 -27.656 1 97.62 27 ARG B N 1
ATOM 6325 C CA . ARG B 1 27 ? -12.008 -46.25 -26.562 1 97.62 27 ARG B CA 1
ATOM 6326 C C . ARG B 1 27 ? -12.203 -44.812 -27.047 1 97.62 27 ARG B C 1
ATOM 6328 O O . ARG B 1 27 ? -13.008 -44.062 -26.484 1 97.62 27 ARG B O 1
ATOM 6335 N N . ILE B 1 28 ? -11.508 -44.438 -28.125 1 98 28 ILE B N 1
ATOM 6336 C CA . ILE B 1 28 ? -11.68 -43.125 -28.719 1 98 28 ILE B CA 1
ATOM 6337 C C . ILE B 1 28 ? -13.008 -43.094 -29.484 1 98 28 ILE B C 1
ATOM 6339 O O . ILE B 1 28 ? -13.781 -42.125 -29.328 1 98 28 ILE B O 1
ATOM 6343 N N . ASP B 1 29 ? -13.227 -44.062 -30.25 1 97.62 29 ASP B N 1
ATOM 6344 C CA . ASP B 1 29 ? -14.438 -44.25 -31.047 1 97.62 29 ASP B CA 1
ATOM 6345 C C . ASP B 1 29 ? -14.688 -45.719 -31.375 1 97.62 29 ASP B C 1
ATOM 6347 O O . ASP B 1 29 ? -13.852 -46.375 -31.984 1 97.62 29 ASP B O 1
ATOM 6351 N N . LYS B 1 30 ? -15.844 -46.219 -31 1 96.75 30 LYS B N 1
ATOM 6352 C CA . LYS B 1 30 ? -16.172 -47.625 -31.266 1 96.75 30 LYS B CA 1
ATOM 6353 C C . LYS B 1 30 ? -16.062 -47.938 -32.75 1 96.75 30 LYS B C 1
ATOM 6355 O O . LYS B 1 30 ? -16.641 -47.219 -33.594 1 96.75 30 LYS B O 1
ATOM 6360 N N . GLY B 1 31 ? -15.242 -48.906 -33.125 1 96.06 31 GLY B N 1
ATOM 6361 C CA . GLY B 1 31 ? -15.07 -49.312 -34.531 1 96.06 31 GLY B CA 1
ATOM 6362 C C . GLY B 1 31 ? -13.891 -48.656 -35.188 1 96.06 31 GLY B C 1
ATOM 6363 O O . GLY B 1 31 ? -13.539 -49 -36.344 1 96.06 31 GLY B O 1
ATOM 6364 N N . ALA B 1 32 ? -13.273 -47.812 -34.5 1 96.81 32 ALA B N 1
ATOM 6365 C CA . ALA B 1 32 ? -12.219 -47 -35.125 1 96.81 32 ALA B CA 1
ATOM 6366 C C . ALA B 1 32 ? -11.031 -47.875 -35.531 1 96.81 32 ALA B C 1
ATOM 6368 O O . ALA B 1 32 ? -10.336 -47.594 -36.5 1 96.81 32 ALA B O 1
ATOM 6369 N N . SER B 1 33 ? -10.766 -48.969 -34.781 1 96.44 33 SER B N 1
ATOM 6370 C CA . SER B 1 33 ? -9.602 -49.812 -35.094 1 96.44 33 SER B CA 1
ATOM 6371 C C . SER B 1 33 ? -9.672 -50.344 -36.5 1 96.44 33 SER B C 1
ATOM 6373 O O . SER B 1 33 ? -8.633 -50.625 -37.125 1 96.44 33 SER B O 1
ATOM 6375 N N . ALA B 1 34 ? -10.828 -50.438 -37.031 1 96.06 34 ALA B N 1
ATOM 6376 C CA . ALA B 1 34 ? -11.023 -50.969 -38.375 1 96.06 34 ALA B CA 1
ATOM 6377 C C . ALA B 1 34 ? -10.594 -49.969 -39.438 1 96.06 34 ALA B C 1
ATOM 6379 O O . ALA B 1 34 ? -10.398 -50.344 -40.625 1 96.06 34 ALA B O 1
ATOM 6380 N N . LYS B 1 35 ? -10.508 -48.781 -39.094 1 97.19 35 LYS B N 1
ATOM 6381 C CA . LYS B 1 35 ? -10.172 -47.719 -40.062 1 97.19 35 LYS B CA 1
ATOM 6382 C C . LYS B 1 35 ? -8.664 -47.5 -40.125 1 97.19 35 LYS B C 1
ATOM 6384 O O . LYS B 1 35 ? -8.188 -46.75 -40.969 1 97.19 35 LYS B O 1
ATOM 6389 N N . PHE B 1 36 ? -7.918 -48.188 -39.281 1 98 36 PHE B N 1
ATOM 6390 C CA . PHE B 1 36 ? -6.477 -48 -39.188 1 98 36 PHE B CA 1
ATOM 6391 C C . PHE B 1 36 ? -5.75 -49.344 -39.312 1 98 36 PHE B C 1
ATOM 6393 O O . PHE B 1 36 ? -6.352 -50.406 -39.125 1 98 36 PHE B O 1
ATOM 6400 N N . LYS B 1 37 ? -4.488 -49.281 -39.719 1 97.38 37 LYS B N 1
ATOM 6401 C CA . LYS B 1 37 ? -3.533 -50.375 -39.688 1 97.38 37 LYS B CA 1
ATOM 6402 C C . LYS B 1 37 ? -2.248 -49.969 -38.969 1 97.38 37 LYS B C 1
ATOM 6404 O O . LYS B 1 37 ? -1.538 -49.062 -39.438 1 97.38 37 LYS B O 1
ATOM 6409 N N . THR B 1 38 ? -1.983 -50.531 -37.844 1 97.44 38 THR B N 1
ATOM 6410 C CA . THR B 1 38 ? -0.796 -50.188 -37.094 1 97.44 38 THR B CA 1
ATOM 6411 C C . THR B 1 38 ? 0.279 -51.25 -37.219 1 97.44 38 THR B C 1
ATOM 6413 O O . THR B 1 38 ? -0.032 -52.438 -37.312 1 97.44 38 THR B O 1
ATOM 6416 N N . GLN B 1 39 ? 1.524 -50.812 -37.344 1 96.75 39 GLN B N 1
ATOM 6417 C CA . GLN B 1 39 ? 2.631 -51.719 -37.562 1 96.75 39 GLN B CA 1
ATOM 6418 C C . GLN B 1 39 ? 3.826 -51.375 -36.688 1 96.75 39 GLN B C 1
ATOM 6420 O O . GLN B 1 39 ? 4.336 -50.25 -36.719 1 96.75 39 GLN B O 1
ATOM 6425 N N . LEU B 1 40 ? 4.27 -52.312 -35.875 1 96.62 40 LEU B N 1
ATOM 6426 C CA . LEU B 1 40 ? 5.512 -52.156 -35.125 1 96.62 40 LEU B CA 1
ATOM 6427 C C . LEU B 1 40 ? 6.719 -52.469 -36.031 1 96.62 40 LEU B C 1
ATOM 6429 O O . LEU B 1 40 ? 6.832 -53.531 -36.594 1 96.62 40 LEU B O 1
ATOM 6433 N N . VAL B 1 41 ? 7.535 -51.469 -36.188 1 96.94 41 VAL B N 1
ATOM 6434 C CA . VAL B 1 41 ? 8.719 -51.594 -37.031 1 96.94 41 VAL B CA 1
ATOM 6435 C C . VAL B 1 41 ? 9.961 -51.188 -36.25 1 96.94 41 VAL B C 1
ATOM 6437 O O . VAL B 1 41 ? 10 -50.125 -35.594 1 96.94 41 VAL B O 1
ATOM 6440 N N . LYS B 1 42 ? 10.992 -52 -36.188 1 96.5 42 LYS B N 1
ATOM 6441 C CA . LYS B 1 42 ? 12.227 -51.719 -35.469 1 96.5 42 LYS B CA 1
ATOM 6442 C C . LYS B 1 42 ? 12.945 -50.5 -36.062 1 96.5 42 LYS B C 1
ATOM 6444 O O . LYS B 1 42 ? 12.914 -50.281 -37.281 1 96.5 42 LYS B O 1
ATOM 6449 N N . SER B 1 43 ? 13.484 -49.719 -35.219 1 96.19 43 SER B N 1
ATOM 6450 C CA . SER B 1 43 ? 14.266 -48.562 -35.625 1 96.19 43 SER B CA 1
ATOM 6451 C C . SER B 1 43 ? 15.211 -48.125 -34.5 1 96.19 43 SER B C 1
ATOM 6453 O O . SER B 1 43 ? 14.922 -48.344 -33.312 1 96.19 43 SER B O 1
ATOM 6455 N N . ASP B 1 44 ? 16.359 -47.531 -34.875 1 93.38 44 ASP B N 1
ATOM 6456 C CA . ASP B 1 44 ? 17.312 -47 -33.906 1 93.38 44 ASP B CA 1
ATOM 6457 C C . ASP B 1 44 ? 16.828 -45.688 -33.281 1 93.38 44 ASP B C 1
ATOM 6459 O O . ASP B 1 44 ? 17.188 -45.375 -32.125 1 93.38 44 ASP B O 1
ATOM 6463 N N . LYS B 1 45 ? 16.078 -44.969 -34.031 1 96.38 45 LYS B N 1
ATOM 6464 C CA . LYS B 1 45 ? 15.477 -43.719 -33.531 1 96.38 45 LYS B CA 1
ATOM 6465 C C . LYS B 1 45 ? 13.984 -43.906 -33.281 1 96.38 45 LYS B C 1
ATOM 6467 O O . LYS B 1 45 ? 13.336 -44.75 -33.938 1 96.38 45 LYS B O 1
ATOM 6472 N N . ASP B 1 46 ? 13.531 -43.156 -32.375 1 97.81 46 ASP B N 1
ATOM 6473 C CA . ASP B 1 46 ? 12.078 -43.125 -32.219 1 97.81 46 ASP B CA 1
ATOM 6474 C C . ASP B 1 46 ? 11.43 -42.469 -33.438 1 97.81 46 ASP B C 1
ATOM 6476 O O . ASP B 1 46 ? 11.945 -41.5 -34 1 97.81 46 ASP B O 1
ATOM 6480 N N . PHE B 1 47 ? 10.297 -43.062 -33.844 1 98.31 47 PHE B N 1
ATOM 6481 C CA . PHE B 1 47 ? 9.625 -42.438 -35 1 98.31 47 PHE B CA 1
ATOM 6482 C C . PHE B 1 47 ? 8.172 -42.906 -35.062 1 98.31 47 PHE B C 1
ATOM 6484 O O . PHE B 1 47 ? 7.781 -43.875 -34.406 1 98.31 47 PHE B O 1
ATOM 6491 N N . PHE B 1 48 ? 7.387 -42.219 -35.812 1 98.56 48 PHE B N 1
ATOM 6492 C CA . PHE B 1 48 ? 6.141 -42.688 -36.406 1 98.56 48 PHE B CA 1
ATOM 6493 C C . PHE B 1 48 ? 6.055 -42.312 -37.875 1 98.56 48 PHE B C 1
ATOM 6495 O O . PHE B 1 48 ? 6.73 -41.375 -38.312 1 98.56 48 PHE B O 1
ATOM 6502 N N . GLU B 1 49 ? 5.277 -43.062 -38.5 1 98.62 49 GLU B N 1
ATOM 6503 C CA . GLU B 1 49 ? 5.098 -42.844 -39.938 1 98.62 49 GLU B CA 1
ATOM 6504 C C . GLU B 1 49 ? 3.641 -43.031 -40.344 1 98.62 49 GLU B C 1
ATOM 6506 O O . GLU B 1 49 ? 2.998 -44 -39.938 1 98.62 49 GLU B O 1
ATOM 6511 N N . LEU B 1 50 ? 3.152 -42.125 -41.062 1 98.75 50 LEU B N 1
ATOM 6512 C CA . LEU B 1 50 ? 1.795 -42.156 -41.594 1 98.75 50 LEU B CA 1
ATOM 6513 C C . LEU B 1 50 ? 1.804 -42.531 -43.094 1 98.75 50 LEU B C 1
ATOM 6515 O O . LEU B 1 50 ? 2.629 -42.031 -43.844 1 98.75 50 LEU B O 1
ATOM 6519 N N . ASP B 1 51 ? 0.915 -43.375 -43.375 1 98.19 51 ASP B N 1
ATOM 6520 C CA . ASP B 1 51 ? 0.784 -43.875 -44.75 1 98.19 51 ASP B CA 1
ATOM 6521 C C . ASP B 1 51 ? -0.655 -44.281 -45.031 1 98.19 51 ASP B C 1
ATOM 6523 O O . ASP B 1 51 ? -1.562 -44.031 -44.25 1 98.19 51 ASP B O 1
ATOM 6527 N N . GLN B 1 52 ? -0.843 -44.906 -46.281 1 97.69 52 GLN B N 1
ATOM 6528 C CA . GLN B 1 52 ? -2.186 -45.281 -46.719 1 97.69 52 GLN B CA 1
ATOM 6529 C C . GLN B 1 52 ? -2.193 -46.688 -47.312 1 97.69 52 GLN B C 1
ATOM 6531 O O . GLN B 1 52 ? -1.291 -47.031 -48.062 1 97.69 52 GLN B O 1
ATOM 6536 N N . ALA B 1 53 ? -3.121 -47.469 -46.906 1 97.06 53 ALA B N 1
ATOM 6537 C CA . ALA B 1 53 ? -3.406 -48.781 -47.531 1 97.06 53 ALA B CA 1
ATOM 6538 C C . ALA B 1 53 ? -4.895 -48.938 -47.844 1 97.06 53 ALA B C 1
ATOM 6540 O O . ALA B 1 53 ? -5.668 -49.344 -46.969 1 97.06 53 ALA B O 1
ATOM 6541 N N . GLY B 1 54 ? -5.281 -48.75 -49.062 1 95.38 54 GLY B N 1
ATOM 6542 C CA . GLY B 1 54 ? -6.699 -48.688 -49.375 1 95.38 54 GLY B CA 1
ATOM 6543 C C . GLY B 1 54 ? -7.445 -47.625 -48.625 1 95.38 54 GLY B C 1
ATOM 6544 O O . GLY B 1 54 ? -7.074 -46.438 -48.688 1 95.38 54 GLY B O 1
ATOM 6545 N N . ASN B 1 55 ? -8.336 -48.094 -47.875 1 94.75 55 ASN B N 1
ATOM 6546 C CA . ASN B 1 55 ? -9.156 -47.125 -47.156 1 94.75 55 ASN B CA 1
ATOM 6547 C C . ASN B 1 55 ? -8.688 -46.969 -45.719 1 94.75 55 ASN B C 1
ATOM 6549 O O . ASN B 1 55 ? -9.25 -46.156 -44.938 1 94.75 55 ASN B O 1
ATOM 6553 N N . LYS B 1 56 ? -7.602 -47.562 -45.344 1 97.06 56 LYS B N 1
ATOM 6554 C CA . LYS B 1 56 ? -7.109 -47.531 -44 1 97.06 56 LYS B CA 1
ATOM 6555 C C . LYS B 1 56 ? -5.883 -46.625 -43.875 1 97.06 56 LYS B C 1
ATOM 6557 O O . LYS B 1 56 ? -5.031 -46.594 -44.781 1 97.06 56 LYS B O 1
ATOM 6562 N N . VAL B 1 57 ? -5.863 -45.875 -42.938 1 98.38 57 VAL B N 1
ATOM 6563 C CA . VAL B 1 57 ? -4.656 -45.125 -42.594 1 98.38 57 VAL B CA 1
ATOM 6564 C C . VAL B 1 57 ? -3.654 -46.031 -41.906 1 98.38 57 VAL B C 1
ATOM 6566 O O . VAL B 1 57 ? -3.996 -46.719 -40.938 1 98.38 57 VAL B O 1
ATOM 6569 N N . VAL B 1 58 ? -2.414 -46.094 -42.406 1 98.44 58 VAL B N 1
ATOM 6570 C CA . VAL B 1 58 ? -1.365 -46.938 -41.844 1 98.44 58 VAL B CA 1
ATOM 6571 C C . VAL B 1 58 ? -0.475 -46.094 -40.938 1 98.44 58 VAL B C 1
ATOM 6573 O O . VAL B 1 58 ? -0.014 -45.031 -41.312 1 98.44 58 VAL B O 1
ATOM 6576 N N . ILE B 1 59 ? -0.264 -46.531 -39.75 1 98.69 59 ILE B N 1
ATOM 6577 C CA . ILE B 1 59 ? 0.651 -45.906 -38.812 1 98.69 59 ILE B CA 1
ATOM 6578 C C . ILE B 1 59 ? 1.728 -46.875 -38.375 1 98.69 59 ILE B C 1
ATOM 6580 O O . ILE B 1 59 ? 1.423 -47.938 -37.781 1 98.69 59 ILE B O 1
ATOM 6584 N N . ARG B 1 60 ? 2.973 -46.531 -38.625 1 98.38 60 ARG B N 1
ATOM 6585 C CA . ARG B 1 60 ? 4.117 -47.344 -38.219 1 98.38 60 ARG B CA 1
ATOM 6586 C C . ARG B 1 60 ? 4.934 -46.656 -37.156 1 98.38 60 ARG B C 1
ATOM 6588 O O . ARG B 1 60 ? 5.004 -45.438 -37.125 1 98.38 60 ARG B O 1
ATOM 6595 N N . GLY B 1 61 ? 5.535 -47.375 -36.312 1 98.25 61 GLY B N 1
ATOM 6596 C CA . GLY B 1 61 ? 6.434 -46.875 -35.281 1 98.25 61 GLY B CA 1
ATOM 6597 C C . GLY B 1 61 ? 7.234 -48 -34.625 1 98.25 61 GLY B C 1
ATOM 6598 O O . GLY B 1 61 ? 6.973 -49.188 -34.844 1 98.25 61 GLY B O 1
ATOM 6599 N N . ASN B 1 62 ? 8.203 -47.625 -33.812 1 97.81 62 ASN B N 1
ATOM 6600 C CA . ASN B 1 62 ? 9.062 -48.625 -33.188 1 97.81 62 ASN B CA 1
ATOM 6601 C C . ASN B 1 62 ? 8.578 -48.969 -31.797 1 97.81 62 ASN B C 1
ATOM 6603 O O . ASN B 1 62 ? 9.164 -49.844 -31.125 1 97.81 62 ASN B O 1
ATOM 6607 N N . SER B 1 63 ? 7.613 -48.375 -31.281 1 97.31 63 SER B N 1
ATOM 6608 C CA . SER B 1 63 ? 6.93 -48.688 -30.047 1 97.31 63 SER B CA 1
ATOM 6609 C C . SER B 1 63 ? 5.441 -48.375 -30.125 1 97.31 63 SER B C 1
ATOM 6611 O O . SER B 1 63 ? 5.016 -47.594 -30.984 1 97.31 63 SER B O 1
ATOM 6613 N N . TRP B 1 64 ? 4.621 -48.938 -29.25 1 97.62 64 TRP B N 1
ATOM 6614 C CA . TRP B 1 64 ? 3.188 -48.688 -29.25 1 97.62 64 TRP B CA 1
ATOM 6615 C C . TRP B 1 64 ? 2.9 -47.219 -28.906 1 97.62 64 TRP B C 1
ATOM 6617 O O . TRP B 1 64 ? 1.979 -46.625 -29.469 1 97.62 64 TRP B O 1
ATOM 6627 N N . VAL B 1 65 ? 3.717 -46.656 -28.078 1 97.88 65 VAL B N 1
ATOM 6628 C CA . VAL B 1 65 ? 3.547 -45.25 -27.688 1 97.88 65 VAL B CA 1
ATOM 6629 C C . VAL B 1 65 ? 3.846 -44.344 -28.875 1 97.88 65 VAL B C 1
ATOM 6631 O O . VAL B 1 65 ? 3.162 -43.344 -29.094 1 97.88 65 VAL B O 1
ATOM 6634 N N . ASN B 1 66 ? 4.828 -44.656 -29.656 1 98.38 66 ASN B N 1
ATOM 6635 C CA . ASN B 1 66 ? 5.133 -43.875 -30.844 1 98.38 66 ASN B CA 1
ATOM 6636 C C . ASN B 1 66 ? 4.055 -44 -31.906 1 98.38 66 ASN B C 1
ATOM 6638 O O . ASN B 1 66 ? 3.748 -43.031 -32.625 1 98.38 66 ASN B O 1
ATOM 6642 N N . ILE B 1 67 ? 3.506 -45.219 -32.031 1 98.5 67 ILE B N 1
ATOM 6643 C CA . ILE B 1 67 ? 2.375 -45.406 -32.938 1 98.5 67 ILE B CA 1
ATOM 6644 C C . ILE B 1 67 ? 1.19 -44.562 -32.469 1 98.5 67 ILE B C 1
ATOM 6646 O O . ILE B 1 67 ? 0.533 -43.906 -33.281 1 98.5 67 ILE B O 1
ATOM 6650 N N . ALA B 1 68 ? 0.98 -44.531 -31.172 1 98.62 68 ALA B N 1
ATOM 6651 C CA . ALA B 1 68 ? -0.083 -43.688 -30.609 1 98.62 68 ALA B CA 1
ATOM 6652 C C . ALA B 1 68 ? 0.182 -42.219 -30.891 1 98.62 68 ALA B C 1
ATOM 6654 O O . ALA B 1 68 ? -0.748 -41.469 -31.156 1 98.62 68 ALA B O 1
ATOM 6655 N N . SER B 1 69 ? 1.439 -41.812 -30.797 1 98.44 69 SER B N 1
ATOM 6656 C CA . SER B 1 69 ? 1.802 -40.438 -31.141 1 98.44 69 SER B CA 1
ATOM 6657 C C . SER B 1 69 ? 1.468 -40.125 -32.594 1 98.44 69 SER B C 1
ATOM 6659 O O . SER B 1 69 ? 1.01 -39.031 -32.906 1 98.44 69 SER B O 1
ATOM 6661 N N . GLY B 1 70 ? 1.762 -41.062 -33.438 1 98.62 70 GLY B N 1
ATOM 6662 C CA . GLY B 1 70 ? 1.384 -40.906 -34.844 1 98.62 70 GLY B CA 1
ATOM 6663 C C . GLY B 1 70 ? -0.115 -40.781 -35.031 1 98.62 70 GLY B C 1
ATOM 6664 O O . GLY B 1 70 ? -0.57 -40 -35.875 1 98.62 70 GLY B O 1
ATOM 6665 N N . LEU B 1 71 ? -0.851 -41.594 -34.281 1 98.56 71 LEU B N 1
ATOM 6666 C CA . LEU B 1 71 ? -2.305 -41.5 -34.312 1 98.56 71 LEU B CA 1
ATOM 6667 C C . LEU B 1 71 ? -2.764 -40.094 -33.938 1 98.56 71 LEU B C 1
ATOM 6669 O O . LEU B 1 71 ? -3.592 -39.5 -34.625 1 98.56 71 LEU B O 1
ATOM 6673 N N . ASN B 1 72 ? -2.219 -39.625 -32.844 1 98.44 72 ASN B N 1
ATOM 6674 C CA . ASN B 1 72 ? -2.57 -38.281 -32.375 1 98.44 72 ASN B CA 1
ATOM 6675 C C . ASN B 1 72 ? -2.227 -37.219 -33.406 1 98.44 72 ASN B C 1
ATOM 6677 O O . ASN B 1 72 ? -3 -36.281 -33.656 1 98.44 72 ASN B O 1
ATOM 6681 N N . TRP B 1 73 ? -1.064 -37.312 -34.031 1 98.5 73 TRP B N 1
ATOM 6682 C CA . TRP B 1 73 ? -0.632 -36.406 -35.062 1 98.5 73 TRP B CA 1
ATOM 6683 C C . TRP B 1 73 ? -1.609 -36.438 -36.25 1 98.5 73 TRP B C 1
ATOM 6685 O O . TRP B 1 73 ? -2.018 -35.375 -36.75 1 98.5 73 TRP B O 1
ATOM 6695 N N . TYR B 1 74 ? -2.018 -37.594 -36.688 1 98.44 74 TYR B N 1
ATOM 6696 C CA . TYR B 1 74 ? -2.975 -37.75 -37.781 1 98.44 74 TYR B CA 1
ATOM 6697 C C . TYR B 1 74 ? -4.309 -37.094 -37.438 1 98.44 74 TYR B C 1
ATOM 6699 O O . TYR B 1 74 ? -4.887 -36.375 -38.25 1 98.44 74 TYR B O 1
ATOM 6707 N N . LEU B 1 75 ? -4.777 -37.438 -36.25 1 98.25 75 LEU B N 1
ATOM 6708 C CA . LEU B 1 75 ? -6.062 -36.906 -35.812 1 98.25 75 LEU B CA 1
ATOM 6709 C C . LEU B 1 75 ? -6.047 -35.375 -35.844 1 98.25 75 LEU B C 1
ATOM 6711 O O . LEU B 1 75 ? -6.992 -34.75 -36.312 1 98.25 75 LEU B O 1
ATOM 6715 N N . LYS B 1 76 ? -4.98 -34.781 -35.406 1 97.81 76 LYS B N 1
ATOM 6716 C CA . LYS B 1 76 ? -4.902 -33.312 -35.312 1 97.81 76 LYS B CA 1
ATOM 6717 C C . LYS B 1 76 ? -4.742 -32.719 -36.719 1 97.81 76 LYS B C 1
ATOM 6719 O O . LYS B 1 76 ? -5.531 -31.844 -37.094 1 97.81 76 LYS B O 1
ATOM 6724 N N . TYR B 1 77 ? -3.816 -33.188 -37.5 1 97.25 77 TYR B N 1
ATOM 6725 C CA . TYR B 1 77 ? -3.344 -32.406 -38.625 1 97.25 77 TYR B CA 1
ATOM 6726 C C . TYR B 1 77 ? -3.926 -32.938 -39.938 1 97.25 77 TYR B C 1
ATOM 6728 O O . TYR B 1 77 ? -3.816 -32.281 -40.969 1 97.25 77 TYR B O 1
ATOM 6736 N N . TYR B 1 78 ? -4.594 -34.094 -39.906 1 97.38 78 TYR B N 1
ATOM 6737 C CA . TYR B 1 78 ? -5.289 -34.594 -41.094 1 97.38 78 TYR B CA 1
ATOM 6738 C C . TYR B 1 78 ? -6.797 -34.594 -40.875 1 97.38 78 TYR B C 1
ATOM 6740 O O . TYR B 1 78 ? -7.547 -34.062 -41.688 1 97.38 78 TYR B O 1
ATOM 6748 N N . ALA B 1 79 ? -7.207 -35.094 -39.719 1 96.75 79 ALA B N 1
ATOM 6749 C CA . ALA B 1 79 ? -8.641 -35.281 -39.5 1 96.75 79 ALA B CA 1
ATOM 6750 C C . ALA B 1 79 ? -9.242 -34.062 -38.812 1 96.75 79 ALA B C 1
ATOM 6752 O O . ALA B 1 79 ? -10.469 -33.906 -38.781 1 96.75 79 ALA B O 1
ATOM 6753 N N . GLY B 1 80 ? -8.414 -33.188 -38.219 1 96 80 GLY B N 1
ATOM 6754 C CA . GLY B 1 80 ? -8.922 -32.031 -37.5 1 96 80 GLY B CA 1
ATOM 6755 C C . GLY B 1 80 ? -9.594 -32.375 -36.188 1 96 80 GLY B C 1
ATOM 6756 O O . GLY B 1 80 ? -10.617 -31.781 -35.844 1 96 80 GLY B O 1
ATOM 6757 N N . VAL B 1 81 ? -9.094 -33.375 -35.469 1 96.81 81 VAL B N 1
ATOM 6758 C CA . VAL B 1 81 ? -9.633 -33.844 -34.188 1 96.81 81 VAL B CA 1
ATOM 6759 C C . VAL B 1 81 ? -8.586 -33.688 -33.094 1 96.81 81 VAL B C 1
ATOM 6761 O O . VAL B 1 81 ? -7.477 -34.219 -33.219 1 96.81 81 VAL B O 1
ATOM 6764 N N . HIS B 1 82 ? -8.922 -32.969 -32.094 1 97.31 82 HIS B N 1
ATOM 6765 C CA . HIS B 1 82 ? -8.039 -32.781 -30.938 1 97.31 82 HIS B CA 1
ATOM 6766 C C . HIS B 1 82 ? -8.609 -33.469 -29.719 1 97.31 82 HIS B C 1
ATOM 6768 O O . HIS B 1 82 ? -9.695 -33.125 -29.25 1 97.31 82 HIS B O 1
ATOM 6774 N N . LEU B 1 83 ? -7.91 -34.5 -29.234 1 97.38 83 LEU B N 1
ATOM 6775 C CA . LEU B 1 83 ? -8.234 -35.156 -28 1 97.38 83 LEU B CA 1
ATOM 6776 C C . LEU B 1 83 ? -7.465 -34.562 -26.828 1 97.38 83 LEU B C 1
ATOM 6778 O O . LEU B 1 83 ? -6.23 -34.531 -26.828 1 97.38 83 LEU B O 1
ATOM 6782 N N . SER B 1 84 ? -8.18 -34.062 -25.891 1 94.31 84 SER B N 1
ATOM 6783 C CA . SER B 1 84 ? -7.621 -33.406 -24.703 1 94.31 84 SER B CA 1
ATOM 6784 C C . SER B 1 84 ? -8.312 -33.875 -23.438 1 94.31 84 SER B C 1
ATOM 6786 O O . SER B 1 84 ? -9.227 -34.688 -23.484 1 94.31 84 SER B O 1
ATOM 6788 N N . TRP B 1 85 ? -7.887 -33.406 -22.266 1 95.81 85 TRP B N 1
ATOM 6789 C CA . TRP B 1 85 ? -8.391 -33.844 -20.969 1 95.81 85 TRP B CA 1
ATOM 6790 C C . TRP B 1 85 ? -9.898 -33.688 -20.891 1 95.81 85 TRP B C 1
ATOM 6792 O O . TRP B 1 85 ? -10.586 -34.531 -20.297 1 95.81 85 TRP B O 1
ATOM 6802 N N . ASN B 1 86 ? -10.453 -32.719 -21.562 1 93.88 86 ASN B N 1
ATOM 6803 C CA . ASN B 1 86 ? -11.891 -32.469 -21.469 1 93.88 86 ASN B CA 1
ATOM 6804 C C . ASN B 1 86 ? -12.664 -33.281 -22.5 1 93.88 86 ASN B C 1
ATOM 6806 O O . ASN B 1 86 ? -13.898 -33.25 -22.516 1 93.88 86 ASN B O 1
ATOM 6810 N N . GLN B 1 87 ? -11.867 -33.906 -23.406 1 94.56 87 GLN B N 1
ATOM 6811 C CA . GLN B 1 87 ? -12.539 -34.656 -24.469 1 94.56 87 GLN B CA 1
ATOM 6812 C C . GLN B 1 87 ? -11.641 -35.781 -25.016 1 94.56 87 GLN B C 1
ATOM 6814 O O . GLN B 1 87 ? -10.992 -35.594 -26.047 1 94.56 87 GLN B O 1
ATOM 6819 N N . MET B 1 88 ? -11.797 -36.969 -24.469 1 96.75 88 MET B N 1
ATOM 6820 C CA . MET B 1 88 ? -10.938 -38.094 -24.891 1 96.75 88 MET B CA 1
ATOM 6821 C C . MET B 1 88 ? -11.672 -39 -25.844 1 96.75 88 MET B C 1
ATOM 6823 O O . MET B 1 88 ? -11.117 -40 -26.297 1 96.75 88 MET B O 1
ATOM 6827 N N . GLN B 1 89 ? -12.898 -38.656 -26.188 1 96.75 89 GLN B N 1
ATOM 6828 C CA . GLN B 1 89 ? -13.688 -39.406 -27.156 1 96.75 89 GLN B CA 1
ATOM 6829 C C . GLN B 1 89 ? -14.188 -38.5 -28.281 1 96.75 89 GLN B C 1
ATOM 6831 O O . GLN B 1 89 ? -14.352 -37.312 -28.078 1 96.75 89 GLN B O 1
ATOM 6836 N N . THR B 1 90 ? -14.328 -39.094 -29.391 1 96.19 90 THR B N 1
ATOM 6837 C CA . THR B 1 90 ? -14.852 -38.375 -30.547 1 96.19 90 THR B CA 1
ATOM 6838 C C . THR B 1 90 ? -15.547 -39.344 -31.5 1 96.19 90 THR B C 1
ATOM 6840 O O . THR B 1 90 ? -15.484 -40.562 -31.328 1 96.19 90 THR B O 1
ATOM 6843 N N . LYS B 1 91 ? -16.344 -38.781 -32.375 1 94.69 91 LYS B N 1
ATOM 6844 C CA . LYS B 1 91 ? -16.891 -39.531 -33.5 1 94.69 91 LYS B CA 1
ATOM 6845 C C . LYS B 1 91 ? -16.078 -39.312 -34.75 1 94.69 91 LYS B C 1
ATOM 6847 O O . LYS B 1 91 ? -16.109 -38.188 -35.312 1 94.69 91 LYS B O 1
ATOM 6852 N N . LEU B 1 92 ? -15.391 -40.312 -35.188 1 96.38 92 LEU B N 1
ATOM 6853 C CA . LEU B 1 92 ? -14.594 -40.188 -36.406 1 96.38 92 LEU B CA 1
ATOM 6854 C C . LEU B 1 92 ? -15.469 -40.344 -37.656 1 96.38 92 LEU B C 1
ATOM 6856 O O . LEU B 1 92 ? -16.453 -41.062 -37.656 1 96.38 92 LEU B O 1
ATOM 6860 N N . PRO B 1 93 ? -15.109 -39.656 -38.719 1 93.88 93 PRO B N 1
ATOM 6861 C CA . PRO B 1 93 ? -15.883 -39.812 -39.969 1 93.88 93 PRO B CA 1
ATOM 6862 C C . PRO B 1 93 ? -15.812 -41.219 -40.531 1 93.88 93 PRO B C 1
ATOM 6864 O O . PRO B 1 93 ? -14.867 -41.969 -40.25 1 93.88 93 PRO B O 1
ATOM 6867 N N . ALA B 1 94 ? -16.797 -41.5 -41.344 1 92.69 94 ALA B N 1
ATOM 6868 C CA . ALA B 1 94 ? -16.844 -42.844 -41.969 1 92.69 94 ALA B CA 1
ATOM 6869 C C . ALA B 1 94 ? -15.609 -43.094 -42.844 1 92.69 94 ALA B C 1
ATOM 6871 O O . ALA B 1 94 ? -15.039 -44.188 -42.812 1 92.69 94 ALA B O 1
ATOM 6872 N N . LYS B 1 95 ? -15.289 -42.062 -43.594 1 94.5 95 LYS B N 1
ATOM 6873 C CA . LYS B 1 95 ? -14.055 -42.094 -44.375 1 94.5 95 LYS B CA 1
ATOM 6874 C C . LYS B 1 95 ? -13.039 -41.094 -43.844 1 94.5 95 LYS B C 1
ATOM 6876 O O . LYS B 1 95 ? -13.312 -39.875 -43.781 1 94.5 95 LYS B O 1
ATOM 6881 N N . LEU B 1 96 ? -11.945 -41.656 -43.5 1 97.38 96 LEU B N 1
ATOM 6882 C CA . LEU B 1 96 ? -10.891 -40.812 -42.938 1 97.38 96 LEU B CA 1
ATOM 6883 C C . LEU B 1 96 ? -10.164 -40.062 -44.062 1 97.38 96 LEU B C 1
ATOM 6885 O O . LEU B 1 96 ? -10.016 -40.594 -45.156 1 97.38 96 LEU B O 1
ATOM 6889 N N . PRO B 1 97 ? -9.734 -38.844 -43.781 1 97.31 97 PRO B N 1
ATOM 6890 C CA . PRO B 1 97 ? -8.883 -38.156 -44.781 1 97.31 97 PRO B CA 1
ATOM 6891 C C . PRO B 1 97 ? -7.648 -39 -45.125 1 97.31 97 PRO B C 1
ATOM 6893 O O . PRO B 1 97 ? -6.965 -39.5 -44.25 1 97.31 97 PRO B O 1
ATOM 6896 N N . ALA B 1 98 ? -7.328 -39.062 -46.375 1 97.38 98 ALA B N 1
ATOM 6897 C CA . ALA B 1 98 ? -6.254 -39.938 -46.844 1 97.38 98 ALA B CA 1
ATOM 6898 C C . ALA B 1 98 ? -4.891 -39.281 -46.625 1 97.38 98 ALA B C 1
ATOM 6900 O O . ALA B 1 98 ? -4.746 -38.062 -46.719 1 97.38 98 ALA B O 1
ATOM 6901 N N . VAL B 1 99 ? -3.951 -40.156 -46.312 1 98.06 99 VAL B N 1
ATOM 6902 C CA . VAL B 1 99 ? -2.551 -39.75 -46.312 1 98.06 99 VAL B CA 1
ATOM 6903 C C . VAL B 1 99 ? -1.962 -39.844 -47.719 1 98.06 99 VAL B C 1
ATOM 6905 O O . VAL B 1 99 ? -1.506 -40.938 -48.094 1 98.06 99 VAL B O 1
ATOM 6908 N N . THR B 1 100 ? -1.871 -38.75 -48.375 1 96.25 100 THR B N 1
ATOM 6909 C CA . THR B 1 100 ? -1.495 -38.781 -49.781 1 96.25 100 THR B CA 1
ATOM 6910 C C . THR B 1 100 ? 0.022 -38.844 -49.938 1 96.25 100 THR B C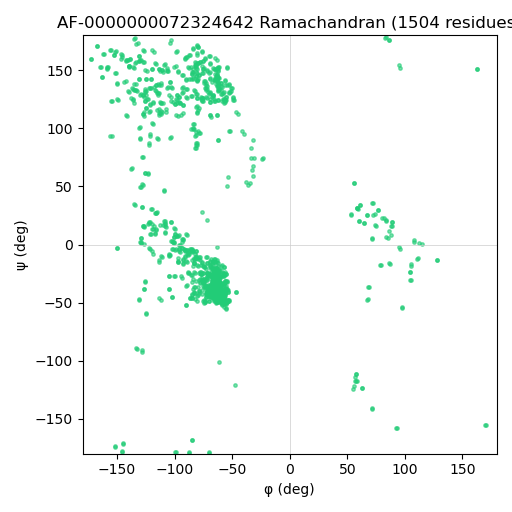 1
ATOM 6912 O O . THR B 1 100 ? 0.53 -39.312 -50.969 1 96.25 100 THR B O 1
ATOM 6915 N N . LYS B 1 101 ? 0.675 -38.281 -49 1 97.06 101 LYS B N 1
ATOM 6916 C CA . LYS B 1 101 ? 2.133 -38.344 -48.938 1 97.06 101 LYS B CA 1
ATOM 6917 C C . LYS B 1 101 ? 2.617 -38.938 -47.625 1 97.06 101 LYS B C 1
ATOM 6919 O O . LYS B 1 101 ? 2.246 -38.438 -46.531 1 97.06 101 LYS B O 1
ATOM 6924 N N . LYS B 1 102 ? 3.414 -39.969 -47.781 1 97.31 102 LYS B N 1
ATOM 6925 C CA . LYS B 1 102 ? 3.992 -40.562 -46.594 1 97.31 102 LYS B CA 1
ATOM 6926 C C . LYS B 1 102 ? 4.691 -39.531 -45.719 1 97.31 102 LYS B C 1
ATOM 6928 O O . LYS B 1 102 ? 5.438 -38.688 -46.219 1 97.31 102 LYS B O 1
ATOM 6933 N N . GLU B 1 103 ? 4.391 -39.531 -44.406 1 97.94 103 GLU B N 1
ATOM 6934 C CA . GLU B 1 103 ? 4.98 -38.562 -43.469 1 97.94 103 GLU B CA 1
ATOM 6935 C C . GLU B 1 103 ? 5.66 -39.312 -42.312 1 97.94 103 GLU B C 1
ATOM 6937 O O . GLU B 1 103 ? 5.02 -40.062 -41.594 1 97.94 103 GLU B O 1
ATOM 6942 N N . ARG B 1 104 ? 6.938 -39.125 -42.219 1 97.75 104 ARG B N 1
ATOM 6943 C CA . ARG B 1 104 ? 7.707 -39.719 -41.125 1 97.75 104 ARG B CA 1
ATOM 6944 C C . ARG B 1 104 ? 8.297 -38.625 -40.219 1 97.75 104 ARG B C 1
ATOM 6946 O O . ARG B 1 104 ? 8.812 -37.625 -40.688 1 97.75 104 ARG B O 1
ATOM 6953 N N . ARG B 1 105 ? 8.117 -38.75 -39.031 1 98 105 ARG B N 1
ATOM 6954 C CA . ARG B 1 105 ? 8.758 -37.938 -38 1 98 105 ARG B CA 1
ATOM 6955 C C . ARG B 1 105 ? 9.633 -38.781 -37.094 1 98 105 ARG B C 1
ATOM 6957 O O . ARG B 1 105 ? 9.234 -39.875 -36.656 1 98 105 ARG B O 1
ATOM 6964 N N . GLU B 1 106 ? 10.852 -38.375 -36.812 1 97.44 106 GLU B N 1
ATOM 6965 C CA . GLU B 1 106 ? 11.773 -39.156 -36 1 97.44 106 GLU B CA 1
ATOM 6966 C C . GLU B 1 106 ? 12.547 -38.25 -35.031 1 97.44 106 GLU B C 1
ATOM 6968 O O . GLU B 1 106 ? 12.609 -37.031 -35.219 1 97.44 106 GLU B O 1
ATOM 6973 N N . THR B 1 107 ? 13.086 -38.781 -34 1 97.5 107 THR B N 1
ATOM 6974 C CA . THR B 1 107 ? 13.812 -38.031 -33 1 97.5 107 THR B CA 1
ATOM 6975 C C . THR B 1 107 ? 14.766 -38.938 -32.219 1 97.5 107 THR B C 1
ATOM 6977 O O . THR B 1 107 ? 14.539 -40.125 -32.125 1 97.5 107 THR B O 1
ATOM 6980 N N . ASP B 1 108 ? 15.844 -38.312 -31.703 1 95.69 108 ASP B N 1
ATOM 6981 C CA . ASP B 1 108 ? 16.766 -39.031 -30.812 1 95.69 108 ASP B CA 1
ATOM 6982 C C . ASP B 1 108 ? 16.359 -38.844 -29.344 1 95.69 108 ASP B C 1
ATOM 6984 O O . ASP B 1 108 ? 16.953 -39.438 -28.453 1 95.69 108 ASP B O 1
ATOM 6988 N N . LEU B 1 109 ? 15.367 -38.062 -29.109 1 97.38 109 LEU B N 1
ATOM 6989 C CA . LEU B 1 109 ? 14.852 -37.844 -27.766 1 97.38 109 LEU B CA 1
ATOM 6990 C C . LEU B 1 109 ? 13.891 -38.969 -27.359 1 97.38 109 LEU B C 1
ATOM 6992 O O . LEU B 1 109 ? 12.672 -38.812 -27.516 1 97.38 109 LEU B O 1
ATOM 6996 N N . SER B 1 110 ? 14.375 -39.906 -26.75 1 96.56 110 SER B N 1
ATOM 6997 C CA . SER B 1 110 ? 13.648 -41.188 -26.641 1 96.56 110 SER B CA 1
ATOM 6998 C C . SER B 1 110 ? 12.891 -41.25 -25.312 1 96.56 110 SER B C 1
ATOM 7000 O O . SER B 1 110 ? 12.039 -42.125 -25.125 1 96.56 110 SER B O 1
ATOM 7002 N N . LEU B 1 111 ? 13.18 -40.406 -24.344 1 98.06 111 LEU B N 1
ATOM 7003 C CA . LEU B 1 111 ? 12.5 -40.438 -23.062 1 98.06 111 LEU B CA 1
ATOM 7004 C C . LEU B 1 111 ? 11.469 -39.344 -22.938 1 98.06 111 LEU B C 1
ATOM 7006 O O . LEU B 1 111 ? 11.789 -38.156 -23.172 1 98.06 111 LEU B O 1
ATOM 7010 N N . ARG B 1 112 ? 10.305 -39.719 -22.609 1 98.56 112 ARG B N 1
ATOM 7011 C CA . ARG B 1 112 ? 9.219 -38.781 -22.375 1 98.56 112 ARG B CA 1
ATOM 7012 C C . ARG B 1 112 ? 8.57 -39.031 -21.016 1 98.56 112 ARG B C 1
ATOM 7014 O O . ARG B 1 112 ? 7.828 -40 -20.844 1 98.56 112 ARG B O 1
ATOM 7021 N N . TYR B 1 113 ? 8.75 -38.062 -20.094 1 98.69 113 TYR B N 1
ATOM 7022 C CA . TYR B 1 113 ? 8.375 -38.188 -18.703 1 98.69 113 TYR B CA 1
ATOM 7023 C C . TYR B 1 113 ? 7.051 -37.469 -18.422 1 98.69 113 TYR B C 1
ATOM 7025 O O . TYR B 1 113 ? 6.672 -36.562 -19.156 1 98.69 113 TYR B O 1
ATOM 7033 N N . ASP B 1 114 ? 6.312 -37.969 -17.359 1 98.5 114 ASP B N 1
ATOM 7034 C CA . ASP B 1 114 ? 5.082 -37.281 -16.969 1 98.5 114 ASP B CA 1
ATOM 7035 C C . ASP B 1 114 ? 4.914 -37.281 -15.445 1 98.5 114 ASP B C 1
ATOM 7037 O O . ASP B 1 114 ? 5.25 -38.281 -14.789 1 98.5 114 ASP B O 1
ATOM 7041 N N . PHE B 1 115 ? 4.43 -36.156 -14.898 1 97.94 115 PHE B N 1
ATOM 7042 C CA . PHE B 1 115 ? 3.889 -35.938 -13.555 1 97.94 115 PHE B CA 1
ATOM 7043 C C . PHE B 1 115 ? 4.965 -35.406 -12.617 1 97.94 115 PHE B C 1
ATOM 7045 O O . PHE B 1 115 ? 6.16 -35.562 -12.898 1 97.94 115 PHE B O 1
ATOM 7052 N N . ASN B 1 116 ? 4.504 -34.75 -11.688 1 96.56 116 ASN B N 1
ATOM 7053 C CA . ASN B 1 116 ? 5.137 -34.312 -10.445 1 96.56 116 ASN B CA 1
ATOM 7054 C C . ASN B 1 116 ? 4.543 -35.031 -9.234 1 96.56 116 ASN B C 1
ATOM 7056 O O . ASN B 1 116 ? 3.395 -35.469 -9.273 1 96.56 116 ASN B O 1
ATOM 7060 N N . TYR B 1 117 ? 5.289 -35.25 -8.188 1 95.94 117 TYR B N 1
ATOM 7061 C CA . TYR B 1 117 ? 4.68 -35.812 -6.988 1 95.94 117 TYR B CA 1
ATOM 7062 C C . TYR B 1 117 ? 3.393 -35.094 -6.629 1 95.94 117 TYR B C 1
ATOM 7064 O O . TYR B 1 117 ? 2.379 -35.719 -6.316 1 95.94 117 TYR B O 1
ATOM 7072 N N . CYS B 1 118 ? 3.383 -33.812 -6.762 1 95.88 118 CYS B N 1
ATOM 7073 C CA . CYS B 1 118 ? 2.26 -32.969 -6.391 1 95.88 118 CYS B CA 1
ATOM 7074 C C . CYS B 1 118 ? 1.038 -33.281 -7.25 1 95.88 118 CYS B C 1
ATOM 7076 O O . CYS B 1 118 ? -0.098 -33.094 -6.809 1 95.88 118 CYS B O 1
ATOM 7078 N N . THR B 1 119 ? 1.268 -33.656 -8.5 1 98.19 119 THR B N 1
ATOM 7079 C CA . THR B 1 119 ? 0.15 -33.938 -9.398 1 98.19 119 THR B CA 1
ATOM 7080 C C . THR B 1 119 ? -0.794 -34.969 -8.797 1 98.19 119 THR B C 1
ATOM 7082 O O . THR B 1 119 ? -2.012 -34.875 -8.977 1 98.19 119 THR B O 1
ATOM 7085 N N . PHE B 1 120 ? -0.25 -35.875 -8.039 1 98.06 120 PHE B N 1
ATOM 7086 C CA . PHE B 1 120 ? -0.99 -37.031 -7.496 1 98.06 120 PHE B CA 1
ATOM 7087 C C . PHE B 1 120 ? -1.934 -36.562 -6.387 1 98.06 120 PHE B C 1
ATOM 7089 O O . PHE B 1 120 ? -2.891 -37.281 -6.055 1 98.06 120 PHE B O 1
ATOM 7096 N N . SER B 1 121 ? -1.658 -35.438 -5.82 1 97.94 121 SER B N 1
ATOM 7097 C CA . SER B 1 121 ? -2.537 -34.938 -4.77 1 97.94 121 SER B CA 1
ATOM 7098 C C . SER B 1 121 ? -3.426 -33.781 -5.285 1 97.94 121 SER B C 1
ATOM 7100 O O . SER B 1 121 ? -4.621 -33.75 -4.98 1 97.94 121 SER B O 1
ATOM 7102 N N . TYR B 1 122 ? -2.932 -32.938 -6.086 1 98 122 TYR B N 1
ATOM 7103 C CA . TYR B 1 122 ? -3.682 -31.766 -6.512 1 98 122 TYR B CA 1
ATOM 7104 C C . TYR B 1 122 ? -4.719 -32.125 -7.566 1 98 122 TYR B C 1
ATOM 7106 O O . TYR B 1 122 ? -5.711 -31.422 -7.742 1 98 122 TYR B O 1
ATOM 7114 N N . SER B 1 123 ? -4.488 -33.219 -8.305 1 97.69 123 SER B N 1
ATOM 7115 C CA . SER B 1 123 ? -5.426 -33.562 -9.359 1 97.69 123 SER B CA 1
ATOM 7116 C C . SER B 1 123 ? -5.934 -35 -9.195 1 97.69 123 SER B C 1
ATOM 7118 O O . SER B 1 123 ? -7.117 -35.281 -9.422 1 97.69 123 SER B O 1
ATOM 7120 N N . MET B 1 124 ? -5.129 -35.938 -8.656 1 97.81 124 MET B N 1
ATOM 7121 C CA . MET B 1 124 ? -5.398 -37.344 -8.898 1 97.81 124 MET B CA 1
ATOM 7122 C C . MET B 1 124 ? -5.719 -38.062 -7.594 1 97.81 124 MET B C 1
ATOM 7124 O O . MET B 1 124 ? -5.871 -39.312 -7.578 1 97.81 124 MET B O 1
ATOM 7128 N N . ALA B 1 125 ? -5.883 -37.375 -6.543 1 97.88 125 ALA B N 1
ATOM 7129 C CA . ALA B 1 125 ? -5.938 -37.969 -5.199 1 97.88 125 ALA B CA 1
ATOM 7130 C C . ALA B 1 125 ? -7.023 -39.031 -5.102 1 97.88 125 ALA B C 1
ATOM 7132 O O . ALA B 1 125 ? -6.852 -40.031 -4.406 1 97.88 125 ALA B O 1
ATOM 7133 N N . PHE B 1 126 ? -8.102 -38.844 -5.871 1 98.25 126 PHE B N 1
ATOM 7134 C CA . PHE B 1 126 ? -9.258 -39.688 -5.637 1 98.25 126 PHE B CA 1
ATOM 7135 C C . PHE B 1 126 ? -9.695 -40.375 -6.93 1 98.25 126 PHE B C 1
ATOM 7137 O O . PHE B 1 126 ? -10.812 -40.875 -7.023 1 98.25 126 PHE B O 1
ATOM 7144 N N . TRP B 1 127 ? -8.828 -40.375 -7.941 1 97.94 127 TRP B N 1
ATOM 7145 C CA . TRP B 1 127 ? -9.172 -40.969 -9.219 1 97.94 127 TRP B CA 1
ATOM 7146 C C . TRP B 1 127 ? -9.383 -42.469 -9.07 1 97.94 127 TRP B C 1
ATOM 7148 O O . TRP B 1 127 ? -8.664 -43.156 -8.32 1 97.94 127 TRP B O 1
ATOM 7158 N N . ASP B 1 128 ? -10.336 -42.938 -9.789 1 97.69 128 ASP B N 1
ATOM 7159 C CA . ASP B 1 128 ? -10.531 -44.375 -9.898 1 97.69 128 ASP B CA 1
ATOM 7160 C C . ASP B 1 128 ? -9.945 -44.938 -11.203 1 97.69 128 ASP B C 1
ATOM 7162 O O . ASP B 1 128 ? -9.297 -44.188 -11.945 1 97.69 128 ASP B O 1
ATOM 7166 N N . TRP B 1 129 ? -10.102 -46.188 -11.398 1 98.12 129 TRP B N 1
ATOM 7167 C CA . TRP B 1 129 ? -9.5 -46.812 -12.562 1 98.12 129 TRP B CA 1
ATOM 7168 C C . TRP B 1 129 ? -10.039 -46.219 -13.859 1 98.12 129 TRP B C 1
ATOM 7170 O O . TRP B 1 129 ? -9.289 -45.969 -14.797 1 98.12 129 TRP B O 1
ATOM 7180 N N . LYS B 1 130 ? -11.297 -46 -13.867 1 97.25 130 LYS B N 1
ATOM 7181 C CA . LYS B 1 130 ? -11.906 -45.469 -15.078 1 97.25 130 LYS B CA 1
ATOM 7182 C C . LYS B 1 130 ? -11.25 -44.156 -15.492 1 97.25 130 LYS B C 1
ATOM 7184 O O . LYS B 1 130 ? -10.953 -43.938 -16.672 1 97.25 130 LYS B O 1
ATOM 7189 N N . ARG B 1 131 ? -11.031 -43.344 -14.539 1 97.19 131 ARG B N 1
ATOM 7190 C CA . ARG B 1 131 ? -10.398 -42.062 -14.859 1 97.19 131 ARG B CA 1
ATOM 7191 C C . ARG B 1 131 ? -8.93 -42.25 -15.211 1 97.19 131 ARG B C 1
ATOM 7193 O O . ARG B 1 131 ? -8.414 -41.594 -16.109 1 97.19 131 ARG B O 1
ATOM 7200 N N . TRP B 1 132 ? -8.203 -43.094 -14.508 1 98.25 132 TRP B N 1
ATOM 7201 C CA . TRP B 1 132 ? -6.797 -43.375 -14.789 1 98.25 132 TRP B CA 1
ATOM 7202 C C . TRP B 1 132 ? -6.617 -43.938 -16.188 1 98.25 132 TRP B C 1
ATOM 7204 O O . TRP B 1 132 ? -5.641 -43.625 -16.875 1 98.25 132 TRP B O 1
ATOM 7214 N N . GLU B 1 133 ? -7.523 -44.75 -16.594 1 98 133 GLU B N 1
ATOM 7215 C CA . GLU B 1 133 ? -7.434 -45.312 -17.953 1 98 133 GLU B CA 1
ATOM 7216 C C . GLU B 1 133 ? -7.402 -44.219 -19 1 98 133 GLU B C 1
ATOM 7218 O O . GLU B 1 133 ? -6.605 -44.25 -19.938 1 98 133 GLU B O 1
ATOM 7223 N N . LYS B 1 134 ? -8.227 -43.25 -18.812 1 97.62 134 LYS B N 1
ATOM 7224 C CA . LYS B 1 134 ? -8.234 -42.094 -19.719 1 97.62 134 LYS B CA 1
ATOM 7225 C C . LYS B 1 134 ? -6.902 -41.344 -19.688 1 97.62 134 LYS B C 1
ATOM 7227 O O . LYS B 1 134 ? -6.418 -40.906 -20.719 1 97.62 134 LYS B O 1
ATOM 7232 N N . GLU B 1 135 ? -6.363 -41.25 -18.484 1 98.19 135 GLU B N 1
ATOM 7233 C CA . GLU B 1 135 ? -5.086 -40.562 -18.344 1 98.19 135 GLU B CA 1
ATOM 7234 C C . GLU B 1 135 ? -3.969 -41.312 -19.062 1 98.19 135 GLU B C 1
ATOM 7236 O O . GLU B 1 135 ? -3.115 -40.688 -19.719 1 98.19 135 GLU B O 1
ATOM 7241 N N . ILE B 1 136 ? -3.979 -42.562 -18.969 1 98.56 136 ILE B N 1
ATOM 7242 C CA . ILE B 1 136 ? -2.947 -43.375 -19.594 1 98.56 136 ILE B CA 1
ATOM 7243 C C . ILE B 1 136 ? -3.096 -43.312 -21.109 1 98.56 136 ILE B C 1
ATOM 7245 O O . ILE B 1 136 ? -2.1 -43.25 -21.844 1 98.56 136 ILE B O 1
ATOM 7249 N N . ASP B 1 137 ? -4.348 -43.312 -21.594 1 98.5 137 ASP B N 1
ATOM 7250 C CA . ASP B 1 137 ? -4.578 -43.094 -23.016 1 98.5 137 ASP B CA 1
ATOM 7251 C C . ASP B 1 137 ? -4.031 -41.75 -23.469 1 98.5 137 ASP B C 1
ATOM 7253 O O . ASP B 1 137 ? -3.395 -41.656 -24.531 1 98.5 137 ASP B O 1
ATOM 7257 N N . TRP B 1 138 ? -4.297 -40.719 -22.703 1 98.38 138 TRP B N 1
ATOM 7258 C CA . TRP B 1 138 ? -3.773 -39.406 -23 1 98.38 138 TRP B CA 1
ATOM 7259 C C . TRP B 1 138 ? -2.25 -39.406 -23.062 1 98.38 138 TRP B C 1
ATOM 7261 O O . TRP B 1 138 ? -1.646 -38.844 -23.969 1 98.38 138 TRP B O 1
ATOM 7271 N N . MET B 1 139 ? -1.593 -40.062 -22.078 1 98.62 139 MET B N 1
ATOM 7272 C CA . MET B 1 139 ? -0.137 -40.188 -22.047 1 98.62 139 MET B CA 1
ATOM 7273 C C . MET B 1 139 ? 0.387 -40.875 -23.312 1 98.62 139 MET B C 1
ATOM 7275 O O . MET B 1 139 ? 1.336 -40.375 -23.922 1 98.62 139 MET B O 1
ATOM 7279 N N . ALA B 1 140 ? -0.279 -41.906 -23.703 1 98.69 140 ALA B N 1
ATOM 7280 C CA . ALA B 1 140 ? 0.147 -42.625 -24.891 1 98.69 140 ALA B CA 1
ATOM 7281 C C . ALA B 1 140 ? 0.058 -41.75 -26.125 1 98.69 140 ALA B C 1
ATOM 7283 O O . ALA B 1 140 ? 1.013 -41.656 -26.906 1 98.69 140 ALA B O 1
ATOM 7284 N N . LEU B 1 141 ? -1.019 -41.062 -26.266 1 98.62 141 LEU B N 1
ATOM 7285 C CA . LEU B 1 141 ? -1.254 -40.219 -27.422 1 98.62 141 LEU B CA 1
ATOM 7286 C C . LEU B 1 141 ? -0.238 -39.062 -27.469 1 98.62 141 LEU B C 1
ATOM 7288 O O . LEU B 1 141 ? 0.04 -38.531 -28.531 1 98.62 141 LEU B O 1
ATOM 7292 N N . HIS B 1 142 ? 0.345 -38.75 -26.344 1 98.25 142 HIS B N 1
ATOM 7293 C CA . HIS B 1 142 ? 1.284 -37.625 -26.281 1 98.25 142 HIS B CA 1
ATOM 7294 C C . HIS B 1 142 ? 2.717 -38.125 -26.109 1 98.25 142 HIS B C 1
ATOM 7296 O O . HIS B 1 142 ? 3.605 -37.375 -25.734 1 98.25 142 HIS B O 1
ATOM 7302 N N . GLY B 1 143 ? 2.916 -39.406 -26.266 1 98 143 GLY B N 1
ATOM 7303 C CA . GLY B 1 143 ? 4.238 -40 -26.422 1 98 143 GLY B CA 1
ATOM 7304 C C . GLY B 1 143 ? 4.906 -40.312 -25.094 1 98 143 GLY B C 1
ATOM 7305 O O . GLY B 1 143 ? 6.09 -40.688 -25.062 1 98 143 GLY B O 1
ATOM 7306 N N . ILE B 1 144 ? 4.203 -40.25 -24 1 98.69 144 ILE B N 1
ATOM 7307 C CA . ILE B 1 144 ? 4.789 -40.5 -22.688 1 98.69 144 ILE B CA 1
ATOM 7308 C C . ILE B 1 144 ? 5.145 -41.969 -22.562 1 98.69 144 ILE B C 1
ATOM 7310 O O . ILE B 1 144 ? 4.285 -42.844 -22.75 1 98.69 144 ILE B O 1
ATOM 7314 N N . ASN B 1 145 ? 6.375 -42.25 -22.25 1 98.5 145 ASN B N 1
ATOM 7315 C CA . ASN B 1 145 ? 6.785 -43.625 -22.078 1 98.5 145 ASN B CA 1
ATOM 7316 C C . ASN B 1 145 ? 7.473 -43.844 -20.734 1 98.5 145 ASN B C 1
ATOM 7318 O O . ASN B 1 145 ? 7.852 -44.969 -20.406 1 98.5 145 ASN B O 1
ATOM 7322 N N . MET B 1 146 ? 7.574 -42.812 -19.969 1 98.31 146 MET B N 1
ATOM 7323 C CA . MET B 1 146 ? 8.219 -42.906 -18.656 1 98.31 146 MET B CA 1
ATOM 7324 C C . MET B 1 146 ? 7.422 -42.156 -17.609 1 98.31 146 MET B C 1
ATOM 7326 O O . MET B 1 146 ? 7.918 -41.188 -17 1 98.31 146 MET B O 1
ATOM 7330 N N . PRO B 1 147 ? 6.23 -42.562 -17.281 1 98.56 147 PRO B N 1
ATOM 7331 C CA . PRO B 1 147 ? 5.418 -41.844 -16.297 1 98.56 147 PRO B CA 1
ATOM 7332 C C . PRO B 1 147 ? 5.801 -42.188 -14.852 1 98.56 147 PRO B C 1
ATOM 7334 O O . PRO B 1 147 ? 6.125 -43.344 -14.555 1 98.56 147 PRO B O 1
ATOM 7337 N N . LEU B 1 148 ? 5.797 -41.188 -14 1 98.62 148 LEU B N 1
ATOM 7338 C CA . LEU B 1 148 ? 5.887 -41.438 -12.562 1 98.62 148 LEU B CA 1
ATOM 7339 C C . LEU B 1 148 ? 4.695 -42.25 -12.062 1 98.62 148 LEU B C 1
ATOM 7341 O O . LEU B 1 148 ? 3.551 -41.938 -12.414 1 98.62 148 LEU B O 1
ATOM 7345 N N . ALA B 1 149 ? 4.934 -43.25 -11.312 1 98.5 149 ALA B N 1
ATOM 7346 C CA . ALA B 1 149 ? 3.887 -44.156 -10.805 1 98.5 149 ALA B CA 1
ATOM 7347 C C . ALA B 1 149 ? 4.023 -44.344 -9.297 1 98.5 149 ALA B C 1
ATOM 7349 O O . ALA B 1 149 ? 4.586 -45.344 -8.852 1 98.5 149 ALA B O 1
ATOM 7350 N N . ILE B 1 150 ? 3.338 -43.5 -8.523 1 97.62 150 ILE B N 1
ATOM 7351 C CA . ILE B 1 150 ? 3.572 -43.562 -7.082 1 97.62 150 ILE B CA 1
ATOM 7352 C C . ILE B 1 150 ? 2.264 -43.875 -6.355 1 97.62 150 ILE B C 1
ATOM 7354 O O . ILE B 1 150 ? 2.186 -43.75 -5.133 1 97.62 150 ILE B O 1
ATOM 7358 N N . VAL B 1 151 ? 1.224 -44.219 -7.148 1 98.12 151 VAL B N 1
ATOM 7359 C CA . VAL B 1 151 ? 0.008 -44.688 -6.5 1 98.12 151 VAL B CA 1
ATOM 7360 C C . VAL B 1 151 ? 0.33 -45.906 -5.645 1 98.12 151 VAL B C 1
ATOM 7362 O O . VAL B 1 151 ? 1.054 -46.812 -6.082 1 98.12 151 VAL B O 1
ATOM 7365 N N . GLY B 1 152 ? -0.117 -45.906 -4.383 1 97.88 152 GLY B N 1
ATOM 7366 C CA . GLY B 1 152 ? 0.062 -47.062 -3.514 1 97.88 152 GLY B CA 1
ATOM 7367 C C . GLY B 1 152 ? 1.408 -47.062 -2.812 1 97.88 152 GLY B C 1
ATOM 7368 O O . GLY B 1 152 ? 1.743 -48.031 -2.123 1 97.88 152 GLY B O 1
ATOM 7369 N N . GLU B 1 153 ? 2.156 -46.031 -2.973 1 97.69 153 GLU B N 1
ATOM 7370 C CA . GLU B 1 153 ? 3.412 -45.969 -2.232 1 97.69 153 GLU B CA 1
ATOM 7371 C C . GLU B 1 153 ? 3.186 -46.125 -0.735 1 97.69 153 GLU B C 1
ATOM 7373 O O . GLU B 1 153 ? 4.02 -46.719 -0.039 1 97.69 153 GLU B O 1
ATOM 7378 N N . GLU B 1 154 ? 2.08 -45.594 -0.223 1 97.88 154 GLU B N 1
ATOM 7379 C CA . GLU B 1 154 ? 1.76 -45.688 1.198 1 97.88 154 GLU B CA 1
ATOM 7380 C C . GLU B 1 154 ? 1.549 -47.125 1.623 1 97.88 154 GLU B C 1
ATOM 7382 O O . GLU B 1 154 ? 1.749 -47.469 2.789 1 97.88 154 GLU B O 1
ATOM 7387 N N . CYS B 1 155 ? 1.158 -48.031 0.703 1 98.5 155 CYS B N 1
ATOM 7388 C CA . CYS B 1 155 ? 1.04 -49.469 1.007 1 98.5 155 CYS B CA 1
ATOM 7389 C C . CYS B 1 155 ? 2.406 -50.062 1.304 1 98.5 155 CYS B C 1
ATOM 7391 O O . CYS B 1 155 ? 2.549 -50.844 2.24 1 98.5 155 CYS B O 1
ATOM 7393 N N . VAL B 1 156 ? 3.375 -49.719 0.521 1 98.44 156 VAL B N 1
ATOM 7394 C CA . VAL B 1 156 ? 4.746 -50.188 0.709 1 98.44 156 VAL B CA 1
ATOM 7395 C C . VAL B 1 156 ? 5.266 -49.75 2.07 1 98.44 156 VAL B C 1
ATOM 7397 O O . VAL B 1 156 ? 5.84 -50.531 2.82 1 98.44 156 VAL B O 1
ATOM 7400 N N . TRP B 1 157 ? 5.059 -48.531 2.404 1 98.06 157 TRP B N 1
ATOM 7401 C CA . TRP B 1 157 ? 5.516 -47.938 3.656 1 98.06 157 TRP B CA 1
ATOM 7402 C C . TRP B 1 157 ? 4.824 -48.594 4.852 1 98.06 157 TRP B C 1
ATOM 7404 O O . TRP B 1 157 ? 5.461 -48.875 5.867 1 98.06 157 TRP B O 1
ATOM 7414 N N . ARG B 1 158 ? 3.475 -48.75 4.715 1 98.31 158 ARG B N 1
ATOM 7415 C CA . ARG B 1 158 ? 2.76 -49.438 5.785 1 98.31 158 ARG B CA 1
ATOM 7416 C C . ARG B 1 158 ? 3.395 -50.781 6.082 1 98.31 158 ARG B C 1
ATOM 7418 O O . ARG B 1 158 ? 3.664 -51.125 7.242 1 98.31 158 ARG B O 1
ATOM 7425 N N . ASN B 1 159 ? 3.641 -51.562 5.043 1 98.31 159 ASN B N 1
ATOM 7426 C CA . ASN B 1 159 ? 4.238 -52.875 5.215 1 98.31 159 ASN B CA 1
ATOM 7427 C C . ASN B 1 159 ? 5.609 -52.812 5.879 1 98.31 159 ASN B C 1
ATOM 7429 O O . ASN B 1 159 ? 5.906 -53.562 6.801 1 98.31 159 ASN B O 1
ATOM 7433 N N . MET B 1 160 ? 6.406 -51.906 5.41 1 98.06 160 MET B N 1
ATOM 7434 C CA . MET B 1 160 ? 7.75 -51.75 5.953 1 98.06 160 MET B CA 1
ATOM 7435 C C . MET B 1 160 ? 7.695 -51.344 7.426 1 98.06 160 MET B C 1
ATOM 7437 O O . MET B 1 160 ? 8.398 -51.938 8.258 1 98.06 160 MET B O 1
ATOM 7441 N N . LEU B 1 161 ? 6.875 -50.375 7.777 1 98.06 161 LEU B N 1
ATOM 7442 C CA . LEU B 1 161 ? 6.812 -49.875 9.141 1 98.06 161 LEU B CA 1
ATOM 7443 C C . LEU B 1 161 ? 6.309 -50.938 10.102 1 98.06 161 LEU B C 1
ATOM 7445 O O . LEU B 1 161 ? 6.824 -51.062 11.219 1 98.06 161 LEU B O 1
ATOM 7449 N N . LEU B 1 162 ? 5.336 -51.688 9.641 1 98.19 162 LEU B N 1
ATOM 7450 C CA . LEU B 1 162 ? 4.855 -52.781 10.469 1 98.19 162 LEU B CA 1
ATOM 7451 C C . LEU B 1 162 ? 5.973 -53.781 10.742 1 98.19 162 LEU B C 1
ATOM 7453 O O . LEU B 1 162 ? 6.125 -54.25 11.875 1 98.19 162 LEU B O 1
ATOM 7457 N N . LYS B 1 163 ? 6.773 -54.094 9.805 1 97.94 163 LYS B N 1
ATOM 7458 C CA . LYS B 1 163 ? 7.875 -55.031 9.953 1 97.94 163 LYS B CA 1
ATOM 7459 C C . LYS B 1 163 ? 8.984 -54.438 10.82 1 97.94 163 LYS B C 1
ATOM 7461 O O . LYS B 1 163 ? 9.75 -55.188 11.438 1 97.94 163 LYS B O 1
ATOM 7466 N N . LEU B 1 164 ? 9.094 -53.188 10.836 1 97.56 164 LEU B N 1
ATOM 7467 C CA . LEU B 1 164 ? 10.102 -52.5 11.656 1 97.56 164 LEU B CA 1
ATOM 7468 C C . LEU B 1 164 ? 9.625 -52.375 13.094 1 97.56 164 LEU B C 1
ATOM 7470 O O . LEU B 1 164 ? 10.359 -51.875 13.953 1 97.56 164 LEU B O 1
ATOM 7474 N N . GLY B 1 165 ? 8.336 -52.656 13.328 1 96.88 165 GLY B N 1
ATOM 7475 C CA . GLY B 1 165 ? 7.855 -52.719 14.695 1 96.88 165 GLY B CA 1
ATOM 7476 C C . GLY B 1 165 ? 6.848 -51.625 15.016 1 96.88 165 GLY B C 1
ATOM 7477 O O . GLY B 1 165 ? 6.359 -51.531 16.141 1 96.88 165 GLY B O 1
ATOM 7478 N N . TYR B 1 166 ? 6.531 -50.812 14.109 1 97.94 166 TYR B N 1
ATOM 7479 C CA . TYR B 1 166 ? 5.488 -49.812 14.344 1 97.94 166 TYR B CA 1
ATOM 7480 C C . TYR B 1 166 ? 4.113 -50.469 14.398 1 97.94 166 TYR B C 1
ATOM 7482 O O . TYR B 1 166 ? 3.861 -51.438 13.695 1 97.94 166 TYR B O 1
ATOM 7490 N N . THR B 1 167 ? 3.207 -49.844 15.18 1 97.5 167 THR B N 1
ATOM 7491 C CA . THR B 1 167 ? 1.828 -50.312 15.258 1 97.5 167 THR B CA 1
ATOM 7492 C C . THR B 1 167 ? 0.979 -49.688 14.164 1 97.5 167 THR B C 1
ATOM 7494 O O . THR B 1 167 ? 1.387 -48.688 13.555 1 97.5 167 THR B O 1
ATOM 7497 N N . GLU B 1 168 ? -0.15 -50.281 13.938 1 96.75 168 GLU B N 1
ATOM 7498 C CA . GLU B 1 168 ? -1.078 -49.688 12.969 1 96.75 168 GLU B CA 1
ATOM 7499 C C . GLU B 1 168 ? -1.427 -48.25 13.32 1 96.75 168 GLU B C 1
ATOM 7501 O O . GLU B 1 168 ? -1.559 -47.406 12.43 1 96.75 168 GLU B O 1
ATOM 7506 N N . LYS B 1 169 ? -1.561 -48.031 14.578 1 97.12 169 LYS B N 1
ATOM 7507 C CA . LYS B 1 169 ? -1.865 -46.688 15.039 1 97.12 169 LYS B CA 1
ATOM 7508 C C . LYS B 1 169 ? -0.733 -45.719 14.695 1 97.12 169 LYS B C 1
ATOM 7510 O O . LYS B 1 169 ? -0.979 -44.625 14.188 1 97.12 169 LYS B O 1
ATOM 7515 N N . GLU B 1 170 ? 0.47 -46.125 14.938 1 97.31 170 GLU B N 1
ATOM 7516 C CA . GLU B 1 170 ? 1.641 -45.281 14.664 1 97.31 170 GLU B CA 1
ATOM 7517 C C . GLU B 1 170 ? 1.825 -45.062 13.164 1 97.31 170 GLU B C 1
ATOM 7519 O O . GLU B 1 170 ? 2.232 -44 12.734 1 97.31 170 GLU B O 1
ATOM 7524 N N . VAL B 1 171 ? 1.512 -46.094 12.391 1 97.75 171 VAL B N 1
ATOM 7525 C CA . VAL B 1 171 ? 1.542 -45.969 10.938 1 97.75 171 VAL B CA 1
ATOM 7526 C C . VAL B 1 171 ? 0.541 -44.906 10.484 1 97.75 171 VAL B C 1
ATOM 7528 O O . VAL B 1 171 ? 0.851 -44.094 9.617 1 97.75 171 VAL B O 1
ATOM 7531 N N . GLY B 1 172 ? -0.587 -44.938 11.07 1 96.94 172 GLY B N 1
ATOM 7532 C CA . GLY B 1 172 ? -1.629 -43.969 10.742 1 96.94 172 GLY B CA 1
ATOM 7533 C C . GLY B 1 172 ? -1.271 -42.562 11.133 1 96.94 172 GLY B C 1
ATOM 7534 O O . GLY B 1 172 ? -1.731 -41.594 10.5 1 96.94 172 GLY B O 1
ATOM 7535 N N . GLU B 1 173 ? -0.475 -42.375 12.172 1 96.94 173 GLU B N 1
ATOM 7536 C CA . GLU B 1 173 ? -0.034 -41.062 12.633 1 96.94 173 GLU B CA 1
ATOM 7537 C C . GLU B 1 173 ? 1.093 -40.531 11.758 1 96.94 173 GLU B C 1
ATOM 7539 O O . GLU B 1 173 ? 1.401 -39.344 11.797 1 96.94 173 GLU B O 1
ATOM 7544 N N . PHE B 1 174 ? 1.639 -41.406 10.945 1 98.12 174 PHE B N 1
ATOM 7545 C CA . PHE B 1 174 ? 2.789 -41.031 10.133 1 98.12 174 PHE B CA 1
ATOM 7546 C C . PHE B 1 174 ? 2.369 -40.75 8.688 1 98.12 174 PHE B C 1
ATOM 7548 O O . PHE B 1 174 ? 2.807 -39.781 8.086 1 98.12 174 PHE B O 1
ATOM 7555 N N . ILE B 1 175 ? 1.547 -41.594 8.109 1 98.38 175 ILE B N 1
ATOM 7556 C CA . ILE B 1 175 ? 1.187 -41.5 6.699 1 98.38 175 ILE B CA 1
ATOM 7557 C C . ILE B 1 175 ? 0.062 -40.5 6.52 1 98.38 175 ILE B C 1
ATOM 7559 O O . ILE B 1 175 ? -0.94 -40.531 7.234 1 98.38 175 ILE B O 1
ATOM 7563 N N . ALA B 1 176 ? 0.178 -39.625 5.594 1 98.44 176 ALA B N 1
ATOM 7564 C CA . ALA B 1 176 ? -0.76 -38.531 5.363 1 98.44 176 ALA B CA 1
ATOM 7565 C C . ALA B 1 176 ? -1.983 -39 4.59 1 98.44 176 ALA B C 1
ATOM 7567 O O . ALA B 1 176 ? -2.014 -40.125 4.098 1 98.44 176 ALA B O 1
ATOM 7568 N N . GLY B 1 177 ? -2.949 -38.094 4.508 1 98.19 177 GLY B N 1
ATOM 7569 C CA . GLY B 1 177 ? -4.145 -38.344 3.725 1 98.19 177 GLY B CA 1
ATOM 7570 C C . GLY B 1 177 ? -3.949 -38.125 2.238 1 98.19 177 GLY B C 1
ATOM 7571 O O . GLY B 1 177 ? -2.941 -37.562 1.822 1 98.19 177 GLY B O 1
ATOM 7572 N N . PRO B 1 178 ? -4.914 -38.531 1.483 1 97.75 178 PRO B N 1
ATOM 7573 C CA . PRO B 1 178 ? -4.758 -38.562 0.028 1 97.75 178 PRO B CA 1
ATOM 7574 C C . PRO B 1 178 ? -4.445 -37.188 -0.57 1 97.75 178 PRO B C 1
ATOM 7576 O O . PRO B 1 178 ? -3.641 -37.094 -1.501 1 97.75 178 PRO B O 1
ATOM 7579 N N . ALA B 1 179 ? -5.059 -36.188 -0.06 1 98.25 179 ALA B N 1
ATOM 7580 C CA . ALA B 1 179 ? -4.855 -34.844 -0.608 1 98.25 179 ALA B CA 1
ATOM 7581 C C . ALA B 1 179 ? -3.477 -34.312 -0.235 1 98.25 179 ALA B C 1
ATOM 7583 O O . ALA B 1 179 ? -3.023 -33.312 -0.794 1 98.25 179 ALA B O 1
ATOM 7584 N N . PHE B 1 180 ? -2.742 -34.969 0.678 1 98.19 180 PHE B N 1
ATOM 7585 C CA . PHE B 1 180 ? -1.488 -34.438 1.201 1 98.19 180 PHE B CA 1
ATOM 7586 C C . PHE B 1 180 ? -0.378 -35.469 1.102 1 98.19 180 PHE B C 1
ATOM 7588 O O . PHE B 1 180 ? 0.754 -35.219 1.52 1 98.19 180 PHE B O 1
ATOM 7595 N N . LEU B 1 181 ? -0.643 -36.594 0.492 1 97 181 LEU B N 1
ATOM 7596 C CA . LEU B 1 181 ? 0.281 -37.719 0.402 1 97 181 LEU B CA 1
ATOM 7597 C C . LEU B 1 181 ? 1.56 -37.312 -0.325 1 97 181 LEU B C 1
ATOM 7599 O O . LEU B 1 181 ? 2.65 -37.781 0.031 1 97 181 LEU B O 1
ATOM 7603 N N . ALA B 1 182 ? 1.421 -36.531 -1.343 1 95.5 182 ALA B N 1
ATOM 7604 C CA . ALA B 1 182 ? 2.586 -36.094 -2.113 1 95.5 182 ALA B CA 1
ATOM 7605 C C . ALA B 1 182 ? 3.619 -35.406 -1.219 1 95.5 182 ALA B C 1
ATOM 7607 O O . ALA B 1 182 ? 4.816 -35.688 -1.335 1 95.5 182 ALA B O 1
ATOM 7608 N N . TRP B 1 183 ? 3.189 -34.562 -0.303 1 95.31 183 TRP B N 1
ATOM 7609 C CA . TRP B 1 183 ? 4.082 -33.812 0.574 1 95.31 183 TRP B CA 1
ATOM 7610 C C . TRP B 1 183 ? 4.652 -34.719 1.668 1 95.31 183 TRP B C 1
ATOM 7612 O O . TRP B 1 183 ? 5.777 -34.5 2.125 1 95.31 183 TRP B O 1
ATOM 7622 N N . TRP B 1 184 ? 3.865 -35.656 2.043 1 95.94 184 TRP B N 1
ATOM 7623 C CA . TRP B 1 184 ? 4.426 -36.688 2.914 1 95.94 184 TRP B CA 1
ATOM 7624 C C . TRP B 1 184 ? 5.516 -37.469 2.195 1 95.94 184 TRP B C 1
ATOM 7626 O O . TRP B 1 184 ? 6.602 -37.688 2.74 1 95.94 184 TRP B O 1
ATOM 7636 N N . GLU B 1 185 ? 5.281 -37.812 0.96 1 94.69 185 GLU B N 1
ATOM 7637 C CA . GLU B 1 185 ? 6.23 -38.562 0.152 1 94.69 185 GLU B CA 1
ATOM 7638 C C . GLU B 1 185 ? 7.508 -37.781 -0.097 1 94.69 185 GLU B C 1
ATOM 7640 O O . GLU B 1 185 ? 8.578 -38.344 -0.279 1 94.69 185 GLU B O 1
ATOM 7645 N N . MET B 1 186 ? 7.402 -36.5 -0.068 1 92.25 186 MET B N 1
ATOM 7646 C CA . MET B 1 186 ? 8.555 -35.656 -0.293 1 92.25 186 MET B CA 1
ATOM 7647 C C . MET B 1 186 ? 9.172 -35.219 1.03 1 92.25 186 MET B C 1
ATOM 7649 O O . MET B 1 186 ? 9.969 -34.281 1.066 1 92.25 186 MET B O 1
ATOM 7653 N N . ASN B 1 187 ? 8.695 -35.781 2.121 1 92.94 187 ASN B N 1
ATOM 7654 C CA . ASN B 1 187 ? 9.281 -35.594 3.443 1 92.94 187 ASN B CA 1
ATOM 7655 C C . ASN B 1 187 ? 8.914 -34.219 4.035 1 92.94 187 ASN B C 1
ATOM 7657 O O . ASN B 1 187 ? 9.672 -33.688 4.836 1 92.94 187 ASN B O 1
ATOM 7661 N N . ASN B 1 188 ? 7.766 -33.656 3.697 1 93.5 188 ASN B N 1
ATOM 7662 C CA . ASN B 1 188 ? 7.398 -32.312 4.152 1 93.5 188 ASN B CA 1
ATOM 7663 C C . ASN B 1 188 ? 6.57 -32.375 5.43 1 93.5 188 ASN B C 1
ATOM 7665 O O . ASN B 1 188 ? 6.559 -31.406 6.207 1 93.5 188 ASN B O 1
ATOM 7669 N N . LEU B 1 189 ? 5.852 -33.469 5.57 1 96.44 189 LEU B N 1
ATOM 7670 C CA . LEU B 1 189 ? 4.934 -33.5 6.703 1 96.44 189 LEU B CA 1
ATOM 7671 C C . LEU B 1 189 ? 4.633 -34.938 7.109 1 96.44 189 LEU B C 1
ATOM 7673 O O . LEU B 1 189 ? 4.949 -35.875 6.371 1 96.44 189 LEU B O 1
ATOM 7677 N N . GLU B 1 190 ? 4.008 -35.125 8.297 1 97.19 190 GLU B N 1
ATOM 7678 C CA . GLU B 1 190 ? 3.561 -36.406 8.773 1 97.19 190 GLU B CA 1
ATOM 7679 C C . GLU B 1 190 ? 2.08 -36.406 9.148 1 97.19 190 GLU B C 1
ATOM 7681 O O . GLU B 1 190 ? 1.604 -35.406 9.742 1 97.19 190 GLU B O 1
ATOM 7686 N N . GLY B 1 191 ? 1.429 -37.344 8.695 1 97.75 191 GLY B N 1
ATOM 7687 C CA . GLY B 1 191 ? 0.154 -37.75 9.266 1 97.75 191 GLY B CA 1
ATOM 7688 C C . GLY B 1 191 ? -0.999 -36.875 8.836 1 97.75 191 GLY B C 1
ATOM 7689 O O . GLY B 1 191 ? -2.164 -37.219 9.008 1 97.75 191 GLY B O 1
ATOM 7690 N N . TRP B 1 192 ? -0.811 -35.656 8.305 1 98.19 192 TRP B N 1
ATOM 7691 C CA . TRP B 1 192 ? -1.869 -34.688 8.008 1 98.19 192 TRP B CA 1
ATOM 7692 C C . TRP B 1 192 ? -2.877 -35.281 7.027 1 98.19 192 TRP B C 1
ATOM 7694 O O . TRP B 1 192 ? -2.494 -35.844 5.996 1 98.19 192 TRP B O 1
ATOM 7704 N N . GLY B 1 193 ? -4.145 -35.188 7.387 1 98 193 GLY B N 1
ATOM 7705 C CA . GLY B 1 193 ? -5.215 -35.688 6.551 1 98 193 GLY B CA 1
ATOM 7706 C C . GLY B 1 193 ? -5.52 -37.156 6.801 1 98 193 GLY B C 1
ATOM 7707 O O . GLY B 1 193 ? -6.48 -37.688 6.254 1 98 193 GLY B O 1
ATOM 7708 N N . GLY B 1 194 ? -4.574 -37.844 7.461 1 97.44 194 GLY B N 1
ATOM 7709 C CA . GLY B 1 194 ? -4.82 -39.219 7.883 1 97.44 194 GLY B CA 1
ATOM 7710 C C . GLY B 1 194 ? -5.551 -39.312 9.211 1 97.44 194 GLY B C 1
ATOM 7711 O O . GLY B 1 194 ? -6.152 -38.312 9.664 1 97.44 194 GLY B O 1
ATOM 7712 N N . PRO B 1 195 ? -5.621 -40.5 9.797 1 97.62 195 PRO B N 1
ATOM 7713 C CA . PRO B 1 195 ? -5.098 -41.781 9.344 1 97.62 195 PRO B CA 1
ATOM 7714 C C . PRO B 1 195 ? -5.938 -42.406 8.227 1 97.62 195 PRO B C 1
ATOM 7716 O O . PRO B 1 195 ? -7.152 -42.219 8.188 1 97.62 195 PRO B O 1
ATOM 7719 N N . LEU B 1 196 ? -5.305 -43.188 7.457 1 98 196 LEU B N 1
ATOM 7720 C CA . LEU B 1 196 ? -5.984 -43.844 6.348 1 98 196 LEU B CA 1
ATOM 7721 C C . LEU B 1 196 ? -6.555 -45.188 6.785 1 98 196 LEU B C 1
ATOM 7723 O O . LEU B 1 196 ? -5.887 -45.969 7.48 1 98 196 LEU B O 1
ATOM 7727 N N . PRO B 1 197 ? -7.797 -45.469 6.438 1 97.31 197 PRO B N 1
ATOM 7728 C CA . PRO B 1 197 ? -8.359 -46.781 6.738 1 97.31 197 PRO B CA 1
ATOM 7729 C C . PRO B 1 197 ? -7.738 -47.906 5.891 1 97.31 197 PRO B C 1
ATOM 7731 O O . PRO B 1 197 ? -7.168 -47.625 4.832 1 97.31 197 PRO B O 1
ATOM 7734 N N . THR B 1 198 ? -7.875 -49.125 6.285 1 96.31 198 THR B N 1
ATOM 7735 C CA . THR B 1 198 ? -7.305 -50.281 5.582 1 96.31 198 THR B CA 1
ATOM 7736 C C . THR B 1 198 ? -7.902 -50.406 4.184 1 96.31 198 THR B C 1
ATOM 7738 O O . THR B 1 198 ? -7.234 -50.875 3.258 1 96.31 198 THR B O 1
ATOM 7741 N N . SER B 1 199 ? -9.141 -49.969 4.066 1 97.75 199 SER B N 1
ATOM 7742 C CA . SER B 1 199 ? -9.805 -50 2.764 1 97.75 199 SER B CA 1
ATOM 7743 C C . SER B 1 199 ? -9.07 -49.125 1.746 1 97.75 199 SER B C 1
ATOM 7745 O O . SER B 1 199 ? -9.07 -49.438 0.551 1 97.75 199 SER B O 1
ATOM 7747 N N . TRP B 1 200 ? -8.484 -48.094 2.227 1 98.19 200 TRP B N 1
ATOM 7748 C CA . TRP B 1 200 ? -7.719 -47.219 1.335 1 98.19 200 TRP B CA 1
ATOM 7749 C C . TRP B 1 200 ? -6.52 -47.969 0.756 1 98.19 200 TRP B C 1
ATOM 7751 O O . TRP B 1 200 ? -6.277 -47.938 -0.452 1 98.19 200 TRP B O 1
ATOM 7761 N N . TYR B 1 201 ? -5.773 -48.656 1.599 1 98.25 201 TYR B N 1
ATOM 7762 C CA . TYR B 1 201 ? -4.59 -49.375 1.153 1 98.25 201 TYR B CA 1
ATOM 7763 C C . TYR B 1 201 ? -4.961 -50.438 0.134 1 98.25 201 TYR B C 1
ATOM 7765 O O . TYR B 1 201 ? -4.289 -50.594 -0.887 1 98.25 201 TYR B O 1
ATOM 7773 N N . ALA B 1 202 ? -6.02 -51.094 0.396 1 98.12 202 ALA B N 1
ATOM 7774 C CA . ALA B 1 202 ? -6.48 -52.094 -0.541 1 98.12 202 ALA B CA 1
ATOM 7775 C C . ALA B 1 202 ? -6.859 -51.5 -1.884 1 98.12 202 ALA B C 1
ATOM 7777 O O . ALA B 1 202 ? -6.52 -52.031 -2.939 1 98.12 202 ALA B O 1
ATOM 7778 N N . ARG B 1 203 ? -7.512 -50.438 -1.776 1 97.81 203 ARG B N 1
ATOM 7779 C CA . ARG B 1 203 ? -7.938 -49.719 -2.973 1 97.81 203 ARG B CA 1
ATOM 7780 C C . ARG B 1 203 ? -6.734 -49.281 -3.801 1 97.81 203 ARG B C 1
ATOM 7782 O O . ARG B 1 203 ? -6.707 -49.5 -5.016 1 97.81 203 ARG B O 1
ATOM 7789 N N . GLN B 1 204 ? -5.789 -48.719 -3.139 1 98.38 204 GLN B N 1
ATOM 7790 C CA . GLN B 1 204 ? -4.637 -48.156 -3.828 1 98.38 204 GLN B CA 1
ATOM 7791 C C . GLN B 1 204 ? -3.754 -49.25 -4.418 1 98.38 204 GLN B C 1
ATOM 7793 O O . GLN B 1 204 ? -3.205 -49.094 -5.512 1 98.38 204 GLN B O 1
ATOM 7798 N N . GLU B 1 205 ? -3.596 -50.281 -3.725 1 98.62 205 GLU B N 1
ATOM 7799 C CA . GLU B 1 205 ? -2.824 -51.406 -4.25 1 98.62 205 GLU B CA 1
ATOM 7800 C C . GLU B 1 205 ? -3.449 -51.969 -5.527 1 98.62 205 GLU B C 1
ATOM 7802 O O . GLU B 1 205 ? -2.754 -52.188 -6.52 1 98.62 205 GLU B O 1
ATOM 7807 N N . LYS B 1 206 ? -4.695 -52.188 -5.477 1 98.62 206 LYS B N 1
ATOM 7808 C CA . LYS B 1 206 ? -5.41 -52.688 -6.645 1 98.62 206 LYS B CA 1
ATOM 7809 C C . LYS B 1 206 ? -5.293 -51.719 -7.816 1 98.62 206 LYS B C 1
ATOM 7811 O O . LYS B 1 206 ? -5.012 -52.125 -8.945 1 98.62 206 LYS B O 1
ATOM 7816 N N . LEU B 1 207 ? -5.488 -50.5 -7.566 1 98.69 207 LEU B N 1
ATOM 7817 C CA . LEU B 1 207 ? -5.441 -49.469 -8.594 1 98.69 207 LEU B CA 1
ATOM 7818 C C . LEU B 1 207 ? -4.062 -49.406 -9.242 1 98.69 207 LEU B C 1
ATOM 7820 O O . LEU B 1 207 ? -3.949 -49.344 -10.469 1 98.69 207 LEU B O 1
ATOM 7824 N N . GLN B 1 208 ? -3.039 -49.438 -8.398 1 98.75 208 GLN B N 1
ATOM 7825 C CA . GLN B 1 208 ? -1.684 -49.375 -8.93 1 98.75 208 GLN B CA 1
ATOM 7826 C C . GLN B 1 208 ? -1.361 -50.562 -9.812 1 98.75 208 GLN B C 1
ATOM 7828 O O . GLN B 1 208 ? -0.686 -50.438 -10.836 1 98.75 208 GLN B O 1
ATOM 7833 N N . LYS B 1 209 ? -1.782 -51.656 -9.477 1 98.69 209 LYS B N 1
ATOM 7834 C CA . LYS B 1 209 ? -1.546 -52.875 -10.289 1 98.69 209 LYS B CA 1
ATOM 7835 C C . LYS B 1 209 ? -2.225 -52.75 -11.648 1 98.69 209 LYS B C 1
ATOM 7837 O O . LYS B 1 209 ? -1.66 -53.156 -12.672 1 98.69 209 LYS B O 1
ATOM 7842 N N . GLN B 1 210 ? -3.395 -52.156 -11.664 1 98.62 210 GLN B N 1
ATOM 7843 C CA . GLN B 1 210 ? -4.082 -51.906 -12.922 1 98.62 210 GLN B CA 1
ATOM 7844 C C . GLN B 1 210 ? -3.322 -50.875 -13.773 1 98.62 210 GLN B C 1
ATOM 7846 O O . GLN B 1 210 ? -3.158 -51.062 -14.977 1 98.62 210 GLN B O 1
ATOM 7851 N N . ILE B 1 211 ? -2.854 -49.844 -13.164 1 98.75 211 ILE B N 1
ATOM 7852 C CA . ILE B 1 211 ? -2.127 -48.781 -13.836 1 98.75 211 ILE B CA 1
ATOM 7853 C C . ILE B 1 211 ? -0.853 -49.344 -14.469 1 98.75 211 ILE B C 1
ATOM 7855 O O . ILE B 1 211 ? -0.608 -49.125 -15.656 1 98.75 211 ILE B O 1
ATOM 7859 N N . LEU B 1 212 ? -0.117 -50.094 -13.68 1 98.62 212 LEU B N 1
ATOM 7860 C CA . LEU B 1 212 ? 1.153 -50.656 -14.141 1 98.62 212 LEU B CA 1
ATOM 7861 C C . LEU B 1 212 ? 0.935 -51.656 -15.258 1 98.62 212 LEU B C 1
ATOM 7863 O O . LEU B 1 212 ? 1.719 -51.719 -16.203 1 98.62 212 LEU B O 1
ATOM 7867 N N . ALA B 1 213 ? -0.099 -52.438 -15.141 1 98.12 213 ALA B N 1
ATOM 7868 C CA . ALA B 1 213 ? -0.407 -53.406 -16.188 1 98.12 213 ALA B CA 1
ATOM 7869 C C . ALA B 1 213 ? -0.698 -52.719 -17.516 1 98.12 213 ALA B C 1
ATOM 7871 O O . ALA B 1 213 ? -0.224 -53.125 -18.562 1 98.12 213 ALA B O 1
ATOM 7872 N N . ARG B 1 214 ? -1.485 -51.719 -17.453 1 98.19 214 ARG B N 1
ATOM 7873 C CA . ARG B 1 214 ? -1.812 -50.969 -18.672 1 98.19 214 ARG B CA 1
ATOM 7874 C C . ARG B 1 214 ? -0.578 -50.281 -19.25 1 98.19 214 ARG B C 1
ATOM 7876 O O . ARG B 1 214 ? -0.383 -50.25 -20.453 1 98.19 214 ARG B O 1
ATOM 7883 N N . MET B 1 215 ? 0.26 -49.688 -18.391 1 98.31 215 MET B N 1
ATOM 7884 C CA . MET B 1 215 ? 1.503 -49.062 -18.844 1 98.31 215 MET B CA 1
ATOM 7885 C C . MET B 1 215 ? 2.404 -50.062 -19.531 1 98.31 215 MET B C 1
ATOM 7887 O O . MET B 1 215 ? 2.977 -49.781 -20.578 1 98.31 215 MET B O 1
ATOM 7891 N N . LYS B 1 216 ? 2.443 -51.219 -18.984 1 97.19 216 LYS B N 1
ATOM 7892 C CA . LYS B 1 216 ? 3.25 -52.281 -19.562 1 97.19 216 LYS B CA 1
ATOM 7893 C C . LYS B 1 216 ? 2.713 -52.688 -20.922 1 97.19 216 LYS B C 1
ATOM 7895 O O . LYS B 1 216 ? 3.486 -52.906 -21.859 1 97.19 216 LYS B O 1
ATOM 7900 N N . GLN B 1 217 ? 1.413 -52.781 -21.016 1 96.69 217 GLN B N 1
ATOM 7901 C CA . GLN B 1 217 ? 0.776 -53.125 -22.281 1 96.69 217 GLN B CA 1
ATOM 7902 C C . GLN B 1 217 ? 1.167 -52.156 -23.375 1 96.69 217 GLN B C 1
ATOM 7904 O O . GLN B 1 217 ? 1.333 -52.531 -24.531 1 96.69 217 GLN B O 1
ATOM 7909 N N . LEU B 1 218 ? 1.372 -50.969 -23.047 1 97.56 218 LEU B N 1
ATOM 7910 C CA . LEU B 1 218 ? 1.675 -49.906 -24.016 1 97.56 218 LEU B CA 1
ATOM 7911 C C . LEU B 1 218 ? 3.182 -49.719 -24.188 1 97.56 218 LEU B C 1
ATOM 7913 O O . LEU B 1 218 ? 3.633 -48.906 -24.969 1 97.56 218 LEU B O 1
ATOM 7917 N N . GLY B 1 219 ? 3.891 -50.469 -23.422 1 95.81 219 GLY B N 1
ATOM 7918 C CA . GLY B 1 219 ? 5.34 -50.438 -23.531 1 95.81 219 GLY B CA 1
ATOM 7919 C C . GLY B 1 219 ? 5.973 -49.312 -22.75 1 95.81 219 GLY B C 1
ATOM 7920 O O . GLY B 1 219 ? 7.098 -48.875 -23.047 1 95.81 219 GLY B O 1
ATOM 7921 N N . MET B 1 220 ? 5.297 -48.75 -21.781 1 97.88 220 MET B N 1
ATOM 7922 C CA . MET B 1 220 ? 5.855 -47.688 -20.953 1 97.88 220 MET B CA 1
ATOM 7923 C C . MET B 1 220 ? 6.766 -48.25 -19.875 1 97.88 220 MET B C 1
ATOM 7925 O O . MET B 1 220 ? 6.66 -49.438 -19.531 1 97.88 220 MET B O 1
ATOM 7929 N N . HIS B 1 221 ? 7.664 -47.438 -19.406 1 97.06 221 HIS B N 1
ATOM 7930 C CA . HIS B 1 221 ? 8.555 -47.781 -18.297 1 97.06 221 HIS B CA 1
ATOM 7931 C C . HIS B 1 221 ? 8.281 -46.875 -17.094 1 97.06 221 HIS B C 1
ATOM 7933 O O . HIS B 1 221 ? 8.922 -45.844 -16.922 1 97.06 221 HIS B O 1
ATOM 7939 N N . PRO B 1 222 ? 7.41 -47.312 -16.234 1 98.06 222 PRO B N 1
ATOM 7940 C CA . PRO B 1 222 ? 7.031 -46.469 -15.094 1 98.06 222 PRO B CA 1
ATOM 7941 C C . PRO B 1 222 ? 8.203 -46.219 -14.156 1 98.06 222 PRO B C 1
ATOM 7943 O O . PRO B 1 222 ? 9.07 -47.062 -13.969 1 98.06 222 PRO B O 1
ATOM 7946 N N . VAL B 1 223 ? 8.234 -45.031 -13.594 1 98.62 223 VAL B N 1
ATOM 7947 C CA . VAL B 1 223 ? 9.188 -44.656 -12.562 1 98.62 223 VAL B CA 1
ATOM 7948 C C . VAL B 1 223 ? 8.578 -44.906 -11.18 1 98.62 223 VAL B C 1
ATOM 7950 O O . VAL B 1 223 ? 7.629 -44.219 -10.781 1 98.62 223 VAL B O 1
ATOM 7953 N N . LEU B 1 224 ? 9.07 -45.812 -10.438 1 98.25 224 LEU B N 1
ATOM 7954 C CA . LEU B 1 224 ? 8.555 -46.125 -9.109 1 98.25 224 LEU B CA 1
ATOM 7955 C C . LEU B 1 224 ? 9.273 -45.312 -8.031 1 98.25 224 LEU B C 1
ATOM 7957 O O . LEU B 1 224 ? 10.344 -44.781 -8.281 1 98.25 224 LEU B O 1
ATOM 7961 N N . PRO B 1 225 ? 8.664 -45.188 -6.859 1 97.38 225 PRO B N 1
ATOM 7962 C CA . PRO B 1 225 ? 9.305 -44.438 -5.785 1 97.38 225 PRO B CA 1
ATOM 7963 C C . PRO B 1 225 ? 10.422 -45.219 -5.098 1 97.38 225 PRO B C 1
ATOM 7965 O O . PRO B 1 225 ? 10.203 -46.344 -4.633 1 97.38 225 PRO B O 1
ATOM 7968 N N . GLY B 1 226 ? 11.586 -44.625 -5.059 1 96.38 226 GLY B N 1
ATOM 7969 C CA . GLY B 1 226 ? 12.703 -45.219 -4.352 1 96.38 226 GLY B CA 1
ATOM 7970 C C . GLY B 1 226 ? 12.758 -44.844 -2.883 1 96.38 226 GLY B C 1
ATOM 7971 O O . GLY B 1 226 ? 11.828 -44.219 -2.369 1 96.38 226 GLY B O 1
ATOM 7972 N N . TYR B 1 227 ? 13.797 -45.375 -2.211 1 95.94 227 TYR B N 1
ATOM 7973 C CA . TYR B 1 227 ? 13.969 -45.094 -0.79 1 95.94 227 TYR B CA 1
ATOM 7974 C C . TYR B 1 227 ? 15.203 -44.219 -0.543 1 95.94 227 TYR B C 1
ATOM 7976 O O . TYR B 1 227 ? 16.312 -44.625 -0.889 1 95.94 227 TYR B O 1
ATOM 7984 N N . CYS B 1 228 ? 14.992 -43.062 0.081 1 90.88 228 CYS B N 1
ATOM 7985 C CA . CYS B 1 228 ? 16.141 -42.188 0.255 1 90.88 228 CYS B CA 1
ATOM 7986 C C . CYS B 1 228 ? 16.375 -41.875 1.729 1 90.88 228 CYS B C 1
ATOM 7988 O O . CYS B 1 228 ? 17 -40.875 2.062 1 90.88 228 CYS B O 1
ATOM 7990 N N . GLY B 1 229 ? 15.812 -42.688 2.631 1 92.19 229 GLY B N 1
ATOM 7991 C CA . GLY B 1 229 ? 16.203 -42.594 4.027 1 92.19 229 GLY B CA 1
ATOM 7992 C C . GLY B 1 229 ? 15.133 -41.969 4.902 1 92.19 229 GLY B C 1
ATOM 7993 O O . GLY B 1 229 ? 15.328 -41.781 6.105 1 92.19 229 GLY B O 1
ATOM 7994 N N . MET B 1 230 ? 13.977 -41.625 4.383 1 93.06 230 MET B N 1
ATOM 7995 C CA . MET B 1 230 ? 12.891 -41.094 5.188 1 93.06 230 MET B CA 1
ATOM 7996 C C . MET B 1 230 ? 12.469 -42.094 6.27 1 93.06 230 MET B C 1
ATOM 7998 O O . MET B 1 230 ? 12.375 -43.281 6.016 1 93.06 230 MET B O 1
ATOM 8002 N N . VAL B 1 231 ? 12.32 -41.594 7.48 1 95.38 231 VAL B N 1
ATOM 8003 C CA . VAL B 1 231 ? 11.789 -42.344 8.594 1 95.38 231 VAL B CA 1
ATOM 8004 C C . VAL B 1 231 ? 10.914 -41.469 9.477 1 95.38 231 VAL B C 1
ATOM 8006 O O . VAL B 1 231 ? 10.992 -40.25 9.398 1 95.38 231 VAL B O 1
ATOM 8009 N N . PRO B 1 232 ? 10.031 -42.125 10.242 1 97.12 232 PRO B N 1
ATOM 8010 C CA . PRO B 1 232 ? 9.258 -41.281 11.172 1 97.12 232 PRO B CA 1
ATOM 8011 C C . PRO B 1 232 ? 10.133 -40.438 12.07 1 97.12 232 PRO B C 1
ATOM 8013 O O . PRO B 1 232 ? 11.258 -40.812 12.391 1 97.12 232 PRO B O 1
ATOM 8016 N N . HIS B 1 233 ? 9.594 -39.312 12.492 1 96.12 233 HIS B N 1
ATOM 8017 C CA . HIS B 1 233 ? 10.375 -38.312 13.242 1 96.12 233 HIS B CA 1
ATOM 8018 C C . HIS B 1 233 ? 10.883 -38.906 14.555 1 96.12 233 HIS B C 1
ATOM 8020 O O . HIS B 1 233 ? 11.867 -38.438 15.125 1 96.12 233 HIS B O 1
ATOM 8026 N N . ASP B 1 234 ? 10.234 -40 15.07 1 95.75 234 ASP B N 1
ATOM 8027 C CA . ASP B 1 234 ? 10.594 -40.562 16.359 1 95.75 234 ASP B CA 1
ATOM 8028 C C . ASP B 1 234 ? 11.484 -41.781 16.188 1 95.75 234 ASP B C 1
ATOM 8030 O O . ASP B 1 234 ? 11.664 -42.562 17.125 1 95.75 234 ASP B O 1
ATOM 8034 N N . ALA B 1 235 ? 12.023 -42.031 15.047 1 96.38 235 ALA B N 1
ATOM 8035 C CA . ALA B 1 235 ? 12.742 -43.25 14.719 1 96.38 235 ALA B CA 1
ATOM 8036 C C . ALA B 1 235 ? 14 -43.406 15.57 1 96.38 235 ALA B C 1
ATOM 8038 O O . ALA B 1 235 ? 14.438 -44.531 15.859 1 96.38 235 ALA B O 1
ATOM 8039 N N . LYS B 1 236 ? 14.633 -42.312 15.906 1 94.88 236 LYS B N 1
ATOM 8040 C CA . LYS B 1 236 ? 15.781 -42.375 16.812 1 94.88 236 LYS B CA 1
ATOM 8041 C C . LYS B 1 236 ? 15.398 -43.062 18.125 1 94.88 236 LYS B C 1
ATOM 8043 O O . LYS B 1 236 ? 16.094 -43.938 18.609 1 94.88 236 LYS B O 1
ATOM 8048 N N . GLU B 1 237 ? 14.367 -42.656 18.719 1 95.38 237 GLU B N 1
ATOM 8049 C CA . GLU B 1 237 ? 13.914 -43.156 20 1 95.38 237 GLU B CA 1
ATOM 8050 C C . GLU B 1 237 ? 13.352 -44.562 19.875 1 95.38 237 GLU B C 1
ATOM 8052 O O . GLU B 1 237 ? 13.625 -45.406 20.719 1 95.38 237 GLU B O 1
ATOM 8057 N N . LYS B 1 238 ? 12.609 -44.781 18.828 1 94.88 238 LYS B N 1
ATOM 8058 C CA . LYS B 1 238 ? 11.859 -46.031 18.688 1 94.88 238 LYS B CA 1
ATOM 8059 C C . LYS B 1 238 ? 12.75 -47.125 18.156 1 94.88 238 LYS B C 1
ATOM 8061 O O . LYS B 1 238 ? 12.586 -48.312 18.531 1 94.88 238 LYS B O 1
ATOM 8066 N N . LEU B 1 239 ? 13.672 -46.781 17.25 1 96 239 LEU B N 1
ATOM 8067 C CA . LEU B 1 239 ? 14.414 -47.812 16.547 1 96 239 LEU B CA 1
ATOM 8068 C C . LEU B 1 239 ? 15.906 -47.719 16.812 1 96 239 LEU B C 1
ATOM 8070 O O . LEU B 1 239 ? 16.688 -48.594 16.422 1 96 239 LEU B O 1
ATOM 8074 N N . GLY B 1 240 ? 16.297 -46.625 17.484 1 95 240 GLY B N 1
ATOM 8075 C CA . GLY B 1 240 ? 17.703 -46.438 17.781 1 95 240 GLY B CA 1
ATOM 8076 C C . GLY B 1 240 ? 18.516 -46.031 16.562 1 95 240 GLY B C 1
ATOM 8077 O O . GLY B 1 240 ? 19.719 -46.281 16.484 1 95 240 GLY B O 1
ATOM 8078 N N . LEU B 1 241 ? 17.875 -45.406 15.602 1 95.25 241 LEU B N 1
ATOM 8079 C CA . LEU B 1 241 ? 18.547 -45.031 14.359 1 95.25 241 LEU B CA 1
ATOM 8080 C C . LEU B 1 241 ? 19.266 -43.719 14.5 1 95.25 241 LEU B C 1
ATOM 8082 O O . LEU B 1 241 ? 18.875 -42.875 15.305 1 95.25 241 LEU B O 1
ATOM 8086 N N . ASN B 1 242 ? 20.359 -43.562 13.789 1 93 242 ASN B N 1
ATOM 8087 C CA . ASN B 1 242 ? 21.016 -42.25 13.633 1 93 242 ASN B CA 1
ATOM 8088 C C . ASN B 1 242 ? 20.359 -41.438 12.523 1 93 242 ASN B C 1
ATOM 8090 O O . ASN B 1 242 ? 20.562 -41.719 11.336 1 93 242 ASN B O 1
ATOM 8094 N N . VAL B 1 243 ? 19.562 -40.469 12.953 1 92.19 243 VAL B N 1
ATOM 8095 C CA . VAL B 1 243 ? 18.781 -39.688 11.992 1 92.19 243 VAL B CA 1
ATOM 8096 C C . VAL B 1 243 ? 19.156 -38.219 12.078 1 92.19 243 VAL B C 1
ATOM 8098 O O . VAL B 1 243 ? 19.656 -37.75 13.102 1 92.19 243 VAL B O 1
ATOM 8101 N N . ALA B 1 244 ? 19.031 -37.5 11 1 87.19 244 ALA B N 1
ATOM 8102 C CA . ALA B 1 244 ? 19.047 -36.031 11 1 87.19 244 ALA B CA 1
ATOM 8103 C C . ALA B 1 244 ? 17.641 -35.469 11.18 1 87.19 244 ALA B C 1
ATOM 8105 O O . ALA B 1 244 ? 16.703 -35.875 10.484 1 87.19 244 ALA B O 1
ATOM 8106 N N . ASP B 1 245 ? 17.547 -34.594 12.188 1 85.75 245 ASP B N 1
ATOM 8107 C CA . ASP B 1 245 ? 16.266 -33.938 12.406 1 85.75 245 ASP B CA 1
ATOM 8108 C C . ASP B 1 245 ? 15.961 -32.938 11.281 1 85.75 245 ASP B C 1
ATOM 8110 O O . ASP B 1 245 ? 16.797 -32.094 10.938 1 85.75 245 ASP B O 1
ATOM 8114 N N . ALA B 1 246 ? 14.75 -33.062 10.719 1 85.62 246 ALA B N 1
ATOM 8115 C CA . ALA B 1 246 ? 14.422 -32.219 9.555 1 85.62 246 ALA B CA 1
ATOM 8116 C C . ALA B 1 246 ? 13.602 -31.016 9.969 1 85.62 246 ALA B C 1
ATOM 8118 O O . ALA B 1 246 ? 13.312 -30.141 9.141 1 85.62 246 ALA B O 1
ATOM 8119 N N . GLY B 1 247 ? 13.227 -30.906 11.273 1 89.94 247 GLY B N 1
ATOM 8120 C CA . GLY B 1 247 ? 12.523 -29.734 11.781 1 89.94 247 GLY B CA 1
ATOM 8121 C C . GLY B 1 247 ? 11.086 -29.656 11.289 1 89.94 247 GLY B C 1
ATOM 8122 O O . GLY B 1 247 ? 10.359 -30.641 11.305 1 89.94 247 GLY B O 1
ATOM 8123 N N . LEU B 1 248 ? 10.594 -28.328 10.945 1 92.62 248 LEU B N 1
ATOM 8124 C CA . LEU B 1 248 ? 9.219 -28.078 10.508 1 92.62 248 LEU B CA 1
ATOM 8125 C C . LEU B 1 248 ? 9.188 -27.609 9.062 1 92.62 248 LEU B C 1
ATOM 8127 O O . LEU B 1 248 ? 10.164 -27.031 8.57 1 92.62 248 LEU B O 1
ATOM 8131 N N . TRP B 1 249 ? 8.195 -27.875 8.43 1 93.5 249 TRP B N 1
ATOM 8132 C CA . TRP B 1 249 ? 7.875 -27.297 7.129 1 93.5 249 TRP B CA 1
ATOM 8133 C C . TRP B 1 249 ? 6.562 -26.516 7.18 1 93.5 249 TRP B C 1
ATOM 8135 O O . TRP B 1 249 ? 5.484 -27.109 7.25 1 93.5 249 TRP B O 1
ATOM 8145 N N . ASN B 1 250 ? 6.629 -25.156 7.203 1 94.69 250 ASN B N 1
ATOM 8146 C CA . ASN B 1 250 ? 5.473 -24.266 7.289 1 94.69 250 ASN B CA 1
ATOM 8147 C C . ASN B 1 250 ? 4.59 -24.625 8.484 1 94.69 250 ASN B C 1
ATOM 8149 O O . ASN B 1 250 ? 3.361 -24.531 8.398 1 94.69 250 ASN B O 1
ATOM 8153 N N . GLY B 1 251 ? 5.125 -25.219 9.477 1 95.62 251 GLY B N 1
ATOM 8154 C CA . GLY B 1 251 ? 4.414 -25.531 10.703 1 95.62 251 GLY B CA 1
ATOM 8155 C C . GLY B 1 251 ? 4.188 -27.016 10.898 1 95.62 251 GLY B C 1
ATOM 8156 O O . GLY B 1 251 ? 3.871 -27.469 12 1 95.62 251 GLY B O 1
ATOM 8157 N N . PHE B 1 252 ? 4.41 -27.844 9.906 1 96.69 252 PHE B N 1
ATOM 8158 C CA . PHE B 1 252 ? 4.242 -29.281 10 1 96.69 252 PHE B CA 1
ATOM 8159 C C . PHE B 1 252 ? 5.535 -29.953 10.453 1 96.69 252 PHE B C 1
ATOM 8161 O O . PHE B 1 252 ? 6.625 -29.578 10.016 1 96.69 252 PHE B O 1
ATOM 8168 N N . GLN B 1 253 ? 5.344 -30.969 11.281 1 95.56 253 GLN B N 1
ATOM 8169 C CA . GLN B 1 253 ? 6.477 -31.828 11.617 1 95.56 253 GLN B CA 1
ATOM 8170 C C . GLN B 1 253 ? 6.941 -32.625 10.398 1 95.56 253 GLN B C 1
ATOM 8172 O O . GLN B 1 253 ? 6.148 -33.312 9.773 1 95.56 253 GLN B O 1
ATOM 8177 N N . ARG B 1 254 ? 8.25 -32.562 10.07 1 95.19 254 ARG B N 1
ATOM 8178 C CA . ARG B 1 254 ? 8.812 -33.344 8.977 1 95.19 254 ARG B CA 1
ATOM 8179 C C . ARG B 1 254 ? 9.25 -34.719 9.461 1 95.19 254 ARG B C 1
ATOM 8181 O O . ARG B 1 254 ? 9.633 -34.906 10.617 1 95.19 254 ARG B O 1
ATOM 8188 N N . PRO B 1 255 ? 9.234 -35.688 8.562 1 95 255 PRO B N 1
ATOM 8189 C CA . PRO B 1 255 ? 9.945 -36.938 8.836 1 95 255 PRO B CA 1
ATOM 8190 C C . PRO B 1 255 ? 11.445 -36.719 9.008 1 95 255 PRO B C 1
ATOM 8192 O O . PRO B 1 255 ? 12.016 -35.781 8.461 1 95 255 PRO B O 1
ATOM 8195 N N . ALA B 1 256 ? 12.031 -37.656 9.812 1 92.94 256 ALA B N 1
ATOM 8196 C CA . ALA B 1 256 ? 13.484 -37.625 9.969 1 92.94 256 ALA B CA 1
ATOM 8197 C C . ALA B 1 256 ? 14.18 -38.281 8.781 1 92.94 256 ALA B C 1
ATOM 8199 O O . ALA B 1 256 ? 13.539 -38.969 7.98 1 92.94 256 ALA B O 1
ATOM 8200 N N . ASN B 1 257 ? 15.461 -38 8.672 1 90.44 257 ASN B N 1
ATOM 8201 C CA . ASN B 1 257 ? 16.266 -38.625 7.613 1 90.44 257 ASN B CA 1
ATOM 8202 C C . ASN B 1 257 ? 17.312 -39.562 8.188 1 90.44 257 ASN B C 1
ATOM 8204 O O . ASN B 1 257 ? 18.219 -39.156 8.914 1 90.44 257 ASN B O 1
ATOM 8208 N N . LEU B 1 258 ? 17.109 -40.75 7.902 1 90.44 258 LEU B N 1
ATOM 8209 C CA . LEU B 1 258 ? 18.109 -41.75 8.266 1 90.44 258 LEU B CA 1
ATOM 8210 C C . LEU B 1 258 ? 19.438 -41.469 7.547 1 90.44 258 LEU B C 1
ATOM 8212 O O . LEU B 1 258 ? 19.469 -41.406 6.316 1 90.44 258 LEU B O 1
ATOM 8216 N N . LEU B 1 259 ? 20.469 -41.344 8.344 1 87.94 259 LEU B N 1
ATOM 8217 C CA . LEU B 1 259 ? 21.766 -41.094 7.727 1 87.94 259 LEU B CA 1
ATOM 8218 C C . LEU B 1 259 ? 22.266 -42.312 6.969 1 87.94 259 LEU B C 1
ATOM 8220 O O . LEU B 1 259 ? 22.172 -43.438 7.469 1 87.94 259 LEU B O 1
ATOM 8224 N N . PRO B 1 260 ? 22.688 -42.125 5.77 1 82.5 260 PRO B N 1
ATOM 8225 C CA . PRO B 1 260 ? 23.141 -43.281 4.969 1 82.5 260 PRO B CA 1
ATOM 8226 C C . PRO B 1 260 ? 24.297 -44.031 5.613 1 82.5 260 PRO B C 1
ATOM 8228 O O . PRO B 1 260 ? 24.578 -45.156 5.25 1 82.5 260 PRO B O 1
ATOM 8231 N N . THR B 1 261 ? 24.969 -43.375 6.543 1 82.25 261 THR B N 1
ATOM 8232 C CA . THR B 1 261 ? 26.094 -44 7.219 1 82.25 261 THR B CA 1
ATOM 8233 C C . THR B 1 261 ? 25.625 -44.812 8.422 1 82.25 261 THR B C 1
ATOM 8235 O O . THR B 1 261 ? 26.438 -45.5 9.07 1 82.25 261 THR B O 1
ATOM 8238 N N . ASP B 1 262 ? 24.359 -44.719 8.656 1 90.94 262 ASP B N 1
ATOM 8239 C CA . ASP B 1 262 ? 23.812 -45.594 9.703 1 90.94 262 ASP B CA 1
ATOM 8240 C C . ASP B 1 262 ? 23.969 -47.062 9.32 1 90.94 262 ASP B C 1
ATOM 8242 O O . ASP B 1 262 ? 23.766 -47.438 8.164 1 90.94 262 ASP B O 1
ATOM 8246 N N . ALA B 1 263 ? 24.25 -47.844 10.328 1 90.44 263 ALA B N 1
ATOM 8247 C CA . ALA B 1 263 ? 24.531 -49.25 10.117 1 90.44 263 ALA B CA 1
ATOM 8248 C C . ALA B 1 263 ? 23.297 -50 9.594 1 90.44 263 ALA B C 1
ATOM 8250 O O . ALA B 1 263 ? 23.422 -51 8.914 1 90.44 263 ALA B O 1
ATOM 8251 N N . ARG B 1 264 ? 22.109 -49.438 9.82 1 94.81 264 ARG B N 1
ATOM 8252 C CA . ARG B 1 264 ? 20.891 -50.125 9.445 1 94.81 264 ARG B CA 1
ATOM 8253 C C . ARG B 1 264 ? 20.328 -49.594 8.141 1 94.81 264 ARG B C 1
ATOM 8255 O O . ARG B 1 264 ? 19.281 -50.062 7.672 1 94.81 264 ARG B O 1
ATOM 8262 N N . PHE B 1 265 ? 20.953 -48.656 7.508 1 94.56 265 PHE B N 1
ATOM 8263 C CA . PHE B 1 265 ? 20.438 -48.094 6.273 1 94.56 265 PHE B CA 1
ATOM 8264 C C . PHE B 1 265 ? 20.219 -49.156 5.219 1 94.56 265 PHE B C 1
ATOM 8266 O O . PHE B 1 265 ? 19.156 -49.219 4.602 1 94.56 265 PHE B O 1
ATOM 8273 N N . SER B 1 266 ? 21.172 -49.969 5.051 1 94.38 266 SER B N 1
ATOM 8274 C CA . SER B 1 266 ? 21.109 -51 4.027 1 94.38 266 SER B CA 1
ATOM 8275 C C . SER B 1 266 ? 19.969 -51.969 4.305 1 94.38 266 SER B C 1
ATOM 8277 O O . SER B 1 266 ? 19.266 -52.375 3.383 1 94.38 266 SER B O 1
ATOM 8279 N N . GLU B 1 267 ? 19.828 -52.344 5.504 1 95.31 267 GLU B N 1
ATOM 8280 C CA . GLU B 1 267 ? 18.75 -53.25 5.91 1 95.31 267 GLU B CA 1
ATOM 8281 C C . GLU B 1 267 ? 17.375 -52.656 5.605 1 95.31 267 GLU B C 1
ATOM 8283 O O . GLU B 1 267 ? 16.531 -53.312 5.008 1 95.31 267 GLU B O 1
ATOM 8288 N N . ILE B 1 268 ? 17.234 -51.469 5.992 1 96.62 268 ILE B N 1
ATOM 8289 C CA . ILE B 1 268 ? 15.938 -50.812 5.867 1 96.62 268 ILE B CA 1
ATOM 8290 C C . ILE B 1 268 ? 15.633 -50.531 4.395 1 96.62 268 ILE B C 1
ATOM 8292 O O . ILE B 1 268 ? 14.516 -50.75 3.932 1 96.62 268 ILE B O 1
ATOM 8296 N N . ALA B 1 269 ? 16.625 -50.094 3.67 1 96.56 269 ALA B N 1
ATOM 8297 C CA . ALA B 1 269 ? 16.453 -49.875 2.234 1 96.56 269 ALA B CA 1
ATOM 8298 C C . ALA B 1 269 ? 16.047 -51.188 1.541 1 96.56 269 ALA B C 1
ATOM 8300 O O . ALA B 1 269 ? 15.164 -51.188 0.682 1 96.56 269 ALA B O 1
ATOM 8301 N N . THR B 1 270 ? 16.672 -52.25 1.891 1 95.94 270 THR B N 1
ATOM 8302 C CA . THR B 1 270 ? 16.359 -53.531 1.309 1 95.94 270 THR B CA 1
ATOM 8303 C C . THR B 1 270 ? 14.922 -53.938 1.632 1 95.94 270 THR B C 1
ATOM 8305 O O . THR B 1 270 ? 14.211 -54.438 0.766 1 95.94 270 THR B O 1
ATOM 8308 N N . LEU B 1 271 ? 14.586 -53.719 2.852 1 97.12 271 LEU B N 1
ATOM 8309 C CA . LEU B 1 271 ? 13.227 -54.031 3.266 1 97.12 271 LEU B CA 1
ATOM 8310 C C . LEU B 1 271 ? 12.219 -53.25 2.426 1 97.12 271 LEU B C 1
ATOM 8312 O O . LEU B 1 271 ? 11.219 -53.781 1.961 1 97.12 271 LEU B O 1
ATOM 8316 N N . TYR B 1 272 ? 12.445 -52 2.26 1 97.81 272 TYR B N 1
ATOM 8317 C CA . TYR B 1 272 ? 11.57 -51.156 1.454 1 97.81 272 TYR B CA 1
ATOM 8318 C C . TYR B 1 272 ? 11.453 -51.688 0.033 1 97.81 272 TYR B C 1
ATOM 8320 O O . TYR B 1 272 ? 10.344 -51.875 -0.476 1 97.81 272 TYR B O 1
ATOM 8328 N N . TYR B 1 273 ? 12.539 -51.906 -0.646 1 97.88 273 TYR B N 1
ATOM 8329 C CA . TYR B 1 273 ? 12.531 -52.312 -2.041 1 97.88 273 TYR B CA 1
ATOM 8330 C C . TYR B 1 273 ? 11.914 -53.719 -2.189 1 97.88 273 TYR B C 1
ATOM 8332 O O . TYR B 1 273 ? 11.266 -54 -3.197 1 97.88 273 TYR B O 1
ATOM 8340 N N . ASN B 1 274 ? 12.109 -54.562 -1.178 1 97.5 274 ASN B N 1
ATOM 8341 C CA . ASN B 1 274 ? 11.453 -55.875 -1.206 1 97.5 274 ASN B CA 1
ATOM 8342 C C . ASN B 1 274 ? 9.93 -55.719 -1.21 1 97.5 274 ASN B C 1
ATOM 8344 O O . ASN B 1 274 ? 9.242 -56.375 -1.992 1 97.5 274 ASN B O 1
ATOM 8348 N N . GLU B 1 275 ? 9.5 -54.875 -0.332 1 98.12 275 GLU B N 1
ATOM 8349 C CA . GLU B 1 275 ? 8.055 -54.656 -0.269 1 98.12 275 GLU B CA 1
ATOM 8350 C C . GLU B 1 275 ? 7.535 -54 -1.551 1 98.12 275 GLU B C 1
ATOM 8352 O O . GLU B 1 275 ? 6.453 -54.344 -2.033 1 98.12 275 GLU B O 1
ATOM 8357 N N . LEU B 1 276 ? 8.305 -53.062 -2.082 1 98.44 276 LEU B N 1
ATOM 8358 C CA . LEU B 1 276 ? 7.926 -52.406 -3.33 1 98.44 276 LEU B CA 1
ATOM 8359 C C . LEU B 1 276 ? 7.859 -53.406 -4.473 1 98.44 276 LEU B C 1
ATOM 8361 O O . LEU B 1 276 ? 6.879 -53.438 -5.223 1 98.44 276 LEU B O 1
ATOM 8365 N N . THR B 1 277 ? 8.891 -54.25 -4.547 1 97.69 277 THR B N 1
ATOM 8366 C CA . THR B 1 277 ? 8.977 -55.219 -5.621 1 97.69 277 THR B CA 1
ATOM 8367 C C . THR B 1 277 ? 7.875 -56.281 -5.488 1 97.69 277 THR B C 1
ATOM 8369 O O . THR B 1 277 ? 7.297 -56.719 -6.488 1 97.69 277 THR B O 1
ATOM 8372 N N . LYS B 1 278 ? 7.625 -56.625 -4.305 1 97.81 278 LYS B N 1
ATOM 8373 C CA . LYS B 1 278 ? 6.57 -57.625 -4.039 1 97.81 278 LYS B CA 1
ATOM 8374 C C . LYS B 1 278 ? 5.215 -57.094 -4.527 1 97.81 278 LYS B C 1
ATOM 8376 O O . LYS B 1 278 ? 4.445 -57.844 -5.137 1 97.81 278 LYS B O 1
ATOM 8381 N N . LEU B 1 279 ? 4.957 -55.875 -4.273 1 98.06 279 LEU B N 1
ATOM 8382 C CA . LEU B 1 279 ? 3.646 -55.344 -4.594 1 98.06 279 LEU B CA 1
ATOM 8383 C C . LEU B 1 279 ? 3.576 -54.906 -6.059 1 98.06 279 LEU B C 1
ATOM 8385 O O . LEU B 1 279 ? 2.572 -55.156 -6.734 1 98.06 279 LEU B O 1
ATOM 8389 N N . PHE B 1 280 ? 4.664 -54.312 -6.574 1 98.06 280 PHE B N 1
ATOM 8390 C CA . PHE B 1 280 ? 4.504 -53.594 -7.828 1 98.06 280 PHE B CA 1
ATOM 8391 C C . PHE B 1 280 ? 5.57 -54 -8.836 1 98.06 280 PHE B C 1
ATOM 8393 O O . PHE B 1 280 ? 5.637 -53.438 -9.938 1 98.06 280 PHE B O 1
ATOM 8400 N N . GLY B 1 281 ? 6.43 -54.938 -8.492 1 95.81 281 GLY B N 1
ATOM 8401 C CA . GLY B 1 281 ? 7.453 -55.438 -9.398 1 95.81 281 GLY B CA 1
ATOM 8402 C C . GLY B 1 281 ? 8.688 -54.562 -9.445 1 95.81 281 GLY B C 1
ATOM 8403 O O . GLY B 1 281 ? 8.75 -53.531 -8.781 1 95.81 281 GLY B O 1
ATOM 8404 N N . LYS B 1 282 ? 9.641 -54.969 -10.195 1 94.44 282 LYS B N 1
ATOM 8405 C CA . LYS B 1 282 ? 10.883 -54.25 -10.398 1 94.44 282 LYS B CA 1
ATOM 8406 C C . LYS B 1 282 ? 10.734 -53.188 -11.484 1 94.44 282 LYS B C 1
ATOM 8408 O O . LYS B 1 282 ? 9.93 -53.344 -12.406 1 94.44 282 LYS B O 1
ATOM 8413 N N . ALA B 1 283 ? 11.492 -52.188 -11.359 1 95.69 283 ALA B N 1
ATOM 8414 C CA . ALA B 1 283 ? 11.5 -51.125 -12.367 1 95.69 283 ALA B CA 1
ATOM 8415 C C . ALA B 1 283 ? 12.93 -50.781 -12.789 1 95.69 283 ALA B C 1
ATOM 8417 O O . ALA B 1 283 ? 13.891 -51.156 -12.102 1 95.69 283 ALA B O 1
ATOM 8418 N N . ASP B 1 284 ? 13.023 -50.125 -13.906 1 96.38 284 ASP B N 1
ATOM 8419 C CA . ASP B 1 284 ? 14.32 -49.625 -14.367 1 96.38 284 ASP B CA 1
ATOM 8420 C C . ASP B 1 284 ? 14.609 -48.25 -13.828 1 96.38 284 ASP B C 1
ATOM 8422 O O . ASP B 1 284 ? 15.758 -47.812 -13.789 1 96.38 284 ASP B O 1
ATOM 8426 N N . TYR B 1 285 ? 13.594 -47.531 -13.477 1 97.94 285 TYR B N 1
ATOM 8427 C CA . TYR B 1 285 ? 13.703 -46.156 -12.984 1 97.94 285 TYR B CA 1
ATOM 8428 C C . TYR B 1 285 ? 13.094 -46.031 -11.594 1 97.94 285 TYR B C 1
ATOM 8430 O O . TYR B 1 285 ? 12.008 -46.562 -11.336 1 97.94 285 TYR B O 1
ATOM 8438 N N . TYR B 1 286 ? 13.789 -45.344 -10.656 1 97.94 286 TYR B N 1
ATOM 8439 C CA . TYR B 1 286 ? 13.289 -45.062 -9.32 1 97.94 286 TYR B CA 1
ATOM 8440 C C . TYR B 1 286 ? 13.469 -43.562 -9.008 1 97.94 286 TYR B C 1
ATOM 8442 O O . TYR B 1 286 ? 14.562 -43.031 -9.172 1 97.94 286 TYR B O 1
ATOM 8450 N N . SER B 1 287 ? 12.43 -42.969 -8.586 1 97.25 287 SER B N 1
ATOM 8451 C CA . SER B 1 287 ? 12.453 -41.531 -8.289 1 97.25 287 SER B CA 1
ATOM 8452 C C . SER B 1 287 ? 12.773 -41.281 -6.816 1 97.25 287 SER B C 1
ATOM 8454 O O . SER B 1 287 ? 12.156 -41.875 -5.93 1 97.25 287 SER B O 1
ATOM 8456 N N . MET B 1 288 ? 13.742 -40.375 -6.516 1 94.12 288 MET B N 1
ATOM 8457 C CA . MET B 1 288 ? 14.102 -39.938 -5.168 1 94.12 288 MET B CA 1
ATOM 8458 C C . MET B 1 288 ? 14.617 -38.5 -5.172 1 94.12 288 MET B C 1
ATOM 8460 O O . MET B 1 288 ? 15.359 -38.125 -6.074 1 94.12 288 MET B O 1
ATOM 8464 N N . ASP B 1 289 ? 14.211 -37.75 -4.211 1 92.88 289 ASP B N 1
ATOM 8465 C CA . ASP B 1 289 ? 14.719 -36.406 -3.996 1 92.88 289 ASP B CA 1
ATOM 8466 C C . ASP B 1 289 ? 15.195 -36.219 -2.559 1 92.88 289 ASP B C 1
ATOM 8468 O O . ASP B 1 289 ? 14.562 -35.5 -1.773 1 92.88 289 ASP B O 1
ATOM 8472 N N . PRO B 1 290 ? 16.297 -36.75 -2.279 1 89.19 290 PRO B N 1
ATOM 8473 C CA . PRO B 1 290 ? 16.797 -36.656 -0.907 1 89.19 290 PRO B CA 1
ATOM 8474 C C . PRO B 1 290 ? 17.062 -35.188 -0.473 1 89.19 290 PRO B C 1
ATOM 8476 O O . PRO B 1 290 ? 17.531 -34.375 -1.269 1 89.19 290 PRO B O 1
ATOM 8479 N N . PHE B 1 291 ? 16.734 -34.844 0.737 1 82.06 291 PHE B N 1
ATOM 8480 C CA . PHE B 1 291 ? 16.984 -33.531 1.364 1 82.06 291 PHE B CA 1
ATOM 8481 C C . PHE B 1 291 ? 16.281 -32.438 0.594 1 82.06 291 PHE B C 1
ATOM 8483 O O . PHE B 1 291 ? 16.844 -31.344 0.435 1 82.06 291 PHE B O 1
ATOM 8490 N N . HIS B 1 292 ? 15.156 -32.75 0.05 1 81.19 292 HIS B N 1
ATOM 8491 C CA . HIS B 1 292 ? 14.375 -31.812 -0.768 1 81.19 292 HIS B CA 1
ATOM 8492 C C . HIS B 1 292 ? 14.062 -30.531 -0.001 1 81.19 292 HIS B C 1
ATOM 8494 O O . HIS B 1 292 ? 13.508 -30.578 1.099 1 81.19 292 HIS B O 1
ATOM 8500 N N . GLU B 1 293 ? 14.398 -29.328 -0.477 1 78.44 293 GLU B N 1
ATOM 8501 C CA . GLU B 1 293 ? 14.125 -27.984 0.057 1 78.44 293 GLU B CA 1
ATOM 8502 C C . GLU B 1 293 ? 14.695 -27.828 1.462 1 78.44 293 GLU B C 1
ATOM 8504 O O . GLU B 1 293 ? 14.062 -27.234 2.332 1 78.44 293 GLU B O 1
ATOM 8509 N N . SER B 1 294 ? 15.812 -28.531 1.719 1 79.44 294 SER B N 1
ATOM 8510 C CA . SER B 1 294 ? 16.547 -28.375 2.977 1 79.44 294 SER B CA 1
ATOM 8511 C C . SER B 1 294 ? 17.859 -27.656 2.768 1 79.44 294 SER B C 1
ATOM 8513 O O . SER B 1 294 ? 18.5 -27.797 1.722 1 79.44 294 SER B O 1
ATOM 8515 N N . ASN B 1 295 ? 18.297 -27.047 3.828 1 79.19 295 ASN B N 1
ATOM 8516 C CA . ASN B 1 295 ? 19.609 -26.391 3.783 1 79.19 295 ASN B CA 1
ATOM 8517 C C . ASN B 1 295 ? 20.734 -27.406 3.908 1 79.19 295 ASN B C 1
ATOM 8519 O O . ASN B 1 295 ? 20.531 -28.516 4.414 1 79.19 295 ASN B O 1
ATOM 8523 N N . ASP B 1 296 ? 21.875 -26.984 3.418 1 84.06 296 ASP B N 1
ATOM 8524 C CA . ASP B 1 296 ? 23.062 -27.828 3.562 1 84.06 296 ASP B CA 1
ATOM 8525 C C . ASP B 1 296 ? 23.391 -28.062 5.035 1 84.06 296 ASP B C 1
ATOM 8527 O O . ASP B 1 296 ? 23.281 -27.141 5.848 1 84.06 296 ASP B O 1
ATOM 8531 N N . ASP B 1 297 ? 23.641 -29.266 5.25 1 82.44 297 ASP B N 1
ATOM 8532 C CA . ASP B 1 297 ? 24.062 -29.688 6.582 1 82.44 297 ASP B CA 1
ATOM 8533 C C . ASP B 1 297 ? 25.5 -30.219 6.566 1 82.44 297 ASP B C 1
ATOM 8535 O O . ASP B 1 297 ? 25.781 -31.234 5.941 1 82.44 297 ASP B O 1
ATOM 8539 N N . PRO B 1 298 ? 26.359 -29.531 7.25 1 83.44 298 PRO B N 1
ATOM 8540 C CA . PRO B 1 298 ? 27.766 -29.938 7.238 1 83.44 298 PRO B CA 1
ATOM 8541 C C . PRO B 1 298 ? 27.984 -31.312 7.848 1 83.44 298 PRO B C 1
ATOM 8543 O O . PRO B 1 298 ? 29.031 -31.938 7.629 1 83.44 298 PRO B O 1
ATOM 8546 N N . ASN B 1 299 ? 27.031 -31.812 8.547 1 79.12 299 ASN B N 1
ATOM 8547 C CA . ASN B 1 299 ? 27.172 -33.125 9.195 1 79.12 299 ASN B CA 1
ATOM 8548 C C . ASN B 1 299 ? 26.828 -34.25 8.25 1 79.12 299 ASN B C 1
ATOM 8550 O O . ASN B 1 299 ? 27.031 -35.438 8.586 1 79.12 299 ASN B O 1
ATOM 8554 N N . ILE B 1 300 ? 26.391 -33.969 7.082 1 84.69 300 ILE B N 1
ATOM 8555 C CA . ILE B 1 300 ? 26.016 -35 6.129 1 84.69 300 ILE B CA 1
ATOM 8556 C C . ILE B 1 300 ? 27.125 -35.156 5.082 1 84.69 300 ILE B C 1
ATOM 8558 O O . ILE B 1 300 ? 27.531 -34.188 4.457 1 84.69 300 ILE B O 1
ATOM 8562 N N . ASP B 1 301 ? 27.594 -36.281 4.965 1 89.31 301 ASP B N 1
ATOM 8563 C CA . ASP B 1 301 ? 28.469 -36.625 3.846 1 89.31 301 ASP B CA 1
ATOM 8564 C C . ASP B 1 301 ? 27.656 -36.938 2.596 1 89.31 301 ASP B C 1
ATOM 8566 O O . ASP B 1 301 ? 27.297 -38.094 2.373 1 89.31 301 ASP B O 1
ATOM 8570 N N . TYR B 1 302 ? 27.484 -36.031 1.741 1 91.69 302 TYR B N 1
ATOM 8571 C CA . TYR B 1 302 ? 26.594 -36.156 0.598 1 91.69 302 TYR B CA 1
ATOM 8572 C C . TYR B 1 302 ? 27.109 -37.188 -0.396 1 91.69 302 TYR B C 1
ATOM 8574 O O . TYR B 1 302 ? 26.328 -37.906 -1.026 1 91.69 302 TYR B O 1
ATOM 8582 N N . ALA B 1 303 ? 28.406 -37.281 -0.557 1 93 303 ALA B N 1
ATOM 8583 C CA . ALA B 1 303 ? 28.969 -38.25 -1.472 1 93 303 ALA B CA 1
ATOM 8584 C C . ALA B 1 303 ? 28.656 -39.688 -1.015 1 93 303 ALA B C 1
ATOM 8586 O O . ALA B 1 303 ? 28.219 -40.5 -1.812 1 93 303 ALA B O 1
ATOM 8587 N N . LYS B 1 304 ? 28.844 -39.906 0.239 1 91.56 304 LYS B N 1
ATOM 8588 C CA . LYS B 1 304 ? 28.547 -41.219 0.793 1 91.56 304 LYS B CA 1
ATOM 8589 C C . LYS B 1 304 ? 27.062 -41.5 0.741 1 91.56 304 LYS B C 1
ATOM 8591 O O . LYS B 1 304 ? 26.656 -42.656 0.543 1 91.56 304 LYS B O 1
ATOM 8596 N N . ALA B 1 305 ? 26.328 -40.531 0.983 1 91 305 ALA B N 1
ATOM 8597 C CA . ALA B 1 305 ? 24.875 -40.688 0.916 1 91 305 ALA B CA 1
ATOM 8598 C C . ALA B 1 305 ? 24.438 -41.094 -0.483 1 91 305 ALA B C 1
ATOM 8600 O O . ALA B 1 305 ? 23.625 -42.031 -0.638 1 91 305 ALA B O 1
ATOM 8601 N N . GLY B 1 306 ? 24.953 -40.406 -1.494 1 93.06 306 GLY B N 1
ATOM 8602 C CA . GLY B 1 306 ? 24.625 -40.781 -2.865 1 93.06 306 GLY B CA 1
ATOM 8603 C C . GLY B 1 306 ? 25.016 -42.188 -3.215 1 93.06 306 GLY B C 1
ATOM 8604 O O . GLY B 1 306 ? 24.25 -42.906 -3.857 1 93.06 306 GLY B O 1
ATOM 8605 N N . GLN B 1 307 ? 26.125 -42.562 -2.754 1 93.25 307 GLN B N 1
ATOM 8606 C CA . GLN B 1 307 ? 26.609 -43.906 -3.01 1 93.25 307 GLN B CA 1
ATOM 8607 C C . GLN B 1 307 ? 25.719 -44.969 -2.355 1 93.25 307 GLN B C 1
ATOM 8609 O O . GLN B 1 307 ? 25.391 -45.969 -2.965 1 93.25 307 GLN B O 1
ATOM 8614 N N . ALA B 1 308 ? 25.391 -44.688 -1.159 1 92.88 308 ALA B N 1
ATOM 8615 C CA . ALA B 1 308 ? 24.547 -45.625 -0.421 1 92.88 308 ALA B CA 1
ATOM 8616 C C . ALA B 1 308 ? 23.188 -45.812 -1.097 1 92.88 308 ALA B C 1
ATOM 8618 O O . ALA B 1 308 ? 22.672 -46.906 -1.198 1 92.88 308 ALA B O 1
ATOM 8619 N N . MET B 1 309 ? 22.609 -44.812 -1.525 1 93.12 309 MET B N 1
ATOM 8620 C CA . MET B 1 309 ? 21.312 -44.844 -2.174 1 93.12 309 MET B CA 1
ATOM 8621 C C . MET B 1 309 ? 21.391 -45.562 -3.514 1 93.12 309 MET B C 1
ATOM 8623 O O . MET B 1 309 ? 20.516 -46.375 -3.838 1 93.12 309 MET B O 1
ATOM 8627 N N . MET B 1 310 ? 22.438 -45.281 -4.273 1 94.38 310 MET B N 1
ATOM 8628 C CA . MET B 1 310 ? 22.641 -45.969 -5.551 1 94.38 310 MET B CA 1
ATOM 8629 C C . MET B 1 310 ? 22.828 -47.469 -5.344 1 94.38 310 MET B C 1
ATOM 8631 O O . MET B 1 310 ? 22.266 -48.281 -6.07 1 94.38 310 MET B O 1
ATOM 8635 N N . GLN B 1 311 ? 23.547 -47.75 -4.34 1 94 311 GLN B N 1
ATOM 8636 C CA . GLN B 1 311 ? 23.812 -49.156 -4.066 1 94 311 GLN B CA 1
ATOM 8637 C C . GLN B 1 311 ? 22.531 -49.906 -3.674 1 94 311 GLN B C 1
ATOM 8639 O O . GLN B 1 311 ? 22.312 -51.031 -4.094 1 94 311 GLN B O 1
ATOM 8644 N N . ALA B 1 312 ? 21.797 -49.281 -2.879 1 93.38 312 ALA B N 1
ATOM 8645 C CA . ALA B 1 312 ? 20.531 -49.906 -2.461 1 93.38 312 ALA B CA 1
ATOM 8646 C C . ALA B 1 312 ? 19.641 -50.188 -3.662 1 93.38 312 ALA B C 1
ATOM 8648 O O . ALA B 1 312 ? 19.031 -51.25 -3.756 1 93.38 312 ALA B O 1
ATOM 8649 N N . MET B 1 313 ? 19.5 -49.312 -4.582 1 94.12 313 MET B N 1
ATOM 8650 C CA . MET B 1 313 ? 18.688 -49.438 -5.785 1 94.12 313 MET B CA 1
ATOM 8651 C C . MET B 1 313 ? 19.25 -50.531 -6.699 1 94.12 313 MET B C 1
ATOM 8653 O O . MET B 1 313 ? 18.484 -51.344 -7.215 1 94.12 313 MET B O 1
ATOM 8657 N N . LYS B 1 314 ? 20.562 -50.562 -6.859 1 94.75 314 LYS B N 1
ATOM 8658 C CA . LYS B 1 314 ? 21.219 -51.469 -7.781 1 94.75 314 LYS B CA 1
ATOM 8659 C C . LYS B 1 314 ? 21.156 -52.906 -7.254 1 94.75 314 LYS B C 1
ATOM 8661 O O . LYS B 1 314 ? 21.203 -53.875 -8.031 1 94.75 314 LYS B O 1
ATOM 8666 N N . ARG B 1 315 ? 21.031 -53.062 -5.977 1 93.81 315 ARG B N 1
ATOM 8667 C CA . ARG B 1 315 ? 20.875 -54.406 -5.41 1 93.81 315 ARG B CA 1
ATOM 8668 C C . ARG B 1 315 ? 19.547 -55.031 -5.859 1 93.81 315 ARG B C 1
ATOM 8670 O O . ARG B 1 315 ? 19.453 -56.25 -6.02 1 93.81 315 ARG B O 1
ATOM 8677 N N . VAL B 1 316 ? 18.625 -54.219 -6.062 1 91.81 316 VAL B N 1
ATOM 8678 C CA . VAL B 1 316 ? 17.312 -54.688 -6.504 1 91.81 316 VAL B CA 1
ATOM 8679 C C . VAL B 1 316 ? 17.328 -54.906 -8.016 1 91.81 316 VAL B C 1
ATOM 8681 O O . VAL B 1 316 ? 16.844 -55.938 -8.5 1 91.81 316 VAL B O 1
ATOM 8684 N N . ASN B 1 317 ? 17.844 -53.938 -8.688 1 93.94 317 ASN B N 1
ATOM 8685 C CA . ASN B 1 317 ? 18 -53.969 -10.141 1 93.94 317 ASN B CA 1
ATOM 8686 C C . ASN B 1 317 ? 19.297 -53.312 -10.594 1 93.94 317 ASN B C 1
ATOM 8688 O O . ASN B 1 317 ? 19.422 -52.094 -10.578 1 93.94 317 ASN B O 1
ATOM 8692 N N . PRO B 1 318 ? 20.156 -54.062 -11.07 1 94.88 318 PRO B N 1
ATOM 8693 C CA . PRO B 1 318 ? 21.453 -53.5 -11.484 1 94.88 318 PRO B CA 1
ATOM 8694 C C . PRO B 1 318 ? 21.312 -52.469 -12.609 1 94.88 318 PRO B C 1
ATOM 8696 O O . PRO B 1 318 ? 22.203 -51.656 -12.797 1 94.88 318 PRO B O 1
ATOM 8699 N N . LYS B 1 319 ? 20.234 -52.469 -13.297 1 94.44 319 LYS B N 1
ATOM 8700 C CA . LYS B 1 319 ? 20.016 -51.531 -14.398 1 94.44 319 LYS B CA 1
ATOM 8701 C C . LYS B 1 319 ? 19.297 -50.281 -13.914 1 94.44 319 LYS B C 1
ATOM 8703 O O . LYS B 1 319 ? 19.047 -49.344 -14.695 1 94.44 319 LYS B O 1
ATOM 8708 N N . ALA B 1 320 ? 19.078 -50.219 -12.703 1 96.06 320 ALA B N 1
ATOM 8709 C CA . ALA B 1 320 ? 18.234 -49.156 -12.164 1 96.06 320 ALA B CA 1
ATOM 8710 C C . ALA B 1 320 ? 18.875 -47.812 -12.391 1 96.06 320 ALA B C 1
ATOM 8712 O O . ALA B 1 320 ? 20.094 -47.656 -12.266 1 96.06 320 ALA B O 1
ATOM 8713 N N . VAL B 1 321 ? 18.125 -46.844 -12.766 1 97.94 321 VAL B N 1
ATOM 8714 C CA . VAL B 1 321 ? 18.5 -45.438 -12.953 1 97.94 321 VAL B CA 1
ATOM 8715 C C . VAL B 1 321 ? 17.781 -44.562 -11.922 1 97.94 321 VAL B C 1
ATOM 8717 O O . VAL B 1 321 ? 16.578 -44.719 -11.703 1 97.94 321 VAL B O 1
ATOM 8720 N N . TRP B 1 322 ? 18.547 -43.719 -11.25 1 97.94 322 TRP B N 1
ATOM 8721 C CA . TRP B 1 322 ? 18.016 -42.75 -10.297 1 97.94 322 TRP B CA 1
ATOM 8722 C C . TRP B 1 322 ? 17.453 -41.531 -11.016 1 97.94 322 TRP B C 1
ATOM 8724 O O . TRP B 1 322 ? 18.203 -40.844 -11.703 1 97.94 322 TRP B O 1
ATOM 8734 N N . VAL B 1 323 ? 16.141 -41.312 -10.891 1 98.25 323 VAL B N 1
ATOM 8735 C CA . VAL B 1 323 ? 15.492 -40.125 -11.438 1 98.25 323 VAL B CA 1
ATOM 8736 C C . VAL B 1 323 ? 15.352 -39.062 -10.352 1 98.25 323 VAL B C 1
ATOM 8738 O O . VAL B 1 323 ? 14.727 -39.312 -9.32 1 98.25 323 VAL B O 1
ATOM 8741 N N . ILE B 1 324 ? 15.914 -37.844 -10.57 1 96.88 324 ILE B N 1
ATOM 8742 C CA . ILE B 1 324 ? 15.922 -36.812 -9.555 1 96.88 324 ILE B CA 1
ATOM 8743 C C . ILE B 1 324 ? 15.438 -35.5 -10.172 1 96.88 324 ILE B C 1
ATOM 8745 O O . ILE B 1 324 ? 15.75 -35.188 -11.328 1 96.88 324 ILE B O 1
ATOM 8749 N N . GLN B 1 325 ? 14.695 -34.75 -9.414 1 96.25 325 GLN B N 1
ATOM 8750 C CA . GLN B 1 325 ? 14.227 -33.469 -9.875 1 96.25 325 GLN B CA 1
ATOM 8751 C C . GLN B 1 325 ? 15.312 -32.406 -9.719 1 96.25 325 GLN B C 1
ATOM 8753 O O . GLN B 1 325 ? 15.914 -32.25 -8.648 1 96.25 325 GLN B O 1
ATOM 8758 N N . GLY B 1 326 ? 15.617 -31.703 -10.836 1 95.5 326 GLY B N 1
ATOM 8759 C CA . GLY B 1 326 ? 16.438 -30.5 -10.734 1 95.5 326 GLY B CA 1
ATOM 8760 C C . GLY B 1 326 ? 15.68 -29.297 -10.242 1 95.5 326 GLY B C 1
ATOM 8761 O O . GLY B 1 326 ? 15.094 -28.547 -11.031 1 95.5 326 GLY B O 1
ATOM 8762 N N . TRP B 1 327 ? 15.727 -29.016 -8.992 1 91.69 327 TRP B N 1
ATOM 8763 C CA . TRP B 1 327 ? 14.984 -27.984 -8.289 1 91.69 327 TRP B CA 1
ATOM 8764 C C . TRP B 1 327 ? 15.773 -27.453 -7.094 1 91.69 327 TRP B C 1
ATOM 8766 O O . TRP B 1 327 ? 16.156 -28.219 -6.215 1 91.69 327 TRP B O 1
ATOM 8776 N N . THR B 1 328 ? 15.992 -26.109 -7.066 1 87.25 328 THR B N 1
ATOM 8777 C CA . THR B 1 328 ? 16.797 -25.469 -6.035 1 87.25 328 THR B CA 1
ATOM 8778 C C . THR B 1 328 ? 18.203 -26.047 -6 1 87.25 328 THR B C 1
ATOM 8780 O O . THR B 1 328 ? 18.938 -25.953 -6.988 1 87.25 328 THR B O 1
ATOM 8783 N N . GLU B 1 329 ? 18.5 -26.797 -4.859 1 86.06 329 GLU B N 1
ATOM 8784 C CA . GLU B 1 329 ? 19.844 -27.312 -4.688 1 86.06 329 GLU B CA 1
ATOM 8785 C C . GLU B 1 329 ? 19.984 -28.703 -5.312 1 86.06 329 GLU B C 1
ATOM 8787 O O . GLU B 1 329 ? 21.109 -29.172 -5.551 1 86.06 329 GLU B O 1
ATOM 8792 N N . ASN B 1 330 ? 18.875 -29.312 -5.629 1 91.06 330 ASN B N 1
ATOM 8793 C CA . ASN B 1 330 ? 18.953 -30.672 -6.148 1 91.06 330 ASN B CA 1
ATOM 8794 C C . ASN B 1 330 ? 19.219 -30.688 -7.648 1 91.06 330 ASN B C 1
ATOM 8796 O O . ASN B 1 330 ? 18.703 -29.844 -8.383 1 91.06 330 ASN B O 1
ATOM 8800 N N . PRO B 1 331 ? 19.984 -31.625 -8.086 1 94.06 331 PRO B N 1
ATOM 8801 C CA . PRO B 1 331 ? 20.859 -32.5 -7.297 1 94.06 331 PRO B CA 1
ATOM 8802 C C . PRO B 1 331 ? 22.094 -31.781 -6.766 1 94.06 331 PRO B C 1
ATOM 8804 O O . PRO B 1 331 ? 22.688 -30.953 -7.477 1 94.06 331 PRO B O 1
ATOM 8807 N N . ARG B 1 332 ? 22.375 -32.094 -5.598 1 93.56 332 ARG B N 1
ATOM 8808 C CA . ARG B 1 332 ? 23.641 -31.594 -5.062 1 93.56 332 ARG B CA 1
ATOM 8809 C C . ARG B 1 332 ? 24.828 -32.219 -5.777 1 93.56 332 ARG B C 1
ATOM 8811 O O . ARG B 1 332 ? 24.906 -33.438 -5.906 1 93.56 332 ARG B O 1
ATOM 8818 N N . GLU B 1 333 ? 25.703 -31.359 -6.227 1 92.75 333 GLU B N 1
ATOM 8819 C CA . GLU B 1 333 ? 26.859 -31.844 -6.977 1 92.75 333 GLU B CA 1
ATOM 8820 C C . GLU B 1 333 ? 27.688 -32.844 -6.156 1 92.75 333 GLU B C 1
ATOM 8822 O O . GLU B 1 333 ? 28.062 -33.906 -6.66 1 92.75 333 GLU B O 1
ATOM 8827 N N . ALA B 1 334 ? 27.922 -32.531 -4.914 1 93.38 334 ALA B N 1
ATOM 8828 C CA . ALA B 1 334 ? 28.719 -33.375 -4.035 1 93.38 334 ALA B CA 1
ATOM 8829 C C . ALA B 1 334 ? 28.125 -34.781 -3.953 1 93.38 334 ALA B C 1
ATOM 8831 O O . ALA B 1 334 ? 28.859 -35.75 -3.768 1 93.38 334 ALA B O 1
ATOM 8832 N N . MET B 1 335 ? 26.875 -34.906 -4.152 1 93.75 335 MET B N 1
ATOM 8833 C CA . MET B 1 335 ? 26.172 -36.156 -3.992 1 93.75 335 MET B CA 1
ATOM 8834 C C . MET B 1 335 ? 26.266 -37 -5.262 1 93.75 335 MET B C 1
ATOM 8836 O O . MET B 1 335 ? 26.266 -38.25 -5.199 1 93.75 335 MET B O 1
ATOM 8840 N N . VAL B 1 336 ? 26.453 -36.344 -6.457 1 95.06 336 VAL B N 1
ATOM 8841 C CA . VAL B 1 336 ? 26.219 -37.094 -7.676 1 95.06 336 VAL B CA 1
ATOM 8842 C C . VAL B 1 336 ? 27.469 -37.094 -8.547 1 95.06 336 VAL B C 1
ATOM 8844 O O . VAL B 1 336 ? 27.547 -37.781 -9.555 1 95.06 336 VAL B O 1
ATOM 8847 N N . ASP B 1 337 ? 28.516 -36.438 -8.211 1 93.31 337 ASP B N 1
ATOM 8848 C CA . ASP B 1 337 ? 29.703 -36.188 -9.039 1 93.31 337 ASP B CA 1
ATOM 8849 C C . ASP B 1 337 ? 30.391 -37.5 -9.383 1 93.31 337 ASP B C 1
ATOM 8851 O O . ASP B 1 337 ? 30.984 -37.656 -10.461 1 93.31 337 ASP B O 1
ATOM 8855 N N . ASP B 1 338 ? 30.312 -38.406 -8.492 1 91.69 338 ASP B N 1
ATOM 8856 C CA . ASP B 1 338 ? 31.078 -39.625 -8.688 1 91.69 338 ASP B CA 1
ATOM 8857 C C . ASP B 1 338 ? 30.25 -40.688 -9.383 1 91.69 338 ASP B C 1
ATOM 8859 O O . ASP B 1 338 ? 30.734 -41.812 -9.625 1 91.69 338 ASP B O 1
ATOM 8863 N N . MET B 1 339 ? 29.078 -40.406 -9.797 1 94.69 339 MET B N 1
ATOM 8864 C CA . MET B 1 339 ? 28.203 -41.375 -10.438 1 94.69 339 MET B CA 1
ATOM 8865 C C . MET B 1 339 ? 28.547 -41.531 -11.922 1 94.69 339 MET B C 1
ATOM 8867 O O . MET B 1 339 ? 29 -40.562 -12.547 1 94.69 339 MET B O 1
ATOM 8871 N N . LYS B 1 340 ? 28.25 -42.625 -12.383 1 94.06 340 LYS B N 1
ATOM 8872 C CA . LYS B 1 340 ? 28.516 -42.875 -13.797 1 94.06 340 LYS B CA 1
ATOM 8873 C C . LYS B 1 340 ? 27.422 -42.281 -14.68 1 94.06 340 LYS B C 1
ATOM 8875 O O . LYS B 1 340 ? 26.266 -42.188 -14.25 1 94.06 340 LYS B O 1
ATOM 8880 N N . THR B 1 341 ? 27.875 -42 -15.906 1 95.25 341 THR B N 1
ATOM 8881 C CA . THR B 1 341 ? 26.891 -41.594 -16.891 1 95.25 341 THR B CA 1
ATOM 8882 C C . THR B 1 341 ? 25.828 -42.656 -17.094 1 95.25 341 THR B C 1
ATOM 8884 O O . THR B 1 341 ? 26.156 -43.844 -17.25 1 95.25 341 THR B O 1
ATOM 8887 N N . GLY B 1 342 ? 24.594 -42.219 -16.891 1 95.12 342 GLY B N 1
ATOM 8888 C CA . GLY B 1 342 ? 23.5 -43.156 -17.094 1 95.12 342 GLY B CA 1
ATOM 8889 C C . GLY B 1 342 ? 22.875 -43.656 -15.797 1 95.12 342 GLY B C 1
ATOM 8890 O O . GLY B 1 342 ? 21.781 -44.188 -15.797 1 95.12 342 GLY B O 1
ATOM 8891 N N . ASP B 1 343 ? 23.594 -43.469 -14.758 1 96.5 343 ASP B N 1
ATOM 8892 C CA . ASP B 1 343 ? 23.062 -43.875 -13.469 1 96.5 343 ASP B CA 1
ATOM 8893 C C . ASP B 1 343 ? 22.031 -42.906 -12.945 1 96.5 343 ASP B C 1
ATOM 8895 O O . ASP B 1 343 ? 21.156 -43.25 -12.156 1 96.5 343 ASP B O 1
ATOM 8899 N N . LEU B 1 344 ? 22.234 -41.688 -13.328 1 97.56 344 LEU B N 1
ATOM 8900 C CA . LEU B 1 344 ? 21.359 -40.594 -12.883 1 97.56 344 LEU B CA 1
ATOM 8901 C C . LEU B 1 344 ? 20.656 -39.938 -14.07 1 97.56 344 LEU B C 1
ATOM 8903 O O . LEU B 1 344 ? 21.281 -39.688 -15.109 1 97.56 344 LEU B O 1
ATOM 8907 N N . LEU B 1 345 ? 19.391 -39.688 -13.945 1 98.44 345 LEU B N 1
ATOM 8908 C CA . LEU B 1 345 ? 18.578 -38.938 -14.883 1 98.44 345 LEU B CA 1
ATOM 8909 C C . LEU B 1 345 ? 17.922 -37.75 -14.195 1 98.44 345 LEU B C 1
ATOM 8911 O O . LEU B 1 345 ? 17.062 -37.906 -13.328 1 98.44 345 LEU B O 1
ATOM 8915 N N . VAL B 1 346 ? 18.312 -36.531 -14.594 1 98.19 346 VAL B N 1
ATOM 8916 C CA . VAL B 1 346 ? 17.828 -35.312 -13.93 1 98.19 346 VAL B CA 1
ATOM 8917 C C . VAL B 1 346 ? 16.641 -34.75 -14.711 1 98.19 346 VAL B C 1
ATOM 8919 O O . VAL B 1 346 ? 16.719 -34.594 -15.93 1 98.19 346 VAL B O 1
ATOM 8922 N N . LEU B 1 347 ? 15.578 -34.531 -14.039 1 98.5 347 LEU B N 1
ATOM 8923 C CA . LEU B 1 347 ? 14.484 -33.75 -14.602 1 98.5 347 LEU B CA 1
ATOM 8924 C C . LEU B 1 347 ? 14.742 -32.25 -14.414 1 98.5 347 LEU B C 1
ATOM 8926 O O . LEU B 1 347 ? 14.578 -31.719 -13.312 1 98.5 347 LEU B O 1
ATOM 8930 N N . ASP B 1 348 ? 15.219 -31.578 -15.43 1 98.19 348 ASP B N 1
ATOM 8931 C CA . ASP B 1 348 ? 15.234 -30.109 -15.312 1 98.19 348 ASP B CA 1
ATOM 8932 C C . ASP B 1 348 ? 13.82 -29.562 -15.172 1 98.19 348 ASP B C 1
ATOM 8934 O O . ASP B 1 348 ? 13.203 -29.156 -16.156 1 98.19 348 ASP B O 1
ATOM 8938 N N . LEU B 1 349 ? 13.383 -29.453 -14.039 1 97.69 349 LEU B N 1
ATOM 8939 C CA . LEU B 1 349 ? 11.984 -29.438 -13.641 1 97.69 349 LEU B CA 1
ATOM 8940 C C . LEU B 1 349 ? 11.242 -28.266 -14.289 1 97.69 349 LEU B C 1
ATOM 8942 O O . LEU B 1 349 ? 10.055 -28.375 -14.602 1 97.69 349 LEU B O 1
ATOM 8946 N N . PHE B 1 350 ? 11.859 -27.078 -14.406 1 97.62 350 PHE B N 1
ATOM 8947 C CA . PHE B 1 350 ? 11.242 -25.812 -14.797 1 97.62 350 PHE B CA 1
ATOM 8948 C C . PHE B 1 350 ? 12.016 -25.156 -15.938 1 97.62 350 PHE B C 1
ATOM 8950 O O . PHE B 1 350 ? 12.344 -23.969 -15.875 1 97.62 350 PHE B O 1
ATOM 8957 N N . SER B 1 351 ? 12.242 -25.922 -16.969 1 97.88 351 SER B N 1
ATOM 8958 C CA . SER B 1 351 ? 13.102 -25.516 -18.078 1 97.88 351 SER B CA 1
ATOM 8959 C C . SER B 1 351 ? 12.547 -24.297 -18.797 1 97.88 351 SER B C 1
ATOM 8961 O O . SER B 1 351 ? 13.305 -23.5 -19.359 1 97.88 351 SER B O 1
ATOM 8963 N N . GLU B 1 352 ? 11.273 -24.109 -18.75 1 97.12 352 GLU B N 1
ATOM 8964 C CA . GLU B 1 352 ? 10.672 -23.031 -19.531 1 97.12 352 GLU B CA 1
ATOM 8965 C C . GLU B 1 352 ? 10.797 -21.688 -18.812 1 97.12 352 GLU B C 1
ATOM 8967 O O . GLU B 1 352 ? 10.547 -20.625 -19.406 1 97.12 352 GLU B O 1
ATOM 8972 N N . CYS B 1 353 ? 11.234 -21.781 -17.516 1 96.44 353 CYS B N 1
ATOM 8973 C CA . CYS B 1 353 ? 11.305 -20.531 -16.766 1 96.44 353 CYS B CA 1
ATOM 8974 C C . CYS B 1 353 ? 12.648 -20.391 -16.062 1 96.44 353 CYS B C 1
ATOM 8976 O O . CYS B 1 353 ? 13.312 -19.359 -16.172 1 96.44 353 CYS B O 1
ATOM 8978 N N . ARG B 1 354 ? 13.062 -21.484 -15.375 1 95.62 354 ARG B N 1
ATOM 8979 C CA . ARG B 1 354 ? 14.297 -21.484 -14.609 1 95.62 354 ARG B CA 1
ATOM 8980 C C . ARG B 1 354 ? 15.203 -22.641 -15.023 1 95.62 354 ARG B C 1
ATOM 8982 O O . ARG B 1 354 ? 15.602 -23.453 -14.188 1 95.62 354 ARG B O 1
ATOM 8989 N N . PRO B 1 355 ? 15.578 -22.625 -16.234 1 96.38 355 PRO B N 1
ATOM 8990 C CA . PRO B 1 355 ? 16.453 -23.734 -16.641 1 96.38 355 PRO B CA 1
ATOM 8991 C C . PRO B 1 355 ? 17.766 -23.75 -15.867 1 96.38 355 PRO B C 1
ATOM 8993 O O . PRO B 1 355 ? 18.328 -22.688 -15.57 1 96.38 355 PRO B O 1
ATOM 8996 N N . MET B 1 356 ? 18.219 -24.938 -15.578 1 96.12 356 MET B N 1
ATOM 8997 C CA . MET B 1 356 ? 19.453 -25.094 -14.82 1 96.12 356 MET B CA 1
ATOM 8998 C C . MET B 1 356 ? 20.531 -25.797 -15.656 1 96.12 356 MET B C 1
ATOM 9000 O O . MET B 1 356 ? 21.594 -26.141 -15.141 1 96.12 356 MET B O 1
ATOM 9004 N N . PHE B 1 357 ? 20.344 -25.922 -16.922 1 95.75 357 PHE B N 1
ATOM 9005 C CA . PHE B 1 357 ? 21.219 -26.766 -17.734 1 95.75 357 PHE B CA 1
ATOM 9006 C C . PHE B 1 357 ? 22.281 -25.906 -18.438 1 95.75 357 PHE B C 1
ATOM 9008 O O . PHE B 1 357 ? 23.016 -26.406 -19.297 1 95.75 357 PHE B O 1
ATOM 9015 N N . GLY B 1 358 ? 22.312 -24.625 -18.078 1 92.44 358 GLY B N 1
ATOM 9016 C CA . GLY B 1 358 ? 23.5 -23.906 -18.484 1 92.44 358 GLY B CA 1
ATOM 9017 C C . GLY B 1 358 ? 23.172 -22.625 -19.234 1 92.44 358 GLY B C 1
ATOM 9018 O O . GLY B 1 358 ? 24.031 -21.75 -19.406 1 92.44 358 GLY B O 1
ATOM 9019 N N . ILE B 1 359 ? 21.938 -22.406 -19.672 1 92.62 359 ILE B N 1
ATOM 9020 C CA . ILE B 1 359 ? 21.547 -21.188 -20.391 1 92.62 359 ILE B CA 1
ATOM 9021 C C . ILE B 1 359 ? 21.219 -20.094 -19.391 1 92.62 359 ILE B C 1
ATOM 9023 O O . ILE B 1 359 ? 21.172 -20.328 -18.172 1 92.62 359 ILE B O 1
ATOM 9027 N N . PRO B 1 360 ? 21.062 -18.797 -19.875 1 89.5 360 PRO B N 1
ATOM 9028 C CA . PRO B 1 360 ? 20.75 -17.719 -18.938 1 89.5 360 PRO B CA 1
ATOM 9029 C C . PRO B 1 360 ? 19.5 -18 -18.109 1 89.5 360 PRO B C 1
ATOM 9031 O O . PRO B 1 360 ? 18.438 -18.312 -18.672 1 89.5 360 PRO B O 1
ATOM 9034 N N . SER B 1 361 ? 19.719 -17.938 -16.859 1 92.69 361 SER B N 1
ATOM 9035 C CA . SER B 1 361 ? 18.672 -18.281 -15.891 1 92.69 361 SER B CA 1
ATOM 9036 C C . SER B 1 361 ? 19.031 -17.781 -14.492 1 92.69 361 SER B C 1
ATOM 9038 O O . SER B 1 361 ? 20.203 -17.609 -14.164 1 92.69 361 SER B O 1
ATOM 9040 N N . ILE B 1 362 ? 18.031 -17.531 -13.711 1 92.25 362 ILE B N 1
ATOM 9041 C CA . ILE B 1 362 ? 18.266 -17.141 -12.328 1 92.25 362 ILE B CA 1
ATOM 9042 C C . ILE B 1 362 ? 18.906 -18.297 -11.562 1 92.25 362 ILE B C 1
ATOM 9044 O O . ILE B 1 362 ? 19.578 -18.078 -10.555 1 92.25 362 ILE B O 1
ATOM 9048 N N . TRP B 1 363 ? 18.75 -19.531 -12.039 1 91.81 363 TRP B N 1
ATOM 9049 C CA . TRP B 1 363 ? 19.312 -20.719 -11.383 1 91.81 363 TRP B CA 1
ATOM 9050 C C . TRP B 1 363 ? 20.344 -21.406 -12.266 1 91.81 363 TRP B C 1
ATOM 9052 O O . TRP B 1 363 ? 20.531 -22.609 -12.188 1 91.81 363 TRP B O 1
ATOM 9062 N N . LYS B 1 364 ? 20.922 -20.688 -13.055 1 92.5 364 LYS B N 1
ATOM 9063 C CA . LYS B 1 364 ? 21.891 -21.234 -14.008 1 92.5 364 LYS B CA 1
ATOM 9064 C C . LYS B 1 364 ? 22.984 -22.016 -13.297 1 92.5 364 LYS B C 1
ATOM 9066 O O . LYS B 1 364 ? 23.594 -21.531 -12.336 1 92.5 364 LYS B O 1
ATOM 9071 N N . ARG B 1 365 ? 23.156 -23.234 -13.766 1 92.88 365 ARG B N 1
ATOM 9072 C CA . ARG B 1 365 ? 24.375 -24 -13.469 1 92.88 365 ARG B CA 1
ATOM 9073 C C . ARG B 1 365 ? 25.359 -23.938 -14.625 1 92.88 365 ARG B C 1
ATOM 9075 O O . ARG B 1 365 ? 25.078 -24.453 -15.711 1 92.88 365 ARG B O 1
ATOM 9082 N N . GLU B 1 366 ? 26.516 -23.469 -14.414 1 89.19 366 GLU B N 1
ATOM 9083 C CA . GLU B 1 366 ? 27.453 -23.172 -15.484 1 89.19 366 GLU B CA 1
ATOM 9084 C C . GLU B 1 366 ? 27.75 -24.406 -16.328 1 89.19 366 GLU B C 1
ATOM 9086 O O . GLU B 1 366 ? 27.859 -24.312 -17.547 1 89.19 366 GLU B O 1
ATOM 9091 N N . GLN B 1 367 ? 27.828 -25.516 -15.719 1 92.75 367 GLN B N 1
ATOM 9092 C CA . GLN B 1 367 ? 28.141 -26.734 -16.453 1 92.75 367 GLN B CA 1
ATOM 9093 C C . GLN B 1 367 ? 26.922 -27.641 -16.562 1 92.75 367 GLN B C 1
ATOM 9095 O O . GLN B 1 367 ? 27.047 -28.844 -16.797 1 92.75 367 GLN B O 1
ATOM 9100 N N . GLY B 1 368 ? 25.766 -27.047 -16.344 1 94.5 368 GLY B N 1
ATOM 9101 C CA . GLY B 1 368 ? 24.562 -27.844 -16.344 1 94.5 368 GLY B CA 1
ATOM 9102 C C . GLY B 1 368 ? 24.609 -29.016 -15.359 1 94.5 368 GLY B C 1
ATOM 9103 O O . GLY B 1 368 ? 24.906 -28.812 -14.18 1 94.5 368 GLY B O 1
ATOM 9104 N N . TYR B 1 369 ? 24.438 -30.188 -15.922 1 96.75 369 TYR B N 1
ATOM 9105 C CA . TYR B 1 369 ? 24.406 -31.359 -15.07 1 96.75 369 TYR B CA 1
ATOM 9106 C C . TYR B 1 369 ? 25.641 -32.25 -15.32 1 96.75 369 TYR B C 1
ATOM 9108 O O . TYR B 1 369 ? 25.625 -33.438 -15.047 1 96.75 369 TYR B O 1
ATOM 9116 N N . LYS B 1 370 ? 26.641 -31.656 -15.961 1 95.44 370 LYS B N 1
ATOM 9117 C CA . LYS B 1 370 ? 27.922 -32.312 -16.219 1 95.44 370 LYS B CA 1
ATOM 9118 C C . LYS B 1 370 ? 27.734 -33.625 -16.984 1 95.44 370 LYS B C 1
ATOM 9120 O O . LYS B 1 370 ? 27.141 -33.625 -18.047 1 95.44 370 LYS B O 1
ATOM 9125 N N . GLN B 1 371 ? 28.078 -34.719 -16.438 1 96.38 371 GLN B N 1
ATOM 9126 C CA . GLN B 1 371 ? 28.094 -35.969 -17.188 1 96.38 371 GLN B CA 1
ATOM 9127 C C . GLN B 1 371 ? 26.719 -36.656 -17.141 1 96.38 371 GLN B C 1
ATOM 9129 O O . GLN B 1 371 ? 26.5 -37.656 -17.828 1 96.38 371 GLN B O 1
ATOM 9134 N N . HIS B 1 372 ? 25.859 -36.156 -16.375 1 97.75 372 HIS B N 1
ATOM 9135 C CA . HIS B 1 372 ? 24.594 -36.844 -16.125 1 97.75 372 HIS B CA 1
ATOM 9136 C C . HIS B 1 372 ? 23.562 -36.531 -17.203 1 97.75 372 HIS B C 1
ATOM 9138 O O . HIS B 1 372 ? 23.531 -35.406 -17.719 1 97.75 372 HIS B O 1
ATOM 9144 N N . GLN B 1 373 ? 22.719 -37.5 -17.516 1 98 373 GLN B N 1
ATOM 9145 C CA . GLN B 1 373 ? 21.625 -37.344 -18.469 1 98 373 GLN B CA 1
ATOM 9146 C C . GLN B 1 373 ? 20.469 -36.531 -17.844 1 98 373 GLN B C 1
ATOM 9148 O O . GLN B 1 373 ? 20.312 -36.531 -16.625 1 98 373 GLN B O 1
ATOM 9153 N N . TRP B 1 374 ? 19.75 -35.844 -18.703 1 98.31 374 TRP B N 1
ATOM 9154 C CA . TRP B 1 374 ? 18.672 -35 -18.172 1 98.31 374 TRP B CA 1
ATOM 9155 C C . TRP B 1 374 ? 17.547 -34.844 -19.203 1 98.31 374 TRP B C 1
ATOM 9157 O O . TRP B 1 374 ? 17.703 -35.25 -20.359 1 98.31 374 TRP B O 1
ATOM 9167 N N . LEU B 1 375 ? 16.375 -34.344 -18.734 1 98.62 375 LEU B N 1
ATOM 9168 C CA . LEU B 1 375 ? 15.195 -34.094 -19.547 1 98.62 375 LEU B CA 1
ATOM 9169 C C . LEU B 1 375 ? 14.797 -32.625 -19.484 1 98.62 375 LEU B C 1
ATOM 9171 O O . LEU B 1 375 ? 14.883 -32 -18.422 1 98.62 375 LEU B O 1
ATOM 9175 N N . PHE B 1 376 ? 14.336 -32.031 -20.594 1 98.56 376 PHE B N 1
ATOM 9176 C CA . PHE B 1 376 ? 13.742 -30.688 -20.688 1 98.56 376 PHE B CA 1
ATOM 9177 C C . PHE B 1 376 ? 12.281 -30.719 -20.25 1 98.56 376 PHE B C 1
ATOM 9179 O O . PHE B 1 376 ? 11.438 -31.281 -20.953 1 98.56 376 PHE B O 1
ATOM 9186 N N . CYS B 1 377 ? 11.961 -30.062 -19.125 1 98.69 377 CYS B N 1
ATOM 9187 C CA . CYS B 1 377 ? 10.625 -30.281 -18.578 1 98.69 377 CYS B CA 1
ATOM 9188 C C . CYS B 1 377 ? 9.812 -29 -18.594 1 98.69 377 CYS B C 1
ATOM 9190 O O . CYS B 1 377 ? 10.375 -27.906 -18.578 1 98.69 377 CYS B O 1
ATOM 9192 N N . LEU B 1 378 ? 8.469 -29.141 -18.625 1 98.56 378 LEU B N 1
ATOM 9193 C CA . LEU B 1 378 ? 7.465 -28.078 -18.5 1 98.56 378 LEU B CA 1
ATOM 9194 C C . LEU B 1 378 ? 6.699 -28.219 -17.188 1 98.56 378 LEU B C 1
ATOM 9196 O O . LEU B 1 378 ? 5.957 -29.188 -16.984 1 98.56 378 LEU B O 1
ATOM 9200 N N . LEU B 1 379 ? 6.898 -27.266 -16.281 1 97.94 379 LEU B N 1
ATOM 9201 C CA . LEU B 1 379 ? 6.176 -27.266 -15.008 1 97.94 379 LEU B CA 1
ATOM 9202 C C . LEU B 1 379 ? 4.816 -26.594 -15.148 1 97.94 379 LEU B C 1
ATOM 9204 O O . LEU B 1 379 ? 3.805 -27.125 -14.68 1 97.94 379 LEU B O 1
ATOM 9208 N N . GLU B 1 380 ? 4.68 -25.516 -15.82 1 96.94 380 GLU B N 1
ATOM 9209 C CA . GLU B 1 380 ? 3.498 -24.828 -16.312 1 96.94 380 GLU B CA 1
ATOM 9210 C C . GLU B 1 380 ? 2.656 -24.266 -15.172 1 96.94 380 GLU B C 1
ATOM 9212 O O . GLU B 1 380 ? 2.193 -23.125 -15.227 1 96.94 380 GLU B O 1
ATOM 9217 N N . ASN B 1 381 ? 2.338 -25.031 -14.078 1 95.75 381 ASN B N 1
ATOM 9218 C CA . ASN B 1 381 ? 1.501 -24.484 -13.016 1 95.75 381 ASN B CA 1
ATOM 9219 C C . ASN B 1 381 ? 1.905 -25.031 -11.648 1 95.75 381 ASN B C 1
ATOM 9221 O O . ASN B 1 381 ? 2.658 -26 -11.555 1 95.75 381 ASN B O 1
ATOM 9225 N N . PHE B 1 382 ? 1.447 -24.375 -10.633 1 96.56 382 PHE B N 1
ATOM 9226 C CA . PHE B 1 382 ? 1.624 -24.672 -9.219 1 96.56 382 PHE B CA 1
ATOM 9227 C C . PHE B 1 382 ? 0.276 -24.766 -8.516 1 96.56 382 PHE B C 1
ATOM 9229 O O . PHE B 1 382 ? -0.613 -23.953 -8.742 1 96.56 382 PHE B O 1
ATOM 9236 N N . GLY B 1 383 ? 0.054 -25.828 -7.723 1 96.75 383 GLY B N 1
ATOM 9237 C CA . GLY B 1 383 ? -1.178 -26 -6.969 1 96.75 383 GLY B CA 1
ATOM 9238 C C . GLY B 1 383 ? -2.371 -26.328 -7.844 1 96.75 383 GLY B C 1
ATOM 9239 O O . GLY B 1 383 ? -3.512 -26.328 -7.371 1 96.75 383 GLY B O 1
ATOM 9240 N N . ALA B 1 384 ? -2.15 -26.531 -9.141 1 97.19 384 ALA B N 1
ATOM 9241 C CA . ALA B 1 384 ? -3.225 -26.719 -10.109 1 97.19 384 ALA B CA 1
ATOM 9242 C C . ALA B 1 384 ? -4.16 -25.516 -10.125 1 97.19 384 ALA B C 1
ATOM 9244 O O . ALA B 1 384 ? -5.375 -25.672 -10.289 1 97.19 384 ALA B O 1
ATOM 9245 N N . ASN B 1 385 ? -3.625 -24.375 -9.859 1 97.31 385 ASN B N 1
ATOM 9246 C CA . ASN B 1 385 ? -4.441 -23.172 -9.812 1 97.31 385 ASN B CA 1
ATOM 9247 C C . ASN B 1 385 ? -5.07 -22.859 -11.172 1 97.31 385 ASN B C 1
ATOM 9249 O O . ASN B 1 385 ? -4.453 -23.094 -12.211 1 97.31 385 ASN B O 1
ATOM 9253 N N . VAL B 1 386 ? -6.188 -22.328 -11.125 1 96.88 386 VAL B N 1
ATOM 9254 C CA . VAL B 1 386 ? -6.953 -22.062 -12.336 1 96.88 386 VAL B CA 1
ATOM 9255 C C . VAL B 1 386 ? -6.543 -20.719 -12.93 1 96.88 386 VAL B C 1
ATOM 9257 O O . VAL B 1 386 ? -6.527 -19.703 -12.234 1 96.88 386 VAL B O 1
ATOM 9260 N N . GLY B 1 387 ? -6.191 -20.688 -14.227 1 97.62 387 GLY B N 1
ATOM 9261 C CA . GLY B 1 387 ? -5.848 -19.484 -14.969 1 97.62 387 GLY B CA 1
ATOM 9262 C C . GLY B 1 387 ? -5.102 -19.781 -16.25 1 97.62 387 GLY B C 1
ATOM 9263 O O . GLY B 1 387 ? -4.414 -20.797 -16.359 1 97.62 387 GLY B O 1
ATOM 9264 N N . LEU B 1 388 ? -5.266 -18.922 -17.203 1 98.56 388 LEU B N 1
ATOM 9265 C CA . LEU B 1 388 ? -4.484 -19.031 -18.422 1 98.56 388 LEU B CA 1
ATOM 9266 C C . LEU B 1 388 ? -3.035 -18.625 -18.188 1 98.56 388 LEU B C 1
ATOM 9268 O O . LEU B 1 388 ? -2.771 -17.609 -17.516 1 98.56 388 LEU B O 1
ATOM 9272 N N . HIS B 1 389 ? -2.168 -19.469 -18.734 1 98.25 389 HIS B N 1
ATOM 9273 C CA . HIS B 1 389 ? -0.76 -19.125 -18.562 1 98.25 389 HIS B CA 1
ATOM 9274 C C . HIS B 1 389 ? 0.116 -19.891 -19.547 1 98.25 389 HIS B C 1
ATOM 9276 O O . HIS B 1 389 ? -0.154 -21.062 -19.844 1 98.25 389 HIS B O 1
ATOM 9282 N N . GLY B 1 390 ? 1.118 -19.266 -20 1 98.19 390 GLY B N 1
ATOM 9283 C CA . GLY B 1 390 ? 2.137 -19.922 -20.812 1 98.19 390 GLY B CA 1
ATOM 9284 C C . GLY B 1 390 ? 3.33 -19.031 -21.094 1 98.19 390 GLY B C 1
ATOM 9285 O O . GLY B 1 390 ? 3.256 -17.812 -20.938 1 98.19 390 GLY B O 1
ATOM 9286 N N . ARG B 1 391 ? 4.406 -19.625 -21.438 1 98 391 ARG B N 1
ATOM 9287 C CA . ARG B 1 391 ? 5.652 -18.969 -21.844 1 98 391 ARG B CA 1
ATOM 9288 C C . ARG B 1 391 ? 6.082 -19.438 -23.234 1 98 391 ARG B C 1
ATOM 9290 O O . ARG B 1 391 ? 7.184 -19.969 -23.406 1 98 391 ARG B O 1
ATOM 9297 N N . MET B 1 392 ? 5.23 -19.188 -24.172 1 98.62 392 MET B N 1
ATOM 9298 C CA . MET B 1 392 ? 5.391 -19.844 -25.469 1 98.62 392 MET B CA 1
ATOM 9299 C C . MET B 1 392 ? 6.746 -19.516 -26.094 1 98.62 392 MET B C 1
ATOM 9301 O O . MET B 1 392 ? 7.512 -20.406 -26.438 1 98.62 392 MET B O 1
ATOM 9305 N N . ASP B 1 393 ? 7.105 -18.219 -26.172 1 98.38 393 ASP B N 1
ATOM 9306 C CA . ASP B 1 393 ? 8.375 -17.828 -26.781 1 98.38 393 ASP B CA 1
ATOM 9307 C C . ASP B 1 393 ? 9.555 -18.344 -25.953 1 98.38 393 ASP B C 1
ATOM 9309 O O . ASP B 1 393 ? 10.523 -18.875 -26.516 1 98.38 393 ASP B O 1
ATOM 9313 N N . GLN B 1 394 ? 9.469 -18.203 -24.688 1 97.56 394 GLN B N 1
ATOM 9314 C CA . GLN B 1 394 ? 10.586 -18.641 -23.844 1 97.56 394 GLN B CA 1
ATOM 9315 C C . GLN B 1 394 ? 10.773 -20.156 -23.922 1 97.56 394 GLN B C 1
ATOM 9317 O O . GLN B 1 394 ? 11.898 -20.641 -23.938 1 97.56 394 GLN B O 1
ATOM 9322 N N . LEU B 1 395 ? 9.656 -20.875 -23.922 1 98.31 395 LEU B N 1
ATOM 9323 C CA . LEU B 1 395 ? 9.711 -22.328 -24.078 1 98.31 395 LEU B CA 1
ATOM 9324 C C . LEU B 1 395 ? 10.422 -22.719 -25.375 1 98.31 395 LEU B C 1
ATOM 9326 O O . LEU B 1 395 ? 11.359 -23.516 -25.344 1 98.31 395 LEU B O 1
ATOM 9330 N N . LEU B 1 396 ? 10.023 -22.141 -26.484 1 98.31 396 LEU B N 1
ATOM 9331 C CA . LEU B 1 396 ? 10.609 -22.422 -27.797 1 98.31 396 LEU B CA 1
ATOM 9332 C C . LEU B 1 396 ? 12.07 -22.016 -27.844 1 98.31 396 LEU B C 1
ATOM 9334 O O . LEU B 1 396 ? 12.93 -22.781 -28.281 1 98.31 396 LEU B O 1
ATOM 9338 N N . ASP B 1 397 ? 12.336 -20.844 -27.312 1 97.25 397 ASP B N 1
ATOM 9339 C CA . ASP B 1 397 ? 13.695 -20.328 -27.328 1 97.25 397 ASP B CA 1
ATOM 9340 C C . ASP B 1 397 ? 14.633 -21.203 -26.516 1 97.25 397 ASP B C 1
ATOM 9342 O O . ASP B 1 397 ? 15.719 -21.562 -26.969 1 97.25 397 ASP B O 1
ATOM 9346 N N . ASN B 1 398 ? 14.211 -21.531 -25.328 1 97.12 398 ASN B N 1
ATOM 9347 C CA . ASN B 1 398 ? 15.039 -22.359 -24.453 1 97.12 398 ASN B CA 1
ATOM 9348 C C . ASN B 1 398 ? 15.32 -23.719 -25.094 1 97.12 398 ASN B C 1
ATOM 9350 O O . ASN B 1 398 ? 16.438 -24.219 -25.016 1 97.12 398 ASN B O 1
ATOM 9354 N N . PHE B 1 399 ? 14.328 -24.312 -25.719 1 98 399 PHE B N 1
ATOM 9355 C CA . PHE B 1 399 ? 14.477 -25.656 -26.297 1 98 399 PHE B CA 1
ATOM 9356 C C . PHE B 1 399 ? 15.398 -25.625 -27.516 1 98 399 PHE B C 1
ATOM 9358 O O . PHE B 1 399 ? 16.344 -26.406 -27.594 1 98 399 PHE B O 1
ATOM 9365 N N . TYR B 1 400 ? 15.203 -24.75 -28.406 1 97.06 400 TYR B N 1
ATOM 9366 C CA . TYR B 1 400 ? 15.922 -24.75 -29.672 1 97.06 400 TYR B CA 1
ATOM 9367 C C . TYR B 1 400 ? 17.312 -24.141 -29.516 1 97.06 400 TYR B C 1
ATOM 9369 O O . TYR B 1 400 ? 18.188 -24.344 -30.359 1 97.06 400 TYR B O 1
ATOM 9377 N N . MET B 1 401 ? 17.516 -23.438 -28.469 1 94.06 401 MET B N 1
ATOM 9378 C CA . MET B 1 401 ? 18.859 -22.953 -28.172 1 94.06 401 MET B CA 1
ATOM 9379 C C . MET B 1 401 ? 19.828 -24.125 -28 1 94.06 401 MET B C 1
ATOM 9381 O O . MET B 1 401 ? 21.031 -23.969 -28.234 1 94.06 401 MET B O 1
ATOM 9385 N N . LEU B 1 402 ? 19.328 -25.203 -27.594 1 93.69 402 LEU B N 1
ATOM 9386 C CA . LEU B 1 402 ? 20.141 -26.406 -27.344 1 93.69 402 LEU B CA 1
ATOM 9387 C C . LEU B 1 402 ? 20.719 -26.938 -28.656 1 93.69 402 LEU B C 1
ATOM 9389 O O . LEU B 1 402 ? 21.641 -27.75 -28.625 1 93.69 402 LEU B O 1
ATOM 9393 N N . GLN B 1 403 ? 20.219 -26.484 -29.766 1 91.69 403 GLN B N 1
ATOM 9394 C CA . GLN B 1 403 ? 20.734 -26.922 -31.062 1 91.69 403 GLN B CA 1
ATOM 9395 C C . GLN B 1 403 ? 22 -26.141 -31.422 1 91.69 403 GLN B C 1
ATOM 9397 O O . GLN B 1 403 ? 22.734 -26.516 -32.344 1 91.69 403 GLN B O 1
ATOM 9402 N N . SER B 1 404 ? 22.234 -25.094 -30.688 1 91.88 404 SER B N 1
ATOM 9403 C CA . SER B 1 404 ? 23.438 -24.297 -30.922 1 91.88 404 SER B CA 1
ATOM 9404 C C . SER B 1 404 ? 24.688 -25.078 -30.516 1 91.88 404 SER B C 1
ATOM 9406 O O . SER B 1 404 ? 24.688 -25.797 -29.531 1 91.88 404 SER B O 1
ATOM 9408 N N . SER B 1 405 ? 25.719 -24.828 -31.188 1 93.06 405 SER B N 1
ATOM 9409 C CA . SER B 1 405 ? 27.016 -25.453 -30.891 1 93.06 405 SER B CA 1
ATOM 9410 C C . SER B 1 405 ? 27.547 -25 -29.547 1 93.06 405 SER B C 1
ATOM 9412 O O . SER B 1 405 ? 28.297 -25.734 -28.891 1 93.06 405 SER B O 1
ATOM 9414 N N . LYS B 1 406 ? 27.156 -23.875 -29.125 1 91.12 406 LYS B N 1
ATOM 9415 C CA . LYS B 1 406 ? 27.594 -23.312 -27.859 1 91.12 406 LYS B CA 1
ATOM 9416 C C . LYS B 1 406 ? 27.172 -24.219 -26.688 1 91.12 406 LYS B C 1
ATOM 9418 O O . LYS B 1 406 ? 27.828 -24.219 -25.641 1 91.12 406 LYS B O 1
ATOM 9423 N N . PHE B 1 407 ? 26.094 -25.062 -26.891 1 93.75 407 PHE B N 1
ATOM 9424 C CA . PHE B 1 407 ? 25.562 -25.875 -25.797 1 93.75 407 PHE B CA 1
ATOM 9425 C C . PHE B 1 407 ? 25.641 -27.359 -26.156 1 93.75 407 PHE B C 1
ATOM 9427 O O . PHE B 1 407 ? 24.812 -28.141 -25.703 1 93.75 407 PHE B O 1
ATOM 9434 N N . GLN B 1 408 ? 26.562 -27.688 -26.891 1 93.62 408 GLN B N 1
ATOM 9435 C CA . GLN B 1 408 ? 26.734 -29.062 -27.359 1 93.62 408 GLN B CA 1
ATOM 9436 C C . GLN B 1 408 ? 26.984 -30.016 -26.203 1 93.62 408 GLN B C 1
ATOM 9438 O O . GLN B 1 408 ? 26.516 -31.141 -26.203 1 93.62 408 GLN B O 1
ATOM 9443 N N . ALA B 1 409 ? 27.734 -29.531 -25.281 1 93 409 ALA B N 1
ATOM 9444 C CA . ALA B 1 409 ? 28.016 -30.375 -24.125 1 93 409 ALA B CA 1
ATOM 9445 C C . ALA B 1 409 ? 26.75 -30.719 -23.359 1 93 409 ALA B C 1
ATOM 9447 O O . ALA B 1 409 ? 26.578 -31.844 -22.875 1 93 409 ALA B O 1
ATOM 9448 N N . GLN B 1 410 ? 25.875 -29.781 -23.25 1 93.38 410 GLN B N 1
ATOM 9449 C CA . GLN B 1 410 ? 24.609 -29.984 -22.562 1 93.38 410 GLN B CA 1
ATOM 9450 C C . GLN B 1 410 ? 23.625 -30.781 -23.422 1 93.38 410 GLN B C 1
ATOM 9452 O O . GLN B 1 410 ? 22.969 -31.688 -22.922 1 93.38 410 GLN B O 1
ATOM 9457 N N . SER B 1 411 ? 23.641 -30.469 -24.688 1 93.88 411 SER B N 1
ATOM 9458 C CA . SER B 1 411 ? 22.672 -31.094 -25.578 1 93.88 411 SER B CA 1
ATOM 9459 C C . SER B 1 411 ? 22.969 -32.562 -25.797 1 93.88 411 SER B C 1
ATOM 9461 O O . SER B 1 411 ? 22.062 -33.375 -26.031 1 93.88 411 SER B O 1
ATOM 9463 N N . SER B 1 412 ? 24.219 -32.906 -25.656 1 95.31 412 SER B N 1
ATOM 9464 C CA . SER B 1 412 ? 24.609 -34.281 -25.859 1 95.31 412 SER B CA 1
ATOM 9465 C C . SER B 1 412 ? 24.078 -35.188 -24.75 1 95.31 412 SER B C 1
ATOM 9467 O O . SER B 1 412 ? 24.016 -36.406 -24.906 1 95.31 412 SER B O 1
ATOM 9469 N N . LYS B 1 413 ? 23.703 -34.594 -23.625 1 96.81 413 LYS B N 1
ATOM 9470 C CA . LYS B 1 413 ? 23.219 -35.344 -22.484 1 96.81 413 LYS B CA 1
ATOM 9471 C C . LYS B 1 413 ? 21.703 -35.281 -22.375 1 96.81 413 LYS B C 1
ATOM 9473 O O . LYS B 1 413 ? 21.094 -35.938 -21.531 1 96.81 413 LYS B O 1
ATOM 9478 N N . LEU B 1 414 ? 21.062 -34.5 -23.266 1 97.88 414 LEU B N 1
ATOM 9479 C CA . LEU B 1 414 ? 19.609 -34.406 -23.312 1 97.88 414 LEU B CA 1
ATOM 9480 C C . LEU B 1 414 ? 19 -35.688 -23.875 1 97.88 414 LEU B C 1
ATOM 9482 O O . LEU B 1 414 ? 19.344 -36.094 -24.984 1 97.88 414 LEU B O 1
ATOM 9486 N N . LYS B 1 415 ? 18.062 -36.281 -23.125 1 98 415 LYS B N 1
ATOM 9487 C CA . LYS B 1 415 ? 17.531 -37.562 -23.547 1 98 415 LYS B CA 1
ATOM 9488 C C . LYS B 1 415 ? 16.062 -37.438 -23.938 1 98 415 LYS B C 1
ATOM 9490 O O . LYS B 1 415 ? 15.5 -38.375 -24.547 1 98 415 LYS B O 1
ATOM 9495 N N . GLY B 1 416 ? 15.406 -36.375 -23.594 1 98.12 416 GLY B N 1
ATOM 9496 C CA . GLY B 1 416 ? 14 -36.219 -23.938 1 98.12 416 GLY B CA 1
ATOM 9497 C C . GLY B 1 416 ? 13.344 -35.031 -23.266 1 98.12 416 GLY B C 1
ATOM 9498 O O . GLY B 1 416 ? 14 -34 -23.016 1 98.12 416 GLY B O 1
ATOM 9499 N N . ILE B 1 417 ? 11.977 -35.094 -23.094 1 98.62 417 ILE B N 1
ATOM 9500 C CA . ILE B 1 417 ? 11.203 -34.031 -22.469 1 98.62 417 ILE B CA 1
ATOM 9501 C C . ILE B 1 417 ? 10.359 -34.625 -21.344 1 98.62 417 ILE B C 1
ATOM 9503 O O . ILE B 1 417 ? 10.242 -35.844 -21.188 1 98.62 417 ILE B O 1
ATOM 9507 N N . GLY B 1 418 ? 9.812 -33.688 -20.516 1 98.69 418 GLY B N 1
ATOM 9508 C CA . GLY B 1 418 ? 8.93 -34.125 -19.438 1 98.69 418 GLY B CA 1
ATOM 9509 C C . GLY B 1 418 ? 7.887 -33.094 -19.062 1 98.69 418 GLY B C 1
ATOM 9510 O O . GLY B 1 418 ? 8.117 -31.906 -19.219 1 98.69 418 GLY B O 1
ATOM 9511 N N . PHE B 1 419 ? 6.691 -33.562 -18.641 1 98.62 419 PHE B N 1
ATOM 9512 C CA . PHE B 1 419 ? 5.672 -32.75 -17.984 1 98.62 419 PHE B CA 1
ATOM 9513 C C . PHE B 1 419 ? 5.785 -32.875 -16.469 1 98.62 419 PHE B C 1
ATOM 9515 O O . PHE B 1 419 ? 5.723 -34 -15.922 1 98.62 419 PHE B O 1
ATOM 9522 N N . THR B 1 420 ? 5.984 -31.75 -15.836 1 98.31 420 THR B N 1
ATOM 9523 C CA . THR B 1 420 ? 6.211 -31.781 -14.391 1 98.31 420 THR B CA 1
ATOM 9524 C C . THR B 1 420 ? 5.273 -30.812 -13.68 1 98.31 420 THR B C 1
ATOM 9526 O O . THR B 1 420 ? 5.656 -30.188 -12.688 1 98.31 420 THR B O 1
ATOM 9529 N N . MET B 1 421 ? 4.039 -30.609 -14.219 1 97.94 421 MET B N 1
ATOM 9530 C CA . MET B 1 421 ? 3.072 -29.703 -13.617 1 97.94 421 MET B CA 1
ATOM 9531 C C . MET B 1 421 ? 2.65 -30.188 -12.234 1 97.94 421 MET B C 1
ATOM 9533 O O . MET B 1 421 ? 2.57 -31.391 -11.992 1 97.94 421 MET B O 1
ATOM 9537 N N . GLU B 1 422 ? 2.311 -29.297 -11.367 1 97.38 422 GLU B N 1
ATOM 9538 C CA . GLU B 1 422 ? 1.804 -29.703 -10.062 1 97.38 422 GLU B CA 1
ATOM 9539 C C . GLU B 1 422 ? 0.372 -30.219 -10.164 1 97.38 422 GLU B C 1
ATOM 9541 O O . GLU B 1 422 ? -0.055 -31.047 -9.352 1 97.38 422 GLU B O 1
ATOM 9546 N N . GLY B 1 423 ? -0.344 -29.703 -11.078 1 97.31 423 GLY B N 1
ATOM 9547 C CA . GLY B 1 423 ? -1.674 -30.203 -11.375 1 97.31 423 GLY B CA 1
ATOM 9548 C C . GLY B 1 423 ? -1.942 -30.344 -12.859 1 97.31 423 GLY B C 1
ATOM 9549 O O . GLY B 1 423 ? -1.442 -29.547 -13.664 1 97.31 423 GLY B O 1
ATOM 9550 N N . SER B 1 424 ? -2.818 -31.266 -13.25 1 95.88 424 SER B N 1
ATOM 9551 C CA . SER B 1 424 ? -3.139 -31.516 -14.656 1 95.88 424 SER B CA 1
ATOM 9552 C C . SER B 1 424 ? -4.492 -30.906 -15.023 1 95.88 424 SER B C 1
ATOM 9554 O O . SER B 1 424 ? -5.086 -30.172 -14.234 1 95.88 424 SER B O 1
ATOM 9556 N N . GLU B 1 425 ? -4.875 -30.969 -16.234 1 95.25 425 GLU B N 1
ATOM 9557 C CA . GLU B 1 425 ? -6.207 -30.672 -16.766 1 95.25 425 GLU B CA 1
ATOM 9558 C C . GLU B 1 425 ? -6.414 -29.172 -16.922 1 95.25 425 GLU B C 1
ATOM 9560 O O . GLU B 1 425 ? -7.516 -28.672 -16.703 1 95.25 425 GLU B O 1
ATOM 9565 N N . ASN B 1 426 ? -5.371 -28.469 -17.031 1 93.81 426 ASN B N 1
ATOM 9566 C CA . ASN B 1 426 ? -5.508 -27.062 -17.406 1 93.81 426 ASN B CA 1
ATOM 9567 C C . ASN B 1 426 ? -4.426 -26.641 -18.391 1 93.81 426 ASN B C 1
ATOM 9569 O O . ASN B 1 426 ? -3.422 -27.344 -18.562 1 93.81 426 ASN B O 1
ATOM 9573 N N . ASN B 1 427 ? -4.73 -25.625 -19.219 1 97.38 427 ASN B N 1
ATOM 9574 C CA . ASN B 1 427 ? -3.842 -25.062 -20.234 1 97.38 427 ASN B CA 1
ATOM 9575 C C . ASN B 1 427 ? -3.363 -26.141 -21.203 1 97.38 427 ASN B C 1
ATOM 9577 O O . ASN B 1 427 ? -2.16 -26.281 -21.438 1 97.38 427 ASN B O 1
ATOM 9581 N N . PRO B 1 428 ? -4.293 -26.859 -21.766 1 97.25 428 PRO B N 1
ATOM 9582 C CA . PRO B 1 428 ? -3.877 -27.922 -22.688 1 97.25 428 PRO B CA 1
ATOM 9583 C C . PRO B 1 428 ? -2.988 -27.406 -23.812 1 97.25 428 PRO B C 1
ATOM 9585 O O . PRO B 1 428 ? -2.143 -28.156 -24.328 1 97.25 428 PRO B O 1
ATOM 9588 N N . VAL B 1 429 ? -3.102 -26.156 -24.141 1 98.19 429 VAL B N 1
ATOM 9589 C CA . VAL B 1 429 ? -2.361 -25.578 -25.266 1 98.19 429 VAL B CA 1
ATOM 9590 C C . VAL B 1 429 ? -0.861 -25.703 -25.016 1 98.19 429 VAL B C 1
ATOM 9592 O O . VAL B 1 429 ? -0.095 -26 -25.938 1 98.19 429 VAL B O 1
ATOM 9595 N N . MET B 1 430 ? -0.416 -25.547 -23.844 1 98.44 430 MET B N 1
ATOM 9596 C CA . MET B 1 430 ? 1.009 -25.578 -23.531 1 98.44 430 MET B CA 1
ATOM 9597 C C . MET B 1 430 ? 1.537 -27.016 -23.578 1 98.44 430 MET B C 1
ATOM 9599 O O . MET B 1 430 ? 2.664 -27.25 -24.016 1 98.44 430 MET B O 1
ATOM 9603 N N . PHE B 1 431 ? 0.758 -27.922 -23.156 1 98.19 431 PHE B N 1
ATOM 9604 C CA . PHE B 1 431 ? 1.184 -29.312 -23.172 1 98.19 431 PHE B CA 1
ATOM 9605 C C . PHE B 1 431 ? 1.183 -29.875 -24.578 1 98.19 431 PHE B C 1
ATOM 9607 O O . PHE B 1 431 ? 2.027 -30.703 -24.922 1 98.19 431 PHE B O 1
ATOM 9614 N N . GLU B 1 432 ? 0.215 -29.422 -25.344 1 98 432 GLU B N 1
ATOM 9615 C CA . GLU B 1 432 ? 0.235 -29.781 -26.75 1 98 432 GLU B CA 1
ATOM 9616 C C . GLU B 1 432 ? 1.492 -29.25 -27.438 1 98 432 GLU B C 1
ATOM 9618 O O . GLU B 1 432 ? 2.139 -29.984 -28.203 1 98 432 GLU B O 1
ATOM 9623 N N . LEU B 1 433 ? 1.802 -28 -27.141 1 98.44 433 LEU B N 1
ATOM 9624 C CA . LEU B 1 433 ? 2.994 -27.391 -27.719 1 98.44 433 LEU B CA 1
ATOM 9625 C C . LEU B 1 433 ? 4.25 -28.156 -27.312 1 98.44 433 LEU B C 1
ATOM 9627 O O . LEU B 1 433 ? 5.047 -28.547 -28.172 1 98.44 433 LEU B O 1
ATOM 9631 N N . MET B 1 434 ? 4.391 -28.469 -26.109 1 98.31 434 MET B N 1
ATOM 9632 C CA . MET B 1 434 ? 5.562 -29.156 -25.562 1 98.31 434 MET B CA 1
ATOM 9633 C C . MET B 1 434 ? 5.68 -30.562 -26.156 1 98.31 434 MET B C 1
ATOM 9635 O O . MET B 1 434 ? 6.773 -31 -26.516 1 98.31 434 MET B O 1
ATOM 9639 N N . SER B 1 435 ? 4.586 -31.281 -26.266 1 97.88 435 SER B N 1
ATOM 9640 C CA . SER B 1 435 ? 4.602 -32.688 -26.672 1 97.88 435 SER B CA 1
ATOM 9641 C C . SER B 1 435 ? 5.043 -32.812 -28.125 1 97.88 435 SER B C 1
ATOM 9643 O O . SER B 1 435 ? 5.461 -33.906 -28.547 1 97.88 435 SER B O 1
ATOM 9645 N N . GLU B 1 436 ? 5.023 -31.781 -28.891 1 97.88 436 GLU B N 1
ATOM 9646 C CA . GLU B 1 436 ? 5.348 -31.875 -30.297 1 97.88 436 GLU B CA 1
ATOM 9647 C C . GLU B 1 436 ? 6.809 -31.5 -30.562 1 97.88 436 GLU B C 1
ATOM 9649 O O . GLU B 1 436 ? 7.336 -31.766 -31.641 1 97.88 436 GLU B O 1
ATOM 9654 N N . LEU B 1 437 ? 7.465 -30.953 -29.609 1 98.06 437 LEU B N 1
ATOM 9655 C CA . LEU B 1 437 ? 8.805 -30.406 -29.812 1 98.06 437 LEU B CA 1
ATOM 9656 C C . LEU B 1 437 ? 9.766 -31.5 -30.266 1 98.06 437 LEU B C 1
ATOM 9658 O O . LEU B 1 437 ? 10.523 -31.312 -31.219 1 98.06 437 LEU B O 1
ATOM 9662 N N . PRO B 1 438 ? 9.719 -32.719 -29.719 1 97.56 438 PRO B N 1
ATOM 9663 C CA . PRO B 1 438 ? 10.648 -33.75 -30.188 1 97.56 438 PRO B CA 1
ATOM 9664 C C . PRO B 1 438 ? 10.453 -34.094 -31.656 1 97.56 438 PRO B C 1
ATOM 9666 O O . PRO B 1 438 ? 11.398 -34.562 -32.312 1 97.56 438 PRO B O 1
ATOM 9669 N N . TRP B 1 439 ? 9.281 -33.875 -32.188 1 98.06 439 TRP B N 1
ATOM 9670 C CA . TRP B 1 439 ? 8.945 -34.281 -33.562 1 98.06 439 TRP B CA 1
ATOM 9671 C C . TRP B 1 439 ? 9.164 -33.125 -34.531 1 98.06 439 TRP B C 1
ATOM 9673 O O . TRP B 1 439 ? 8.875 -33.25 -35.719 1 98.06 439 TRP B O 1
ATOM 9683 N N . ARG B 1 440 ? 9.586 -32 -34 1 97.38 440 ARG B N 1
ATOM 9684 C CA . ARG B 1 440 ? 9.805 -30.812 -34.812 1 97.38 440 ARG B CA 1
ATOM 9685 C C . ARG B 1 440 ? 11.25 -30.328 -34.719 1 97.38 440 ARG B C 1
ATOM 9687 O O . ARG B 1 440 ? 11.555 -29.438 -33.938 1 97.38 440 ARG B O 1
ATOM 9694 N N . PRO B 1 441 ? 12.078 -30.766 -35.625 1 95 441 PRO B N 1
ATOM 9695 C CA . PRO B 1 441 ? 13.5 -30.438 -35.531 1 95 441 PRO B CA 1
ATOM 9696 C C . PRO B 1 441 ? 13.789 -28.969 -35.844 1 95 441 PRO B C 1
ATOM 9698 O O . PRO B 1 441 ? 14.758 -28.406 -35.312 1 95 441 PRO B O 1
ATOM 9701 N N . GLU B 1 442 ? 12.961 -28.359 -36.719 1 95.94 442 GLU B N 1
ATOM 9702 C CA . GLU B 1 442 ? 13.156 -26.953 -37.062 1 95.94 442 GLU B CA 1
ATOM 9703 C C . GLU B 1 442 ? 12.312 -26.047 -36.156 1 95.94 442 GLU B C 1
ATOM 9705 O O . GLU B 1 442 ? 11.141 -26.328 -35.906 1 95.94 442 GLU B O 1
ATOM 9710 N N . LYS B 1 443 ? 12.984 -24.969 -35.688 1 96 443 LYS B N 1
ATOM 9711 C CA . LYS B 1 443 ? 12.25 -24 -34.875 1 96 443 LYS B CA 1
ATOM 9712 C C . LYS B 1 443 ? 11.125 -23.344 -35.688 1 96 443 LYS B C 1
ATOM 9714 O O . LYS B 1 443 ? 11.289 -23.078 -36.875 1 96 443 LYS B O 1
ATOM 9719 N N . PHE B 1 444 ? 10.039 -23.047 -35.062 1 97.56 444 PHE B N 1
ATOM 9720 C CA . PHE B 1 444 ? 8.867 -22.391 -35.656 1 97.56 444 PHE B CA 1
ATOM 9721 C C . PHE B 1 444 ? 8.383 -21.266 -34.75 1 97.56 444 PHE B C 1
ATOM 9723 O O . PHE B 1 444 ? 8.898 -21.062 -33.656 1 97.56 444 PHE B O 1
ATOM 9730 N N . THR B 1 445 ? 7.43 -20.5 -35.25 1 97.06 445 THR B N 1
ATOM 9731 C CA . THR B 1 445 ? 6.875 -19.406 -34.438 1 97.06 445 THR B CA 1
ATOM 9732 C C . THR B 1 445 ? 5.586 -19.828 -33.75 1 97.06 445 THR B C 1
ATOM 9734 O O . THR B 1 445 ? 4.836 -20.656 -34.281 1 97.06 445 THR B O 1
ATOM 9737 N N . LYS B 1 446 ? 5.355 -19.281 -32.625 1 97.94 446 LYS B N 1
ATOM 9738 C CA . LYS B 1 446 ? 4.125 -19.578 -31.906 1 97.94 446 LYS B CA 1
ATOM 9739 C C . LYS B 1 446 ? 2.898 -19.188 -32.719 1 97.94 446 LYS B C 1
ATOM 9741 O O . LYS B 1 446 ? 1.864 -19.859 -32.656 1 97.94 446 LYS B O 1
ATOM 9746 N N . GLU B 1 447 ? 2.982 -18.109 -33.562 1 97.62 447 GLU B N 1
ATOM 9747 C CA . GLU B 1 447 ? 1.841 -17.641 -34.344 1 97.62 447 GLU B CA 1
ATOM 9748 C C . GLU B 1 447 ? 1.407 -18.703 -35.344 1 97.62 447 GLU B C 1
ATOM 9750 O O . GLU B 1 447 ? 0.219 -19.016 -35.469 1 97.62 447 GLU B O 1
ATOM 9755 N N . GLN B 1 448 ? 2.359 -19.25 -36 1 96.75 448 GLN B N 1
ATOM 9756 C CA . GLN B 1 448 ? 2.055 -20.281 -36.969 1 96.75 448 GLN B CA 1
ATOM 9757 C C . GLN B 1 448 ? 1.519 -21.547 -36.281 1 96.75 448 GLN B C 1
ATOM 9759 O O . GLN B 1 448 ? 0.566 -22.156 -36.781 1 96.75 448 GLN B O 1
ATOM 9764 N N . TRP B 1 449 ? 2.119 -21.906 -35.281 1 98.19 449 TRP B N 1
ATOM 9765 C CA . TRP B 1 449 ? 1.712 -23.109 -34.594 1 98.19 449 TRP B CA 1
ATOM 9766 C C . TRP B 1 449 ? 0.299 -22.969 -34.031 1 98.19 449 TRP B C 1
ATOM 9768 O O . TRP B 1 449 ? -0.514 -23.891 -34.125 1 98.19 449 TRP B O 1
ATOM 9778 N N . VAL B 1 450 ? -0.033 -21.828 -33.469 1 98.12 450 VAL B N 1
ATOM 9779 C CA . VAL B 1 450 ? -1.327 -21.594 -32.812 1 98.12 450 VAL B CA 1
ATOM 9780 C C . VAL B 1 450 ? -2.436 -21.672 -33.875 1 98.12 450 VAL B C 1
ATOM 9782 O O . VAL B 1 450 ? -3.525 -22.172 -33.594 1 98.12 450 VAL B O 1
ATOM 9785 N N . LYS B 1 451 ? -2.186 -21.172 -35.031 1 96.94 451 LYS B N 1
ATOM 9786 C CA . LYS B 1 451 ? -3.174 -21.25 -36.094 1 96.94 451 LYS B CA 1
ATOM 9787 C C . LYS B 1 451 ? -3.543 -22.703 -36.406 1 96.94 451 LYS B C 1
ATOM 9789 O O . LYS B 1 451 ? -4.723 -23.047 -36.5 1 96.94 451 LYS B O 1
ATOM 9794 N N . ASN B 1 452 ? -2.525 -23.578 -36.438 1 96.94 452 ASN B N 1
ATOM 9795 C CA . ASN B 1 452 ? -2.766 -24.984 -36.688 1 96.94 452 ASN B CA 1
ATOM 9796 C C . ASN B 1 452 ? -3.42 -25.672 -35.5 1 96.94 452 ASN B C 1
ATOM 9798 O O . ASN B 1 452 ? -4.266 -26.547 -35.656 1 96.94 452 ASN B O 1
ATOM 9802 N N . TYR B 1 453 ? -3.01 -25.297 -34.375 1 97.44 453 TYR B N 1
ATOM 9803 C CA . TYR B 1 453 ? -3.576 -25.828 -33.156 1 97.44 453 TYR B CA 1
ATOM 9804 C C . TYR B 1 453 ? -5.074 -25.562 -33.094 1 97.44 453 TYR B C 1
ATOM 9806 O O . TYR B 1 453 ? -5.863 -26.469 -32.781 1 97.44 453 TYR B O 1
ATOM 9814 N N . VAL B 1 454 ? -5.445 -24.359 -33.375 1 96.88 454 VAL B N 1
ATOM 9815 C CA . VAL B 1 454 ? -6.84 -23.953 -33.25 1 96.88 454 VAL B CA 1
ATOM 9816 C C . VAL B 1 454 ? -7.688 -24.672 -34.281 1 96.88 454 VAL B C 1
ATOM 9818 O O . VAL B 1 454 ? -8.82 -25.078 -34 1 96.88 454 VAL B O 1
ATOM 9821 N N . LYS B 1 455 ? -7.164 -24.797 -35.438 1 96.75 455 LYS B N 1
ATOM 9822 C CA . LYS B 1 455 ? -7.859 -25.547 -36.469 1 96.75 455 LYS B CA 1
ATOM 9823 C C . LYS B 1 455 ? -8.125 -26.984 -36.031 1 96.75 455 LYS B C 1
ATOM 9825 O O . LYS B 1 455 ? -9.219 -27.516 -36.219 1 96.75 455 LYS B O 1
ATOM 9830 N N . ALA B 1 456 ? -7.145 -27.641 -35.438 1 96.75 456 ALA B N 1
ATOM 9831 C CA . ALA B 1 456 ? -7.281 -29 -34.938 1 96.75 456 ALA B CA 1
ATOM 9832 C C . ALA B 1 456 ? -8.234 -29.062 -33.75 1 96.75 456 ALA B C 1
ATOM 9834 O O . ALA B 1 456 ? -9.055 -29.984 -33.656 1 96.75 456 ALA B O 1
ATOM 9835 N N . ARG B 1 457 ? -8.148 -28.125 -32.875 1 97.62 457 ARG B N 1
ATOM 9836 C CA . ARG B 1 457 ? -8.852 -28.156 -31.578 1 97.62 457 ARG B CA 1
ATOM 9837 C C . ARG B 1 457 ? -10.359 -28.078 -31.781 1 97.62 457 ARG B C 1
ATOM 9839 O O . ARG B 1 457 ? -11.117 -28.766 -31.094 1 97.62 457 ARG B O 1
ATOM 9846 N N . TYR B 1 458 ? -10.734 -27.234 -32.844 1 97.25 458 TYR B N 1
ATOM 9847 C CA . TYR B 1 458 ? -12.172 -27.031 -33 1 97.25 458 TYR B CA 1
ATOM 9848 C C . TYR B 1 458 ? -12.672 -27.672 -34.281 1 97.25 458 TYR B C 1
ATOM 9850 O O . TYR B 1 458 ? -13.883 -27.766 -34.5 1 97.25 458 TYR B O 1
ATOM 9858 N N . GLY B 1 459 ? -11.742 -28.109 -35.125 1 95.88 459 GLY B N 1
ATOM 9859 C CA . GLY B 1 459 ? -12.102 -28.75 -36.375 1 95.88 459 GLY B CA 1
ATOM 9860 C C . GLY B 1 459 ? -12.594 -27.781 -37.438 1 95.88 459 GLY B C 1
ATOM 9861 O O . GLY B 1 459 ? -13.258 -28.188 -38.375 1 95.88 459 GLY B O 1
ATOM 9862 N N . VAL B 1 460 ? -12.297 -26.484 -37.156 1 95.19 460 VAL B N 1
ATOM 9863 C CA . VAL B 1 460 ? -12.789 -25.469 -38.062 1 95.19 460 VAL B CA 1
ATOM 9864 C C . VAL B 1 460 ? -11.734 -24.375 -38.25 1 95.19 460 VAL B C 1
ATOM 9866 O O . VAL B 1 460 ? -10.805 -24.266 -37.438 1 95.19 460 VAL B O 1
ATOM 9869 N N . GLU B 1 461 ? -11.867 -23.641 -39.344 1 95.56 461 GLU B N 1
ATOM 9870 C CA . GLU B 1 461 ? -11.133 -22.391 -39.562 1 95.56 461 GLU B CA 1
ATOM 9871 C C . GLU B 1 461 ? -12.055 -21.172 -39.438 1 95.56 461 GLU B C 1
ATOM 9873 O O . GLU B 1 461 ? -13.039 -21.062 -40.156 1 95.56 461 GLU B O 1
ATOM 9878 N N . ASP B 1 462 ? -11.828 -20.375 -38.438 1 97.69 462 ASP B N 1
ATOM 9879 C CA . ASP B 1 462 ? -12.641 -19.188 -38.156 1 97.69 462 ASP B CA 1
ATOM 9880 C C . ASP B 1 462 ? -11.758 -18 -37.812 1 97.69 462 ASP B C 1
ATOM 9882 O O . ASP B 1 462 ? -10.945 -18.062 -36.875 1 97.69 462 ASP B O 1
ATOM 9886 N N . GLU B 1 463 ? -11.945 -16.906 -38.531 1 98 463 GLU B N 1
ATOM 9887 C CA . GLU B 1 463 ? -11.078 -15.742 -38.406 1 98 463 GLU B CA 1
ATOM 9888 C C . GLU B 1 463 ? -11.164 -15.156 -37 1 98 463 GLU B C 1
ATOM 9890 O O . GLU B 1 463 ? -10.164 -14.711 -36.438 1 98 463 GLU B O 1
ATOM 9895 N N . ALA B 1 464 ? -12.336 -15.062 -36.406 1 98.44 464 ALA B N 1
ATOM 9896 C CA . ALA B 1 464 ? -12.516 -14.516 -35.062 1 98.44 464 ALA B CA 1
ATOM 9897 C C . ALA B 1 464 ? -11.797 -15.359 -34.031 1 98.44 464 ALA B C 1
ATOM 9899 O O . ALA B 1 464 ? -11.164 -14.828 -33.094 1 98.44 464 ALA B O 1
ATOM 9900 N N . ILE B 1 465 ? -11.852 -16.656 -34.188 1 98.44 465 ILE B N 1
ATOM 9901 C CA . ILE B 1 465 ? -11.203 -17.578 -33.25 1 98.44 465 ILE B CA 1
ATOM 9902 C C . ILE B 1 465 ? -9.688 -17.438 -33.375 1 98.44 465 ILE B C 1
ATOM 9904 O O . ILE B 1 465 ? -8.977 -17.375 -32.375 1 98.44 465 ILE B O 1
ATOM 9908 N N . GLU B 1 466 ? -9.25 -17.406 -34.594 1 98.25 466 GLU B N 1
ATOM 9909 C CA . GLU B 1 466 ? -7.812 -17.25 -34.844 1 98.25 466 GLU B CA 1
ATOM 9910 C C . GLU B 1 466 ? -7.289 -15.953 -34.219 1 98.25 466 GLU B C 1
ATOM 9912 O O . GLU B 1 466 ? -6.254 -15.953 -33.531 1 98.25 466 GLU B O 1
ATOM 9917 N N . LYS B 1 467 ? -8.031 -14.883 -34.406 1 98.56 467 LYS B N 1
ATOM 9918 C CA . LYS B 1 467 ? -7.641 -13.594 -33.844 1 98.56 467 LYS B CA 1
ATOM 9919 C C . LYS B 1 467 ? -7.637 -13.625 -32.312 1 98.56 467 LYS B C 1
ATOM 9921 O O . LYS B 1 467 ? -6.75 -13.055 -31.688 1 98.56 467 LYS B O 1
ATOM 9926 N N . ALA B 1 468 ? -8.641 -14.234 -31.703 1 98.81 468 ALA B N 1
ATOM 9927 C CA . ALA B 1 468 ? -8.703 -14.367 -30.25 1 98.81 468 ALA B CA 1
ATOM 9928 C C . ALA B 1 468 ? -7.477 -15.086 -29.703 1 98.81 468 ALA B C 1
ATOM 9930 O O . ALA B 1 468 ? -6.824 -14.609 -28.766 1 98.81 468 ALA B O 1
ATOM 9931 N N . TRP B 1 469 ? -7.117 -16.188 -30.312 1 98.75 469 TRP B N 1
ATOM 9932 C CA . TRP B 1 469 ? -6.023 -17.016 -29.812 1 98.75 469 TRP B CA 1
ATOM 9933 C C . TRP B 1 469 ? -4.676 -16.344 -30.062 1 98.75 469 TRP B C 1
ATOM 9935 O O . TRP B 1 469 ? -3.756 -16.469 -29.25 1 98.75 469 TRP B O 1
ATOM 9945 N N . LEU B 1 470 ? -4.551 -15.656 -31.156 1 98.69 470 LEU B N 1
ATOM 9946 C CA . LEU B 1 470 ? -3.318 -14.922 -31.406 1 98.69 470 LEU B CA 1
ATOM 9947 C C . LEU B 1 470 ? -3.154 -13.773 -30.422 1 98.69 470 LEU B C 1
ATOM 9949 O O . LEU B 1 470 ? -2.037 -13.469 -30 1 98.69 470 LEU B O 1
ATOM 9953 N N . THR B 1 471 ? -4.293 -13.125 -30.047 1 98.75 471 THR B N 1
ATOM 9954 C CA . THR B 1 471 ? -4.27 -12.102 -29 1 98.75 471 THR B CA 1
ATOM 9955 C C . THR B 1 471 ? -3.766 -12.68 -27.688 1 98.75 471 THR B C 1
ATOM 9957 O O . THR B 1 471 ? -2.918 -12.078 -27.016 1 98.75 471 THR B O 1
ATOM 9960 N N . LEU B 1 472 ? -4.199 -13.836 -27.328 1 98.81 472 LEU B N 1
ATOM 9961 C CA . LEU B 1 472 ? -3.768 -14.5 -26.094 1 98.81 472 LEU B CA 1
ATOM 9962 C C . LEU B 1 472 ? -2.307 -14.93 -26.188 1 98.81 472 LEU B C 1
ATOM 9964 O O . LEU B 1 472 ? -1.536 -14.734 -25.25 1 98.81 472 LEU B O 1
ATOM 9968 N N . ALA B 1 473 ? -1.908 -15.469 -27.344 1 98.69 473 ALA B N 1
ATOM 9969 C CA . ALA B 1 473 ? -0.55 -15.961 -27.562 1 98.69 473 ALA B CA 1
ATOM 9970 C C . ALA B 1 473 ? 0.465 -14.828 -27.484 1 98.69 473 ALA B C 1
ATOM 9972 O O . ALA B 1 473 ? 1.628 -15.047 -27.141 1 98.69 473 ALA B O 1
ATOM 9973 N N . LYS B 1 474 ? 0.016 -13.609 -27.719 1 97.94 474 LYS B N 1
ATOM 9974 C CA . LYS B 1 474 ? 0.902 -12.453 -27.703 1 97.94 474 LYS B CA 1
ATOM 9975 C C . LYS B 1 474 ? 0.877 -11.75 -26.344 1 97.94 474 LYS B C 1
ATOM 9977 O O . LYS B 1 474 ? 1.64 -10.812 -26.109 1 97.94 474 LYS B O 1
ATOM 9982 N N . SER B 1 475 ? 0.006 -12.227 -25.516 1 97.94 475 SER B N 1
ATOM 9983 C CA . SER B 1 475 ? -0.173 -11.578 -24.219 1 97.94 475 SER B CA 1
ATOM 9984 C C . SER B 1 475 ? -0.077 -12.578 -23.078 1 97.94 475 SER B C 1
ATOM 9986 O O . SER B 1 475 ? 1.021 -13 -22.703 1 97.94 475 SER B O 1
ATOM 9988 N N . ILE B 1 476 ? -1.195 -13.148 -22.641 1 98.44 476 ILE B N 1
ATOM 9989 C CA . ILE B 1 476 ? -1.246 -13.906 -21.391 1 98.44 476 ILE B CA 1
ATOM 9990 C C . ILE B 1 476 ? -0.511 -15.234 -21.578 1 98.44 476 ILE B C 1
ATOM 9992 O O . ILE B 1 476 ? 0.07 -15.758 -20.625 1 98.44 476 ILE B O 1
ATOM 9996 N N . TYR B 1 477 ? -0.435 -15.836 -22.734 1 98.62 477 TYR B N 1
ATOM 9997 C CA . TYR B 1 477 ? 0.241 -17.109 -22.984 1 98.62 477 TYR B CA 1
ATOM 9998 C C . TYR B 1 477 ? 1.701 -16.891 -23.344 1 98.62 477 TYR B C 1
ATOM 10000 O O . TYR B 1 477 ? 2.391 -17.812 -23.766 1 98.62 477 TYR B O 1
ATOM 10008 N N . ASN B 1 478 ? 2.15 -15.664 -23.219 1 98.31 478 ASN B N 1
ATOM 10009 C CA . ASN B 1 478 ? 3.539 -15.352 -23.531 1 98.31 478 ASN B CA 1
ATOM 10010 C C . ASN B 1 478 ? 4.219 -14.586 -22.406 1 98.31 478 ASN B C 1
ATOM 10012 O O . ASN B 1 478 ? 4.797 -13.516 -22.641 1 98.31 478 ASN B O 1
ATOM 10016 N N . CYS B 1 479 ? 4.117 -15.047 -21.234 1 97.81 479 CYS B N 1
ATOM 10017 C CA . CYS B 1 479 ? 4.879 -14.477 -20.125 1 97.81 479 CYS B CA 1
ATOM 10018 C C . CYS B 1 479 ? 6.352 -14.336 -20.484 1 97.81 479 CYS B C 1
ATOM 10020 O O . CYS B 1 479 ? 7 -15.312 -20.859 1 97.81 479 CYS B O 1
ATOM 10022 N N . PRO B 1 480 ? 6.895 -13.211 -20.344 1 97.25 480 PRO B N 1
ATOM 10023 C CA . PRO B 1 480 ? 8.219 -12.961 -20.906 1 97.25 480 PRO B CA 1
ATOM 10024 C C . PRO B 1 480 ? 9.352 -13.484 -20.031 1 97.25 480 PRO B C 1
ATOM 10026 O O . PRO B 1 480 ? 9.195 -13.562 -18.797 1 97.25 480 PRO B O 1
ATOM 10029 N N . ALA B 1 481 ? 10.484 -13.727 -20.703 1 96.19 481 ALA B N 1
ATOM 10030 C CA . ALA B 1 481 ? 11.703 -14.07 -19.969 1 96.19 481 ALA B CA 1
ATOM 10031 C C . ALA B 1 481 ? 12.094 -12.969 -18.984 1 96.19 481 ALA B C 1
ATOM 10033 O O . ALA B 1 481 ? 12.047 -11.789 -19.328 1 96.19 481 ALA B O 1
ATOM 10034 N N . GLY B 1 482 ? 12.445 -13.359 -17.812 1 94 482 GLY B N 1
ATOM 10035 C CA . GLY B 1 482 ? 12.719 -12.398 -16.75 1 94 482 GLY B CA 1
ATOM 10036 C C . GLY B 1 482 ? 11.617 -12.328 -15.719 1 94 482 GLY B C 1
ATOM 10037 O O . GLY B 1 482 ? 11.852 -11.93 -14.578 1 94 482 GLY B O 1
ATOM 10038 N N . ASN B 1 483 ? 10.383 -12.57 -16.109 1 95.75 483 ASN B N 1
ATOM 10039 C CA . ASN B 1 483 ? 9.289 -12.766 -15.172 1 95.75 483 ASN B CA 1
ATOM 10040 C C . ASN B 1 483 ? 9.344 -14.148 -14.523 1 95.75 483 ASN B C 1
ATOM 10042 O O . ASN B 1 483 ? 9.266 -15.164 -15.211 1 95.75 483 ASN B O 1
ATOM 10046 N N . ASN B 1 484 ? 9.383 -14.203 -13.234 1 94.06 484 ASN B N 1
ATOM 10047 C CA . ASN B 1 484 ? 9.656 -15.453 -12.531 1 94.06 484 ASN B CA 1
ATOM 10048 C C . ASN B 1 484 ? 8.406 -15.992 -11.844 1 94.06 484 ASN B C 1
ATOM 10050 O O . ASN B 1 484 ? 8.5 -16.75 -10.875 1 94.06 484 ASN B O 1
ATOM 10054 N N . GLN B 1 485 ? 7.199 -15.555 -12.266 1 94.31 485 GLN B N 1
ATOM 10055 C CA . GLN B 1 485 ? 5.977 -15.992 -11.602 1 94.31 485 GLN B CA 1
ATOM 10056 C C . GLN B 1 485 ? 5.801 -17.5 -11.719 1 94.31 485 GLN B C 1
ATOM 10058 O O . GLN B 1 485 ? 6.258 -18.125 -12.688 1 94.31 485 GLN B O 1
ATOM 10063 N N . GLN B 1 486 ? 5.164 -18.062 -10.734 1 94.75 486 GLN B N 1
ATOM 10064 C CA . GLN B 1 486 ? 4.891 -19.484 -10.656 1 94.75 486 GLN B CA 1
ATOM 10065 C C . GLN B 1 486 ? 3.432 -19.781 -10.992 1 94.75 486 GLN B C 1
ATOM 10067 O O . GLN B 1 486 ? 2.588 -19.844 -10.094 1 94.75 486 GLN B O 1
ATOM 10072 N N . GLY B 1 487 ? 3.223 -20.047 -12.305 1 95.38 487 GLY B N 1
ATOM 10073 C CA . GLY B 1 487 ? 1.868 -20.359 -12.734 1 95.38 487 GLY B CA 1
ATOM 10074 C C . GLY B 1 487 ? 1.102 -19.141 -13.211 1 95.38 487 GLY B C 1
ATOM 10075 O O . GLY B 1 487 ? 1.697 -18.172 -13.68 1 95.38 487 GLY B O 1
ATOM 10076 N N . PRO B 1 488 ? -0.206 -19.219 -13.188 1 96.5 488 PRO B N 1
ATOM 10077 C CA . PRO B 1 488 ? -1.037 -18.156 -13.75 1 96.5 488 PRO B CA 1
ATOM 10078 C C . PRO B 1 488 ? -1.064 -16.906 -12.867 1 96.5 488 PRO B C 1
ATOM 10080 O O . PRO B 1 488 ? -0.651 -16.953 -11.711 1 96.5 488 PRO B O 1
ATOM 10083 N N . HIS B 1 489 ? -1.446 -15.875 -13.578 1 94.75 489 HIS B N 1
ATOM 10084 C CA . HIS B 1 489 ? -1.826 -14.695 -12.805 1 94.75 489 HIS B CA 1
ATOM 10085 C C . HIS B 1 489 ? -3.047 -14.977 -11.93 1 94.75 489 HIS B C 1
ATOM 10087 O O . HIS B 1 489 ? -4.148 -15.172 -12.445 1 94.75 489 HIS B O 1
ATOM 10093 N N . GLU B 1 490 ? -2.852 -15 -10.641 1 97.06 490 GLU B N 1
ATOM 10094 C CA . GLU B 1 490 ? -3.873 -15.484 -9.711 1 97.06 490 GLU B CA 1
ATOM 10095 C C . GLU B 1 490 ? -5.059 -14.523 -9.648 1 97.06 490 GLU B C 1
ATOM 10097 O O . GLU B 1 490 ? -4.879 -13.305 -9.695 1 97.06 490 GLU B O 1
ATOM 10102 N N . SER B 1 491 ? -6.215 -15.055 -9.539 1 97.88 491 SER B N 1
ATOM 10103 C CA . SER B 1 491 ? -7.461 -14.297 -9.562 1 97.88 491 SER B CA 1
ATOM 10104 C C . SER B 1 491 ? -7.641 -13.484 -8.281 1 97.88 491 SER B C 1
ATOM 10106 O O . SER B 1 491 ? -7.445 -14 -7.18 1 97.88 491 SER B O 1
ATOM 10108 N N . ILE B 1 492 ? -8.07 -12.273 -8.477 1 98.19 492 ILE B N 1
ATOM 10109 C CA . ILE B 1 492 ? -8.336 -11.391 -7.348 1 98.19 492 ILE B CA 1
ATOM 10110 C C . ILE B 1 492 ? -9.453 -11.969 -6.488 1 98.19 492 ILE B C 1
ATOM 10112 O O . ILE B 1 492 ? -9.469 -11.789 -5.27 1 98.19 492 ILE B O 1
ATOM 10116 N N . PHE B 1 493 ? -10.375 -12.727 -7.066 1 98.69 493 PHE B N 1
ATOM 10117 C CA . PHE B 1 493 ? -11.508 -13.305 -6.352 1 98.69 493 PHE B CA 1
ATOM 10118 C C . PHE B 1 493 ? -11.031 -14.258 -5.262 1 98.69 493 PHE B C 1
ATOM 10120 O O . PHE B 1 493 ? -11.688 -14.398 -4.223 1 98.69 493 PHE B O 1
ATOM 10127 N N . CYS B 1 494 ? -9.883 -14.844 -5.488 1 98.44 494 CYS B N 1
ATOM 10128 C CA . CYS B 1 494 ? -9.453 -15.938 -4.625 1 98.44 494 CYS B CA 1
ATOM 10129 C C . CYS B 1 494 ? -8.625 -15.422 -3.459 1 98.44 494 CYS B C 1
ATOM 10131 O O . CYS B 1 494 ? -8.344 -16.156 -2.51 1 98.44 494 CYS B O 1
ATOM 10133 N N . GLY B 1 495 ? -8.25 -14.234 -3.477 1 97.5 495 GLY B N 1
ATOM 10134 C CA . GLY B 1 495 ? -7.355 -13.703 -2.455 1 97.5 495 GLY B CA 1
ATOM 10135 C C . GLY B 1 495 ? -8.07 -13.336 -1.169 1 97.5 495 GLY B C 1
ATOM 10136 O O . GLY B 1 495 ? -9.258 -13.023 -1.183 1 97.5 495 GLY B O 1
ATOM 10137 N N . ARG B 1 496 ? -7.316 -13.422 -0.026 1 97.69 496 ARG B N 1
ATOM 10138 C CA . ARG B 1 496 ? -7.793 -12.773 1.194 1 97.69 496 ARG B CA 1
ATOM 10139 C C . ARG B 1 496 ? -7.73 -11.258 1.07 1 97.69 496 ARG B C 1
ATOM 10141 O O . ARG B 1 496 ? -6.672 -10.695 0.793 1 97.69 496 ARG B O 1
ATOM 10148 N N . PRO B 1 497 ? -8.875 -10.617 1.257 1 97.69 497 PRO B N 1
ATOM 10149 C CA . PRO B 1 497 ? -8.938 -9.18 1 1 97.69 497 PRO B CA 1
ATOM 10150 C C . PRO B 1 497 ? -8.023 -8.375 1.917 1 97.69 497 PRO B C 1
ATOM 10152 O O . PRO B 1 497 ? -7.906 -8.68 3.105 1 97.69 497 PRO B O 1
ATOM 10155 N N . THR B 1 498 ? -7.305 -7.418 1.445 1 96.94 498 THR B N 1
ATOM 10156 C CA . THR B 1 498 ? -6.559 -6.336 2.072 1 96.94 498 THR B CA 1
ATOM 10157 C C . THR B 1 498 ? -6.594 -5.082 1.203 1 96.94 498 THR B C 1
ATOM 10159 O O . THR B 1 498 ? -7.172 -5.09 0.115 1 96.94 498 THR B O 1
ATOM 10162 N N . LEU B 1 499 ? -5.957 -4.078 1.615 1 96.5 499 LEU B N 1
ATOM 10163 C CA . LEU B 1 499 ? -5.902 -2.857 0.814 1 96.5 499 LEU B CA 1
ATOM 10164 C C . LEU B 1 499 ? -4.891 -3 -0.321 1 96.5 499 LEU B C 1
ATOM 10166 O O . LEU B 1 499 ? -4.863 -2.178 -1.237 1 96.5 499 LEU B O 1
ATOM 10170 N N . ASN B 1 500 ? -4.082 -4.047 -0.311 1 94.44 500 ASN B N 1
ATOM 10171 C CA . ASN B 1 500 ? -3.014 -4.238 -1.285 1 94.44 500 ASN B CA 1
ATOM 10172 C C . ASN B 1 500 ? -2.984 -5.668 -1.812 1 94.44 500 ASN B C 1
ATOM 10174 O O . ASN B 1 500 ? -1.911 -6.23 -2.037 1 94.44 500 ASN B O 1
ATOM 10178 N N . ASN B 1 501 ? -4.117 -6.188 -1.929 1 94.75 501 ASN B N 1
ATOM 10179 C CA . ASN B 1 501 ? -4.199 -7.562 -2.408 1 94.75 501 ASN B CA 1
ATOM 10180 C C . ASN B 1 501 ? -3.723 -7.684 -3.854 1 94.75 501 ASN B C 1
ATOM 10182 O O . ASN B 1 501 ? -4.23 -6.992 -4.738 1 94.75 501 ASN B O 1
ATOM 10186 N N . PHE B 1 502 ? -2.752 -8.516 -4.137 1 94.19 502 PHE B N 1
ATOM 10187 C CA . PHE B 1 502 ? -2.227 -8.695 -5.484 1 94.19 502 PHE B CA 1
ATOM 10188 C C . PHE B 1 502 ? -2.248 -10.164 -5.887 1 94.19 502 PHE B C 1
ATOM 10190 O O . PHE B 1 502 ? -2.635 -10.5 -7.012 1 94.19 502 PHE B O 1
ATOM 10197 N N . GLN B 1 503 ? -1.953 -11.031 -4.953 1 95.38 503 GLN B N 1
ATOM 10198 C CA . GLN B 1 503 ? -1.933 -12.461 -5.215 1 95.38 503 GLN B CA 1
ATOM 10199 C C . GLN B 1 503 ? -2.719 -13.227 -4.152 1 95.38 503 GLN B C 1
ATOM 10201 O O . GLN B 1 503 ? -2.904 -12.734 -3.035 1 95.38 503 GLN B O 1
ATOM 10206 N N . ALA B 1 504 ? -3.146 -14.391 -4.473 1 96.94 504 ALA B N 1
ATOM 10207 C CA . ALA B 1 504 ? -3.916 -15.219 -3.551 1 96.94 504 ALA B CA 1
ATOM 10208 C C . ALA B 1 504 ? -2.994 -16.047 -2.654 1 96.94 504 ALA B C 1
ATOM 10210 O O . ALA B 1 504 ? -3.188 -16.094 -1.438 1 96.94 504 ALA B O 1
ATOM 10211 N N . SER B 1 505 ? -1.993 -16.672 -3.223 1 96.88 505 SER B N 1
ATOM 10212 C CA . SER B 1 505 ? -1.099 -17.547 -2.477 1 96.88 505 SER B CA 1
ATOM 10213 C C . SER B 1 505 ? 0.183 -16.812 -2.078 1 96.88 505 SER B C 1
ATOM 10215 O O . SER B 1 505 ? 0.497 -15.758 -2.623 1 96.88 505 SER B O 1
ATOM 10217 N N . SER B 1 506 ? 0.934 -17.422 -1.17 1 95.12 506 SER B N 1
ATOM 10218 C CA . SER B 1 506 ? 2.104 -16.766 -0.588 1 95.12 506 SER B CA 1
ATOM 10219 C C . SER B 1 506 ? 3.287 -16.797 -1.548 1 95.12 506 SER B C 1
ATOM 10221 O O . SER B 1 506 ? 4.141 -15.906 -1.518 1 95.12 506 SER B O 1
ATOM 10223 N N . TRP B 1 507 ? 3.346 -17.781 -2.533 1 93.25 507 TRP B N 1
ATOM 10224 C CA . TRP B 1 507 ? 4.586 -18 -3.27 1 93.25 507 TRP B CA 1
ATOM 10225 C C . TRP B 1 507 ? 4.371 -17.812 -4.766 1 93.25 507 TRP B C 1
ATOM 10227 O O . TRP B 1 507 ? 5.191 -18.25 -5.578 1 93.25 507 TRP B O 1
ATOM 10237 N N . SER B 1 508 ? 3.361 -17.172 -5.164 1 93.62 508 SER B N 1
ATOM 10238 C CA . SER B 1 508 ? 3.025 -17 -6.574 1 93.62 508 SER B CA 1
ATOM 10239 C C . SER B 1 508 ? 4.145 -16.281 -7.32 1 93.62 508 SER B C 1
ATOM 10241 O O . SER B 1 508 ? 4.461 -16.625 -8.461 1 93.62 508 SER B O 1
ATOM 10243 N N . LYS B 1 509 ? 4.762 -15.203 -6.746 1 92.81 509 LYS B N 1
ATOM 10244 C CA . LYS B 1 509 ? 5.793 -14.336 -7.309 1 92.81 509 LYS B CA 1
ATOM 10245 C C . LYS B 1 509 ? 5.301 -13.641 -8.57 1 92.81 509 LYS B C 1
ATOM 10247 O O . LYS B 1 509 ? 6.098 -13.281 -9.438 1 92.81 509 LYS B O 1
ATOM 10252 N N . MET B 1 510 ? 3.953 -13.57 -8.727 1 94.5 510 MET B N 1
ATOM 10253 C CA . MET B 1 510 ? 3.391 -13.031 -9.961 1 94.5 510 MET B CA 1
ATOM 10254 C C . MET B 1 510 ? 3.752 -11.555 -10.117 1 94.5 510 MET B C 1
ATOM 10256 O O . MET B 1 510 ? 3.908 -10.836 -9.133 1 94.5 510 MET B O 1
ATOM 10260 N N . LYS B 1 511 ? 3.984 -11.195 -11.32 1 94.06 511 LYS B N 1
ATOM 10261 C CA . LYS B 1 511 ? 4.289 -9.844 -11.797 1 94.06 511 LYS B CA 1
ATOM 10262 C C . LYS B 1 511 ? 3.512 -9.516 -13.062 1 94.06 511 LYS B C 1
ATOM 10264 O O . LYS B 1 511 ? 3.432 -10.344 -13.977 1 94.06 511 LYS B O 1
ATOM 10269 N N . ASN B 1 512 ? 2.938 -8.367 -13.109 1 96.12 512 ASN B N 1
ATOM 10270 C CA . ASN B 1 512 ? 2.139 -7.98 -14.273 1 96.12 512 ASN B CA 1
ATOM 10271 C C . ASN B 1 512 ? 2.969 -7.984 -15.555 1 96.12 512 ASN B C 1
ATOM 10273 O O . ASN B 1 512 ? 4.113 -7.531 -15.555 1 96.12 512 ASN B O 1
ATOM 10277 N N . TYR B 1 513 ? 2.369 -8.484 -16.641 1 97.12 513 TYR B N 1
ATOM 10278 C CA . TYR B 1 513 ? 3.119 -8.484 -17.891 1 97.12 513 TYR B CA 1
ATOM 10279 C C . TYR B 1 513 ? 2.186 -8.352 -19.094 1 97.12 513 TYR B C 1
ATOM 10281 O O . TYR B 1 513 ? 2.641 -8.281 -20.234 1 97.12 513 TYR B O 1
ATOM 10289 N N . TYR B 1 514 ? 0.856 -8.32 -18.875 1 97.81 514 TYR B N 1
ATOM 10290 C CA . TYR B 1 514 ? -0.089 -8.133 -19.969 1 97.81 514 TYR B CA 1
ATOM 10291 C C . TYR B 1 514 ? -1.221 -7.199 -19.562 1 97.81 514 TYR B C 1
ATOM 10293 O O . TYR B 1 514 ? -1.577 -7.129 -18.375 1 97.81 514 TYR B O 1
ATOM 10301 N N . ASP B 1 515 ? -1.789 -6.535 -20.578 1 97.12 515 ASP B N 1
ATOM 10302 C CA . ASP B 1 515 ? -2.914 -5.629 -20.359 1 97.12 515 ASP B CA 1
ATOM 10303 C C . ASP B 1 515 ? -4.227 -6.402 -20.25 1 97.12 515 ASP B C 1
ATOM 10305 O O . ASP B 1 515 ? -4.559 -7.195 -21.141 1 97.12 515 ASP B O 1
ATOM 10309 N N . PRO B 1 516 ? -5.02 -6.148 -19.203 1 97.25 516 PRO B N 1
ATOM 10310 C CA . PRO B 1 516 ? -6.309 -6.828 -19.062 1 97.25 516 PRO B CA 1
ATOM 10311 C C . PRO B 1 516 ? -7.223 -6.609 -20.266 1 97.25 516 PRO B C 1
ATOM 10313 O O . PRO B 1 516 ? -8.133 -7.402 -20.5 1 97.25 516 PRO B O 1
ATOM 10316 N N . ALA B 1 517 ? -6.98 -5.605 -21.047 1 97.38 517 ALA B N 1
ATOM 10317 C CA . ALA B 1 517 ? -7.773 -5.359 -22.25 1 97.38 517 ALA B CA 1
ATOM 10318 C C . ALA B 1 517 ? -7.574 -6.473 -23.266 1 97.38 517 ALA B C 1
ATOM 10320 O O . ALA B 1 517 ? -8.445 -6.727 -24.094 1 97.38 517 ALA B O 1
ATOM 10321 N N . MET B 1 518 ? -6.473 -7.152 -23.188 1 98.31 518 MET B N 1
ATOM 10322 C CA . MET B 1 518 ? -6.176 -8.195 -24.172 1 98.31 518 MET B CA 1
ATOM 10323 C C . MET B 1 518 ? -7.051 -9.422 -23.938 1 98.31 518 MET B C 1
ATOM 10325 O O . MET B 1 518 ? -7.602 -9.984 -24.875 1 98.31 518 MET B O 1
ATOM 10329 N N . THR B 1 519 ? -7.203 -9.867 -22.734 1 98.56 519 THR B N 1
ATOM 10330 C CA . THR B 1 519 ? -8.086 -11 -22.453 1 98.56 519 THR B CA 1
ATOM 10331 C C . THR B 1 519 ? -9.539 -10.625 -22.703 1 98.56 519 THR B C 1
ATOM 10333 O O . THR B 1 519 ? -10.328 -11.445 -23.172 1 98.56 519 THR B O 1
ATOM 10336 N N . LYS B 1 520 ? -9.898 -9.391 -22.359 1 98.31 520 LYS B N 1
ATOM 10337 C CA . LYS B 1 520 ? -11.242 -8.906 -22.656 1 98.31 520 LYS B CA 1
ATOM 10338 C C . LYS B 1 520 ? -11.539 -8.961 -24.156 1 98.31 520 LYS B C 1
ATOM 10340 O O . LYS B 1 520 ? -12.609 -9.406 -24.562 1 98.31 520 LYS B O 1
ATOM 10345 N N . LYS B 1 521 ? -10.586 -8.516 -24.953 1 98.56 521 LYS B N 1
ATOM 10346 C CA . LYS B 1 521 ? -10.711 -8.562 -26.406 1 98.56 521 LYS B CA 1
ATOM 10347 C C . LYS B 1 521 ? -10.867 -9.992 -26.906 1 98.56 521 LYS B C 1
ATOM 10349 O O . LYS B 1 521 ? -11.734 -10.281 -27.734 1 98.56 521 LYS B O 1
ATOM 10354 N N . ALA B 1 522 ? -10.062 -10.891 -26.391 1 98.88 522 ALA B N 1
ATOM 10355 C CA . ALA B 1 522 ? -10.141 -12.297 -26.781 1 98.88 522 ALA B CA 1
ATOM 10356 C C . ALA B 1 522 ? -11.492 -12.898 -26.422 1 98.88 522 ALA B C 1
ATOM 10358 O O . ALA B 1 522 ? -12.094 -13.617 -27.234 1 98.88 522 ALA B O 1
ATOM 10359 N N . ALA B 1 523 ? -11.977 -12.594 -25.25 1 98.88 523 ALA B N 1
ATOM 10360 C CA . ALA B 1 523 ? -13.281 -13.086 -24.812 1 98.88 523 ALA B CA 1
ATOM 10361 C C . ALA B 1 523 ? -14.391 -12.578 -25.734 1 98.88 523 ALA B C 1
ATOM 10363 O O . ALA B 1 523 ? -15.305 -13.328 -26.094 1 98.88 523 ALA B O 1
ATOM 10364 N N . LYS B 1 524 ? -14.328 -11.312 -26.078 1 98.75 524 LYS B N 1
ATOM 10365 C CA . LYS B 1 524 ? -15.328 -10.727 -26.984 1 98.75 524 LYS B CA 1
ATOM 10366 C C . LYS B 1 524 ? -15.328 -11.438 -28.328 1 98.75 524 LYS B C 1
ATOM 10368 O O . LYS B 1 524 ? -16.391 -11.742 -28.875 1 98.75 524 LYS B O 1
ATOM 10373 N N . LEU B 1 525 ? -14.156 -11.68 -28.859 1 98.88 525 LEU B N 1
ATOM 10374 C CA . LEU B 1 525 ? -14.016 -12.352 -30.156 1 98.88 525 LEU B CA 1
ATOM 10375 C C . LEU B 1 525 ? -14.578 -13.766 -30.094 1 98.88 525 LEU B C 1
ATOM 10377 O O . LEU B 1 525 ? -15.367 -14.164 -30.953 1 98.88 525 LEU B O 1
ATOM 10381 N N . MET B 1 526 ? -14.242 -14.586 -29.094 1 98.88 526 MET B N 1
ATOM 10382 C CA . MET B 1 526 ? -14.781 -15.938 -28.953 1 98.88 526 MET B CA 1
ATOM 10383 C C . MET B 1 526 ? -16.297 -15.914 -28.859 1 98.88 526 MET B C 1
ATOM 10385 O O . MET B 1 526 ? -16.984 -16.734 -29.484 1 98.88 526 MET B O 1
ATOM 10389 N N . ASN B 1 527 ? -16.812 -14.984 -28.047 1 98.69 527 ASN B N 1
ATOM 10390 C CA . ASN B 1 527 ? -18.25 -14.898 -27.812 1 98.69 527 ASN B CA 1
ATOM 10391 C C . ASN B 1 527 ? -19 -14.484 -29.094 1 98.69 527 ASN B C 1
ATOM 10393 O O . ASN B 1 527 ? -20.141 -14.883 -29.297 1 98.69 527 ASN B O 1
ATOM 10397 N N . SER B 1 528 ? -18.344 -13.727 -29.953 1 98.62 528 SER B N 1
ATOM 10398 C CA . SER B 1 528 ? -18.984 -13.242 -31.172 1 98.62 528 SER B CA 1
ATOM 10399 C C . SER B 1 528 ? -19.359 -14.398 -32.094 1 98.62 528 SER B C 1
ATOM 10401 O O . SER B 1 528 ? -20.25 -14.258 -32.938 1 98.62 528 SER B O 1
ATOM 10403 N N . VAL B 1 529 ? -18.719 -15.586 -31.938 1 98.62 529 VAL B N 1
ATOM 10404 C CA . VAL B 1 529 ? -19 -16.719 -32.812 1 98.62 529 VAL B CA 1
ATOM 10405 C C . VAL B 1 529 ? -19.531 -17.891 -32 1 98.62 529 VAL B C 1
ATOM 10407 O O . VAL B 1 529 ? -19.609 -19.016 -32.5 1 98.62 529 VAL B O 1
ATOM 10410 N N . ALA B 1 530 ? -19.906 -17.688 -30.781 1 98.69 530 ALA B N 1
ATOM 10411 C CA . ALA B 1 530 ? -20.234 -18.766 -29.844 1 98.69 530 ALA B CA 1
ATOM 10412 C C . ALA B 1 530 ? -21.484 -19.516 -30.312 1 98.69 530 ALA B C 1
ATOM 10414 O O . ALA B 1 530 ? -21.562 -20.75 -30.172 1 98.69 530 ALA B O 1
ATOM 10415 N N . GLU B 1 531 ? -22.5 -18.812 -30.844 1 98.38 531 GLU B N 1
ATOM 10416 C CA . GLU B 1 531 ? -23.719 -19.453 -31.312 1 98.38 531 GLU B CA 1
ATOM 10417 C C . GLU B 1 531 ? -23.406 -20.438 -32.438 1 98.38 531 GLU B C 1
ATOM 10419 O O . GLU B 1 531 ? -24.016 -21.516 -32.531 1 98.38 531 GLU B O 1
ATOM 10424 N N . LYS B 1 532 ? -22.438 -20.078 -33.25 1 98.31 532 LYS B N 1
ATOM 10425 C CA . LYS B 1 532 ? -22.047 -20.891 -34.406 1 98.31 532 LYS B CA 1
ATOM 10426 C C . LYS B 1 532 ? -21.469 -22.234 -33.969 1 98.31 532 LYS B C 1
ATOM 10428 O O . LYS B 1 532 ? -21.625 -23.234 -34.656 1 98.31 532 LYS B O 1
ATOM 10433 N N . TYR B 1 533 ? -20.875 -22.312 -32.844 1 98.06 533 TYR B N 1
ATOM 10434 C CA . TYR B 1 533 ? -20.141 -23.5 -32.469 1 98.06 533 TYR B CA 1
ATOM 10435 C C . TYR B 1 533 ? -20.734 -24.125 -31.203 1 98.06 533 TYR B C 1
ATOM 10437 O O . TYR B 1 533 ? -20.062 -24.875 -30.484 1 98.06 533 TYR B O 1
ATOM 10445 N N . ARG B 1 534 ? -21.984 -23.719 -30.906 1 97.69 534 ARG B N 1
ATOM 10446 C CA . ARG B 1 534 ? -22.719 -24.375 -29.828 1 97.69 534 ARG B CA 1
ATOM 10447 C C . ARG B 1 534 ? -22.672 -25.891 -29.969 1 97.69 534 ARG B C 1
ATOM 10449 O O . ARG B 1 534 ? -22.906 -26.422 -31.047 1 97.69 534 ARG B O 1
ATOM 10456 N N . GLY B 1 535 ? -22.203 -26.562 -28.906 1 96.12 535 GLY B N 1
ATOM 10457 C CA . GLY B 1 535 ? -22.141 -28.016 -28.922 1 96.12 535 GLY B CA 1
ATOM 10458 C C . GLY B 1 535 ? -20.734 -28.547 -29.125 1 96.12 535 GLY B C 1
ATOM 10459 O O . GLY B 1 535 ? -20.469 -29.719 -28.859 1 96.12 535 GLY B O 1
ATOM 10460 N N . ASN B 1 536 ? -19.859 -27.797 -29.703 1 97.25 536 ASN B N 1
ATOM 10461 C CA . ASN B 1 536 ? -18.469 -28.188 -29.781 1 97.25 536 ASN B CA 1
ATOM 10462 C C . ASN B 1 536 ? -17.797 -28.156 -28.406 1 97.25 536 ASN B C 1
ATOM 10464 O O . ASN B 1 536 ? -17.562 -27.094 -27.844 1 97.25 536 ASN B O 1
ATOM 10468 N N . ASN B 1 537 ? -17.453 -29.312 -27.891 1 97.38 537 ASN B N 1
ATOM 10469 C CA . ASN B 1 537 ? -17.031 -29.438 -26.5 1 97.38 537 ASN B CA 1
ATOM 10470 C C . ASN B 1 537 ? -15.727 -28.688 -26.25 1 97.38 537 ASN B C 1
ATOM 10472 O O . ASN B 1 537 ? -15.594 -28.016 -25.219 1 97.38 537 ASN B O 1
ATOM 10476 N N . ASN B 1 538 ? -14.781 -28.797 -27.156 1 97.94 538 ASN B N 1
ATOM 10477 C CA . ASN B 1 538 ? -13.516 -28.078 -26.984 1 97.94 538 ASN B CA 1
ATOM 10478 C C . ASN B 1 538 ? -13.719 -26.562 -27.031 1 97.94 538 ASN B C 1
ATOM 10480 O O . ASN B 1 538 ? -13.141 -25.828 -26.234 1 97.94 538 ASN B O 1
ATOM 10484 N N . PHE B 1 539 ? -14.562 -26.109 -27.938 1 98.19 539 PHE B N 1
ATOM 10485 C CA . PHE B 1 539 ? -14.836 -24.688 -28.062 1 98.19 539 PHE B CA 1
ATOM 10486 C C . PHE B 1 539 ? -15.516 -24.156 -26.797 1 98.19 539 PHE B C 1
ATOM 10488 O O . PHE B 1 539 ? -15.117 -23.125 -26.25 1 98.19 539 PHE B O 1
ATOM 10495 N N . GLU B 1 540 ? -16.5 -24.891 -26.359 1 98.56 540 GLU B N 1
ATOM 10496 C CA . GLU B 1 540 ? -17.25 -24.438 -25.188 1 98.56 540 GLU B CA 1
ATOM 10497 C C . GLU B 1 540 ? -16.375 -24.406 -23.953 1 98.56 540 GLU B C 1
ATOM 10499 O O . GLU B 1 540 ? -16.5 -23.516 -23.109 1 98.56 540 GLU B O 1
ATOM 10504 N N . TYR B 1 541 ? -15.461 -25.344 -23.797 1 98.38 541 TYR B N 1
ATOM 10505 C CA . TYR B 1 541 ? -14.5 -25.297 -22.703 1 98.38 541 TYR B CA 1
ATOM 10506 C C . TYR B 1 541 ? -13.68 -24.016 -22.75 1 98.38 541 TYR B C 1
ATOM 10508 O O . TYR B 1 541 ? -13.562 -23.312 -21.734 1 98.38 541 TYR B O 1
ATOM 10516 N N . ASP B 1 542 ? -13.172 -23.719 -23.891 1 98.69 542 ASP B N 1
ATOM 10517 C CA . ASP B 1 542 ? -12.305 -22.562 -24.031 1 98.69 542 ASP B CA 1
ATOM 10518 C C . ASP B 1 542 ? -13.109 -21.266 -23.906 1 98.69 542 ASP B C 1
ATOM 10520 O O . ASP B 1 542 ? -12.617 -20.266 -23.375 1 98.69 542 ASP B O 1
ATOM 10524 N N . LEU B 1 543 ? -14.352 -21.281 -24.453 1 98.88 543 LEU B N 1
ATOM 10525 C CA . LEU B 1 543 ? -15.234 -20.125 -24.312 1 98.88 543 LEU B CA 1
ATOM 10526 C C . LEU B 1 543 ? -15.398 -19.75 -22.844 1 98.88 543 LEU B C 1
ATOM 10528 O O . LEU B 1 543 ? -15.219 -18.578 -22.484 1 98.88 543 LEU B O 1
ATOM 10532 N N . VAL B 1 544 ? -15.656 -20.688 -22.031 1 98.88 544 VAL B N 1
ATOM 10533 C CA . VAL B 1 544 ? -15.875 -20.453 -20.609 1 98.88 544 VAL B CA 1
ATOM 10534 C C . VAL B 1 544 ? -14.57 -20.031 -19.938 1 98.88 544 VAL B C 1
ATOM 10536 O O . VAL B 1 544 ? -14.531 -19.062 -19.188 1 98.88 544 VAL B O 1
ATOM 10539 N N . ASP B 1 545 ? -13.5 -20.688 -20.25 1 98.75 545 ASP B N 1
ATOM 10540 C CA . ASP B 1 545 ? -12.219 -20.422 -19.609 1 98.75 545 ASP B CA 1
ATOM 10541 C C . ASP B 1 545 ? -11.68 -19.047 -19.984 1 98.75 545 ASP B C 1
ATOM 10543 O O . ASP B 1 545 ? -11.172 -18.312 -19.125 1 98.75 545 ASP B O 1
ATOM 10547 N N . ILE B 1 546 ? -11.789 -18.672 -21.219 1 98.88 546 ILE B N 1
ATOM 10548 C CA . ILE B 1 546 ? -11.312 -17.375 -21.688 1 98.88 546 ILE B CA 1
ATOM 10549 C C . ILE B 1 546 ? -12.203 -16.266 -21.141 1 98.88 546 ILE B C 1
ATOM 10551 O O . ILE B 1 546 ? -11.711 -15.211 -20.719 1 98.88 546 ILE B O 1
ATOM 10555 N N . THR B 1 547 ? -13.5 -16.5 -21.094 1 98.88 547 THR B N 1
ATOM 10556 C CA . THR B 1 547 ? -14.414 -15.531 -20.516 1 98.88 547 THR B CA 1
ATOM 10557 C C . THR B 1 547 ? -14.156 -15.375 -19.016 1 98.88 547 THR B C 1
ATOM 10559 O O . THR B 1 547 ? -14.156 -14.258 -18.5 1 98.88 547 THR B O 1
ATOM 10562 N N . ARG B 1 548 ? -13.93 -16.469 -18.344 1 98.88 548 ARG B N 1
ATOM 10563 C CA . ARG B 1 548 ? -13.562 -16.453 -16.938 1 98.88 548 ARG B CA 1
ATOM 10564 C C . ARG B 1 548 ? -12.336 -15.578 -16.703 1 98.88 548 ARG B C 1
ATOM 10566 O O . ARG B 1 548 ? -12.336 -14.742 -15.797 1 98.88 548 ARG B O 1
ATOM 10573 N N . GLN B 1 549 ? -11.312 -15.797 -17.531 1 98.81 549 GLN B N 1
ATOM 10574 C CA . GLN B 1 549 ? -10.062 -15.055 -17.391 1 98.81 549 GLN B CA 1
ATOM 10575 C C . GLN B 1 549 ? -10.289 -13.555 -17.578 1 98.81 549 GLN B C 1
ATOM 10577 O O . GLN B 1 549 ? -9.758 -12.742 -16.812 1 98.81 549 GLN B O 1
ATOM 10582 N N . ALA B 1 550 ? -11.055 -13.242 -18.547 1 98.75 550 ALA B N 1
ATOM 10583 C CA . ALA B 1 550 ? -11.352 -11.836 -18.828 1 98.75 550 ALA B CA 1
ATOM 10584 C C . ALA B 1 550 ? -12.086 -11.188 -17.656 1 98.75 550 ALA B C 1
ATOM 10586 O O . ALA B 1 550 ? -11.75 -10.078 -17.234 1 98.75 550 ALA B O 1
ATOM 10587 N N . LEU B 1 551 ? -13.078 -11.891 -17.156 1 98.75 551 LEU B N 1
ATOM 10588 C CA . LEU B 1 551 ? -13.852 -11.344 -16.031 1 98.75 551 LEU B CA 1
ATOM 10589 C C . LEU B 1 551 ? -12.977 -11.188 -14.797 1 98.75 551 LEU B C 1
ATOM 10591 O O . LEU B 1 551 ? -13.086 -10.188 -14.078 1 98.75 551 LEU B O 1
ATOM 10595 N N . ALA B 1 552 ? -12.141 -12.148 -14.523 1 98.44 552 ALA B N 1
ATOM 10596 C CA . ALA B 1 552 ? -11.227 -12.062 -13.391 1 98.44 552 ALA B CA 1
ATOM 10597 C C . ALA B 1 552 ? -10.281 -10.867 -13.539 1 98.44 552 ALA B C 1
ATOM 10599 O O . ALA B 1 552 ? -10.023 -10.148 -12.562 1 98.44 552 ALA B O 1
ATOM 10600 N N . ASP B 1 553 ? -9.742 -10.672 -14.742 1 98.12 553 ASP B N 1
ATOM 10601 C CA . ASP B 1 553 ? -8.859 -9.539 -15 1 98.12 553 ASP B CA 1
ATOM 10602 C C . ASP B 1 553 ? -9.594 -8.219 -14.812 1 98.12 553 ASP B C 1
ATOM 10604 O O . ASP B 1 553 ? -9.055 -7.281 -14.219 1 98.12 553 ASP B O 1
ATOM 10608 N N . GLN B 1 554 ? -10.805 -8.195 -15.305 1 98 554 GLN B N 1
ATOM 10609 C CA . GLN B 1 554 ? -11.602 -6.984 -15.125 1 98 554 GLN B CA 1
ATOM 10610 C C . GLN B 1 554 ? -11.977 -6.777 -13.664 1 98 554 GLN B C 1
ATOM 10612 O O . GLN B 1 554 ? -12.102 -5.641 -13.203 1 98 554 GLN B O 1
ATOM 10617 N N . ALA B 1 555 ? -12.203 -7.816 -12.945 1 98.44 555 ALA B N 1
ATOM 10618 C CA . ALA B 1 555 ? -12.508 -7.723 -11.523 1 98.44 555 ALA B CA 1
ATOM 10619 C C . ALA B 1 555 ? -11.328 -7.125 -10.75 1 98.44 555 ALA B C 1
ATOM 10621 O O . ALA B 1 555 ? -11.531 -6.402 -9.773 1 98.44 555 ALA B O 1
ATOM 10622 N N . ARG B 1 556 ? -10.109 -7.496 -11.133 1 98 556 ARG B N 1
ATOM 10623 C CA . ARG B 1 556 ? -8.945 -6.871 -10.508 1 98 556 ARG B CA 1
ATOM 10624 C C . ARG B 1 556 ? -8.969 -5.359 -10.695 1 98 556 ARG B C 1
ATOM 10626 O O . ARG B 1 556 ? -8.672 -4.609 -9.766 1 98 556 ARG B O 1
ATOM 10633 N N . LEU B 1 557 ? -9.297 -4.934 -11.898 1 97.25 557 LEU B N 1
ATOM 10634 C CA . LEU B 1 557 ? -9.461 -3.506 -12.156 1 97.25 557 LEU B CA 1
ATOM 10635 C C . LEU B 1 557 ? -10.531 -2.908 -11.25 1 97.25 557 LEU B C 1
ATOM 10637 O O . LEU B 1 557 ? -10.336 -1.836 -10.672 1 97.25 557 LEU B O 1
ATOM 10641 N N . GLN B 1 558 ? -11.625 -3.582 -11.156 1 97.94 558 GLN B N 1
ATOM 10642 C CA . GLN B 1 558 ? -12.742 -3.137 -10.328 1 97.94 558 GLN B CA 1
ATOM 10643 C C . GLN B 1 558 ? -12.336 -3.062 -8.859 1 97.94 558 GLN B C 1
ATOM 10645 O O . GLN B 1 558 ? -12.68 -2.104 -8.164 1 97.94 558 GLN B O 1
ATOM 10650 N N . TYR B 1 559 ? -11.633 -4.078 -8.359 1 98.44 559 TYR B N 1
ATOM 10651 C CA . TYR B 1 559 ? -11.109 -4.098 -6.996 1 98.44 559 TYR B CA 1
ATOM 10652 C C . TYR B 1 559 ? -10.25 -2.869 -6.727 1 98.44 559 TYR B C 1
ATOM 10654 O O . TYR B 1 559 ? -10.445 -2.172 -5.727 1 98.44 559 TYR B O 1
ATOM 10662 N N . GLN B 1 560 ? -9.32 -2.648 -7.633 1 98.25 560 GLN B N 1
ATOM 10663 C CA . GLN B 1 560 ? -8.422 -1.516 -7.457 1 98.25 560 GLN B CA 1
ATOM 10664 C C . GLN B 1 560 ? -9.188 -0.199 -7.426 1 98.25 560 GLN B C 1
ATOM 10666 O O . GLN B 1 560 ? -8.875 0.693 -6.637 1 98.25 560 GLN B O 1
ATOM 10671 N N . LYS B 1 561 ? -10.141 -0.06 -8.266 1 97.56 561 LYS B N 1
ATOM 10672 C CA . LYS B 1 561 ? -10.984 1.131 -8.258 1 97.56 561 LYS B CA 1
ATOM 10673 C C . LYS B 1 561 ? -11.734 1.269 -6.938 1 97.56 561 LYS B C 1
ATOM 10675 O O . LYS B 1 561 ? -11.867 2.373 -6.406 1 97.56 561 LYS B O 1
ATOM 10680 N N . THR B 1 562 ? -12.266 0.198 -6.434 1 98.56 562 THR B N 1
ATOM 10681 C CA . THR B 1 562 ? -12.969 0.187 -5.156 1 98.56 562 THR B CA 1
ATOM 10682 C C . THR B 1 562 ? -12.062 0.656 -4.027 1 98.56 562 THR B C 1
ATOM 10684 O O . THR B 1 562 ? -12.461 1.477 -3.199 1 98.56 562 THR B O 1
ATOM 10687 N N . ILE B 1 563 ? -10.82 0.144 -4.004 1 98.31 563 ILE B N 1
ATOM 10688 C CA . ILE B 1 563 ? -9.852 0.526 -2.98 1 98.31 563 ILE B CA 1
ATOM 10689 C C . ILE B 1 563 ? -9.492 2.002 -3.137 1 98.31 563 ILE B C 1
ATOM 10691 O O . ILE B 1 563 ? -9.305 2.709 -2.145 1 98.31 563 ILE B O 1
ATOM 10695 N N . ALA B 1 564 ? -9.391 2.422 -4.395 1 97.75 564 ALA B N 1
ATOM 10696 C CA . ALA B 1 564 ? -9.133 3.836 -4.656 1 97.75 564 ALA B CA 1
ATOM 10697 C C . ALA B 1 564 ? -10.227 4.711 -4.043 1 97.75 564 ALA B C 1
ATOM 10699 O O . ALA B 1 564 ? -9.93 5.742 -3.434 1 97.75 564 ALA B O 1
ATOM 10700 N N . ASP B 1 565 ? -11.492 4.305 -4.184 1 98.06 565 ASP B N 1
ATOM 10701 C CA . ASP B 1 565 ? -12.609 5.027 -3.594 1 98.06 565 ASP B CA 1
ATOM 10702 C C . ASP B 1 565 ? -12.492 5.086 -2.072 1 98.06 565 ASP B C 1
ATOM 10704 O O . ASP B 1 565 ? -12.742 6.129 -1.464 1 98.06 565 ASP B O 1
ATOM 10708 N N . TYR B 1 566 ? -12.141 3.998 -1.392 1 98.06 566 TYR B N 1
ATOM 10709 C CA . TYR B 1 566 ? -11.961 3.93 0.054 1 98.06 566 TYR B CA 1
ATOM 10710 C C . TYR B 1 566 ? -10.867 4.887 0.512 1 98.06 566 TYR B C 1
ATOM 10712 O O . TYR B 1 566 ? -11.07 5.676 1.438 1 98.06 566 TYR B O 1
ATOM 10720 N N . LYS B 1 567 ? -9.734 4.801 -0.23 1 97.38 567 LYS B N 1
ATOM 10721 C CA . LYS B 1 567 ? -8.578 5.609 0.149 1 97.38 567 LYS B CA 1
ATOM 10722 C C . LYS B 1 567 ? -8.859 7.094 -0.033 1 97.38 567 LYS B C 1
ATOM 10724 O O . LYS B 1 567 ? -8.336 7.93 0.71 1 97.38 567 LYS B O 1
ATOM 10729 N N . ALA B 1 568 ? -9.703 7.414 -0.963 1 96.5 568 ALA B N 1
ATOM 10730 C CA . ALA B 1 568 ? -10.062 8.805 -1.223 1 96.5 568 ALA B CA 1
ATOM 10731 C C . ALA B 1 568 ? -11.258 9.227 -0.38 1 96.5 568 ALA B C 1
ATOM 10733 O O . ALA B 1 568 ? -11.688 10.383 -0.435 1 96.5 568 ALA B O 1
ATOM 10734 N N . PHE B 1 569 ? -11.844 8.242 0.371 1 97.38 569 PHE B N 1
ATOM 10735 C CA . PHE B 1 569 ? -12.953 8.469 1.29 1 97.38 569 PHE B CA 1
ATOM 10736 C C . PHE B 1 569 ? -14.219 8.859 0.529 1 97.38 569 PHE B C 1
ATOM 10738 O O . PHE B 1 569 ? -15.023 9.656 1.015 1 97.38 569 PHE B O 1
ATOM 10745 N N . SER B 1 570 ? -14.359 8.469 -0.726 1 97.62 570 SER B N 1
ATOM 10746 C CA . SER B 1 570 ? -15.578 8.625 -1.51 1 97.62 570 SER B CA 1
ATOM 10747 C C . SER B 1 570 ? -16.578 7.52 -1.188 1 97.62 570 SER B C 1
ATOM 10749 O O . SER B 1 570 ? -16.672 6.527 -1.911 1 97.62 570 SER B O 1
ATOM 10751 N N . ARG B 1 571 ? -17.391 7.676 -0.228 1 97.44 571 ARG B N 1
ATOM 10752 C CA . ARG B 1 571 ? -18.172 6.617 0.395 1 97.44 571 ARG B CA 1
ATOM 10753 C C . ARG B 1 571 ? -19.25 6.094 -0.558 1 97.44 571 ARG B C 1
ATOM 10755 O O . ARG B 1 571 ? -19.453 4.883 -0.678 1 97.44 571 ARG B O 1
ATOM 10762 N N . LYS B 1 572 ? -19.906 6.984 -1.27 1 97.5 572 LYS B N 1
ATOM 10763 C CA . LYS B 1 572 ? -20.953 6.562 -2.199 1 97.5 572 LYS B CA 1
ATOM 10764 C C . LYS B 1 572 ? -20.375 5.754 -3.354 1 97.5 572 LYS B C 1
ATOM 10766 O O . LYS B 1 572 ? -20.922 4.719 -3.734 1 97.5 572 LYS B O 1
ATOM 10771 N N . GLN B 1 573 ? -19.25 6.23 -3.92 1 97.69 573 GLN B N 1
ATOM 10772 C CA . GLN B 1 573 ? -18.594 5.504 -5 1 97.69 573 GLN B CA 1
ATOM 10773 C C . GLN B 1 573 ? -18.078 4.148 -4.516 1 97.69 573 GLN B C 1
ATOM 10775 O O . GLN B 1 573 ? -18.141 3.16 -5.246 1 97.69 573 GLN B O 1
ATOM 10780 N N . PHE B 1 574 ? -17.578 4.129 -3.254 1 98.44 574 PHE B N 1
ATOM 10781 C CA . PHE B 1 574 ? -17.109 2.881 -2.672 1 98.44 574 PHE B CA 1
ATOM 10782 C C . PHE B 1 574 ? -18.219 1.846 -2.627 1 98.44 574 PHE B C 1
ATOM 10784 O O . PHE B 1 574 ? -18.031 0.7 -3.041 1 98.44 574 PHE B O 1
ATOM 10791 N N . ASP B 1 575 ? -19.359 2.289 -2.172 1 98.62 575 ASP B N 1
ATOM 10792 C CA . ASP B 1 575 ? -20.484 1.372 -2.066 1 98.62 575 ASP B CA 1
ATOM 10793 C C . ASP B 1 575 ? -20.875 0.809 -3.434 1 98.62 575 ASP B C 1
ATOM 10795 O O . ASP B 1 575 ? -21.078 -0.397 -3.578 1 98.62 575 ASP B O 1
ATOM 10799 N N . ARG B 1 576 ? -20.906 1.665 -4.379 1 98.25 576 ARG B N 1
ATOM 10800 C CA . ARG B 1 576 ? -21.281 1.266 -5.73 1 98.25 576 ARG B CA 1
ATOM 10801 C C . ARG B 1 576 ? -20.266 0.288 -6.312 1 98.25 576 ARG B C 1
ATOM 10803 O O . ARG B 1 576 ? -20.641 -0.75 -6.863 1 98.25 576 ARG B O 1
ATOM 10810 N N . ASP B 1 577 ? -19 0.61 -6.238 1 98.38 577 ASP B N 1
ATOM 10811 C CA . ASP B 1 577 ? -17.953 -0.198 -6.852 1 98.38 577 ASP B CA 1
ATOM 10812 C C . ASP B 1 577 ? -17.766 -1.513 -6.098 1 98.38 577 ASP B C 1
ATOM 10814 O O . ASP B 1 577 ? -17.453 -2.539 -6.699 1 98.38 577 ASP B O 1
ATOM 10818 N N . ALA B 1 578 ? -17.938 -1.495 -4.777 1 98.75 578 ALA B N 1
ATOM 10819 C CA . ALA B 1 578 ? -17.906 -2.73 -3.998 1 98.75 578 ALA B CA 1
ATOM 10820 C C . ALA B 1 578 ? -19.016 -3.68 -4.426 1 98.75 578 ALA B C 1
ATOM 10822 O O . ALA B 1 578 ? -18.797 -4.879 -4.594 1 98.75 578 ALA B O 1
ATOM 10823 N N . GLU B 1 579 ? -20.188 -3.133 -4.594 1 98.69 579 GLU B N 1
ATOM 10824 C CA . GLU B 1 579 ? -21.312 -3.938 -5.039 1 98.69 579 GLU B CA 1
ATOM 10825 C C . GLU B 1 579 ? -21.062 -4.539 -6.418 1 98.69 579 GLU B C 1
ATOM 10827 O O . GLU B 1 579 ? -21.375 -5.707 -6.66 1 98.69 579 GLU B O 1
ATOM 10832 N N . ARG B 1 580 ? -20.547 -3.764 -7.293 1 98.44 580 ARG B N 1
ATOM 10833 C CA . ARG B 1 580 ? -20.25 -4.258 -8.633 1 98.44 580 ARG B CA 1
ATOM 10834 C C . ARG B 1 580 ? -19.234 -5.395 -8.586 1 98.44 580 ARG B C 1
ATOM 10836 O O . ARG B 1 580 ? -19.375 -6.395 -9.297 1 98.44 580 ARG B O 1
ATOM 10843 N N . PHE B 1 581 ? -18.203 -5.23 -7.801 1 98.69 581 PHE B N 1
ATOM 10844 C CA . PHE B 1 581 ? -17.203 -6.281 -7.637 1 98.69 581 PHE B CA 1
ATOM 10845 C C . PHE B 1 581 ? -17.859 -7.582 -7.176 1 98.69 581 PHE B C 1
ATOM 10847 O O . PHE B 1 581 ? -17.562 -8.648 -7.715 1 98.69 581 PHE B O 1
ATOM 10854 N N . LEU B 1 582 ? -18.688 -7.465 -6.164 1 98.88 582 LEU B N 1
ATOM 10855 C CA . LEU B 1 582 ? -19.359 -8.648 -5.625 1 98.88 582 LEU B CA 1
ATOM 10856 C C . LEU B 1 582 ? -20.266 -9.281 -6.672 1 98.88 582 LEU B C 1
ATOM 10858 O O . LEU B 1 582 ? -20.375 -10.508 -6.742 1 98.88 582 LEU B O 1
ATOM 10862 N N . LYS B 1 583 ? -20.891 -8.469 -7.488 1 98.75 583 LYS B N 1
ATOM 10863 C CA . LYS B 1 583 ? -21.703 -8.992 -8.578 1 98.75 583 LYS B CA 1
ATOM 10864 C C . LYS B 1 583 ? -20.844 -9.742 -9.602 1 98.75 583 LYS B C 1
ATOM 10866 O O . LYS B 1 583 ? -21.266 -10.773 -10.125 1 98.75 583 LYS B O 1
ATOM 10871 N N . MET B 1 584 ? -19.703 -9.258 -9.922 1 98.81 584 MET B N 1
ATOM 10872 C CA . MET B 1 584 ? -18.781 -9.93 -10.828 1 98.81 584 MET B CA 1
ATOM 10873 C C . MET B 1 584 ? -18.391 -11.305 -10.289 1 98.81 584 MET B C 1
ATOM 10875 O O . MET B 1 584 ? -18.328 -12.273 -11.047 1 98.81 584 MET B O 1
ATOM 10879 N N . LEU B 1 585 ? -18.109 -11.312 -9 1 98.88 585 LEU B N 1
ATOM 10880 C CA . LEU B 1 585 ? -17.734 -12.562 -8.352 1 98.88 585 LEU B CA 1
ATOM 10881 C C . LEU B 1 585 ? -18.844 -13.602 -8.492 1 98.88 585 LEU B C 1
ATOM 10883 O O . LEU B 1 585 ? -18.594 -14.75 -8.867 1 98.88 585 LEU B O 1
ATOM 10887 N N . LEU B 1 586 ? -20.078 -13.219 -8.297 1 98.88 586 LEU B N 1
ATOM 10888 C CA . LEU B 1 586 ? -21.203 -14.133 -8.398 1 98.88 586 LEU B CA 1
ATOM 10889 C C . LEU B 1 586 ? -21.453 -14.516 -9.859 1 98.88 586 LEU B C 1
ATOM 10891 O O . LEU B 1 586 ? -21.875 -15.641 -10.141 1 98.88 586 LEU B O 1
ATOM 10895 N N . LEU B 1 587 ? -21.266 -13.57 -10.758 1 98.75 587 LEU B N 1
ATOM 10896 C CA . LEU B 1 587 ? -21.406 -13.859 -12.18 1 98.75 587 LEU B CA 1
ATOM 10897 C C . LEU B 1 587 ? -20.359 -14.891 -12.625 1 98.75 587 LEU B C 1
ATOM 10899 O O . LEU B 1 587 ? -20.656 -15.75 -13.461 1 98.75 587 LEU B O 1
ATOM 10903 N N . GLN B 1 588 ? -19.188 -14.766 -12.102 1 98.88 588 GLN B N 1
ATOM 10904 C CA . GLN B 1 588 ? -18.156 -15.758 -12.359 1 98.88 588 GLN B CA 1
ATOM 10905 C C . GLN B 1 588 ? -18.578 -17.141 -11.891 1 98.88 588 GLN B C 1
ATOM 10907 O O . GLN B 1 588 ? -18.328 -18.141 -12.562 1 98.88 588 GLN B O 1
ATOM 10912 N N . ASP B 1 589 ? -19.141 -17.188 -10.703 1 98.88 589 ASP B N 1
ATOM 10913 C CA . ASP B 1 589 ? -19.656 -18.453 -10.18 1 98.88 589 ASP B CA 1
ATOM 10914 C C . ASP B 1 589 ? -20.688 -19.062 -11.133 1 98.88 589 ASP B C 1
ATOM 10916 O O . ASP B 1 589 ? -20.641 -20.266 -11.414 1 98.88 589 ASP B O 1
ATOM 10920 N N . LYS B 1 590 ? -21.547 -18.266 -11.641 1 98.88 590 LYS B N 1
ATOM 10921 C CA . LYS B 1 590 ? -22.578 -18.719 -12.57 1 98.88 590 LYS B CA 1
ATOM 10922 C C . LYS B 1 590 ? -21.953 -19.25 -13.859 1 98.88 590 LYS B C 1
ATOM 10924 O O . LYS B 1 590 ? -22.328 -20.312 -14.344 1 98.88 590 LYS B O 1
ATOM 10929 N N . LEU B 1 591 ? -21.016 -18.547 -14.383 1 98.94 591 LEU B N 1
ATOM 10930 C CA . LEU B 1 591 ? -20.344 -18.938 -15.617 1 98.94 591 LEU B CA 1
ATOM 10931 C C . LEU B 1 591 ? -19.672 -20.297 -15.445 1 98.94 591 LEU B C 1
ATOM 10933 O O . LEU B 1 591 ? -19.859 -21.188 -16.281 1 98.94 591 LEU B O 1
ATOM 10937 N N . LEU B 1 592 ? -18.969 -20.484 -14.375 1 98.88 592 LEU B N 1
ATOM 10938 C CA . LEU B 1 592 ? -18.172 -21.688 -14.188 1 98.88 592 LEU B CA 1
ATOM 10939 C C . LEU B 1 592 ? -19.062 -22.875 -13.852 1 98.88 592 LEU B C 1
ATOM 10941 O O . LEU B 1 592 ? -18.688 -24.031 -14.078 1 98.88 592 LEU B O 1
ATOM 10945 N N . GLY B 1 593 ? -20.266 -22.578 -13.422 1 98.75 593 GLY B N 1
ATOM 10946 C CA . GLY B 1 593 ? -21.25 -23.641 -13.188 1 98.75 593 GLY B CA 1
ATOM 10947 C C . GLY B 1 593 ? -21.656 -24.359 -14.453 1 98.75 593 GLY B C 1
ATOM 10948 O O . GLY B 1 593 ? -22.219 -25.453 -14.391 1 98.75 593 GLY B O 1
ATOM 10949 N N . THR B 1 594 ? -21.328 -23.844 -15.602 1 98.81 594 THR B N 1
ATOM 10950 C CA . THR B 1 594 ? -21.812 -24.391 -16.859 1 98.81 594 THR B CA 1
ATOM 10951 C C . THR B 1 594 ? -20.922 -25.531 -17.328 1 98.81 594 THR B C 1
ATOM 10953 O O . THR B 1 594 ? -21.234 -26.219 -18.312 1 98.81 594 THR B O 1
ATOM 10956 N N . ARG B 1 595 ? -19.797 -25.781 -16.641 1 98.19 595 ARG B N 1
ATOM 10957 C CA . ARG B 1 595 ? -18.859 -26.828 -17.016 1 98.19 595 ARG B CA 1
ATOM 10958 C C . ARG B 1 595 ? -18.453 -27.656 -15.805 1 98.19 595 ARG B C 1
ATOM 10960 O O . ARG B 1 595 ? -18.094 -27.094 -14.766 1 98.19 595 ARG B O 1
ATOM 10967 N N . THR B 1 596 ? -18.375 -28.906 -15.953 1 97.62 596 THR B N 1
ATOM 10968 C CA . THR B 1 596 ? -18.047 -29.797 -14.844 1 97.62 596 THR B CA 1
ATOM 10969 C C . THR B 1 596 ? -16.625 -29.531 -14.352 1 97.62 596 THR B C 1
ATOM 10971 O O . THR B 1 596 ? -16.344 -29.609 -13.156 1 97.62 596 THR B O 1
ATOM 10974 N N . GLU B 1 597 ? -15.711 -29.188 -15.227 1 97 597 GLU B N 1
ATOM 10975 C CA . GLU B 1 597 ? -14.297 -29.016 -14.906 1 97 597 GLU B CA 1
ATOM 10976 C C . GLU B 1 597 ? -14.078 -27.875 -13.922 1 97 597 GLU B C 1
ATOM 10978 O O . GLU B 1 597 ? -13.039 -27.797 -13.266 1 97 597 GLU B O 1
ATOM 10983 N N . PHE B 1 598 ? -15.102 -26.984 -13.836 1 98.38 598 PHE B N 1
ATOM 10984 C CA . PHE B 1 598 ? -14.93 -25.781 -13.039 1 98.38 598 PHE B CA 1
ATOM 10985 C C . PHE B 1 598 ? -15.891 -25.766 -11.859 1 98.38 598 PHE B C 1
ATOM 10987 O O . PHE B 1 598 ? -16.266 -24.688 -11.367 1 98.38 598 PHE B O 1
ATOM 10994 N N . ARG B 1 599 ? -16.266 -26.906 -11.414 1 98.44 599 ARG B N 1
ATOM 1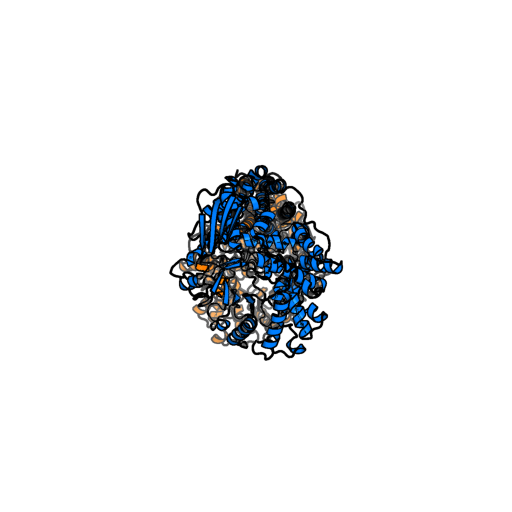0995 C CA . ARG B 1 599 ? -17.172 -27.016 -10.273 1 98.44 599 ARG B CA 1
ATOM 10996 C C . ARG B 1 599 ? -16.484 -27.703 -9.102 1 98.44 599 ARG B C 1
ATOM 10998 O O . ARG B 1 599 ? -15.82 -28.719 -9.273 1 98.44 599 ARG B O 1
ATOM 11005 N N . VAL B 1 600 ? -16.688 -27.188 -7.93 1 98.38 600 VAL B N 1
ATOM 11006 C CA . VAL B 1 600 ? -16.094 -27.797 -6.742 1 98.38 600 VAL B CA 1
ATOM 11007 C C . VAL B 1 600 ? -16.656 -29.203 -6.535 1 98.38 600 VAL B C 1
ATOM 11009 O O . VAL B 1 600 ? -15.953 -30.078 -6.035 1 98.38 600 VAL B O 1
ATOM 11012 N N . GLY B 1 601 ? -17.859 -29.422 -7.016 1 98.19 601 GLY B N 1
ATOM 11013 C CA . GLY B 1 601 ? -18.484 -30.734 -6.914 1 98.19 601 GLY B CA 1
ATOM 11014 C C . GLY B 1 601 ? -17.703 -31.828 -7.641 1 98.19 601 GLY B C 1
ATOM 11015 O O . GLY B 1 601 ? -17.719 -33 -7.227 1 98.19 601 GLY B O 1
ATOM 11016 N N . HIS B 1 602 ? -17.078 -31.453 -8.734 1 96.56 602 HIS B N 1
ATOM 11017 C CA . HIS B 1 602 ? -16.234 -32.375 -9.477 1 96.56 602 HIS B CA 1
ATOM 11018 C C . HIS B 1 602 ? -15.125 -32.938 -8.602 1 96.56 602 HIS B C 1
ATOM 11020 O O . HIS B 1 602 ? -14.828 -34.156 -8.656 1 96.56 602 HIS B O 1
ATOM 11026 N N . TRP B 1 603 ? -14.594 -32.219 -7.727 1 97.69 603 TRP B N 1
ATOM 11027 C CA . TRP B 1 603 ? -13.5 -32.531 -6.82 1 97.69 603 TRP B CA 1
ATOM 11028 C C . TRP B 1 603 ? -14.008 -33.25 -5.57 1 97.69 603 TRP B C 1
ATOM 11030 O O . TRP B 1 603 ? -13.531 -34.312 -5.215 1 97.69 603 TRP B O 1
ATOM 11040 N N . THR B 1 604 ? -15.07 -32.75 -4.977 1 98.06 604 THR B N 1
ATOM 11041 C CA . THR B 1 604 ? -15.547 -33.281 -3.709 1 98.06 604 THR B CA 1
ATOM 11042 C C . THR B 1 604 ? -16.312 -34.594 -3.932 1 98.06 604 THR B C 1
ATOM 11044 O O . THR B 1 604 ? -16.281 -35.5 -3.092 1 98.06 604 THR B O 1
ATOM 11047 N N . GLN B 1 605 ? -16.984 -34.719 -5.027 1 97.44 605 GLN B N 1
ATOM 11048 C CA . GLN B 1 605 ? -17.703 -35.969 -5.277 1 97.44 605 GLN B CA 1
ATOM 11049 C C . GLN B 1 605 ? -16.734 -37.156 -5.48 1 97.44 605 GLN B C 1
ATOM 11051 O O . GLN B 1 605 ? -17 -38.25 -5.043 1 97.44 605 GLN B O 1
ATOM 11056 N N . ASP B 1 606 ? -15.68 -36.875 -6.172 1 97.12 606 ASP B N 1
ATOM 11057 C CA . ASP B 1 606 ? -14.664 -37.938 -6.312 1 97.12 606 ASP B CA 1
ATOM 11058 C C . ASP B 1 606 ? -14.156 -38.375 -4.945 1 97.12 606 ASP B C 1
ATOM 11060 O O . ASP B 1 606 ? -13.961 -39.594 -4.719 1 97.12 606 ASP B O 1
ATOM 11064 N N . ALA B 1 607 ? -13.938 -37.469 -4.09 1 98.38 607 ALA B N 1
ATOM 11065 C CA . ALA B 1 607 ? -13.469 -37.781 -2.742 1 98.38 607 ALA B CA 1
ATOM 11066 C C . ALA B 1 607 ? -14.5 -38.625 -1.985 1 98.38 607 ALA B C 1
ATOM 11068 O O . ALA B 1 607 ? -14.172 -39.656 -1.413 1 98.38 607 ALA B O 1
ATOM 11069 N N . VAL B 1 608 ? -15.75 -38.156 -2.029 1 98.12 608 VAL B N 1
ATOM 11070 C CA . VAL B 1 608 ? -16.828 -38.875 -1.335 1 98.12 608 VAL B CA 1
ATOM 11071 C C . VAL B 1 608 ? -16.984 -40.281 -1.913 1 98.12 608 VAL B C 1
ATOM 11073 O O . VAL B 1 608 ? -17.125 -41.25 -1.169 1 98.12 608 VAL B O 1
ATOM 11076 N N . ASN B 1 609 ? -16.859 -40.406 -3.197 1 97.44 609 ASN B N 1
ATOM 11077 C CA . ASN B 1 609 ? -17.047 -41.688 -3.879 1 97.44 609 ASN B CA 1
ATOM 11078 C C . ASN B 1 609 ? -15.938 -42.656 -3.525 1 97.44 609 ASN B C 1
ATOM 11080 O O . ASN B 1 609 ? -16.094 -43.875 -3.697 1 97.44 609 ASN B O 1
ATOM 11084 N N . ALA B 1 610 ? -14.852 -42.219 -3.086 1 97.88 610 ALA B N 1
ATOM 11085 C CA . ALA B 1 610 ? -13.727 -43.094 -2.725 1 97.88 610 ALA B CA 1
ATOM 11086 C C . ALA B 1 610 ? -13.984 -43.781 -1.39 1 97.88 610 ALA B C 1
ATOM 11088 O O . ALA B 1 610 ? -13.305 -44.75 -1.05 1 97.88 610 ALA B O 1
ATOM 11089 N N . GLY B 1 611 ? -14.93 -43.312 -0.641 1 97.75 611 GLY B N 1
ATOM 11090 C CA . GLY B 1 611 ? -15.219 -43.875 0.669 1 97.75 611 GLY B CA 1
ATOM 11091 C C . GLY B 1 611 ? -16.297 -44.938 0.639 1 97.75 611 GLY B C 1
ATOM 11092 O O . GLY B 1 611 ? -17.266 -44.812 -0.106 1 97.75 611 GLY B O 1
ATOM 11093 N N . ASN B 1 612 ? -16.094 -45.906 1.538 1 97.31 612 ASN B N 1
ATOM 11094 C CA . ASN B 1 612 ? -17.062 -47 1.632 1 97.31 612 ASN B CA 1
ATOM 11095 C C . ASN B 1 612 ? -18.031 -46.781 2.795 1 97.31 612 ASN B C 1
ATOM 11097 O O . ASN B 1 612 ? -19.125 -47.344 2.811 1 97.31 612 ASN B O 1
ATOM 11101 N N . THR B 1 613 ? -17.594 -46.062 3.803 1 98.06 613 THR B N 1
ATOM 11102 C CA . THR B 1 613 ? -18.391 -45.781 4.984 1 98.06 613 THR B CA 1
ATOM 11103 C C . THR B 1 613 ? -18.594 -44.25 5.141 1 98.06 613 THR B C 1
ATOM 11105 O O . THR B 1 613 ? -17.922 -43.469 4.473 1 98.06 613 THR B O 1
ATOM 11108 N N . ALA B 1 614 ? -19.531 -43.969 6.039 1 97 614 ALA B N 1
ATOM 11109 C CA . ALA B 1 614 ? -19.781 -42.562 6.301 1 97 614 ALA B CA 1
ATOM 11110 C C . ALA B 1 614 ? -18.516 -41.875 6.828 1 97 614 ALA B C 1
ATOM 11112 O O . ALA B 1 614 ? -18.234 -40.719 6.48 1 97 614 ALA B O 1
ATOM 11113 N N . GLU B 1 615 ? -17.781 -42.531 7.629 1 97.69 615 GLU B N 1
ATOM 11114 C CA . GLU B 1 615 ? -16.562 -41.969 8.211 1 97.69 615 GLU B CA 1
ATOM 11115 C C . GLU B 1 615 ? -15.492 -41.781 7.152 1 97.69 615 GLU B C 1
ATOM 11117 O O . GLU B 1 615 ? -14.789 -40.75 7.164 1 97.69 615 GLU B O 1
ATOM 11122 N N . GLU B 1 616 ? -15.391 -42.688 6.27 1 98.06 616 GLU B N 1
ATOM 11123 C CA . GLU B 1 616 ? -14.422 -42.594 5.184 1 98.06 616 GLU B CA 1
ATOM 11124 C C . GLU B 1 616 ? -14.781 -41.438 4.242 1 98.06 616 GLU B C 1
ATOM 11126 O O . GLU B 1 616 ? -13.906 -40.656 3.832 1 98.06 616 GLU B O 1
ATOM 11131 N N . LYS B 1 617 ? -16.047 -41.375 3.934 1 98.19 617 LYS B N 1
ATOM 11132 C CA . LYS B 1 617 ? -16.531 -40.281 3.062 1 98.19 617 LYS B CA 1
ATOM 11133 C C . LYS B 1 617 ? -16.234 -38.906 3.668 1 98.19 617 LYS B C 1
ATOM 11135 O O . LYS B 1 617 ? -15.766 -38.031 2.977 1 98.19 617 LYS B O 1
ATOM 11140 N N . LYS B 1 618 ? -16.516 -38.812 4.953 1 97.94 618 LYS B N 1
ATOM 11141 C CA . LYS B 1 618 ? -16.266 -37.562 5.664 1 97.94 618 LYS B CA 1
ATOM 11142 C C . LYS B 1 618 ? -14.773 -37.219 5.652 1 97.94 618 LYS B C 1
ATOM 11144 O O . LYS B 1 618 ? -14.398 -36.062 5.422 1 97.94 618 LYS B O 1
ATOM 11149 N N . LEU B 1 619 ? -13.906 -38.156 5.84 1 98.25 619 LEU B N 1
ATOM 11150 C CA . LEU B 1 619 ? -12.461 -37.969 5.875 1 98.25 619 LEU B CA 1
ATOM 11151 C C . LEU B 1 619 ? -11.945 -37.469 4.527 1 98.25 619 LEU B C 1
ATOM 11153 O O . LEU B 1 619 ? -11.18 -36.5 4.465 1 98.25 619 LEU B O 1
ATOM 11157 N N . TYR B 1 620 ? -12.375 -38.156 3.514 1 98.56 620 TYR B N 1
ATOM 11158 C CA . TYR B 1 620 ? -11.852 -37.812 2.189 1 98.56 620 TYR B CA 1
ATOM 11159 C C . TYR B 1 620 ? -12.398 -36.469 1.709 1 98.56 620 TYR B C 1
ATOM 11161 O O . TYR B 1 620 ? -11.68 -35.719 1.057 1 98.56 620 TYR B O 1
ATOM 11169 N N . GLU B 1 621 ? -13.664 -36.219 2.02 1 98.5 621 GLU B N 1
ATOM 11170 C CA . GLU B 1 621 ? -14.203 -34.906 1.664 1 98.5 621 GLU B CA 1
ATOM 11171 C C . GLU B 1 621 ? -13.469 -33.812 2.395 1 98.5 621 GLU B C 1
ATOM 11173 O O . GLU B 1 621 ? -13.188 -32.75 1.811 1 98.5 621 GLU B O 1
ATOM 11178 N N . TRP B 1 622 ? -13.211 -34 3.664 1 98.62 622 TRP B N 1
ATOM 11179 C CA . TRP B 1 622 ? -12.438 -33.031 4.422 1 98.62 622 TRP B CA 1
ATOM 11180 C C . TRP B 1 622 ? -11.07 -32.812 3.789 1 98.62 622 TRP B C 1
ATOM 11182 O O . TRP B 1 622 ? -10.625 -31.656 3.656 1 98.62 622 TRP B O 1
ATOM 11192 N N . ASN B 1 623 ? -10.391 -33.875 3.369 1 98.69 623 ASN B N 1
ATOM 11193 C CA . ASN B 1 623 ? -9.133 -33.781 2.637 1 98.69 623 ASN B CA 1
ATOM 11194 C C . ASN B 1 623 ? -9.273 -32.875 1.418 1 98.69 623 ASN B C 1
ATOM 11196 O O . ASN B 1 623 ? -8.477 -31.953 1.224 1 98.69 623 ASN B O 1
ATOM 11200 N N . ALA B 1 624 ? -10.289 -33.125 0.713 1 98.5 624 ALA B N 1
ATOM 11201 C CA . ALA B 1 624 ? -10.516 -32.406 -0.536 1 98.5 624 ALA B CA 1
ATOM 11202 C C . ALA B 1 624 ? -10.766 -30.922 -0.274 1 98.5 624 ALA B C 1
ATOM 11204 O O . ALA B 1 624 ? -10.203 -30.062 -0.948 1 98.5 624 ALA B O 1
ATOM 11205 N N . ARG B 1 625 ? -11.547 -30.594 0.693 1 98.56 625 ARG B N 1
ATOM 11206 C CA . ARG B 1 625 ? -11.93 -29.219 0.991 1 98.56 625 ARG B CA 1
ATOM 11207 C C . ARG B 1 625 ? -10.758 -28.438 1.575 1 98.56 625 ARG B C 1
ATOM 11209 O O . ARG B 1 625 ? -10.5 -27.297 1.175 1 98.56 625 ARG B O 1
ATOM 11216 N N . VAL B 1 626 ? -10.031 -29 2.465 1 98.69 626 VAL B N 1
ATOM 11217 C CA . VAL B 1 626 ? -8.945 -28.328 3.178 1 98.69 626 VAL B CA 1
ATOM 11218 C C . VAL B 1 626 ? -7.812 -28.016 2.209 1 98.69 626 VAL B C 1
ATOM 11220 O O . VAL B 1 626 ? -7.27 -26.906 2.227 1 98.69 626 VAL B O 1
ATOM 11223 N N . GLN B 1 627 ? -7.496 -28.859 1.335 1 98.62 627 GLN B N 1
ATOM 11224 C CA . GLN B 1 627 ? -6.348 -28.656 0.453 1 98.62 627 GLN B CA 1
ATOM 11225 C C . GLN B 1 627 ? -6.523 -27.422 -0.417 1 98.62 627 GLN B C 1
ATOM 11227 O O . GLN B 1 627 ? -5.555 -26.719 -0.707 1 98.62 627 GLN B O 1
ATOM 11232 N N . ILE B 1 628 ? -7.746 -27.094 -0.791 1 98.5 628 ILE B N 1
ATOM 11233 C CA . ILE B 1 628 ? -7.945 -26.047 -1.781 1 98.5 628 ILE B CA 1
ATOM 11234 C C . ILE B 1 628 ? -8.312 -24.734 -1.08 1 98.5 628 ILE B C 1
ATOM 11236 O O . ILE B 1 628 ? -8.727 -23.781 -1.727 1 98.5 628 ILE B O 1
ATOM 11240 N N . THR B 1 629 ? -8.211 -24.688 0.289 1 98.44 629 THR B N 1
ATOM 11241 C CA . THR B 1 629 ? -8.555 -23.5 1.055 1 98.44 629 THR B CA 1
ATOM 11242 C C . THR B 1 629 ? -7.469 -23.172 2.08 1 98.44 629 THR B C 1
ATOM 11244 O O . THR B 1 629 ? -6.422 -22.625 1.734 1 98.44 629 THR B O 1
ATOM 11247 N N . THR B 1 630 ? -7.602 -23.75 3.336 1 98.31 630 THR B N 1
ATOM 11248 C CA . THR B 1 630 ? -6.672 -23.406 4.406 1 98.31 630 THR B CA 1
ATOM 11249 C C . THR B 1 630 ? -5.391 -24.219 4.293 1 98.31 630 THR B C 1
ATOM 11251 O O . THR B 1 630 ? -4.355 -23.844 4.848 1 98.31 630 THR B O 1
ATOM 11254 N N . TRP B 1 631 ? -5.465 -25.406 3.641 1 98.31 631 TRP B N 1
ATOM 11255 C CA . TRP B 1 631 ? -4.371 -26.328 3.375 1 98.31 631 TRP B CA 1
ATOM 11256 C C . TRP B 1 631 ? -3.873 -26.969 4.668 1 98.31 631 TRP B C 1
ATOM 11258 O O . TRP B 1 631 ? -3.465 -28.141 4.676 1 98.31 631 TRP B O 1
ATOM 11268 N N . GLY B 1 632 ? -3.855 -26.234 5.746 1 97.62 632 GLY B N 1
ATOM 11269 C CA . GLY B 1 632 ? -3.42 -26.719 7.051 1 97.62 632 GLY B CA 1
ATOM 11270 C C . GLY B 1 632 ? -4.203 -26.109 8.203 1 97.62 632 GLY B C 1
ATOM 11271 O O . GLY B 1 632 ? -5.238 -25.469 7.988 1 97.62 632 GLY B O 1
ATOM 11272 N N . ASN B 1 633 ? -3.697 -26.391 9.461 1 97.06 633 ASN B N 1
ATOM 11273 C CA . ASN B 1 633 ? -4.309 -25.766 10.633 1 97.06 633 ASN B CA 1
ATOM 11274 C C . ASN B 1 633 ? -4.02 -24.266 10.68 1 97.06 633 ASN B C 1
ATOM 11276 O O . ASN B 1 633 ? -3.398 -23.719 9.766 1 97.06 633 ASN B O 1
ATOM 11280 N N . ARG B 1 634 ? -4.488 -23.656 11.648 1 97.44 634 ARG B N 1
ATOM 11281 C CA . ARG B 1 634 ? -4.391 -22.203 11.727 1 97.44 634 ARG B CA 1
ATOM 11282 C C . ARG B 1 634 ? -2.945 -21.75 11.586 1 97.44 634 ARG B C 1
ATOM 11284 O O . ARG B 1 634 ? -2.658 -20.812 10.828 1 97.44 634 ARG B O 1
ATOM 11291 N N . TYR B 1 635 ? -2.043 -22.328 12.305 1 97.62 635 TYR B N 1
ATOM 11292 C CA . TYR B 1 635 ? -0.64 -21.938 12.258 1 97.62 635 TYR B CA 1
ATOM 11293 C C . TYR B 1 635 ? -0.075 -22.109 10.852 1 97.62 635 TYR B C 1
ATOM 11295 O O . TYR B 1 635 ? 0.579 -21.203 10.328 1 97.62 635 TYR B O 1
ATOM 11303 N N . CYS B 1 636 ? -0.313 -23.266 10.211 1 97.5 636 CYS B N 1
ATOM 11304 C CA . CYS B 1 636 ? 0.216 -23.578 8.891 1 97.5 636 CYS B CA 1
ATOM 11305 C C . CYS B 1 636 ? -0.394 -22.656 7.836 1 97.5 636 CYS B C 1
ATOM 11307 O O . CYS B 1 636 ? 0.294 -22.219 6.906 1 97.5 636 CYS B O 1
ATOM 11309 N N . ALA B 1 637 ? -1.643 -22.328 8.047 1 97.81 637 ALA B N 1
ATOM 11310 C CA . ALA B 1 637 ? -2.354 -21.484 7.094 1 97.81 637 ALA B CA 1
ATOM 11311 C C . ALA B 1 637 ? -1.884 -20.031 7.195 1 97.81 637 ALA B C 1
ATOM 11313 O O . ALA B 1 637 ? -1.531 -19.422 6.188 1 97.81 637 ALA B O 1
ATOM 11314 N N . ASP B 1 638 ? -1.849 -19.531 8.406 1 97.25 638 ASP B N 1
ATOM 11315 C CA . ASP B 1 638 ? -1.619 -18.109 8.609 1 97.25 638 ASP B CA 1
ATOM 11316 C C . ASP B 1 638 ? -0.129 -17.797 8.75 1 97.25 638 ASP B C 1
ATOM 11318 O O . ASP B 1 638 ? 0.423 -17 7.992 1 97.25 638 ASP B O 1
ATOM 11322 N N . THR B 1 639 ? 0.59 -18.484 9.641 1 96.94 639 THR B N 1
ATOM 11323 C CA . THR B 1 639 ? 2 -18.219 9.906 1 96.94 639 THR B CA 1
ATOM 11324 C C . THR B 1 639 ? 2.883 -18.906 8.875 1 96.94 639 THR B C 1
ATOM 11326 O O . THR B 1 639 ? 3.846 -18.328 8.375 1 96.94 639 THR B O 1
ATOM 11329 N N . GLY B 1 640 ? 2.469 -20.156 8.586 1 97 640 GLY B N 1
ATOM 11330 C CA . GLY B 1 640 ? 3.225 -20.906 7.594 1 97 640 GLY B CA 1
ATOM 11331 C C . GLY B 1 640 ? 2.959 -20.453 6.176 1 97 640 GLY B C 1
ATOM 11332 O O . GLY B 1 640 ? 3.736 -20.75 5.266 1 97 640 GLY B O 1
ATOM 11333 N N . GLY B 1 641 ? 1.783 -19.859 5.953 1 97.25 641 GLY B N 1
ATOM 11334 C CA . GLY B 1 641 ? 1.49 -19.219 4.676 1 97.25 641 GLY B CA 1
ATOM 11335 C C . GLY B 1 641 ? 0.885 -20.172 3.662 1 97.25 641 GLY B C 1
ATOM 11336 O O . GLY B 1 641 ? 0.814 -19.859 2.473 1 97.25 641 GLY B O 1
ATOM 11337 N N . LEU B 1 642 ? 0.39 -21.312 3.992 1 97.81 642 LEU B N 1
ATOM 11338 C CA . LEU B 1 642 ? -0.036 -22.328 3.043 1 97.81 642 LEU B CA 1
ATOM 11339 C C . LEU B 1 642 ? -1.45 -22.047 2.545 1 97.81 642 LEU B C 1
ATOM 11341 O O . LEU B 1 642 ? -1.897 -22.656 1.568 1 97.81 642 LEU B O 1
ATOM 11345 N N . ARG B 1 643 ? -2.166 -21.172 3.27 1 97.88 643 ARG B N 1
ATOM 11346 C CA . ARG B 1 643 ? -3.516 -20.844 2.822 1 97.88 643 ARG B CA 1
ATOM 11347 C C . ARG B 1 643 ? -3.525 -20.469 1.343 1 97.88 643 ARG B C 1
ATOM 11349 O O . ARG B 1 643 ? -2.637 -19.75 0.872 1 97.88 643 ARG B O 1
ATOM 11356 N N . ASP B 1 644 ? -4.508 -21.031 0.605 1 98.19 644 ASP B N 1
ATOM 11357 C CA . ASP B 1 644 ? -4.828 -20.703 -0.78 1 98.19 644 ASP B CA 1
ATOM 11358 C C . ASP B 1 644 ? -3.678 -21.062 -1.714 1 98.19 644 ASP B C 1
ATOM 11360 O O . ASP B 1 644 ? -3.59 -20.562 -2.832 1 98.19 644 ASP B O 1
ATOM 11364 N N . TYR B 1 645 ? -2.809 -21.891 -1.271 1 98 645 TYR B N 1
ATOM 11365 C CA . TYR B 1 645 ? -1.773 -22.344 -2.191 1 98 645 TYR B CA 1
ATOM 11366 C C . TYR B 1 645 ? -2.391 -23 -3.42 1 98 645 TYR B C 1
ATOM 11368 O O . TYR B 1 645 ? -1.95 -22.766 -4.547 1 98 645 TYR B O 1
ATOM 11376 N N . ALA B 1 646 ? -3.391 -23.812 -3.17 1 98.19 646 ALA B N 1
ATOM 11377 C CA . ALA B 1 646 ? -4.094 -24.5 -4.246 1 98.19 646 ALA B CA 1
ATOM 11378 C C . ALA B 1 646 ? -5.496 -23.938 -4.441 1 98.19 646 ALA B C 1
ATOM 11380 O O . ALA B 1 646 ? -6.469 -24.688 -4.531 1 98.19 646 ALA B O 1
ATOM 11381 N N . HIS B 1 647 ? -5.566 -22.641 -4.457 1 98.12 647 HIS B N 1
ATOM 11382 C CA . HIS B 1 647 ? -6.859 -22.016 -4.668 1 98.12 647 HIS B CA 1
ATOM 11383 C C . HIS B 1 647 ? -7.441 -22.391 -6.027 1 98.12 647 HIS B C 1
ATOM 11385 O O . HIS B 1 647 ? -6.703 -22.719 -6.953 1 98.12 647 HIS B O 1
ATOM 11391 N N . LYS B 1 648 ? -8.844 -22.375 -6.109 1 98.19 648 LYS B N 1
ATOM 11392 C CA . LYS B 1 648 ? -9.547 -22.719 -7.344 1 98.19 648 LYS B CA 1
ATOM 11393 C C . LYS B 1 648 ? -10.641 -21.703 -7.652 1 98.19 648 LYS B C 1
ATOM 11395 O O . LYS B 1 648 ? -11.438 -21.359 -6.777 1 98.19 648 LYS B O 1
ATOM 11400 N N . GLU B 1 649 ? -10.68 -21.25 -8.883 1 97.44 649 GLU B N 1
ATOM 11401 C CA . GLU B 1 649 ? -11.875 -20.578 -9.359 1 97.44 649 GLU B CA 1
ATOM 11402 C C . GLU B 1 649 ? -12.938 -21.578 -9.805 1 97.44 649 GLU B C 1
ATOM 11404 O O . GLU B 1 649 ? -13.109 -21.812 -11.008 1 97.44 649 GLU B O 1
ATOM 11409 N N . TRP B 1 650 ? -13.648 -22.031 -8.852 1 98.62 650 TRP B N 1
ATOM 11410 C CA . TRP B 1 650 ? -14.68 -23.031 -9.125 1 98.62 650 TRP B CA 1
ATOM 11411 C C . TRP B 1 650 ? -16.031 -22.562 -8.617 1 98.62 650 TRP B C 1
ATOM 11413 O O . TRP B 1 650 ? -16.125 -21.906 -7.578 1 98.62 650 TRP B O 1
ATOM 11423 N N . GLN B 1 651 ? -17.062 -22.906 -9.414 1 98.62 651 GLN B N 1
ATOM 11424 C CA . GLN B 1 651 ? -18.422 -22.719 -8.922 1 98.62 651 GLN B CA 1
ATOM 11425 C C . GLN B 1 651 ? -18.609 -23.391 -7.562 1 98.62 651 GLN B C 1
ATOM 11427 O O . GLN B 1 651 ? -18.156 -24.516 -7.348 1 98.62 651 GLN B O 1
ATOM 11432 N N . GLY B 1 652 ? -19.266 -22.781 -6.652 1 98.31 652 GLY B N 1
ATOM 11433 C CA . GLY B 1 652 ? -19.422 -23.234 -5.277 1 98.31 652 GLY B CA 1
ATOM 11434 C C . GLY B 1 652 ? -18.453 -22.578 -4.316 1 98.31 652 GLY B C 1
ATOM 11435 O O . GLY B 1 652 ? -18.859 -22.031 -3.289 1 98.31 652 GLY B O 1
ATOM 11436 N N . LEU B 1 653 ? -17.141 -22.656 -4.598 1 98.06 653 LEU B N 1
ATOM 11437 C CA . LEU B 1 653 ? -16.109 -21.969 -3.807 1 98.06 653 LEU B CA 1
ATOM 11438 C C . LEU B 1 653 ? -16.25 -20.453 -3.936 1 98.06 653 LEU B C 1
ATOM 11440 O O . LEU B 1 653 ? -16.125 -19.734 -2.945 1 98.06 653 LEU B O 1
ATOM 11444 N N . LEU B 1 654 ? -16.469 -20 -5.188 1 98.69 654 LEU B N 1
ATOM 11445 C CA . LEU B 1 654 ? -16.625 -18.578 -5.445 1 98.69 654 LEU B CA 1
ATOM 11446 C C . LEU B 1 654 ? -17.781 -18 -4.629 1 98.69 654 LEU B C 1
ATOM 11448 O O . LEU B 1 654 ? -17.594 -17.047 -3.871 1 98.69 654 LEU B O 1
ATOM 11452 N N . LYS B 1 655 ? -18.844 -18.641 -4.648 1 98.5 655 LYS B N 1
ATOM 11453 C CA . LYS B 1 655 ? -20.062 -18.125 -4.039 1 98.5 655 LYS B CA 1
ATOM 11454 C C . LYS B 1 655 ? -20.047 -18.312 -2.525 1 98.5 655 LYS B C 1
ATOM 11456 O O . LYS B 1 655 ? -20.438 -17.422 -1.774 1 98.5 655 LYS B O 1
ATOM 11461 N N . ASP B 1 656 ? -19.562 -19.453 -2.059 1 98.38 656 ASP B N 1
ATOM 11462 C CA . ASP B 1 656 ? -19.828 -19.844 -0.674 1 98.38 656 ASP B CA 1
ATOM 11463 C C . ASP B 1 656 ? -18.578 -19.641 0.19 1 98.38 656 ASP B C 1
ATOM 11465 O O . ASP B 1 656 ? -18.656 -19.719 1.418 1 98.38 656 ASP B O 1
ATOM 11469 N N . PHE B 1 657 ? -17.469 -19.344 -0.38 1 98.5 657 PHE B N 1
ATOM 11470 C CA . PHE B 1 657 ? -16.219 -19.203 0.368 1 98.5 657 PHE B CA 1
ATOM 11471 C C . PHE B 1 657 ? -15.594 -17.828 0.1 1 98.5 657 PHE B C 1
ATOM 11473 O O . PHE B 1 657 ? -15.5 -17 1.001 1 98.5 657 PHE B O 1
ATOM 11480 N N . TYR B 1 658 ? -15.258 -17.484 -1.151 1 98.75 658 TYR B N 1
ATOM 11481 C CA . TYR B 1 658 ? -14.578 -16.25 -1.492 1 98.75 658 TYR B CA 1
ATOM 11482 C C . TYR B 1 658 ? -15.516 -15.055 -1.36 1 98.75 658 TYR B C 1
ATOM 11484 O O . TYR B 1 658 ? -15.109 -13.977 -0.91 1 98.75 658 TYR B O 1
ATOM 11492 N N . TYR B 1 659 ? -16.766 -15.211 -1.828 1 98.75 659 TYR B N 1
ATOM 11493 C CA . TYR B 1 659 ? -17.75 -14.148 -1.686 1 98.75 659 TYR B CA 1
ATOM 11494 C C . TYR B 1 659 ? -17.875 -13.703 -0.231 1 98.75 659 TYR B C 1
ATOM 11496 O O . TYR B 1 659 ? -17.953 -12.508 0.057 1 98.75 659 TYR B O 1
ATOM 11504 N N . VAL B 1 660 ? -17.828 -14.602 0.697 1 98.5 660 VAL B N 1
ATOM 11505 C CA . VAL B 1 660 ? -17.984 -14.32 2.121 1 98.5 660 VAL B CA 1
ATOM 11506 C C . VAL B 1 660 ? -16.828 -13.453 2.607 1 98.5 660 VAL B C 1
ATOM 11508 O O . VAL B 1 660 ? -17.031 -12.492 3.346 1 98.5 660 VAL B O 1
ATOM 11511 N N . ARG B 1 661 ? -15.602 -13.797 2.188 1 98.12 661 ARG B N 1
ATOM 11512 C CA . ARG B 1 661 ? -14.422 -12.992 2.518 1 98.12 661 ARG B CA 1
ATOM 11513 C C . ARG B 1 661 ? -14.609 -11.547 2.08 1 98.12 661 ARG B C 1
ATOM 11515 O O . ARG B 1 661 ? -14.461 -10.625 2.885 1 98.12 661 ARG B O 1
ATOM 11522 N N . TRP B 1 662 ? -14.906 -11.406 0.815 1 98.81 662 TRP B N 1
ATOM 11523 C CA . TRP B 1 662 ? -14.922 -10.086 0.186 1 98.81 662 TRP B CA 1
ATOM 11524 C C . TRP B 1 662 ? -16.078 -9.242 0.723 1 98.81 662 TRP B C 1
ATOM 11526 O O . TRP B 1 662 ? -15.898 -8.062 1.021 1 98.81 662 TRP B O 1
ATOM 11536 N N . LYS B 1 663 ? -17.234 -9.82 0.868 1 98.81 663 LYS B N 1
ATOM 11537 C CA . LYS B 1 663 ? -18.359 -9.086 1.42 1 98.81 663 LYS B CA 1
ATOM 11538 C C . LYS B 1 663 ? -18.062 -8.594 2.834 1 98.81 663 LYS B C 1
ATOM 11540 O O . LYS B 1 663 ? -18.344 -7.441 3.164 1 98.81 663 LYS B O 1
ATOM 11545 N N . SER B 1 664 ? -17.484 -9.469 3.656 1 98.75 664 SER B N 1
ATOM 11546 C CA . SER B 1 664 ? -17.141 -9.117 5.031 1 98.75 664 SER B CA 1
ATOM 11547 C C . SER B 1 664 ? -16.125 -7.98 5.074 1 98.75 664 SER B C 1
ATOM 11549 O O . SER B 1 664 ? -16.234 -7.07 5.898 1 98.75 664 SER B O 1
ATOM 11551 N N . TYR B 1 665 ? -15.164 -8.047 4.293 1 98.69 665 TYR B N 1
ATOM 11552 C CA . TYR B 1 665 ? -14.117 -7.031 4.27 1 98.69 665 TYR B CA 1
ATOM 11553 C C . TYR B 1 665 ? -14.672 -5.688 3.812 1 98.69 665 TYR B C 1
ATOM 11555 O O . TYR B 1 665 ? -14.398 -4.656 4.434 1 98.69 665 TYR B O 1
ATOM 11563 N N . PHE B 1 666 ? -15.453 -5.641 2.686 1 98.88 666 PHE B N 1
ATOM 11564 C CA . PHE B 1 666 ? -16.031 -4.398 2.184 1 98.88 666 PHE B CA 1
ATOM 11565 C C . PHE B 1 666 ? -16.984 -3.797 3.203 1 98.88 666 PHE B C 1
ATOM 11567 O O . PHE B 1 666 ? -17.031 -2.578 3.387 1 98.88 666 PHE B O 1
ATOM 11574 N N . ASP B 1 667 ? -17.734 -4.66 3.867 1 98.81 667 ASP B N 1
ATOM 11575 C CA . ASP B 1 667 ? -18.609 -4.172 4.934 1 98.81 667 ASP B CA 1
ATOM 11576 C C . ASP B 1 667 ? -17.797 -3.506 6.043 1 98.81 667 ASP B C 1
ATOM 11578 O O . ASP B 1 667 ? -18.188 -2.457 6.559 1 98.81 667 ASP B O 1
ATOM 11582 N N . ALA B 1 668 ? -16.719 -4.113 6.387 1 98.56 668 ALA B N 1
ATOM 11583 C CA . ALA B 1 668 ? -15.867 -3.57 7.445 1 98.56 668 ALA B CA 1
ATOM 11584 C C . ALA B 1 668 ? -15.266 -2.23 7.035 1 98.56 668 ALA B C 1
ATOM 11586 O O . ALA B 1 668 ? -15.172 -1.308 7.848 1 98.56 668 ALA B O 1
ATOM 11587 N N . LEU B 1 669 ? -14.781 -2.111 5.82 1 98.56 669 LEU B N 1
ATOM 11588 C CA . LEU B 1 669 ? -14.25 -0.848 5.316 1 98.56 669 LEU B CA 1
ATOM 11589 C C . LEU B 1 669 ? -15.32 0.242 5.352 1 98.56 669 LEU B C 1
ATOM 11591 O O . LEU B 1 669 ? -15.047 1.369 5.77 1 98.56 669 LEU B O 1
ATOM 11595 N N . ALA B 1 670 ? -16.516 -0.097 4.855 1 98.56 670 ALA B N 1
ATOM 11596 C CA . ALA B 1 670 ? -17.625 0.858 4.867 1 98.56 670 ALA B CA 1
ATOM 11597 C C . ALA B 1 670 ? -17.922 1.331 6.289 1 98.56 670 ALA B C 1
ATOM 11599 O O . ALA B 1 670 ? -18.141 2.523 6.52 1 98.56 670 ALA B O 1
ATOM 11600 N N . ALA B 1 671 ? -17.922 0.407 7.219 1 98.12 671 ALA B N 1
ATOM 11601 C CA . ALA B 1 671 ? -18.188 0.73 8.617 1 98.12 671 ALA B CA 1
ATOM 11602 C C . ALA B 1 671 ? -17.109 1.645 9.188 1 98.12 671 ALA B C 1
ATOM 11604 O O . ALA B 1 671 ? -17.406 2.562 9.953 1 98.12 671 ALA B O 1
ATOM 11605 N N . GLN B 1 672 ? -15.898 1.359 8.875 1 97.19 672 GLN B N 1
ATOM 11606 C CA . GLN B 1 672 ? -14.797 2.188 9.352 1 97.19 672 GLN B CA 1
ATOM 11607 C C . GLN B 1 672 ? -14.914 3.617 8.828 1 97.19 672 GLN B C 1
ATOM 11609 O O . GLN B 1 672 ? -14.719 4.574 9.578 1 97.19 672 GLN B O 1
ATOM 11614 N N . MET B 1 673 ? -15.195 3.826 7.523 1 97.62 673 MET B N 1
ATOM 11615 C CA . MET B 1 673 ? -15.359 5.164 6.965 1 97.62 673 MET B CA 1
ATOM 11616 C C . MET B 1 673 ? -16.484 5.91 7.672 1 97.62 673 MET B C 1
ATOM 11618 O O . MET B 1 673 ? -16.344 7.086 8.016 1 97.62 673 MET B O 1
ATOM 11622 N N . LYS B 1 674 ? -17.562 5.215 7.852 1 97.44 674 LYS B N 1
ATOM 11623 C CA . LYS B 1 674 ? -18.703 5.828 8.539 1 97.44 674 LYS B CA 1
ATOM 11624 C C . LYS B 1 674 ? -18.297 6.289 9.945 1 97.44 674 LYS B C 1
ATOM 11626 O O . LYS B 1 674 ? -18.625 7.406 10.352 1 97.44 674 LYS B O 1
ATOM 11631 N N . ALA B 1 675 ? -17.609 5.492 10.664 1 96.19 675 ALA B N 1
ATOM 11632 C CA . ALA B 1 675 ? -17.188 5.809 12.023 1 96.19 675 ALA B CA 1
ATOM 11633 C C . ALA B 1 675 ? -16.266 7.027 12.047 1 96.19 675 ALA B C 1
ATOM 11635 O O . ALA B 1 675 ? -16.312 7.824 12.992 1 96.19 675 ALA B O 1
ATOM 11636 N N . GLN B 1 676 ? -15.492 7.184 11.062 1 96.19 676 GLN B N 1
ATOM 11637 C CA . GLN B 1 676 ? -14.492 8.242 11 1 96.19 676 GLN B CA 1
ATOM 11638 C C . GLN B 1 676 ? -15.148 9.609 10.797 1 96.19 676 GLN B C 1
ATOM 11640 O O . GLN B 1 676 ? -14.516 10.641 11 1 96.19 676 GLN B O 1
ATOM 11645 N N . THR B 1 677 ? -16.406 9.703 10.398 1 96.62 677 THR B N 1
ATOM 11646 C CA . THR B 1 677 ? -17.094 10.961 10.156 1 96.62 677 THR B CA 1
ATOM 11647 C C . THR B 1 677 ? -17.672 11.523 11.453 1 96.62 677 THR B C 1
ATOM 11649 O O . THR B 1 677 ? -18.203 12.633 11.477 1 96.62 677 THR B O 1
ATOM 11652 N N . ALA B 1 678 ? -17.547 10.766 12.547 1 96.5 678 ALA B N 1
ATOM 11653 C CA . ALA B 1 678 ? -18.172 11.148 13.812 1 96.5 678 ALA B CA 1
ATOM 11654 C C . ALA B 1 678 ? -17.156 11.094 14.953 1 96.5 678 ALA B C 1
ATOM 11656 O O . ALA B 1 678 ? -16.109 10.469 14.828 1 96.5 678 ALA B O 1
ATOM 11657 N N . PRO B 1 679 ? -17.484 11.836 16.031 1 96 679 PRO B N 1
ATOM 11658 C CA . PRO B 1 679 ? -16.609 11.75 17.203 1 96 679 PRO B CA 1
ATOM 11659 C C . PRO B 1 679 ? -16.438 10.32 17.703 1 96 679 PRO B C 1
ATOM 11661 O O . PRO B 1 679 ? -17.391 9.539 17.688 1 96 679 PRO B O 1
ATOM 11664 N N . GLN B 1 680 ? -15.234 10.031 18.094 1 93.69 680 GLN B N 1
ATOM 11665 C CA . GLN B 1 680 ? -14.914 8.711 18.641 1 93.69 680 GLN B CA 1
ATOM 11666 C C . GLN B 1 680 ? -14.344 8.828 20.047 1 93.69 680 GLN B C 1
ATOM 11668 O O . GLN B 1 680 ? -13.125 8.742 20.25 1 93.69 680 GLN B O 1
ATOM 11673 N N . PRO B 1 681 ? -15.117 8.859 21.031 1 92.25 681 PRO B N 1
ATOM 11674 C CA . PRO B 1 681 ? -14.695 9.07 22.422 1 92.25 681 PRO B CA 1
ATOM 11675 C C . PRO B 1 681 ? -13.75 7.977 22.922 1 92.25 681 PRO B C 1
ATOM 11677 O O . PRO B 1 681 ? -12.922 8.227 23.797 1 92.25 681 PRO B O 1
ATOM 11680 N N . GLU B 1 682 ? -13.859 6.801 22.359 1 91.56 682 GLU B N 1
ATOM 11681 C CA . GLU B 1 682 ? -13 5.699 22.781 1 91.56 682 GLU B CA 1
ATOM 11682 C C . GLU B 1 682 ? -11.539 5.992 22.484 1 91.56 682 GLU B C 1
ATOM 11684 O O . GLU B 1 682 ? -10.641 5.469 23.141 1 91.56 682 GLU B O 1
ATOM 11689 N N . LEU B 1 683 ? -11.336 6.797 21.531 1 93 683 LEU B N 1
ATOM 11690 C CA . LEU B 1 683 ? -9.969 7.137 21.156 1 93 683 LEU B CA 1
ATOM 11691 C C . LEU B 1 683 ? -9.406 8.211 22.078 1 93 683 LEU B C 1
ATOM 11693 O O . LEU B 1 683 ? -8.219 8.531 22.016 1 93 683 LEU B O 1
ATOM 11697 N N . LEU B 1 684 ? -10.195 8.781 22.984 1 93.06 684 LEU B N 1
ATOM 11698 C CA . LEU B 1 684 ? -9.781 9.805 23.953 1 93.06 684 LEU B CA 1
ATOM 11699 C C . LEU B 1 684 ? -9.711 9.227 25.359 1 93.06 684 LEU B C 1
ATOM 11701 O O . LEU B 1 684 ? -9.719 9.977 26.344 1 93.06 684 LEU B O 1
ATOM 11705 N N . GLY B 1 685 ? -9.711 7.906 25.453 1 87.94 685 GLY B N 1
ATOM 11706 C CA . GLY B 1 685 ? -9.594 7.227 26.734 1 87.94 685 GLY B CA 1
ATOM 11707 C C . GLY B 1 685 ? -10.93 6.984 27.406 1 87.94 685 GLY B C 1
ATOM 11708 O O . GLY B 1 685 ? -11 6.848 28.625 1 87.94 685 GLY B O 1
ATOM 11709 N N . GLY B 1 686 ? -11.875 7.039 26.641 1 84.06 686 GLY B N 1
ATOM 11710 C CA . GLY B 1 686 ? -13.188 6.738 27.203 1 84.06 686 GLY B CA 1
ATOM 11711 C C . GLY B 1 686 ? -13.547 5.266 27.109 1 84.06 686 GLY B C 1
ATOM 11712 O O . GLY B 1 686 ? -12.914 4.508 26.375 1 84.06 686 GLY B O 1
ATOM 11713 N N . GLY B 1 687 ? -14.477 4.922 27.891 1 83.75 687 GLY B N 1
ATOM 11714 C CA . GLY B 1 687 ? -15.023 3.574 27.812 1 83.75 687 GLY B CA 1
ATOM 11715 C C . GLY B 1 687 ? -14 2.5 28.125 1 83.75 687 GLY B C 1
ATOM 11716 O O . GLY B 1 687 ? -13.344 2.545 29.172 1 83.75 687 GLY B O 1
ATOM 11717 N N . PRO B 1 688 ? -13.891 1.624 27.125 1 87.19 688 PRO B N 1
ATOM 11718 C CA . PRO B 1 688 ? -12.992 0.486 27.344 1 87.19 688 PRO B CA 1
ATOM 11719 C C . PRO B 1 688 ? -11.523 0.891 27.391 1 87.19 688 PRO B C 1
ATOM 11721 O O . PRO B 1 688 ? -10.672 0.114 27.844 1 87.19 688 PRO B O 1
ATOM 11724 N N . ASN B 1 689 ? -11.281 2.092 26.938 1 89.5 689 ASN B N 1
ATOM 11725 C CA . ASN B 1 689 ? -9.891 2.521 26.828 1 89.5 689 ASN B CA 1
ATOM 11726 C C . ASN B 1 689 ? -9.508 3.467 27.969 1 89.5 689 ASN B C 1
ATOM 11728 O O . ASN B 1 689 ? -8.484 4.152 27.891 1 89.5 689 ASN B O 1
ATOM 11732 N N . ALA B 1 690 ? -10.234 3.49 29.062 1 86.62 690 ALA B N 1
ATOM 11733 C CA . ALA B 1 690 ? -10.062 4.41 30.188 1 86.62 690 ALA B CA 1
ATOM 11734 C C . ALA B 1 690 ? -8.727 4.168 30.891 1 86.62 690 ALA B C 1
ATOM 11736 O O . ALA B 1 690 ? -8.203 5.059 31.562 1 86.62 690 ALA B O 1
ATOM 11737 N N . THR B 1 691 ? -8.188 2.945 30.703 1 90.19 691 THR B N 1
ATOM 11738 C CA . THR B 1 691 ? -6.965 2.607 31.422 1 90.19 691 THR B CA 1
ATOM 11739 C C . THR B 1 691 ? -5.758 2.691 30.5 1 90.19 691 THR B C 1
ATOM 11741 O O . THR B 1 691 ? -4.637 2.367 30.891 1 90.19 691 THR B O 1
ATOM 11744 N N . LYS B 1 692 ? -5.965 3.098 29.25 1 91.75 692 LYS B N 1
ATOM 11745 C CA . LYS B 1 692 ? -4.863 3.154 28.297 1 91.75 692 LYS B CA 1
ATOM 11746 C C . LYS B 1 692 ? -3.959 4.352 28.562 1 91.75 692 LYS B C 1
ATOM 11748 O O . LYS B 1 692 ? -4.422 5.395 29.031 1 91.75 692 LYS B O 1
ATOM 11753 N N . THR B 1 693 ? -2.691 4.137 28.266 1 90.31 693 THR B N 1
ATOM 11754 C CA . THR B 1 693 ? -1.712 5.211 28.391 1 90.31 693 THR B CA 1
ATOM 11755 C C . THR B 1 693 ? -1.842 6.191 27.219 1 90.31 693 THR B C 1
ATOM 11757 O O . THR B 1 693 ? -2.49 5.891 26.219 1 90.31 693 THR B O 1
ATOM 11760 N N . ALA B 1 694 ? -1.232 7.328 27.359 1 87.5 694 ALA B N 1
ATOM 11761 C CA . ALA B 1 694 ? -1.222 8.32 26.281 1 87.5 694 ALA B CA 1
ATOM 11762 C C . ALA B 1 694 ? -0.587 7.762 25.016 1 87.5 694 ALA B C 1
ATOM 11764 O O . ALA B 1 694 ? -1.061 8.023 23.906 1 87.5 694 ALA B O 1
ATOM 11765 N N . ALA B 1 695 ? 0.42 7.023 25.219 1 89.19 695 ALA B N 1
ATOM 11766 C CA . ALA B 1 695 ? 1.11 6.426 24.078 1 89.19 695 ALA B CA 1
ATOM 11767 C C . ALA B 1 695 ? 0.204 5.449 23.344 1 89.19 695 ALA B C 1
ATOM 11769 O O . ALA B 1 695 ? 0.19 5.414 22.109 1 89.19 695 ALA B O 1
ATOM 11770 N N . GLU B 1 696 ? -0.506 4.691 24.078 1 92.31 696 GLU B N 1
ATOM 11771 C CA . GLU B 1 696 ? -1.437 3.734 23.484 1 92.31 696 GLU B CA 1
ATOM 11772 C C . GLU B 1 696 ? -2.564 4.449 22.75 1 92.31 696 GLU B C 1
ATOM 11774 O O . GLU B 1 696 ? -2.926 4.062 21.641 1 92.31 696 GLU B O 1
ATOM 11779 N N . LEU B 1 697 ? -3.113 5.434 23.359 1 90.88 697 LEU B N 1
ATOM 11780 C CA . LEU B 1 697 ? -4.188 6.207 22.734 1 90.88 697 LEU B CA 1
ATOM 11781 C C . LEU B 1 697 ? -3.691 6.914 21.484 1 90.88 697 LEU B C 1
ATOM 11783 O O . LEU B 1 697 ? -4.414 6.992 20.484 1 90.88 697 LEU B O 1
ATOM 11787 N N . PHE B 1 698 ? -2.529 7.359 21.578 1 90.44 698 PHE B N 1
ATOM 11788 C CA . PHE B 1 698 ? -1.928 8.008 20.422 1 90.44 698 PHE B CA 1
ATOM 11789 C C . PHE B 1 698 ? -1.824 7.035 19.25 1 90.44 698 PHE B C 1
ATOM 11791 O O . PHE B 1 698 ? -2.162 7.383 18.109 1 90.44 698 PHE B O 1
ATOM 11798 N N . ALA B 1 699 ? -1.368 5.879 19.531 1 90.94 699 ALA B N 1
ATOM 11799 C CA . ALA B 1 699 ? -1.251 4.848 18.5 1 90.94 699 ALA B CA 1
ATOM 11800 C C . ALA B 1 699 ? -2.617 4.492 17.922 1 90.94 699 ALA B C 1
ATOM 11802 O O . ALA B 1 699 ? -2.75 4.277 16.719 1 90.94 699 ALA B O 1
ATOM 11803 N N . MET B 1 700 ? -3.6 4.434 18.719 1 90.5 700 MET B N 1
ATOM 11804 C CA . MET B 1 700 ? -4.953 4.078 18.312 1 90.5 700 MET B CA 1
ATOM 11805 C C . MET B 1 700 ? -5.562 5.18 17.453 1 90.5 700 MET B C 1
ATOM 11807 O O . MET B 1 700 ? -6.445 4.914 16.625 1 90.5 700 MET B O 1
ATOM 11811 N N . ALA B 1 701 ? -5.098 6.371 17.609 1 89.75 701 ALA B N 1
ATOM 11812 C CA . ALA B 1 701 ? -5.668 7.52 16.906 1 89.75 701 ALA B CA 1
ATOM 11813 C C . ALA B 1 701 ? -5.105 7.641 15.492 1 89.75 701 ALA B C 1
ATOM 11815 O O . ALA B 1 701 ? -5.664 8.352 14.656 1 89.75 701 ALA B O 1
ATOM 11816 N N . LEU B 1 702 ? -4.039 6.891 15.211 1 89.69 702 LEU B N 1
ATOM 11817 C CA . LEU B 1 702 ? -3.471 6.859 13.867 1 89.69 702 LEU B CA 1
ATOM 11818 C C . LEU B 1 702 ? -4.34 6.031 12.93 1 89.69 702 LEU B C 1
ATOM 11820 O O . LEU B 1 702 ? -5.184 5.25 13.383 1 89.69 702 LEU B O 1
ATOM 11824 N N . PRO B 1 703 ? -4.227 6.281 11.57 1 86.75 703 PRO B N 1
ATOM 11825 C CA . PRO B 1 703 ? -4.973 5.43 10.641 1 86.75 703 PRO B CA 1
ATOM 11826 C C . PRO B 1 703 ? -4.738 3.939 10.898 1 86.75 703 PRO B C 1
ATOM 11828 O O . PRO B 1 703 ? -3.6 3.518 11.109 1 86.75 703 PRO B O 1
ATOM 11831 N N . GLN B 1 704 ? -5.805 3.219 10.953 1 89.19 704 GLN B N 1
ATOM 11832 C CA . GLN B 1 704 ? -5.742 1.79 11.242 1 89.19 704 GLN B CA 1
ATOM 11833 C C . GLN B 1 704 ? -6.195 0.964 10.047 1 89.19 704 GLN B C 1
ATOM 11835 O O . GLN B 1 704 ? -7.16 1.323 9.367 1 89.19 704 GLN B O 1
ATOM 11840 N N . GLU B 1 705 ? -5.488 -0.082 9.797 1 91.31 705 GLU B N 1
ATOM 11841 C CA . GLU B 1 705 ? -5.922 -1.04 8.781 1 91.31 705 GLU B CA 1
ATOM 11842 C C . GLU B 1 705 ? -6.984 -1.985 9.328 1 91.31 705 GLU B C 1
ATOM 11844 O O . GLU B 1 705 ? -6.902 -2.414 10.484 1 91.31 705 GLU B O 1
ATOM 11849 N N . VAL B 1 706 ? -7.949 -2.287 8.484 1 94.75 706 VAL B N 1
ATOM 11850 C CA . VAL B 1 706 ? -8.945 -3.295 8.836 1 94.75 706 VAL B CA 1
ATOM 11851 C C . VAL B 1 706 ? -8.328 -4.688 8.719 1 94.75 706 VAL B C 1
ATOM 11853 O O . VAL B 1 706 ? -7.789 -5.051 7.672 1 94.75 706 VAL B O 1
ATOM 11856 N N . LYS B 1 707 ? -8.398 -5.473 9.758 1 92.94 707 LYS B N 1
ATOM 11857 C CA . LYS B 1 707 ? -7.922 -6.855 9.773 1 92.94 707 LYS B CA 1
ATOM 11858 C C . LYS B 1 707 ? -9.023 -7.809 10.234 1 92.94 707 LYS B C 1
ATOM 11860 O O . LYS B 1 707 ? -9.609 -7.617 11.297 1 92.94 707 LYS B O 1
ATOM 11865 N N . LEU B 1 708 ? -9.305 -8.75 9.422 1 97.38 708 LEU B N 1
ATOM 11866 C CA . LEU B 1 708 ? -10.289 -9.766 9.766 1 97.38 708 LEU B CA 1
ATOM 11867 C C . LEU B 1 708 ? -9.609 -11.094 10.086 1 97.38 708 LEU B C 1
ATOM 11869 O O . LEU B 1 708 ? -8.523 -11.383 9.578 1 97.38 708 LEU B O 1
ATOM 11873 N N . ASP B 1 709 ? -10.195 -11.914 10.961 1 97.88 709 ASP B N 1
ATOM 11874 C CA . ASP B 1 709 ? -9.734 -13.273 11.227 1 97.88 709 ASP B CA 1
ATOM 11875 C C . ASP B 1 709 ? -10.242 -14.242 10.156 1 97.88 709 ASP B C 1
ATOM 11877 O O . ASP B 1 709 ? -11.227 -14.953 10.375 1 97.88 709 ASP B O 1
ATOM 11881 N N . TYR B 1 710 ? -9.562 -14.359 9.094 1 98 710 TYR B N 1
ATOM 11882 C CA . TYR B 1 710 ? -10.016 -15.125 7.938 1 98 710 TYR B CA 1
ATOM 11883 C C . TYR B 1 710 ? -10.039 -16.609 8.258 1 98 710 TYR B C 1
ATOM 11885 O O . TYR B 1 710 ? -10.93 -17.344 7.789 1 98 710 TYR B O 1
ATOM 11893 N N . TYR B 1 711 ? -9.07 -17.109 9 1 98.44 711 TYR B N 1
ATOM 11894 C CA . TYR B 1 711 ? -9.078 -18.547 9.312 1 98.44 711 TYR B CA 1
ATOM 11895 C C . TYR B 1 711 ? -10.359 -18.938 10.039 1 98.44 711 TYR B C 1
ATOM 11897 O O . TYR B 1 711 ? -10.969 -19.953 9.719 1 98.44 711 TYR B O 1
ATOM 11905 N N . ALA B 1 712 ? -10.734 -18.125 11 1 98.25 712 ALA B N 1
ATOM 11906 C CA . ALA B 1 712 ? -11.961 -18.391 11.742 1 98.25 712 ALA B CA 1
ATOM 11907 C C . ALA B 1 712 ? -13.18 -18.375 10.812 1 98.25 712 ALA B C 1
ATOM 11909 O O . ALA B 1 712 ? -14.125 -19.141 11.016 1 98.25 712 ALA B O 1
ATOM 11910 N N . MET B 1 713 ? -13.18 -17.578 9.797 1 97.5 713 MET B N 1
ATOM 11911 C CA . MET B 1 713 ? -14.266 -17.484 8.82 1 97.5 713 MET B CA 1
ATOM 11912 C C . MET B 1 713 ? -14.242 -18.672 7.867 1 97.5 713 MET B C 1
ATOM 11914 O O . MET B 1 713 ? -15.289 -19.125 7.402 1 97.5 713 MET B O 1
ATOM 11918 N N . GLU B 1 714 ? -13.062 -19.188 7.559 1 98.25 714 GLU B N 1
ATOM 11919 C CA . GLU B 1 714 ? -12.852 -20.156 6.492 1 98.25 714 GLU B CA 1
ATOM 11920 C C . GLU B 1 714 ? -13.008 -21.594 7.004 1 98.25 714 GLU B C 1
ATOM 11922 O O . GLU B 1 714 ? -13.516 -22.453 6.289 1 98.25 714 GLU B O 1
ATOM 11927 N N . GLU B 1 715 ? -12.617 -21.844 8.203 1 98 715 GLU B N 1
ATOM 11928 C CA . GLU B 1 715 ? -12.555 -23.203 8.727 1 98 715 GLU B CA 1
ATOM 11929 C C . GLU B 1 715 ? -13.93 -23.875 8.719 1 98 715 GLU B C 1
ATOM 11931 O O . GLU B 1 715 ? -14.055 -25.047 8.398 1 98 715 GLU B O 1
ATOM 11936 N N . PRO B 1 716 ? -15 -23.125 9.039 1 97.94 716 PRO B N 1
ATOM 11937 C CA . PRO B 1 716 ? -16.312 -23.766 9.016 1 97.94 716 PRO B CA 1
ATOM 11938 C C . PRO B 1 716 ? -16.656 -24.359 7.648 1 97.94 716 PRO B C 1
ATOM 11940 O O . PRO B 1 716 ? -17.312 -25.406 7.574 1 97.94 716 PRO B O 1
ATOM 11943 N N . TRP B 1 717 ? -16.234 -23.766 6.57 1 98.12 717 TRP B N 1
ATOM 11944 C CA . TRP B 1 717 ? -16.484 -24.312 5.238 1 98.12 717 TRP B CA 1
ATOM 11945 C C . TRP B 1 717 ? -15.758 -25.641 5.043 1 98.12 717 TRP B C 1
ATOM 11947 O O . TRP B 1 717 ? -16.281 -26.547 4.406 1 98.12 717 TRP B O 1
ATOM 11957 N N . THR B 1 718 ? -14.586 -25.812 5.578 1 98.06 718 THR B N 1
ATOM 11958 C CA . THR B 1 718 ? -13.812 -27.047 5.445 1 98.06 718 THR B CA 1
ATOM 11959 C C . THR B 1 718 ? -14.477 -28.188 6.203 1 98.06 718 THR B C 1
ATOM 11961 O O . THR B 1 718 ? -14.312 -29.359 5.844 1 98.06 718 THR B O 1
ATOM 11964 N N . LEU B 1 719 ? -15.219 -27.859 7.203 1 97.44 719 LEU B N 1
ATOM 11965 C CA . LEU B 1 719 ? -15.844 -28.859 8.055 1 97.44 719 LEU B CA 1
ATOM 11966 C C . LEU B 1 719 ? -17.25 -29.188 7.574 1 97.44 719 LEU B C 1
ATOM 11968 O O . LEU B 1 719 ? -17.844 -30.188 7.988 1 97.44 719 LEU B O 1
ATOM 11972 N N . ASP B 1 720 ? -17.734 -28.328 6.664 1 95.31 720 ASP B N 1
ATOM 11973 C CA . ASP B 1 720 ? -19.078 -28.484 6.145 1 95.31 720 ASP B CA 1
ATOM 11974 C C . ASP B 1 720 ? -19.188 -29.719 5.262 1 95.31 720 ASP B C 1
ATOM 11976 O O . ASP B 1 720 ? -18.172 -30.25 4.797 1 95.31 720 ASP B O 1
ATOM 11980 N N . GLN B 1 721 ? -20.391 -30.297 5.121 1 93.5 721 GLN B N 1
ATOM 11981 C CA . GLN B 1 721 ? -20.625 -31.469 4.293 1 93.5 721 GLN B CA 1
ATOM 11982 C C . GLN B 1 721 ? -21.75 -31.234 3.297 1 93.5 721 GLN B C 1
ATOM 11984 O O . GLN B 1 721 ? -22.328 -32.188 2.762 1 93.5 721 GLN B O 1
ATOM 11989 N N . THR B 1 722 ? -22.047 -29.969 3.148 1 93.25 722 THR B N 1
ATOM 11990 C CA . THR B 1 722 ? -23.031 -29.656 2.119 1 93.25 722 THR B CA 1
ATOM 11991 C C . THR B 1 722 ? -22.578 -30.172 0.758 1 93.25 722 THR B C 1
ATOM 11993 O O . THR B 1 722 ? -21.484 -29.844 0.296 1 93.25 722 THR B O 1
ATOM 11996 N N . PRO B 1 723 ? -23.422 -30.984 0.092 1 95.44 723 PRO B N 1
ATOM 11997 C CA . PRO B 1 723 ? -22.984 -31.578 -1.178 1 95.44 723 PRO B CA 1
ATOM 11998 C C . PRO B 1 723 ? -22.969 -30.562 -2.32 1 95.44 723 PRO B C 1
ATOM 12000 O O . PRO B 1 723 ? -23.844 -29.688 -2.398 1 95.44 723 PRO B O 1
ATOM 12003 N N . TYR B 1 724 ? -22 -30.656 -3.127 1 97.38 724 TYR B N 1
ATOM 12004 C CA . TYR B 1 724 ? -21.891 -29.938 -4.395 1 97.38 724 TYR B CA 1
ATOM 12005 C C . TYR B 1 724 ? -22 -30.891 -5.574 1 97.38 724 TYR B C 1
ATOM 12007 O O . TYR B 1 724 ? -21.391 -31.969 -5.566 1 97.38 724 TYR B O 1
ATOM 12015 N N . SER B 1 725 ? -22.75 -30.438 -6.543 1 97.31 725 SER B N 1
ATOM 12016 C CA . SER B 1 725 ? -22.906 -31.281 -7.723 1 97.31 725 SER B CA 1
ATOM 12017 C C . SER B 1 725 ? -21.781 -31.062 -8.719 1 97.31 725 SER B C 1
ATOM 12019 O O . SER B 1 725 ? -21.344 -29.922 -8.922 1 97.31 725 SER B O 1
ATOM 12021 N N . ALA B 1 726 ? -21.359 -32.188 -9.352 1 97.5 726 ALA B N 1
ATOM 12022 C CA . ALA B 1 726 ? -20.406 -32.094 -10.453 1 97.5 726 ALA B CA 1
ATOM 12023 C C . ALA B 1 726 ? -21.109 -31.781 -11.773 1 97.5 726 ALA B C 1
ATOM 12025 O O . ALA B 1 726 ? -20.453 -31.422 -12.758 1 97.5 726 ALA B O 1
ATOM 12026 N N . ALA B 1 727 ? -22.406 -31.953 -11.82 1 97.88 727 ALA B N 1
ATOM 12027 C CA . ALA B 1 727 ? -23.156 -31.797 -13.062 1 97.88 727 ALA B CA 1
ATOM 12028 C C . ALA B 1 727 ? -23.25 -30.328 -13.461 1 97.88 727 ALA B C 1
ATOM 12030 O O . ALA B 1 727 ? -23.594 -29.469 -12.641 1 97.88 727 ALA B O 1
ATOM 12031 N N . PRO B 1 728 ? -23 -30.078 -14.719 1 97.88 728 PRO B N 1
ATOM 12032 C CA . PRO B 1 728 ? -23.062 -28.688 -15.164 1 97.88 728 PRO B CA 1
ATOM 12033 C C . PRO B 1 728 ? -24.484 -28.125 -15.109 1 97.88 728 PRO B C 1
ATOM 12035 O O . PRO B 1 728 ? -25.453 -28.875 -15.203 1 97.88 728 PRO B O 1
ATOM 12038 N N . GLU B 1 729 ? -24.562 -26.844 -14.922 1 97.5 729 GLU B N 1
ATOM 12039 C CA . GLU B 1 729 ? -25.828 -26.109 -14.922 1 97.5 729 GLU B CA 1
ATOM 12040 C C . GLU B 1 729 ? -25.766 -24.922 -15.883 1 97.5 729 GLU B C 1
ATOM 12042 O O . GLU B 1 729 ? -24.812 -24.156 -15.867 1 97.5 729 GLU B O 1
ATOM 12047 N N . GLY B 1 730 ? -26.781 -24.859 -16.75 1 97.12 730 GLY B N 1
ATOM 12048 C CA . GLY B 1 730 ? -26.844 -23.75 -17.672 1 97.12 730 GLY B CA 1
ATOM 12049 C C . GLY B 1 730 ? -26.047 -23.984 -18.938 1 97.12 730 GLY B C 1
ATOM 12050 O O . GLY B 1 730 ? -25.422 -25.031 -19.109 1 97.12 730 GLY B O 1
ATOM 12051 N N . SER B 1 731 ? -26.172 -22.984 -19.844 1 98.12 731 SER B N 1
ATOM 12052 C CA . SER B 1 731 ? -25.516 -23.062 -21.141 1 98.12 731 SER B CA 1
ATOM 12053 C C . SER B 1 731 ? -24.219 -22.266 -21.141 1 98.12 731 SER B C 1
ATOM 12055 O O . SER B 1 731 ? -24.203 -21.062 -20.844 1 98.12 731 SER B O 1
ATOM 12057 N N . PRO B 1 732 ? -23.125 -22.938 -21.5 1 98.56 732 PRO B N 1
ATOM 12058 C CA . PRO B 1 732 ? -21.875 -22.188 -21.594 1 98.56 732 PRO B CA 1
ATOM 12059 C C . PRO B 1 732 ? -21.984 -20.953 -22.5 1 98.56 732 PRO B C 1
ATOM 12061 O O . PRO B 1 732 ? -21.516 -19.875 -22.141 1 98.56 732 PRO B O 1
ATOM 12064 N N . VAL B 1 733 ? -22.672 -21.094 -23.609 1 98.81 733 VAL B N 1
ATOM 12065 C CA . VAL B 1 733 ? -22.766 -20.031 -24.609 1 98.81 733 VAL B CA 1
ATOM 12066 C C . VAL B 1 733 ? -23.625 -18.891 -24.078 1 98.81 733 VAL B C 1
ATOM 12068 O O . VAL B 1 733 ? -23.234 -17.719 -24.156 1 98.81 733 VAL B O 1
ATOM 12071 N N . ASP B 1 734 ? -24.766 -19.172 -23.453 1 98.75 734 ASP B N 1
ATOM 12072 C CA . ASP B 1 734 ? -25.688 -18.125 -22.984 1 98.75 734 ASP B CA 1
ATOM 12073 C C . ASP B 1 734 ? -25.109 -17.359 -21.812 1 98.75 734 ASP B C 1
ATOM 12075 O O . ASP B 1 734 ? -25.188 -16.125 -21.766 1 98.75 734 ASP B O 1
ATOM 12079 N N . VAL B 1 735 ? -24.531 -18.062 -20.875 1 98.81 735 VAL B N 1
ATOM 12080 C CA . VAL B 1 735 ? -24.016 -17.406 -19.672 1 98.81 735 VAL B CA 1
ATOM 12081 C C . VAL B 1 735 ? -22.75 -16.609 -20.031 1 98.81 735 VAL B C 1
ATOM 12083 O O . VAL B 1 735 ? -22.516 -15.539 -19.484 1 98.81 735 VAL B O 1
ATOM 12086 N N . ALA B 1 736 ? -21.906 -17.141 -20.953 1 98.81 736 ALA B N 1
ATOM 12087 C CA . ALA B 1 736 ? -20.75 -16.391 -21.406 1 98.81 736 ALA B CA 1
ATOM 12088 C C . ALA B 1 736 ? -21.172 -15.055 -22.031 1 98.81 736 ALA B C 1
ATOM 12090 O O . ALA B 1 736 ? -20.531 -14.031 -21.797 1 98.81 736 ALA B O 1
ATOM 12091 N N . LYS B 1 737 ? -22.188 -15.094 -22.766 1 98.5 737 LYS B N 1
ATOM 12092 C CA . LYS B 1 737 ? -22.719 -13.867 -23.359 1 98.5 737 LYS B CA 1
ATOM 12093 C C . LYS B 1 737 ? -23.172 -12.891 -22.281 1 98.5 737 LYS B C 1
ATOM 12095 O O . LYS B 1 737 ? -22.938 -11.68 -22.406 1 98.5 737 LYS B O 1
ATOM 12100 N N . GLU B 1 738 ? -23.844 -13.383 -21.266 1 98.31 738 GLU B N 1
ATOM 12101 C CA . GLU B 1 738 ? -24.25 -12.547 -20.141 1 98.31 738 GLU B CA 1
ATOM 12102 C C . GLU B 1 738 ? -23.062 -11.859 -19.5 1 98.31 738 GLU B C 1
ATOM 12104 O O . GLU B 1 738 ? -23.125 -10.672 -19.156 1 98.31 738 GLU B O 1
ATOM 12109 N N . VAL B 1 739 ? -21.984 -12.562 -19.344 1 98.56 739 VAL B N 1
ATOM 12110 C CA . VAL B 1 739 ? -20.781 -12.039 -18.734 1 98.56 739 VAL B CA 1
ATOM 12111 C C . VAL B 1 739 ? -20.188 -10.938 -19.625 1 98.56 739 VAL B C 1
ATOM 12113 O O . VAL B 1 739 ? -19.797 -9.883 -19.125 1 98.56 739 VAL B O 1
ATOM 12116 N N . ILE B 1 740 ? -20.172 -11.18 -20.953 1 98.25 740 ILE B N 1
ATOM 12117 C CA . ILE B 1 740 ? -19.641 -10.195 -21.891 1 98.25 740 ILE B CA 1
ATOM 12118 C C . ILE B 1 740 ? -20.484 -8.922 -21.828 1 98.25 740 ILE B C 1
ATOM 12120 O O . ILE B 1 740 ? -19.938 -7.816 -21.797 1 98.25 740 ILE B O 1
ATOM 12124 N N . ASP B 1 741 ? -21.781 -9.039 -21.75 1 97.5 741 ASP B N 1
ATOM 12125 C CA . ASP B 1 741 ? -22.688 -7.891 -21.672 1 97.5 741 ASP B CA 1
ATOM 12126 C C . ASP B 1 741 ? -22.453 -7.094 -20.406 1 97.5 741 ASP B C 1
ATOM 12128 O O . ASP B 1 741 ? -22.453 -5.859 -20.422 1 97.5 741 ASP B O 1
ATOM 12132 N N . PHE B 1 742 ? -22.281 -7.805 -19.359 1 97.44 742 PHE B N 1
ATOM 12133 C CA . PHE B 1 742 ? -22.016 -7.148 -18.078 1 97.44 742 PHE B CA 1
ATOM 12134 C C . PHE B 1 742 ? -20.719 -6.344 -18.141 1 97.44 742 PHE B C 1
ATOM 12136 O O . PHE B 1 742 ? -20.656 -5.219 -17.641 1 97.44 742 PHE B O 1
ATOM 12143 N N . MET B 1 743 ? -19.656 -6.922 -18.719 1 94.81 743 MET B N 1
ATOM 12144 C CA . MET B 1 743 ? -18.344 -6.27 -18.781 1 94.81 743 MET B CA 1
ATOM 12145 C C . MET B 1 743 ? -18.391 -5.023 -19.656 1 94.81 743 MET B C 1
ATOM 12147 O O . MET B 1 743 ? -17.672 -4.055 -19.406 1 94.81 743 MET B O 1
ATOM 12151 N N . PHE B 1 744 ? -19.25 -4.98 -20.625 1 88.88 744 PHE B N 1
ATOM 12152 C CA . PHE B 1 744 ? -19.25 -3.896 -21.609 1 88.88 744 PHE B CA 1
ATOM 12153 C C . PHE B 1 744 ? -20.406 -2.932 -21.344 1 88.88 744 PHE B C 1
ATOM 12155 O O . PHE B 1 744 ? -20.391 -1.802 -21.844 1 88.88 744 PHE B O 1
ATOM 12162 N N . ASN B 1 745 ? -21.609 -3.297 -20.703 1 74.38 745 ASN B N 1
ATOM 12163 C CA . ASN B 1 745 ? -22.719 -2.385 -20.406 1 74.38 745 ASN B CA 1
ATOM 12164 C C . ASN B 1 745 ? -22.438 -1.566 -19.141 1 74.38 745 ASN B C 1
ATOM 12166 O O . ASN B 1 745 ? -22.938 -0.445 -19.016 1 74.38 745 ASN B O 1
ATOM 12170 N N . GLY B 1 746 ? -21.969 -2.035 -18.078 1 57.91 746 GLY B N 1
ATOM 12171 C CA . GLY B 1 746 ? -21.875 -1.324 -16.812 1 57.91 746 GLY B CA 1
ATOM 12172 C C . GLY B 1 746 ? -21.062 -0.051 -16.906 1 57.91 746 GLY B C 1
ATOM 12173 O O . GLY B 1 746 ? -20.953 0.7 -15.93 1 57.91 746 GLY B O 1
ATOM 12174 N N . GLN B 1 747 ? -20.219 0.074 -17.703 1 48.53 747 GLN B N 1
ATOM 12175 C CA . GLN B 1 747 ? -19.438 1.312 -17.734 1 48.53 747 GLN B CA 1
ATOM 12176 C C . GLN B 1 747 ? -20.312 2.496 -18.141 1 48.53 747 GLN B C 1
ATOM 12178 O O . GLN B 1 747 ? -19.969 3.648 -17.875 1 48.53 747 GLN B O 1
ATOM 12183 N N . CYS B 1 748 ? -21.438 2.201 -18.781 1 37.72 748 CYS B N 1
ATOM 12184 C CA . CYS B 1 748 ? -22.266 3.301 -19.266 1 37.72 748 CYS B CA 1
ATOM 12185 C C . CYS B 1 748 ? -23.094 3.902 -18.141 1 37.72 748 CYS B C 1
ATOM 12187 O O . CYS B 1 748 ? -23.656 4.992 -18.297 1 37.72 748 CYS B O 1
ATOM 12189 N N . SER B 1 749 ? -23.531 3.252 -17.109 1 35.16 749 SER B N 1
ATOM 12190 C CA . SER B 1 749 ? -24.469 3.881 -16.188 1 35.16 749 SER B CA 1
ATOM 12191 C C . SER B 1 749 ? -23.781 4.961 -15.359 1 35.16 749 SER B C 1
ATOM 12193 O O . SER B 1 749 ? -24.422 5.629 -14.555 1 35.16 749 SER B O 1
ATOM 12195 N N . MET B 1 750 ? -22.547 4.988 -15.117 1 33.53 750 MET B N 1
ATOM 12196 C CA . MET B 1 750 ? -22.078 5.992 -14.156 1 33.53 750 MET B CA 1
ATOM 12197 C C . MET B 1 750 ? -22.219 7.395 -14.742 1 33.53 750 MET B C 1
ATOM 12199 O O . MET B 1 750 ? -21.953 8.383 -14.055 1 33.53 750 MET B O 1
ATOM 12203 N N . VAL B 1 751 ? -22.234 7.555 -16.031 1 31.39 751 VAL B N 1
ATOM 12204 C CA . VAL B 1 751 ? -22.25 8.938 -16.5 1 31.39 751 VAL B CA 1
ATOM 12205 C C . VAL B 1 751 ? -23.688 9.469 -16.5 1 31.39 751 VAL B C 1
ATOM 12207 O O . VAL B 1 751 ? -23.922 10.641 -16.797 1 31.39 751 VAL B O 1
ATOM 12210 N N . ASN B 1 752 ? -24.75 8.727 -16.469 1 25.12 752 ASN B N 1
ATOM 12211 C CA . ASN B 1 752 ? -26.031 9.398 -16.672 1 25.12 752 ASN B CA 1
ATOM 12212 C C . ASN B 1 752 ? -26.562 9.961 -15.359 1 25.12 752 ASN B C 1
ATOM 12214 O O . ASN B 1 752 ? -27.766 10.242 -15.25 1 25.12 752 ASN B O 1
ATOM 12218 N N . GLY B 1 753 ? -25.953 9.766 -14.219 1 21.48 753 GLY B N 1
ATOM 12219 C CA . GLY B 1 753 ? -26.75 10.562 -13.289 1 21.48 753 GLY B CA 1
ATOM 12220 C C . GLY B 1 753 ? -26.625 12.055 -13.531 1 21.48 753 GLY B C 1
ATOM 12221 O O . GLY B 1 753 ? -25.516 12.586 -13.656 1 21.48 753 GLY B O 1
ATOM 12222 N N . LYS B 1 754 ? -27.641 12.68 -14.008 1 19.17 754 LYS B N 1
ATOM 12223 C CA . LYS B 1 754 ? -28.125 14.055 -13.922 1 19.17 754 LYS B CA 1
ATOM 12224 C C . LYS B 1 754 ? -28.062 14.578 -12.492 1 19.17 754 LYS B C 1
ATOM 12226 O O . LYS B 1 754 ? -28.453 13.883 -11.555 1 19.17 754 LYS B O 1
#

Solvent-accessible surface area (backbone atoms only — not comparable to full-atom values): 77659 Å² total; per-residue (Å²): 116,80,78,58,58,74,74,61,80,79,67,73,70,68,69,71,76,74,60,53,60,44,55,50,31,36,66,29,24,81,67,41,41,75,46,43,44,79,43,84,41,90,60,97,47,47,29,22,31,41,29,62,55,88,84,21,43,28,30,31,12,53,41,58,22,33,26,29,26,37,49,42,50,42,30,27,79,64,62,26,42,53,74,44,88,92,34,67,56,53,85,75,65,93,73,66,70,78,48,87,61,76,44,74,41,56,30,80,52,72,44,22,34,36,61,28,63,45,19,47,21,60,60,44,46,48,63,50,64,75,56,47,52,53,50,52,52,52,36,24,37,54,40,38,36,31,35,61,48,59,64,36,49,67,46,32,49,50,54,42,39,47,74,73,65,46,48,74,68,56,47,25,57,42,43,33,11,57,49,39,32,34,44,31,75,59,46,38,29,46,14,53,63,34,60,68,56,72,68,52,45,54,50,31,45,54,47,33,52,53,52,52,49,53,36,48,64,41,65,33,51,48,26,33,70,53,73,70,34,77,38,60,65,58,34,42,81,76,70,66,48,58,56,45,84,58,57,62,44,50,74,30,55,20,32,15,34,43,36,56,83,33,88,58,38,65,58,51,44,49,49,42,51,49,42,38,32,71,73,71,45,83,55,53,32,29,38,49,61,70,72,58,98,56,76,90,53,91,86,54,60,46,43,59,35,37,50,45,45,51,50,54,49,32,71,78,28,78,73,36,22,43,33,31,58,37,53,93,68,34,70,47,59,70,32,51,70,85,56,55,72,65,42,37,37,32,34,31,35,33,34,48,73,47,26,39,59,39,55,84,18,42,53,45,26,85,63,30,64,63,74,36,30,30,26,54,15,43,22,78,36,46,44,41,44,60,51,69,48,36,33,53,64,38,35,51,50,56,58,57,49,42,73,36,76,92,32,41,75,51,42,72,31,49,36,29,39,28,39,34,22,22,23,71,87,62,54,63,68,57,55,54,55,58,57,43,48,65,62,42,89,65,90,77,56,70,70,62,49,48,54,54,48,49,28,10,49,65,51,46,89,50,72,49,51,49,52,21,51,50,44,35,51,72,27,56,28,30,48,33,48,43,62,67,40,50,36,38,70,51,43,56,69,70,27,72,80,59,96,75,63,72,57,36,31,76,77,34,56,59,63,80,48,52,47,45,64,47,42,40,50,24,28,51,33,42,55,74,48,32,80,82,44,64,84,40,66,60,48,45,52,46,49,43,51,40,37,49,50,19,50,38,43,50,41,38,38,38,47,32,44,24,48,23,24,55,76,43,37,32,63,69,60,22,53,53,37,46,51,49,42,54,48,50,49,48,50,49,22,53,42,28,28,27,36,38,94,26,20,45,12,44,57,37,44,37,20,32,65,68,30,90,45,74,67,44,19,52,47,34,30,33,29,50,43,28,44,40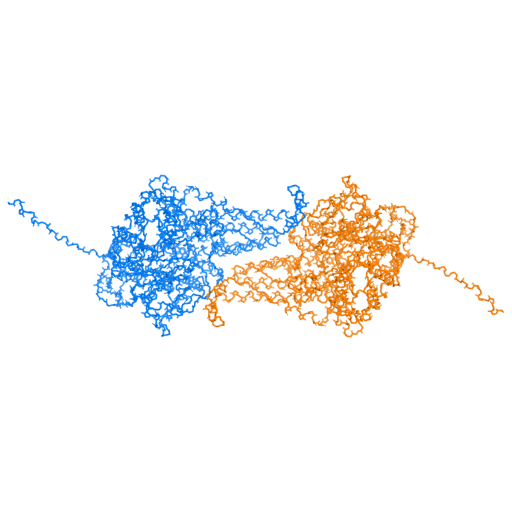,35,40,51,48,57,69,59,21,18,67,77,37,36,40,26,27,49,25,32,61,82,19,15,59,43,34,57,71,48,35,43,52,50,48,52,52,49,56,51,50,53,53,51,51,57,59,52,40,57,38,66,35,59,55,40,25,38,29,79,95,31,54,81,54,51,48,70,54,28,50,60,66,34,39,84,73,82,89,80,77,69,57,63,76,68,48,49,60,64,35,71,51,78,80,86,51,66,36,69,54,45,75,52,46,62,62,45,45,48,52,53,52,46,52,71,67,48,62,67,56,57,77,70,65,61,131,119,88,68,60,72,68,65,67,73,66,68,73,72,67,70,72,77,73,60,51,61,42,53,49,32,37,66,29,24,81,66,41,39,76,47,44,43,78,42,84,40,91,61,97,47,46,28,22,29,42,29,61,54,88,83,22,43,28,32,30,12,53,42,56,23,34,26,30,26,37,49,41,50,41,32,26,78,64,63,26,42,53,74,44,88,93,35,67,57,54,86,76,67,95,71,66,72,77,47,87,61,76,44,74,40,57,30,80,52,72,43,22,34,36,61,29,64,44,19,47,20,60,61,44,45,47,63,49,65,74,56,47,52,53,51,53,50,52,35,25,36,54,41,38,35,31,36,62,50,58,64,36,50,65,46,33,49,48,55,41,39,46,74,73,65,46,49,74,68,55,46,25,56,43,43,32,11,55,48,40,32,33,44,31,75,60,47,38,30,47,16,53,64,34,59,68,56,72,68,52,45,55,49,31,48,54,48,33,50,53,52,52,52,53,35,49,65,39,64,33,50,49,25,34,71,52,73,69,35,76,37,59,65,57,35,42,80,75,68,67,47,57,55,45,83,58,56,62,44,49,73,30,54,19,31,16,34,42,35,56,83,31,88,57,38,66,58,52,45,48,48,44,52,49,42,37,31,70,73,70,46,83,55,53,31,29,37,49,61,71,71,58,99,54,78,91,52,91,86,55,59,44,43,59,36,36,49,45,43,52,48,55,48,33,72,77,27,78,73,37,22,43,33,30,57,36,53,92,69,35,70,48,60,69,30,50,68,87,57,54,71,63,42,37,36,33,33,32,36,34,34,48,74,47,26,37,58,41,54,85,18,42,52,45,25,86,65,30,65,64,75,36,28,30,26,53,14,43,23,80,37,45,44,40,43,61,52,69,48,36,32,52,63,37,35,52,49,55,58,56,50,41,73,37,77,91,33,40,73,50,41,73,31,50,37,28,38,29,39,34,21,21,23,70,86,64,53,62,66,55,54,55,55,58,56,43,48,64,60,44,91,66,88,78,55,68,69,63,50,48,54,53,49,48,29,11,48,62,53,47,89,50,71,49,52,48,50,20,52,50,44,36,51,72,28,58,28,31,49,33,50,43,61,67,39,50,34,38,69,52,42,55,69,68,26,72,78,58,96,75,64,72,56,36,32,76,76,35,56,62,62,80,47,51,47,44,65,47,42,41,50,23,30,51,33,42,56,75,48,32,79,81,45,64,86,40,65,58,48,46,53,47,49,44,53,41,38,50,50,19,51,37,44,49,43,38,40,38,49,32,44,23,49,22,23,55,75,44,39,32,62,70,59,21,54,53,35,47,51,51,40,53,48,49,48,47,49,48,21,54,41,28,27,27,37,37,93,26,19,45,10,45,57,38,44,36,22,34,67,66,30,91,45,73,69,44,19,52,46,33,29,33,27,50,42,27,44,40,35,40,50,48,57,68,57,20,17,65,78,39,37,41,26,27,47,24,31,63,81,16,16,58,45,33,56,70,48,36,42,54,50,47,53,53,49,55,52,51,52,54,50,52,57,58,52,40,57,38,66,36,60,55,39,23,39,28,78,96,31,56,83,55,50,46,68,54,27,49,60,65,36,39,82,72,82,88,80,76,70,55,63,77,67,48,51,59,65,36,71,52,79,80,85,52,64,37,70,54,45,75,50,44,60,62,44,45,46,51,52,53,47,53,72,67,51,62,71,60,63,74,65,65,73,125

Radius of gyration: 42.37 Å; Cα contacts (8 Å, |Δi|>4): 2920; chains: 2; bounding box: 66×183×94 Å

pLDDT: mean 94.15, std 11.81, range [17.52, 98.94]

Sequence (1508 aa):
MRKLLTIIGILLSIQMWANPVDDLLERIDKGASAKFKTQLVKSDKDFFELDQAGNKVVIRGNSWVNIASGLNWYLKYYAGVHLSWNQMQTKLPAKLPAVTKKERRETDLSLRYDFNYCTFSYSMAFWDWKRWEKEIDWMALHGINMPLAIVGEECVWRNMLLKLGYTEKEVGEFIAGPAFLAWWEMNNLEGWGGPLPTSWYARQEKLQKQILARMKQLGMHPVLPGYCGMVPHDAKEKLGLNVADAGLWNGFQRPANLLPTDARFSEIATLYYNELTKLFGKADYYSMDPFHESNDDPNIDYAKAGQAMMQAMKRVNPKAVWVIQGWTENPREAMVDDMKTGDLLVLDLFSECRPMFGIPSIWKREQGYKQHQWLFCLLENFGANVGLHGRMDQLLDNFYMLQSSKFQAQSSKLKGIGFTMEGSENNPVMFELMSELPWRPEKFTKEQWVKNYVKARYGVEDEAIEKAWLTLAKSIYNCPAGNNQQGPHESIFCGRPTLNNFQASSWSKMKNYYDPAMTKKAAKLMNSVAEKYRGNNNFEYDLVDITRQALADQARLQYQKTIADYKAFSRKQFDRDAERFLKMLLLQDKLLGTRTEFRVGHWTQDAVNAGNTAEEKKLYEWNARVQITTWGNRYCADTGGLRDYAHKEWQGLLKDFYYVRWKSYFDALAAQMKAQTAPQPELLGGGPNATKTAAELFAMALPQEVKLDYYAMEEPWTLDQTPYSAAPEGSPVDVAKEVIDFMFNGQCSMVNGKMRKLLTIIGILLSIQMWANPVDDLLERIDKGASAKFKTQLVKSDKDFFELDQAGNKVVIRGNSWVNIASGLNWYLKYYAGVHLSWNQMQTKLPAKLPAVTKKERRETDLSLRYDFNYCTFSYSMAFWDWKRWEKEIDWMALHGINMPLAIVGEECVWRNMLLKLGYTEKEVGEFIAGPAFLAWWEMNNLEGWGGPLPTSWYARQEKLQKQILARMKQLGMHPVLPGYCGMVPHDAKEKLGLNVADAGLWNGFQRPANLLPTDARFSEIATLYYNELTKLFGKADYYSMDPFHESNDDPNIDYAKAGQAMMQAMKRVNPKAVWVIQGWTENPREAMVDDMKTGDLLVLDLFSECRPMFGIPSIWKREQGYKQHQWLFCLLENFGANVGLHGRMDQLLDNFYMLQSSKFQAQSSKLKGIGFTMEGSENNPVMFELMSELPWRPEKFTKEQWVKNYVKARYGVEDEAIEKAWLTLAKSIYNCPAGNNQQGPHESIFCGRPTLNNFQASSWSKMKNYYDPAMTKKAAKLMNSVAEKYRGNNNFEYDLVDITRQALADQARLQYQKTIADYKAFSRKQFDRDAERFLKMLLLQDKLLGTRTEFRVGHWTQDAVNAGNTAEEKKLYEWNARVQITTWGNRYCADTGGLRDYAHKEWQGLLKDFYYVRWKSYFDALAAQMKAQTAPQPELLGGGPNATKTAAELFAMALPQEVKLDYYAMEEPWTLDQTPYSAAPEGSPVDVAKEVIDFMFNGQCSMVNGK

Organism: Xylanibacter ruminicola (strain ATCC 19189 / DSM 19721 / CIP 105475 / JCM 8958 / 23) (NCBI:txid264731)

Secondary structure (DSSP, 8-state):
-TTTGGG------------HHHHHHHHHSTTGGGGEEEEE---SSEEEEEEEETTEEEEEESSHHHHHHHHHHHHHHTS----BTTB------SSPPP--S-EEEEES--EEEE--TTHHHHTSTT--HHHHHHHHHHHHHTT--EEB--TTHHHHHHHHHHHHT--HHHHHHHSPPTTTHHHHHTTS-SSTT-PPPHHHHHHHHHHHHHHHHHHHHTT---EEE---SEE-TTHHHHH---EE---EETTEEPPEEE-TTSTTHHHHHHHHHHHHHHHH---SEEE--TTTT----TT--HHHHHHHHHHHHHHH-TT-EEEEEEBTTBSPHHHHTTSPBTTEEEEETTTTTS--SSSS-TT--TTTTTTSEEEEEE---STT--S---BHHHHHHHHHGGGSGGGHHHHTTEEEEEE--SS-SS-HHHHHHHHHGGG--S---HHHHHHHHHHHHHSS--HHHHHHHHHHHTTTTBPPTT----SS---GGGSPP-TT---SSTT------S-HHHHHHHHHHHHHTTGGGTT-HHHHHHHHHHHHHHHHHHHHHHHHHHHHHHHTT-HHHHHHHHHHHHHHHHHHHHHHTTSGGGBHHHHHHHHHHT-SSHHHHHHHHHHHHHHTTT-S-HIIIIIS--TTTT----BTHIIIIIHHHHHHHHHHHHHHHHHHTS--GGGGT-GGGTT--HHHHHHHHS-------HHHHHHHHHH-------S--S-HHHHHHHHHHHHHHTTTTTTT--/--SSTTTT-----------HHHHHHHHHSTTGGGGEEEEE---SSEEEEEEEETTEEEEEESSHHHHHHHHHHHHHHTS----BTTB------SSPPP--S-EEEEES--EEEE--TTHHHHTSTT--HHHHHHHHHHHHHTT--EEB--TTHHHHHHHHHHHTT--HHHHHHHSPPTTTHHHHHTTS-SSTT-PPPHHHHHHHHHHHHHHHHHHHHTT---EEE----EE-TTHHHHH---EE---EETTEEPPEEE-TTSTTHHHHHHHHHHHHHHHH---SEEE--TTTT----TT--HHHHHHHHHHHHHHH-TT-EEEEEEBTTBSPHHHHTTSPTTTEEEEETTTTTS--SSSS-TT--TTTTTTSEEEEEE---STT--S---BHHHHHHHHHGGGSGGGHHHHTTEEEEEE--SS-SS-HHHHHHHHHGGG--S---HHHHHHHHHHHHHSS--HHHHHHHHHHHTTTTBPPTT----SS---GGGSPP-TT---SSTT------S-HHHHHHHHHHHHHTTGGGTT-HHHHHHHHHHHHHHHHHHHHHHHHHHHHHHHTT-HHHHHHHHHHHHHHHHHHHHHHTTSGGGBHHHHHHHHHHT-SSHHHHHHHHHHHHHHTTT-S-HIIIIIS--TTTT----BTHIIIIIHHHHHHHHHHHHHHHHHHTS--GGGGT-GGGTT--HHHHHHHHS-------HHHHHHHHHH-------S--S-HHHHHHHHHHHHHHTTSTTS---

InterPro domains:
  IPR007781 Alpha-N-acetylglucosaminidase [PTHR12872] (20-677)
  IPR024240 Alpha-N-acetylglucosaminidase, N-terminal [PF12971] (20-98)
  IPR024732 Alpha-N-acetylglucosaminidase, C-terminal [PF12972] (449-740)
  IPR024733 Alpha-N-acetylglucosaminidase, tim-barrel domain [PF05089] (112-440)
  IPR029018 Beta-hexosaminidase-like, domain 2 [G3DSA:3.30.379.10] (15-107)

Nearest PDB structures (foldseek):
  4a4a-assembly1_A  TM=9.301E-01  e=9.791E-60  Clostridium perfringens
  2vc9-assembly1_A  TM=9.357E-01  e=5.123E-59  Clostridium perfringens
  2vcb-assembly1_A  TM=9.365E-01  e=9.186E-59  Clostridium perfringens
  4xwh-assembly1_A  TM=9.117E-01  e=1.942E-56  Homo sapiens
  8pxu-assembly3_C  TM=5.575E-01  e=1.352E-06  Akkermansia muciniphila